Protein 3HQ1 (pdb70)

Sequence (1149 aa):
TIVKPAGPPRVGQPSWNPQRASSMPVNRYRPFAEEVEPIRLRNRTWPDRVIDRAPLWCAVDLRDGNQALIDPMSPARKRRMFDDLLVRMGYKEIEVGFPSASQTDFDFVREIIEQGAIPDDVTIQVLTQCRPELIERTFQACSGAPRAIVHFYNSSTSILQRRVVFRANRRAEVQAIATDGARKCVEQAAKYPGTQWRFEYSPESYTGTELEYAKQVCDAVGEVIAPTPERPIIFNLPATVEMTTPNVYADSIEWMSRNLANRESVILSLHPHNDRGTAVAAAELGFAAGADRIEGCLFGNGERTGNVCLVTLGLNLFSRGVDPQIDFSSNIDEEIRRTVEYCNQLPVHERHPYGGDLVYTAFSGSHQDAINKGLDAMKLDADAADCDVDDMLWQVPYLPIDPRDVGRTYEAVIKGGVAYIMKTDHGLSLPRRLQIEFSQVIQKIEVSPKEMWDAFAEEYLAPVRPLERIRQHVDAADDDGGTTSITATVKINGVETEISGSGNGPLAAFVHALADVGFDVAVLDYYEHAMSAGDDAQAAAYVEASVTISKTVWGVGIAPSITTASLRAVVSAVNRAATIVKPAGPPRVGQPSWNPQRASSMMPVNRYRPFAEEVEPIRLRNRTWPDRVIDRAPLWCAVDLRDDGNQALIDPMSPARKRRMFDLLVRMGYKEIEVGFPSASQTDFDFVREIIEQGAIPDDVTIQVLTQCRPELIERTFQACSGAPRAIVHFYNSSTSILQRRVVFRANRRAEEVQAIATDGARKCVEQAAKYPGTQWRFEYSPESYTGTELEYAKQVCDAVGEEVIAPTPERPIIFNLPATVEMMTTPNVYADSIEWMSRNLANRESVILSLHPHNDRGTAVAAAELGFAAGADRIEGCLFGNGERTGNVCLVTLGLNLFSRGVDPQIDFSNIDEEIRRTVEYCNQLPVHERHPYGGDLVYTAFSGSHQDDAINKGLDAMKLDADAADCDVDDMLWQVPYLPIDPRDVGRTYEAVIRVNKGGVAYIMKTDHGLSLPRRLQIEFSQVIQKVSPKEMWDAFAEEYLAPVRPLERIRQHVDAADDDGGTTSITATVKINGVETEISGSGNGPLAAFVHALADVGFDVAVLDYYEHAMSAGDDAQAAAYVEASVTIATSKTVWGVGIAPSITTASLRAVVSAVNRAA

InterPro domains:
  IPR000891 Pyruvate carboxyltransferase [PF00682] (73-352)
  IPR000891 Pyruvate carboxyltransferase [PS50991] (72-346)
  IPR002034 Alpha-isopropylmalate/homocitrate synthase, conserved site [PS00815] (79-95)
  IPR002034 Alpha-isopropylmalate/homocitrate synthase, conserved site [PS00816] (282-295)
  IPR005668 2-isopropylmalate synthase [MF_00572] (43-644)
  IPR005668 2-isopropylmalate synthase [TIGR00970] (42-644)
  IPR013709 2-isopropylmalate synthase LeuA, allosteric (dimerisation) domain [PF08502] (474-574)
  IPR013709 2-isopropylmalate synthase LeuA, allosteric (dimerisation) domain [SM00917] (474-643)
  IPR013785 Aldolase-type TIM barrel [G3DSA:3.20.20.70] (49-425)
  IPR036230 2-isopropylmalate synthase LeuA, allosteric (dimerisation) domain superfamily [G3DSA:3.30.160.270] (426-642)
  IPR036230 2-isopropylmalate synthase LeuA, allosteric (dimerisation) domain superfamily [SSF110921] (495-642)
  IPR039371 LeuA, N-terminal catalytic TIM barrel domain [cd07942] (71-354)
  IPR054692 2-isopropylmalate synthase-like, post-catalytic domain [PF22615] (369-442)

Foldseek 3Di:
DDDAADAPDDVVPDPVDPHHHHPPPCVVDDPLCVLARDFPDDPFCLVVFADFAAFQEEEACQEQQQVAFPDGFDLVLLVLVVVQCVQQQHAEYEQEQVLVDVVSLVSLQVCQVVVVADPRHAYEYEFELPLSSLLRVLVSNQNPQEYEYEYEDAAAPVCCVPPVVHDLVVRLCSLQSSLLSNVVSCVVRPNYHYAYEYENPCLSRHHLVSLLVSQLSSCVSNVFDLVRAHEYEYEPNPVRDDLLSLLSSLLCSCVPRPPNSRYQYEYKYAQNPPCQLVNVSSNVSSPHRYYYAHDLFRGHDRGIDHPVCNQVVQVLVPYHNSTQLLAVVVVQVSSCVSRVDHRDQCRPLNHVPQQEDADPVLVVQQVVQLVVLVVVQVVVVHDSVPDPRGGPSHSDANNSNPGHRDHDPFCCQQPLCCVVPVDRDDPVVSVVLRVVCVVVVQDSVSSVVSVCVQAPPDPPQKHWDDKDWDDDPDQQDKIKMWTFMHGNRRTDIFIAMDNGLLVGLQRRCVVVPKNKDWPDKDKDFRDDDDQTKMKMKTWIQIDLGDTFIHIAIGSDPNVRSSSRVRSRNRNVD/DDDAADADDDVVDDPVDPHHHHPPPCVVDDPLCVLARDQDDPPFDLVVFDDFAAFQEEEECQEQQQVAFPDGFDLVLLLLVVVQCVQQQHAEYANYAVLVDVRSLVSLQVCQVVVVDDPSHAYEYEFEQDLVSLLRVLVSNQNPQEYEYEYEDEAAPVCCVPVVVHDLVVRLCSLQSSLLSNVVNCVVRVNHHYAYEYENACLSRHDLVSLLVSVLSSCVSNVFALVRAHEYEYEPNPVRDALVSLLSSLLVCCVPRPNNSRYQYEYKYAQNVPCQLVNVSSNVSSPHRYYYAHDLFRGHDRGIDHPVCNQVVQVLVPYHNSTQLLAVVVVQVSSCVSRVDHRDLCRPLRHVPQLEDADLVLVVQQVVQLVVLVVVCVVVVHDSVPDDRGGPPRSDQNNSNPGHRAYFYFEVVTGLQSLCCVVPVDRDDPVQSRVLNVQVSCYYSVRSVVSVCVQAPPDPPQKHWDDKDWDADPDQQDKIKMWTWMHGNHRTDIWIAMDSGLLGNLQRRCVVVFKNWAWDDKDKDWDDDDPPIKMKIKTWTFIDGCNTDTFMHIAMGRDPSRRSSSRSRSRHRNRD

Secondary structure (DSSP, 8-state):
------BPPPTT--TT----B--S-GGG---HHHHS-----SS--GGG----SPPEEEE-IIIIIGGG-SSPPPHHHHHHHHHHHHHHT-SEEEEE-TTT-HHHHHHHHHHHHTT-S-TT-EEEEEEES-HHHHHHHHHHHTT-SEEEEEEEEE--HHIIIIII---HHHHHHHHHHHHHHHHHHHHHS-SSEEEEEEEEETGGGS-HHHHHHHHHHHHHHH---SSSPEEEEEEESS--S-HHHHHHHHHHHHHHSTTGGGEEEEEEEB-TTS-HHHHHHHHHHTT--EEEEBGGG-SSTT-B-BHHHHHHHHHTTT---SS--TTHHHHHHHHHHHHS-PPPTT-TTTSTTTTEE--HHHHHHHHHHHHHHHHHHHHTT--GGGS----TT-SS-GGGGT---EE-----HHHHHHHHH-----HHHHHHHHHHHHH----HHHHHHHHIIIIIS--SSEEEEEEEEE--SSTT--EEEEEEEEETTEEEEEEEEESSHHHHHHHHHHTTT-EEEEEEEEEEESSSSTT--EEEEEEEEEE--EEEEEEEEESSHHHHHHHHHHHHHHHH-/------BPPPTT--TT----B----GGG---HHHHS-----TT--GGG----SPPEEEE-IIIIIHHT-SSPPPHHHHHHHHHHHHHHT-SEEEEE-TTT-HHHHHHHHHHHHTT-S-TT-EEEEEE-S-HHHHHHHHHHTTT-SEEEEEEEEE--HHIIIIIS---HHHHHHHHHHHHHHHHHHHHH-TTSEEEEEEEEETGGGS-HHHHHHHHHHHHHHH---SSSPEEEEEEESS--S-HHHHHHHHHHHHHHSTTGGGEEEEEEEB-TTS-HHHHHHHHHHTT--EEEEBGGG-SSTT-B-BHHHHHHHHHTTT---SS--TTHHHHHHHHHHHH--PPPTT-TTTSTTTTEE--HHHHHHHHHHHHHHHHHHHHHT--GGGSPP--TT-SS-GGGGT---EE--------HHHHHHHHH-----HHHHHHHHHHHH---HHHHHHHHIIIIIS--SSEEEEEEEEEE-SSTT--EEEEEEEEETTEEEEEEEEESSHHHHHHHHHGGGTEEEEEEEEEEEEES-GGG-EEEEEEEEEEEE--EEEEEEEEEESSHHHHHHHHHHHHHHHH-

Nearest PDB structures (foldseek):
  3hq1-assembly1_A  TM=1.002E+00  e=0.000E+00  Mycobacterium tuberculosis H37Rv
  3fig-assembly1_A  TM=1.000E+00  e=0.000E+00  Mycobacterium tuberculosis
  3hps-assembly1_A  TM=1.000E+00  e=0.000E+00  Mycobacterium tuberculosis H37Rv
  3hpx-assembly1_A  TM=1.001E+00  e=4.411E-80  Mycobacterium tuberculosis H37Rv
  3u6w-assembly1_B  TM=9.999E-01  e=3.458E-77  Mycobacterium tuberculosis H37Rv

CATH classification: 3.20.20.70 (+1 more: 3.30.160.270)

Solvent-accessible surface area: 40237 Å² total; per-residue (Å²): 117,7,98,77,7,79,21,106,52,60,156,81,36,55,109,61,11,47,0,82,27,16,103,11,43,38,124,3,12,65,57,30,48,110,26,19,34,91,54,49,9,170,138,41,59,0,8,98,98,111,33,112,107,2,2,1,3,0,0,0,1,0,27,20,0,16,46,0,0,76,40,53,11,44,95,65,26,7,51,46,0,12,71,1,0,14,67,0,0,1,1,2,0,1,0,0,25,2,20,69,34,104,96,10,24,76,8,0,49,74,4,21,127,80,66,46,23,34,131,49,1,11,0,0,0,10,0,60,13,82,75,98,42,0,62,83,0,0,78,0,0,41,61,2,60,53,0,0,0,9,0,25,9,8,0,6,48,28,5,24,119,18,24,83,132,24,82,101,76,91,0,51,42,57,0,10,78,1,0,120,35,0,62,93,20,22,94,67,51,122,66,14,109,31,40,17,0,0,4,0,16,13,1,18,8,2,22,16,43,2,0,25,91,0,0,36,22,0,10,124,34,26,73,14,56,47,134,102,7,1,0,4,3,0,8,2,11,21,6,32,24,21,0,5,17,11,0,2,14,0,6,37,0,18,119,62,9,55,85,64,134,2,6,0,0,0,0,14,0,35,34,10,13,15,0,2,14,0,2,0,7,4,0,13,15,6,29,2,28,0,3,1,0,0,0,17,11,7,0,27,16,10,0,4,0,8,1,0,2,5,0,0,2,14,0,5,39,26,18,32,0,2,0,6,0,40,40,0,63,66,0,40,57,15,3,48,124,0,6,97,27,70,9,33,39,13,31,12,8,1,0,75,13,4,8,13,6,57,41,53,60,39,19,71,4,0,68,81,0,59,89,27,10,42,127,87,2,114,90,61,141,65,82,49,61,92,42,52,21,20,7,6,18,6,35,0,5,3,105,20,0,44,30,80,46,83,45,64,189,107,33,17,9,46,28,1,0,70,61,64,50,33,0,60,9,19,132,109,0,47,108,44,0,41,66,43,11,87,94,84,123,23,39,35,69,96,0,66,85,22,0,24,85,52,3,63,64,48,78,141,23,0,54,24,50,97,10,88,16,82,23,25,54,80,68,73,28,88,5,40,1,60,1,17,0,67,36,80,39,100,123,35,106,5,60,14,55,11,70,3,3,15,32,0,0,11,96,0,0,60,120,36,43,13,56,17,48,37,81,19,4,70,4,14,16,54,72,68,32,47,63,24,77,2,0,0,0,0,20,0,29,4,67,82,114,47,77,14,6,0,2,1,35,0,39,13,16,12,17,0,0,0,78,0,0,14,8,0,0,12,56,31,84,138,7,69,84,6,77,22,97,64,71,156,71,24,44,108,49,8,48,1,91,29,16,104,8,39,37,109,2,13,73,47,17,45,112,27,18,33,104,38,90,11,97,102,27,80,0,3,103,60,104,31,119,67,13,3,1,3,0,0,0,2,0,38,10,0,14,58,7,4,97,76,89,11,22,98,17,13,6,73,39,0,1,55,0,0,15,80,0,0,1,2,2,0,0,0,0,41,0,11,62,34,102,93,9,26,77,12,0,51,43,0,24,125,117,65,19,24,34,125,56,1,12,1,0,0,7,0,52,12,123,74,86,26,0,58,77,0,0,80,0,0,42,62,1,60,46,0,0,0,5,0,33,10,9,0,6,49,27,6,24,119,14,27,79,212,26,85,82,68,93,0,38,39,63,0,12,79,0,0,119,35,0,66,78,6,19,82,134,57,115,73,8,126,36,48,18,0,0,4,0,17,14,1,17,11,2,28,14,81,0,0,55,71,0,0,28,21,0,10,145,39,25,70,13,57,67,142,87,10,1,0,3,2,0,7,2,13,16,6,34,22,23,0,4,21,12,0,2,4,0,8,62,0,18,110,54,8,48,66,54,122,1,9,0,0,0,0,10,0,8,35,4,14,15,0,2,14,0,2,0,8,3,0,28,16,6,31,6,32,0,3,0,0,0,0,15,12,7,0,25,8,6,0,2,0,8,0,0,2,5,0,0,3,15,0,5,39,25,19,32,0,14,0,4,0,42,33,0,35,21,0,44,84,2,3,46,15,0,6,67,16,69,17,32,39,15,32,12,10,0,0,90,25,8,9,5,0,16,11,50,52,35,7,64,2,0,35,83,0,61,96,32,13,60,86,88,2,108,93,57,99,65,82,47,84,99,51,54,22,20,7,7,12,3,41,0,8,3,84,19,0,51,30,66,23,54,0,15,26,69,14,104,129,22,11,12,42,131,13,0,71,90,87,59,32,0,55,10,20,68,103,0,51,28,30,0,10,48,39,28,41,127,57,39,42,150,109,1,65,64,32,0,26,88,50,4,58,64,46,81,98,19,0,59,17,57,101,9,96,14,84,19,43,47,78,64,63,30,79,6,42,5,68,2,43,0,20,38,103,58,66,80,37,81,8,65,14,55,6,51,5,8,15,4,0,0,3,56,0,0,58,119,41,25,5,81,5,41,9,68,21,5,70,3,12,24,24,77,50,64,101,76,33,67,3,0,0,0,0,15,0,28,3,48,60,120,163,64,40,79,10,4,0,2,2,45,4,58,10,9,14,19,0,1,0,94,0,0,15,9,0,0,10,50,30,80

B-factor: mean 19.31, std 8.43, range [5.97, 56.26]

Radius of gyration: 32.46 Å; Cα contacts (8 Å, |Δi|>4): 2673; chains: 2; bounding box: 72×88×76 Å

Organism: Mycobacterium tuberculosis (strain ATCC 25618 / H37Rv) (NCBI:txid83332)

Structure (mmCIF, N/CA/C/O backbone):
data_3HQ1
#
_entry.id   3HQ1
#
_cell.length_a   54.361
_cell.length_b   154.803
_cell.length_c   69.115
_cell.angle_alpha   90.00
_cell.angle_beta   98.04
_cell.angle_gamma   90.00
#
_symmetry.space_group_name_H-M   'P 1 21 1'
#
loop_
_entity.id
_entity.type
_entity.pdbx_description
1 polymer '2-isopropylmalate synthase'
2 non-polymer 'MANGANESE (II) ION'
3 non-polymer 'CHLORIDE ION'
4 non-polymer GLYCEROL
5 non-polymer 'CITRATE ANION'
6 water water
#
loop_
_atom_site.group_PDB
_atom_site.id
_atom_site.type_symbol
_atom_site.label_atom_id
_atom_site.label_alt_id
_atom_site.label_comp_id
_atom_site.label_asym_id
_atom_site.label_entity_id
_atom_site.label_seq_id
_atom_site.pdbx_PDB_ins_code
_atom_site.Cartn_x
_atom_site.Cartn_y
_atom_site.Cartn_z
_atom_site.occupancy
_atom_site.B_iso_or_equiv
_atom_site.auth_seq_id
_atom_site.auth_comp_id
_atom_site.auth_asym_id
_atom_site.auth_atom_id
_atom_site.pdbx_PDB_model_num
ATOM 1 N N . THR A 1 18 ? 24.810 -9.027 -14.206 1.00 35.96 18 THR A N 1
ATOM 2 C CA . THR A 1 18 ? 24.763 -8.522 -15.615 1.00 35.12 18 THR A CA 1
ATOM 3 C C . THR A 1 18 ? 23.424 -7.838 -15.935 1.00 33.86 18 THR A C 1
ATOM 4 O O . THR A 1 18 ? 22.499 -7.848 -15.108 1.00 34.14 18 THR A O 1
ATOM 8 N N . ILE A 1 19 ? 23.333 -7.235 -17.121 1.00 32.19 19 ILE A N 1
ATOM 9 C CA . ILE A 1 19 ? 22.110 -6.555 -17.552 1.00 29.86 19 ILE A CA 1
ATOM 10 C C . ILE A 1 19 ? 21.078 -7.577 -18.015 1.00 28.28 19 ILE A C 1
ATOM 11 O O . ILE A 1 19 ? 21.317 -8.330 -18.968 1.00 28.84 19 ILE A O 1
ATOM 16 N N . VAL A 1 20 ? 19.928 -7.570 -17.351 1.00 26.15 20 VAL A N 1
ATOM 17 C CA . VAL A 1 20 ? 18.785 -8.402 -17.716 1.00 24.42 20 VAL A CA 1
ATOM 18 C C . VAL A 1 20 ? 17.676 -7.477 -18.190 1.00 22.09 20 VAL A C 1
ATOM 19 O O . VAL A 1 20 ? 17.268 -6.574 -17.457 1.00 22.00 20 VAL A O 1
ATOM 23 N N . LYS A 1 21 ? 17.202 -7.685 -19.415 1.00 20.11 21 LYS A N 1
ATOM 24 C CA . LYS A 1 21 ? 16.148 -6.834 -19.968 1.00 18.46 21 LYS A CA 1
ATOM 25 C C . LYS A 1 21 ? 14.907 -6.801 -19.034 1.00 17.10 21 LYS A C 1
ATOM 26 O O . LYS A 1 21 ? 14.426 -7.866 -18.598 1.00 16.32 21 LYS A O 1
ATOM 32 N N . PRO A 1 22 ? 14.414 -5.594 -18.692 1.00 14.68 22 PRO A N 1
ATOM 33 C CA . PRO A 1 22 ? 13.164 -5.494 -17.930 1.00 14.06 22 PRO A CA 1
ATOM 34 C C . PRO A 1 22 ? 12.051 -6.318 -18.583 1.00 13.52 22 PRO A C 1
ATOM 35 O O . PRO A 1 22 ? 11.856 -6.268 -19.805 1.00 12.68 22 PRO A O 1
ATOM 39 N N . ALA A 1 23 ? 11.336 -7.100 -17.777 1.00 13.72 23 ALA A N 1
ATOM 40 C CA . ALA A 1 23 ? 10.265 -7.944 -18.330 1.00 14.69 23 ALA A CA 1
ATOM 41 C C . ALA A 1 23 ? 8.970 -7.941 -17.505 1.00 15.78 23 ALA A C 1
ATOM 42 O O . ALA A 1 23 ? 8.033 -8.706 -17.808 1.00 16.10 23 ALA A O 1
ATOM 44 N N . GLY A 1 24 ? 8.896 -7.077 -16.497 1.00 15.80 24 GLY A N 1
ATOM 45 C CA . GLY A 1 24 ? 7.712 -7.035 -15.642 1.00 15.00 24 GLY A CA 1
ATOM 46 C C . GLY A 1 24 ? 6.559 -6.318 -16.315 1.00 15.77 24 GLY A C 1
ATOM 47 O O . GLY A 1 24 ? 6.743 -5.582 -17.279 1.00 14.64 24 GLY A O 1
ATOM 48 N N . PRO A 1 25 ? 5.338 -6.547 -15.840 1.00 16.17 25 PRO A N 1
ATOM 49 C CA . PRO A 1 25 ? 4.195 -5.892 -16.468 1.00 17.76 25 PRO A CA 1
ATOM 50 C C . PRO A 1 25 ? 4.328 -4.357 -16.515 1.00 19.29 25 PRO A C 1
ATOM 51 O O . PRO A 1 25 ? 4.832 -3.752 -15.561 1.00 19.74 25 PRO A O 1
ATOM 55 N N . PRO A 1 26 ? 3.917 -3.738 -17.638 1.00 20.59 26 PRO A N 1
ATOM 56 C CA . PRO A 1 26 ? 3.711 -2.290 -17.679 1.00 21.55 26 PRO A CA 1
ATOM 57 C C . PRO A 1 26 ? 2.772 -1.848 -16.550 1.00 22.76 26 PRO A C 1
ATOM 58 O O . PRO A 1 26 ? 1.939 -2.641 -16.063 1.00 22.78 26 PRO A O 1
ATOM 62 N N . ARG A 1 27 ? 2.901 -0.595 -16.140 1.00 23.97 27 ARG A N 1
ATOM 63 C CA . ARG A 1 27 ? 2.048 -0.029 -15.097 1.00 25.07 27 ARG A CA 1
ATOM 64 C C . ARG A 1 27 ? 0.597 0.001 -15.559 1.00 25.88 27 ARG A C 1
ATOM 65 O O . ARG A 1 27 ? 0.316 0.181 -16.745 1.00 25.91 27 ARG A O 1
ATOM 67 N N . VAL A 1 28 ? -0.332 -0.204 -14.628 1.00 26.99 28 VAL A N 1
ATOM 68 C CA . VAL A 1 28 ? -1.750 -0.004 -14.945 1.00 27.75 28 VAL A CA 1
ATOM 69 C C . VAL A 1 28 ? -1.935 1.433 -15.450 1.00 27.37 28 VAL A C 1
ATOM 70 O O . VAL A 1 28 ? -1.423 2.378 -14.849 1.00 27.86 28 VAL A O 1
ATOM 74 N N . GLY A 1 29 ? -2.619 1.587 -16.579 1.00 27.25 29 GLY A N 1
ATOM 75 C CA . GLY A 1 29 ? -2.826 2.911 -17.168 1.00 26.94 29 GLY A CA 1
ATOM 76 C C . GLY A 1 29 ? -1.668 3.425 -18.014 1.00 26.59 29 GLY A C 1
ATOM 77 O O . GLY A 1 29 ? -1.743 4.530 -18.567 1.00 27.11 29 GLY A O 1
ATOM 78 N N . GLN A 1 30 ? -0.587 2.643 -18.106 1.00 25.57 30 GLN A N 1
ATOM 79 C CA . GLN A 1 30 ? 0.519 2.974 -18.998 1.00 24.23 30 GLN A CA 1
ATOM 80 C C . GLN A 1 30 ? 0.012 3.063 -20.437 1.00 24.69 30 GLN A C 1
ATOM 81 O O . GLN A 1 30 ? -0.649 2.139 -20.923 1.00 24.46 30 GLN A O 1
ATOM 87 N N . PRO A 1 31 ? 0.311 4.179 -21.130 1.00 24.53 31 PRO A N 1
ATOM 88 C CA . PRO A 1 31 ? -0.195 4.353 -22.485 1.00 24.38 31 PRO A CA 1
ATOM 89 C C . PRO A 1 31 ? 0.191 3.214 -23.419 1.00 23.96 31 PRO A C 1
ATOM 90 O O . PRO A 1 31 ? 1.302 2.673 -23.320 1.00 23.08 31 PRO A O 1
ATOM 94 N N . SER A 1 32 ? -0.730 2.867 -24.321 1.00 23.62 32 SER A N 1
ATOM 95 C CA . SER A 1 32 ? -0.517 1.841 -25.335 1.00 24.19 32 SER A CA 1
ATOM 96 C C . SER A 1 32 ? 0.722 2.058 -26.207 1.00 23.65 32 SER A C 1
ATOM 97 O O . SER A 1 32 ? 1.358 1.094 -26.629 1.00 24.21 32 SER A O 1
ATOM 100 N N . TRP A 1 33 ? 1.052 3.324 -26.470 1.00 22.95 33 TRP A N 1
ATOM 101 C CA . TRP A 1 33 ? 2.234 3.685 -27.264 1.00 21.98 33 TRP A CA 1
ATOM 102 C C . TRP A 1 33 ? 3.542 3.638 -26.458 1.00 20.98 33 TRP A C 1
ATOM 103 O O . TRP A 1 33 ? 4.605 3.979 -26.979 1.00 20.65 33 TRP A O 1
ATOM 114 N N . ASN A 1 34 ? 3.466 3.223 -25.193 1.00 19.06 34 ASN A N 1
ATOM 115 C CA . ASN A 1 34 ? 4.670 3.043 -24.385 1.00 17.48 34 ASN A CA 1
ATOM 116 C C . ASN A 1 34 ? 4.799 1.566 -23.998 1.00 16.57 34 ASN A C 1
ATOM 117 O O . ASN A 1 34 ? 4.107 1.117 -23.076 1.00 16.75 34 ASN A O 1
ATOM 122 N N . PRO A 1 35 ? 5.641 0.811 -24.725 1.00 16.37 35 PRO A N 1
ATOM 123 C CA . PRO A 1 35 ? 5.808 -0.620 -24.475 1.00 15.78 35 PRO A CA 1
ATOM 124 C C . PRO A 1 35 ? 6.875 -0.997 -23.448 1.00 14.54 35 PRO A C 1
ATOM 125 O O . PRO A 1 35 ? 7.233 -2.165 -23.342 1.00 13.61 35 PRO A O 1
ATOM 129 N N . GLN A 1 36 ? 7.368 -0.028 -22.675 1.00 13.47 36 GLN A N 1
ATOM 130 C CA . GLN A 1 36 ? 8.352 -0.329 -21.630 1.00 12.14 36 GLN A CA 1
ATOM 131 C C . GLN A 1 36 ? 7.819 -1.291 -20.560 1.00 12.43 36 GLN A C 1
ATOM 132 O O . GLN A 1 36 ? 6.631 -1.284 -20.244 1.00 12.70 36 GLN A O 1
ATOM 138 N N . ARG A 1 37 ? 8.719 -2.110 -20.029 1.00 12.75 37 ARG A N 1
ATOM 139 C CA . ARG A 1 37 ? 8.408 -3.129 -19.021 1.00 12.85 37 ARG A CA 1
ATOM 140 C C . ARG A 1 37 ? 9.015 -2.732 -17.686 1.00 12.92 37 ARG A C 1
ATOM 141 O O . ARG A 1 37 ? 10.017 -2.010 -17.633 1.00 13.44 37 ARG A O 1
ATOM 149 N N . ALA A 1 38 ? 8.413 -3.200 -16.600 1.00 13.24 38 ALA A N 1
ATOM 150 C CA . ALA A 1 38 ? 8.979 -2.984 -15.276 1.00 13.25 38 ALA A CA 1
ATOM 151 C C . ALA A 1 38 ? 10.337 -3.668 -15.161 1.00 13.53 38 ALA A C 1
ATOM 152 O O . ALA A 1 38 ? 10.539 -4.802 -15.646 1.00 12.72 38 ALA A O 1
ATOM 154 N N . SER A 1 39 ? 11.287 -2.967 -14.553 1.00 12.99 39 SER A N 1
ATOM 155 C CA . SER A 1 39 ? 12.600 -3.549 -14.271 1.00 13.80 39 SER A CA 1
ATOM 156 C C . SER A 1 39 ? 12.511 -4.334 -12.964 1.00 14.53 39 SER A C 1
ATOM 157 O O . SER A 1 39 ? 11.511 -4.239 -12.226 1.00 15.25 39 SER A O 1
ATOM 160 N N . SER A 1 40 ? 13.563 -5.074 -12.661 1.00 14.84 40 SER A N 1
ATOM 161 C CA . SER A 1 40 ? 13.641 -5.775 -11.385 1.00 16.21 40 SER A CA 1
ATOM 162 C C . SER A 1 40 ? 14.540 -5.016 -10.383 1.00 16.33 40 SER A C 1
ATOM 163 O O . SER A 1 40 ? 14.958 -5.575 -9.361 1.00 16.63 40 SER A O 1
ATOM 166 N N . MET A 1 41 ? 14.834 -3.742 -10.663 1.00 15.25 41 MET A N 1
ATOM 167 C CA . MET A 1 41 ? 15.595 -2.940 -9.702 1.00 15.76 41 MET A CA 1
ATOM 168 C C . MET A 1 41 ? 14.764 -2.793 -8.414 1.00 15.72 41 MET A C 1
ATOM 169 O O . MET A 1 41 ? 13.553 -2.698 -8.493 1.00 15.40 41 MET A O 1
ATOM 174 N N . PRO A 1 42 ? 15.424 -2.812 -7.235 1.00 15.32 42 PRO A N 1
ATOM 175 C CA . PRO A 1 42 ? 14.698 -2.771 -5.958 1.00 15.39 42 PRO A CA 1
ATOM 176 C C . PRO A 1 42 ? 14.208 -1.373 -5.553 1.00 14.76 42 PRO A C 1
ATOM 177 O O . PRO A 1 42 ? 14.678 -0.817 -4.543 1.00 13.58 42 PRO A O 1
ATOM 181 N N . VAL A 1 43 ? 13.246 -0.846 -6.316 1.00 14.27 43 VAL A N 1
ATOM 182 C CA . VAL A 1 43 ? 12.727 0.514 -6.102 1.00 15.75 43 VAL A CA 1
ATOM 183 C C . VAL A 1 43 ? 12.095 0.684 -4.726 1.00 15.60 43 VAL A C 1
ATOM 184 O O . VAL A 1 43 ? 12.050 1.796 -4.183 1.00 15.18 43 VAL A O 1
ATOM 188 N N . ASN A 1 44 ? 11.612 -0.417 -4.134 1.00 15.73 44 ASN A N 1
ATOM 189 C CA . ASN A 1 44 ? 10.966 -0.276 -2.834 1.00 16.72 44 ASN A CA 1
ATOM 190 C C . ASN A 1 44 ? 11.925 0.006 -1.668 1.00 15.52 44 ASN A C 1
ATOM 191 O O . ASN A 1 44 ? 11.484 0.229 -0.536 1.00 15.40 44 ASN A O 1
ATOM 196 N N . ARG A 1 45 ? 13.232 0.010 -1.945 1.00 14.20 45 ARG A N 1
ATOM 197 C CA . ARG A 1 45 ? 14.207 0.403 -0.936 1.00 12.53 45 ARG A CA 1
ATOM 198 C C . ARG A 1 45 ? 14.391 1.924 -0.869 1.00 13.01 45 ARG A C 1
ATOM 199 O O . ARG A 1 45 ? 15.182 2.417 -0.054 1.00 12.54 45 ARG A O 1
ATOM 207 N N . TYR A 1 46 ? 13.677 2.639 -1.736 1.00 12.38 46 TYR A N 1
ATOM 208 C CA . TYR A 1 46 ? 13.852 4.098 -1.903 1.00 12.40 46 TYR A CA 1
ATOM 209 C C . TYR A 1 46 ? 12.497 4.761 -1.898 1.00 13.05 46 TYR A C 1
ATOM 210 O O . TYR A 1 46 ? 11.553 4.235 -2.500 1.00 14.10 46 TYR A O 1
ATOM 219 N N . ARG A 1 47 ? 12.395 5.910 -1.231 1.00 13.20 47 ARG A N 1
ATOM 220 C CA . ARG A 1 47 ? 11.105 6.595 -1.037 1.00 14.20 47 ARG A CA 1
ATOM 221 C C . ARG A 1 47 ? 11.108 7.961 -1.726 1.00 12.75 47 ARG A C 1
ATOM 222 O O . ARG A 1 47 ? 12.192 8.575 -1.818 1.00 13.10 47 ARG A O 1
ATOM 230 N N . PRO A 1 48 ? 9.921 8.473 -2.155 1.00 11.66 48 PRO A N 1
ATOM 231 C CA . PRO A 1 48 ? 9.866 9.866 -2.623 1.00 11.47 48 PRO A CA 1
ATOM 232 C C . PRO A 1 48 ? 10.441 10.813 -1.574 1.00 10.94 48 PRO A C 1
ATOM 233 O O . PRO A 1 48 ? 10.389 10.540 -0.376 1.00 10.37 48 PRO A O 1
ATOM 237 N N . PHE A 1 49 ? 11.003 11.923 -2.028 1.00 10.39 49 PHE A N 1
ATOM 238 C CA . PHE A 1 49 ? 11.593 12.875 -1.090 1.00 10.90 49 PHE A CA 1
ATOM 239 C C . PHE A 1 49 ? 10.616 13.339 0.003 1.00 11.02 49 PHE A C 1
ATOM 240 O O . PHE A 1 49 ? 11.000 13.472 1.165 1.00 10.95 49 PHE A O 1
ATOM 248 N N . ALA A 1 50 ? 9.367 13.619 -0.379 1.00 11.34 50 ALA A N 1
ATOM 249 C CA . ALA A 1 50 ? 8.356 14.088 0.577 1.00 12.81 50 ALA A CA 1
ATOM 250 C C . ALA A 1 50 ? 8.116 13.096 1.719 1.00 13.03 50 ALA A C 1
ATOM 251 O O . ALA A 1 50 ? 7.747 13.499 2.831 1.00 14.22 50 ALA A O 1
ATOM 253 N N . GLU A 1 51 ? 8.349 11.818 1.447 1.00 13.06 51 GLU A N 1
ATOM 254 C CA . GLU A 1 51 ? 8.177 10.772 2.440 1.00 15.23 51 GLU A CA 1
ATOM 255 C C . GLU A 1 51 ? 9.477 10.559 3.216 1.00 13.71 51 GLU A C 1
ATOM 256 O O . GLU A 1 51 ? 9.456 10.348 4.410 1.00 14.86 51 GLU A O 1
ATOM 262 N N . GLU A 1 52 ? 10.611 10.659 2.537 1.00 12.35 52 GLU A N 1
ATOM 263 C CA . GLU A 1 52 ? 11.902 10.474 3.187 1.00 12.30 52 GLU A CA 1
ATOM 264 C C . GLU A 1 52 ? 12.177 11.614 4.174 1.00 12.43 52 GLU A C 1
ATOM 265 O O . GLU A 1 52 ? 12.700 11.381 5.281 1.00 12.71 52 GLU A O 1
ATOM 271 N N . VAL A 1 53 ? 11.833 12.833 3.773 1.00 12.78 53 VAL A N 1
ATOM 272 C CA . VAL A 1 53 ? 12.080 14.027 4.592 1.00 12.74 53 VAL A CA 1
ATOM 273 C C . VAL A 1 53 ? 10.729 14.644 4.976 1.00 13.66 53 VAL A C 1
ATOM 274 O O . VAL A 1 53 ? 10.151 14.278 6.014 1.00 13.54 53 VAL A O 1
ATOM 278 N N . GLU A 1 54 ? 10.201 15.525 4.132 1.00 13.15 54 GLU A N 1
ATOM 279 C CA . GLU A 1 54 ? 8.920 16.165 4.384 1.00 14.85 54 GLU A CA 1
ATOM 280 C C . GLU A 1 54 ? 8.416 16.801 3.090 1.00 15.69 54 GLU A C 1
ATOM 281 O O . GLU A 1 54 ? 9.211 17.123 2.202 1.00 15.15 54 GLU A O 1
ATOM 287 N N . PRO A 1 55 ? 7.100 17.037 2.978 1.00 16.51 55 PRO A N 1
ATOM 288 C CA . PRO A 1 55 ? 6.666 17.834 1.843 1.00 18.43 55 PRO A CA 1
ATOM 289 C C . PRO A 1 55 ? 7.011 19.340 1.934 1.00 19.82 55 PRO A C 1
ATOM 290 O O . PRO A 1 55 ? 7.339 19.857 3.009 1.00 19.34 55 PRO A O 1
ATOM 294 N N . ILE A 1 56 ? 6.872 20.000 0.784 1.00 22.58 56 ILE A N 1
ATOM 295 C CA . ILE A 1 56 ? 7.155 21.415 0.557 1.00 24.55 56 ILE A CA 1
ATOM 296 C C . ILE A 1 56 ? 6.257 22.287 1.407 1.00 25.22 56 ILE A C 1
ATOM 297 O O . ILE A 1 56 ? 5.039 22.112 1.410 1.00 26.94 56 ILE A O 1
ATOM 302 N N . ARG A 1 57 ? 6.878 23.212 2.127 1.00 26.13 57 ARG A N 1
ATOM 303 C CA . ARG A 1 57 ? 6.205 24.106 3.064 1.00 26.41 57 ARG A CA 1
ATOM 304 C C . ARG A 1 57 ? 5.848 25.446 2.423 1.00 26.09 57 ARG A C 1
ATOM 305 O O . ARG A 1 57 ? 5.097 26.248 2.983 1.00 25.12 57 ARG A O 1
ATOM 309 N N . LEU A 1 58 ? 6.397 25.697 1.242 1.00 25.69 58 LEU A N 1
ATOM 310 C CA . LEU A 1 58 ? 6.358 27.042 0.684 1.00 24.83 58 LEU A CA 1
ATOM 311 C C . LEU A 1 58 ? 5.087 27.320 -0.075 1.00 25.90 58 LEU A C 1
ATOM 312 O O . LEU A 1 58 ? 4.705 26.548 -0.949 1.00 26.91 58 LEU A O 1
ATOM 317 N N . ARG A 1 59 ? 4.475 28.462 0.213 1.00 26.43 59 ARG A N 1
ATOM 318 C CA . ARG A 1 59 ? 3.318 28.928 -0.529 1.00 26.93 59 ARG A CA 1
ATOM 319 C C . ARG A 1 59 ? 3.634 30.203 -1.311 1.00 26.14 59 ARG A C 1
ATOM 320 O O . ARG A 1 59 ? 4.450 31.031 -0.887 1.00 26.75 59 ARG A O 1
ATOM 328 N N . ASN A 1 60 ? 3.005 30.351 -2.470 1.00 25.38 60 ASN A N 1
ATOM 329 C CA . ASN A 1 60 ? 3.296 31.475 -3.357 1.00 23.81 60 ASN A CA 1
ATOM 330 C C . ASN A 1 60 ? 4.806 31.728 -3.579 1.00 21.65 60 ASN A C 1
ATOM 331 O O . ASN A 1 60 ? 5.303 32.849 -3.406 1.00 21.90 60 ASN A O 1
ATOM 336 N N . ARG A 1 61 ? 5.524 30.676 -3.964 1.00 18.93 61 ARG A N 1
ATOM 337 C CA . ARG A 1 61 ? 6.918 30.809 -4.367 1.00 15.99 61 ARG A CA 1
ATOM 338 C C . ARG A 1 61 ? 7.076 31.941 -5.392 1.00 15.32 61 ARG A C 1
ATOM 339 O O . ARG A 1 61 ? 6.178 32.192 -6.210 1.00 15.76 61 ARG A O 1
ATOM 347 N N . THR A 1 62 ? 8.230 32.596 -5.373 1.00 14.10 62 THR A N 1
ATOM 348 C CA . THR A 1 62 ? 8.513 33.663 -6.345 1.00 13.32 62 THR A CA 1
ATOM 349 C C . THR A 1 62 ? 9.712 33.379 -7.276 1.00 12.41 62 THR A C 1
ATOM 350 O O . THR A 1 62 ? 9.832 34.004 -8.345 1.00 12.62 62 THR A O 1
ATOM 354 N N . TRP A 1 63 ? 10.585 32.442 -6.893 1.00 11.90 63 TRP A N 1
ATOM 355 C CA . TRP A 1 63 ? 11.784 32.157 -7.728 1.00 11.58 63 TRP A CA 1
ATOM 356 C C . TRP A 1 63 ? 11.499 31.816 -9.199 1.00 11.48 63 TRP A C 1
ATOM 357 O O . TRP A 1 63 ? 12.309 32.148 -10.062 1.00 12.00 63 TRP A O 1
ATOM 368 N N . PRO A 1 64 ? 10.358 31.144 -9.506 1.00 10.69 64 PRO A N 1
ATOM 369 C CA . PRO A 1 64 ? 10.134 30.829 -10.930 1.00 11.36 64 PRO A CA 1
ATOM 370 C C . PRO A 1 64 ? 9.935 32.062 -11.801 1.00 12.46 64 PRO A C 1
ATOM 371 O O . PRO A 1 64 ? 10.071 31.978 -13.021 1.00 12.87 64 PRO A O 1
ATOM 375 N N . ASP A 1 65 ? 9.630 33.202 -11.161 1.00 13.08 65 ASP A N 1
ATOM 376 C CA . ASP A 1 65 ? 9.378 34.457 -11.852 1.00 14.10 65 ASP A CA 1
ATOM 377 C C . ASP A 1 65 ? 10.554 35.412 -11.865 1.00 14.94 65 ASP A C 1
ATOM 378 O O . ASP A 1 65 ? 10.441 36.500 -12.416 1.00 15.74 65 ASP A O 1
ATOM 383 N N . ARG A 1 66 ? 11.677 35.005 -11.273 1.00 14.50 66 ARG A N 1
ATOM 384 C CA . ARG A 1 66 ? 12.823 35.888 -11.144 1.00 15.37 66 ARG A CA 1
ATOM 385 C C . ARG A 1 66 ? 13.916 35.413 -12.103 1.00 15.65 66 ARG A C 1
ATOM 386 O O . ARG A 1 66 ? 14.149 34.196 -12.245 1.00 17.03 66 ARG A O 1
ATOM 391 N N . VAL A 1 67 ? 14.533 36.355 -12.808 1.00 13.47 67 VAL A N 1
ATOM 392 C CA . VAL A 1 67 ? 15.695 36.047 -13.634 1.00 12.25 67 VAL A CA 1
ATOM 393 C C . VAL A 1 67 ? 16.878 36.706 -12.923 1.00 12.13 67 VAL A C 1
ATOM 394 O O . VAL A 1 67 ? 16.804 37.880 -12.543 1.00 11.08 67 VAL A O 1
ATOM 398 N N . ILE A 1 68 ? 17.940 35.950 -12.704 1.00 10.93 68 ILE A N 1
ATOM 399 C CA . ILE A 1 68 ? 19.165 36.475 -12.072 1.00 10.40 68 ILE A CA 1
ATOM 400 C C . ILE A 1 68 ? 19.686 37.687 -12.829 1.00 10.63 68 ILE A C 1
ATOM 401 O O . ILE A 1 68 ? 19.847 37.621 -14.044 1.00 10.87 68 ILE A O 1
ATOM 406 N N . ASP A 1 69 ? 19.952 38.788 -12.124 1.00 12.34 69 ASP A N 1
ATOM 407 C CA . ASP A 1 69 ? 20.507 39.975 -12.817 1.00 13.56 69 ASP A CA 1
ATOM 408 C C . ASP A 1 69 ? 21.733 40.581 -12.150 1.00 14.01 69 ASP A C 1
ATOM 409 O O . ASP A 1 69 ? 22.169 41.688 -12.512 1.00 14.83 69 ASP A O 1
ATOM 414 N N . ARG A 1 70 ? 22.301 39.856 -11.191 1.00 14.20 70 ARG A N 1
ATOM 415 C CA . ARG A 1 70 ? 23.534 40.262 -10.534 1.00 14.98 70 ARG A CA 1
ATOM 416 C C . ARG A 1 70 ? 24.307 39.023 -10.107 1.00 13.76 70 ARG A C 1
ATOM 417 O O . ARG A 1 70 ? 23.728 37.931 -9.927 1.00 13.73 70 ARG A O 1
ATOM 425 N N . ALA A 1 71 ? 25.610 39.175 -9.951 1.00 12.63 71 ALA A N 1
ATOM 426 C CA . ALA A 1 71 ? 26.434 38.087 -9.447 1.00 11.79 71 ALA A CA 1
ATOM 427 C C . ALA A 1 71 ? 26.164 37.798 -7.962 1.00 11.45 71 ALA A C 1
ATOM 428 O O . ALA A 1 71 ? 25.988 38.738 -7.163 1.00 10.90 71 ALA A O 1
ATOM 430 N N . PRO A 1 72 ? 26.179 36.509 -7.566 1.00 11.22 72 PRO A N 1
ATOM 431 C CA . PRO A 1 72 ? 26.138 36.243 -6.128 1.00 11.27 72 PRO A CA 1
ATOM 432 C C . PRO A 1 72 ? 27.523 36.529 -5.551 1.00 10.89 72 PRO A C 1
ATOM 433 O O . PRO A 1 72 ? 28.457 36.696 -6.319 1.00 10.41 72 PRO A O 1
ATOM 437 N N . LEU A 1 73 ? 27.633 36.551 -4.219 1.00 10.71 73 LEU A N 1
ATOM 438 C CA . LEU A 1 73 ? 28.936 36.464 -3.548 1.00 11.42 73 LEU A CA 1
ATOM 439 C C . LEU A 1 73 ? 29.426 35.026 -3.678 1.00 10.80 73 LEU A C 1
ATOM 440 O O . LEU A 1 73 ? 28.747 34.080 -3.262 1.00 10.60 73 LEU A O 1
ATOM 445 N N . TRP A 1 74 ? 30.594 34.853 -4.281 1.00 10.07 74 TRP A N 1
ATOM 446 C CA . TRP A 1 74 ? 31.171 33.537 -4.446 1.00 10.05 74 TRP A CA 1
ATOM 447 C C . TRP A 1 74 ? 32.082 33.164 -3.284 1.00 10.81 74 TRP A C 1
ATOM 448 O O . TRP A 1 74 ? 32.786 34.022 -2.719 1.00 11.70 74 TRP A O 1
ATOM 459 N N . CYS A 1 75 ? 32.118 31.874 -2.985 1.00 11.04 75 CYS A N 1
ATOM 460 C CA . CYS A 1 75 ? 33.156 31.340 -2.100 1.00 10.90 75 CYS A CA 1
ATOM 461 C C . CYS A 1 75 ? 33.726 30.072 -2.718 1.00 10.53 75 CYS A C 1
ATOM 462 O O . CYS A 1 75 ? 32.990 29.150 -3.060 1.00 10.20 75 CYS A O 1
ATOM 465 N N . ALA A 1 76 ? 35.050 30.035 -2.871 1.00 10.17 76 ALA A N 1
ATOM 466 C CA . ALA A 1 76 ? 35.727 28.901 -3.513 1.00 10.71 76 ALA A CA 1
ATOM 467 C C . ALA A 1 76 ? 36.254 27.955 -2.446 1.00 11.39 76 ALA A C 1
ATOM 468 O O . ALA A 1 76 ? 37.052 28.364 -1.588 1.00 12.28 76 ALA A O 1
ATOM 470 N N . VAL A 1 77 ? 35.805 26.695 -2.475 1.00 11.06 77 VAL A N 1
ATOM 471 C CA . VAL A 1 77 ? 36.178 25.748 -1.430 1.00 11.71 77 VAL A CA 1
ATOM 472 C C . VAL A 1 77 ? 37.158 24.687 -1.963 1.00 11.36 77 VAL A C 1
ATOM 473 O O . VAL A 1 77 ? 37.328 23.621 -1.382 1.00 11.54 77 VAL A O 1
ATOM 477 N N . ASP A 1 78 ? 37.810 24.998 -3.076 1.00 10.84 78 ASP A N 1
ATOM 478 C CA . ASP A 1 78 ? 38.731 24.061 -3.728 1.00 11.19 78 ASP A CA 1
ATOM 479 C C . ASP A 1 78 ? 39.854 23.531 -2.818 1.00 11.38 78 ASP A C 1
ATOM 480 O O . ASP A 1 78 ? 40.265 22.372 -2.939 1.00 11.54 78 ASP A O 1
ATOM 485 N N . LEU A 1 79 ? 40.360 24.379 -1.926 1.00 12.25 79 LEU A N 1
ATOM 486 C CA . LEU A 1 79 ? 41.550 24.043 -1.121 1.00 13.27 79 LEU A CA 1
ATOM 487 C C . LEU A 1 79 ? 41.261 23.130 0.058 1.00 14.68 79 LEU A C 1
ATOM 488 O O . LEU A 1 79 ? 42.187 22.566 0.677 1.00 15.32 79 LEU A O 1
ATOM 493 N N . ARG A 1 80 ? 39.981 22.930 0.349 1.00 15.73 80 ARG A N 1
ATOM 494 C CA . ARG A 1 80 ? 39.633 22.077 1.477 1.00 16.71 80 ARG A CA 1
ATOM 495 C C . ARG A 1 80 ? 38.605 21.057 1.040 1.00 15.94 80 ARG A C 1
ATOM 496 O O . ARG A 1 80 ? 38.876 19.852 1.021 1.00 16.12 80 ARG A O 1
ATOM 504 N N . ASP A 1 81 ? 37.433 21.533 0.672 1.00 15.60 81 ASP A N 1
ATOM 505 C CA . ASP A 1 81 ? 36.395 20.636 0.219 1.00 15.26 81 ASP A CA 1
ATOM 506 C C . ASP A 1 81 ? 36.784 19.881 -1.072 1.00 14.63 81 ASP A C 1
ATOM 507 O O . ASP A 1 81 ? 36.527 18.686 -1.213 1.00 13.29 81 ASP A O 1
ATOM 512 N N . GLY A 1 82 ? 37.453 20.582 -1.982 1.00 13.80 82 GLY A N 1
ATOM 513 C CA . GLY A 1 82 ? 37.994 19.934 -3.181 1.00 13.14 82 GLY A CA 1
ATOM 514 C C . GLY A 1 82 ? 39.174 19.036 -2.850 1.00 13.38 82 GLY A C 1
ATOM 515 O O . GLY A 1 82 ? 39.230 17.846 -3.232 1.00 12.78 82 GLY A O 1
ATOM 516 N N . ASN A 1 83 ? 40.139 19.588 -2.126 1.00 13.64 83 ASN A N 1
ATOM 517 C CA . ASN A 1 83 ? 41.321 18.819 -1.754 1.00 14.31 83 ASN A CA 1
ATOM 518 C C . ASN A 1 83 ? 41.006 17.496 -1.041 1.00 14.12 83 ASN A C 1
ATOM 519 O O . ASN A 1 83 ? 41.623 16.462 -1.324 1.00 14.90 83 ASN A O 1
ATOM 524 N N . GLN A 1 84 ? 40.036 17.529 -0.124 1.00 14.03 84 GLN A N 1
ATOM 525 C CA . GLN A 1 84 ? 39.611 16.320 0.624 1.00 15.35 84 GLN A CA 1
ATOM 526 C C . GLN A 1 84 ? 39.149 15.181 -0.315 1.00 15.06 84 GLN A C 1
ATOM 527 O O . GLN A 1 84 ? 39.151 14.002 0.059 1.00 15.64 84 GLN A O 1
ATOM 533 N N . ALA A 1 85 ? 38.780 15.541 -1.542 1.00 14.53 85 ALA A N 1
ATOM 534 C CA . ALA A 1 85 ? 38.211 14.617 -2.526 1.00 14.66 85 ALA A CA 1
ATOM 535 C C . ALA A 1 85 ? 39.229 13.995 -3.491 1.00 14.73 85 ALA A C 1
ATOM 536 O O . ALA A 1 85 ? 38.854 13.207 -4.382 1.00 15.40 85 ALA A O 1
ATOM 538 N N . LEU A 1 86 ? 40.499 14.376 -3.354 1.00 14.43 86 LEU A N 1
ATOM 539 C CA . LEU A 1 86 ? 41.552 13.944 -4.296 1.00 15.01 86 LEU A CA 1
ATOM 540 C C . LEU A 1 86 ? 42.255 12.658 -3.875 1.00 16.14 86 LEU A C 1
ATOM 541 O O . LEU A 1 86 ? 42.588 12.508 -2.711 1.00 17.61 86 LEU A O 1
ATOM 546 N N . ILE A 1 87 ? 42.501 11.728 -4.803 1.00 18.55 87 ILE A N 1
ATOM 547 C CA . ILE A 1 87 ? 43.346 10.576 -4.438 1.00 19.99 87 ILE A CA 1
ATOM 548 C C . ILE A 1 87 ? 44.793 11.009 -4.195 1.00 19.75 87 ILE A C 1
ATOM 549 O O . ILE A 1 87 ? 45.476 10.426 -3.357 1.00 20.42 87 ILE A O 1
ATOM 554 N N . ASP A 1 88 ? 45.235 12.036 -4.923 1.00 20.39 88 ASP A N 1
ATOM 555 C CA . ASP A 1 88 ? 46.568 12.627 -4.733 1.00 20.49 88 ASP A CA 1
ATOM 556 C C . ASP A 1 88 ? 46.367 14.046 -4.201 1.00 19.91 88 ASP A C 1
ATOM 557 O O . ASP A 1 88 ? 46.227 14.975 -4.986 1.00 19.51 88 ASP A O 1
ATOM 562 N N . PRO A 1 89 ? 46.300 14.212 -2.867 1.00 19.09 89 PRO A N 1
ATOM 563 C CA . PRO A 1 89 ? 46.092 15.532 -2.274 1.00 18.74 89 PRO A CA 1
ATOM 564 C C . PRO A 1 89 ? 47.174 16.548 -2.638 1.00 17.34 89 PRO A C 1
ATOM 565 O O . PRO A 1 89 ? 48.317 16.196 -2.956 1.00 16.88 89 PRO A O 1
ATOM 569 N N . MET A 1 90 ? 46.787 17.811 -2.615 1.00 16.55 90 MET A N 1
ATOM 570 C CA . MET A 1 90 ? 47.670 18.871 -3.026 1.00 16.15 90 MET A CA 1
ATOM 571 C C . MET A 1 90 ? 48.891 18.983 -2.120 1.00 16.84 90 MET A C 1
ATOM 572 O O . MET A 1 90 ? 48.776 19.021 -0.887 1.00 16.86 90 MET A O 1
ATOM 577 N N . SER A 1 91 ? 50.058 19.050 -2.761 1.00 17.33 91 SER A N 1
ATOM 578 C CA . SER A 1 91 ? 51.300 19.439 -2.093 1.00 17.39 91 SER A CA 1
ATOM 579 C C . SER A 1 91 ? 51.219 20.921 -1.710 1.00 17.70 91 SER A C 1
ATOM 580 O O . SER A 1 91 ? 50.359 21.654 -2.224 1.00 16.75 91 SER A O 1
ATOM 583 N N . PRO A 1 92 ? 52.137 21.391 -0.838 1.00 17.68 92 PRO A N 1
ATOM 584 C CA . PRO A 1 92 ? 52.121 22.819 -0.548 1.00 17.85 92 PRO A CA 1
ATOM 585 C C . PRO A 1 92 ? 52.253 23.723 -1.794 1.00 17.14 92 PRO A C 1
ATOM 586 O O . PRO A 1 92 ? 51.651 24.811 -1.830 1.00 16.69 92 PRO A O 1
ATOM 590 N N . ALA A 1 93 ? 52.990 23.282 -2.809 1.00 16.60 93 ALA A N 1
ATOM 591 C CA . ALA A 1 93 ? 53.152 24.095 -4.029 1.00 16.88 93 ALA A CA 1
ATOM 592 C C . ALA A 1 93 ? 51.848 24.153 -4.826 1.00 16.40 93 ALA A C 1
ATOM 593 O O . ALA A 1 93 ? 51.478 25.201 -5.385 1.00 16.88 93 ALA A O 1
ATOM 595 N N . ARG A 1 94 ? 51.161 23.022 -4.874 1.00 15.62 94 ARG A N 1
ATOM 596 C CA . ARG A 1 94 ? 49.887 22.933 -5.583 1.00 15.31 94 ARG A CA 1
ATOM 597 C C . ARG A 1 94 ? 48.821 23.795 -4.873 1.00 15.27 94 ARG A C 1
ATOM 598 O O . ARG A 1 94 ? 48.044 24.508 -5.527 1.00 14.77 94 ARG A O 1
ATOM 606 N N . LYS A 1 95 ? 48.826 23.780 -3.543 1.00 15.18 95 LYS A N 1
ATOM 607 C CA . LYS A 1 95 ? 47.946 24.639 -2.740 1.00 15.83 95 LYS A CA 1
ATOM 608 C C . LYS A 1 95 ? 48.192 26.117 -3.024 1.00 16.42 95 LYS A C 1
ATOM 609 O O . LYS A 1 95 ? 47.258 26.907 -3.185 1.00 16.12 95 LYS A O 1
ATOM 615 N N . ARG A 1 96 ? 49.464 26.512 -3.079 1.00 15.57 96 ARG A N 1
ATOM 616 C CA . ARG A 1 96 ? 49.748 27.919 -3.346 1.00 15.54 96 ARG A CA 1
ATOM 617 C C . ARG A 1 96 ? 49.303 28.346 -4.731 1.00 14.92 96 ARG A C 1
ATOM 618 O O . ARG A 1 96 ? 48.815 29.457 -4.895 1.00 15.20 96 ARG A O 1
ATOM 621 N N . ARG A 1 97 ? 49.454 27.454 -5.716 1.00 15.21 97 ARG A N 1
ATOM 622 C CA . ARG A 1 97 ? 49.077 27.745 -7.088 1.00 15.01 97 ARG A CA 1
ATOM 623 C C . ARG A 1 97 ? 47.548 27.900 -7.226 1.00 14.07 97 ARG A C 1
ATOM 624 O O . ARG A 1 97 ? 47.068 28.812 -7.919 1.00 13.56 97 ARG A O 1
ATOM 627 N N . MET A 1 98 ? 46.794 27.026 -6.550 1.00 13.12 98 MET A N 1
ATOM 628 C CA . MET A 1 98 ? 45.317 27.160 -6.523 1.00 12.98 98 MET A CA 1
ATOM 629 C C . MET A 1 98 ? 44.882 28.457 -5.824 1.00 12.54 98 MET A C 1
ATOM 630 O O . MET A 1 98 ? 43.996 29.160 -6.305 1.00 13.15 98 MET A O 1
ATOM 635 N N . PHE A 1 99 ? 45.478 28.741 -4.673 1.00 12.57 99 PHE A N 1
ATOM 636 C CA . PHE A 1 99 ? 45.171 29.963 -3.922 1.00 12.64 99 PHE A CA 1
ATOM 637 C C . PHE A 1 99 ? 45.388 31.176 -4.800 1.00 12.55 99 PHE A C 1
ATOM 638 O O . PHE A 1 99 ? 44.527 32.051 -4.914 1.00 11.46 99 PHE A O 1
ATOM 646 N N . ASP A 1 100 ? 46.545 31.207 -5.465 1.00 12.60 100 ASP A N 1
ATOM 647 C CA A ASP A 1 100 ? 46.895 32.316 -6.336 0.50 13.07 100 ASP A CA 1
ATOM 648 C CA B ASP A 1 100 ? 46.900 32.324 -6.347 0.50 12.77 100 ASP A CA 1
ATOM 649 C C . ASP A 1 100 ? 45.937 32.449 -7.518 1.00 12.77 100 ASP A C 1
ATOM 650 O O . ASP A 1 100 ? 45.566 33.551 -7.889 1.00 12.89 100 ASP A O 1
ATOM 659 N N . LEU A 1 101 ? 45.547 31.316 -8.100 1.00 11.96 101 LEU A N 1
ATOM 660 C CA . LEU A 1 101 ? 44.580 31.337 -9.201 1.00 11.00 101 LEU A CA 1
ATOM 661 C C . LEU A 1 101 ? 43.264 31.952 -8.727 1.00 10.52 101 LEU A C 1
ATOM 662 O O . LEU A 1 101 ? 42.723 32.851 -9.388 1.00 10.37 101 LEU A O 1
ATOM 667 N N . LEU A 1 102 ? 42.752 31.480 -7.587 1.00 10.51 102 LEU A N 1
ATOM 668 C CA . LEU A 1 102 ? 41.460 31.996 -7.072 1.00 10.77 102 LEU A CA 1
ATOM 669 C C . LEU A 1 102 ? 41.513 33.503 -6.796 1.00 10.94 102 LEU A C 1
ATOM 670 O O . LEU A 1 102 ? 40.583 34.234 -7.124 1.00 12.31 102 LEU A O 1
ATOM 675 N N . VAL A 1 103 ? 42.628 33.971 -6.230 1.00 11.09 103 VAL A N 1
ATOM 676 C CA . VAL A 1 103 ? 42.824 35.389 -5.969 1.00 10.64 103 VAL A CA 1
ATOM 677 C C . VAL A 1 103 ? 42.820 36.172 -7.290 1.00 10.95 103 VAL A C 1
ATOM 678 O O . VAL A 1 103 ? 42.115 37.193 -7.420 1.00 10.76 103 VAL A O 1
ATOM 682 N N . ARG A 1 104 ? 43.590 35.702 -8.275 1.00 12.53 104 ARG A N 1
ATOM 683 C CA . ARG A 1 104 ? 43.691 36.425 -9.548 1.00 14.43 104 ARG A CA 1
ATOM 684 C C . ARG A 1 104 ? 42.403 36.447 -10.346 1.00 13.43 104 ARG A C 1
ATOM 685 O O . ARG A 1 104 ? 42.154 37.387 -11.095 1.00 14.26 104 ARG A O 1
ATOM 693 N N . MET A 1 105 ? 41.591 35.396 -10.209 1.00 13.57 105 MET A N 1
ATOM 694 C CA . MET A 1 105 ? 40.290 35.359 -10.880 1.00 11.90 105 MET A CA 1
ATOM 695 C C . MET A 1 105 ? 39.305 36.352 -10.300 1.00 11.32 105 MET A C 1
ATOM 696 O O . MET A 1 105 ? 38.376 36.756 -10.975 1.00 11.40 105 MET A O 1
ATOM 701 N N . GLY A 1 106 ? 39.497 36.727 -9.038 1.00 11.21 106 GLY A N 1
ATOM 702 C CA . GLY A 1 106 ? 38.631 37.707 -8.374 1.00 10.49 106 GLY A CA 1
ATOM 703 C C . GLY A 1 106 ? 37.824 37.192 -7.181 1.00 10.83 106 GLY A C 1
ATOM 704 O O . GLY A 1 106 ? 36.926 37.893 -6.679 1.00 11.34 106 GLY A O 1
ATOM 705 N N . TYR A 1 107 ? 38.109 35.971 -6.732 1.00 11.23 107 TYR A N 1
ATOM 706 C CA . TYR A 1 107 ? 37.397 35.451 -5.547 1.00 11.46 107 TYR A CA 1
ATOM 707 C C . TYR A 1 107 ? 37.853 36.174 -4.296 1.00 11.77 107 TYR A C 1
ATOM 708 O O . TYR A 1 107 ? 39.056 36.442 -4.123 1.00 11.65 107 TYR A O 1
ATOM 717 N N . LYS A 1 108 ? 36.891 36.462 -3.424 1.00 11.53 108 LYS A N 1
ATOM 718 C CA . LYS A 1 108 ? 37.146 37.257 -2.195 1.00 12.31 108 LYS A CA 1
ATOM 719 C C . LYS A 1 108 ? 36.955 36.460 -0.911 1.00 13.38 108 LYS A C 1
ATOM 720 O O . LYS A 1 108 ? 37.348 36.914 0.173 1.00 13.83 108 LYS A O 1
ATOM 726 N N . GLU A 1 109 ? 36.330 35.284 -1.029 1.00 12.15 109 GLU A N 1
ATOM 727 C CA . GLU A 1 109 ? 36.214 34.344 0.081 1.00 11.89 109 GLU A CA 1
ATOM 728 C C . GLU A 1 109 ? 36.668 32.980 -0.403 1.00 12.28 109 GLU A C 1
ATOM 729 O O . GLU A 1 109 ? 36.181 32.479 -1.404 1.00 12.63 109 GLU A O 1
ATOM 735 N N . ILE A 1 110 ? 37.648 32.425 0.300 1.00 12.64 110 ILE A N 1
ATOM 736 C CA . ILE A 1 110 ? 38.387 31.239 -0.118 1.00 12.87 110 ILE A CA 1
ATOM 737 C C . ILE A 1 110 ? 38.557 30.325 1.099 1.00 14.26 110 ILE A C 1
ATOM 738 O O . ILE A 1 110 ? 39.123 30.745 2.114 1.00 14.25 110 ILE A O 1
ATOM 743 N N . GLU A 1 111 ? 38.034 29.098 1.032 1.00 14.59 111 GLU A N 1
ATOM 744 C CA . GLU A 1 111 ? 38.169 28.163 2.146 1.00 17.26 111 GLU A CA 1
ATOM 745 C C . GLU A 1 111 ? 39.551 27.549 2.058 1.00 17.34 111 GLU A C 1
ATOM 746 O O . GLU A 1 111 ? 39.883 26.950 1.039 1.00 19.68 111 GLU A O 1
ATOM 752 N N . VAL A 1 112 ? 40.354 27.709 3.109 1.00 16.73 112 VAL A N 1
ATOM 753 C CA . VAL A 1 112 ? 41.777 27.304 3.052 1.00 16.90 112 VAL A CA 1
ATOM 754 C C . VAL A 1 112 ? 42.149 26.057 3.862 1.00 18.24 112 VAL A C 1
ATOM 755 O O . VAL A 1 112 ? 43.293 25.570 3.788 1.00 18.02 112 VAL A O 1
ATOM 759 N N . GLY A 1 113 ? 41.202 25.514 4.622 1.00 17.91 113 GLY A N 1
ATOM 760 C CA . GLY A 1 113 ? 41.480 24.293 5.365 1.00 19.17 113 GLY A CA 1
ATOM 761 C C . GLY A 1 113 ? 40.535 23.916 6.486 1.00 20.28 113 GLY A C 1
ATOM 762 O O . GLY A 1 113 ? 39.613 24.678 6.829 1.00 20.11 113 GLY A O 1
ATOM 763 N N . PHE A 1 114 ? 40.819 22.732 7.048 1.00 20.77 114 PHE A N 1
ATOM 764 C CA . PHE A 1 114 ? 40.139 22.101 8.186 1.00 21.75 114 PHE A CA 1
ATOM 765 C C . PHE A 1 114 ? 41.262 21.874 9.228 1.00 21.93 114 PHE A C 1
ATOM 766 O O . PHE A 1 114 ? 41.631 20.726 9.535 1.00 21.35 114 PHE A O 1
ATOM 774 N N . PRO A 1 115 ? 41.832 22.974 9.753 1.00 21.52 115 PRO A N 1
ATOM 775 C CA . PRO A 1 115 ? 43.122 22.896 10.444 1.00 22.01 115 PRO A CA 1
ATOM 776 C C . PRO A 1 115 ? 43.144 22.093 11.734 1.00 22.66 115 PRO A C 1
ATOM 777 O O . PRO A 1 115 ? 44.225 21.641 12.133 1.00 22.10 115 PRO A O 1
ATOM 781 N N . SER A 1 116 ? 41.989 21.917 12.384 1.00 22.80 116 SER A N 1
ATOM 782 C CA . SER A 1 116 ? 41.916 21.106 13.609 1.00 24.16 116 SER A CA 1
ATOM 783 C C . SER A 1 116 ? 41.888 19.606 13.292 1.00 24.73 116 SER A C 1
ATOM 784 O O . SER A 1 116 ? 42.104 18.768 14.171 1.00 25.72 116 SER A O 1
ATOM 787 N N . ALA A 1 117 ? 41.620 19.268 12.036 1.00 24.55 117 ALA A N 1
ATOM 788 C CA . ALA A 1 117 ? 41.530 17.878 11.624 1.00 24.14 117 ALA A CA 1
ATOM 789 C C . ALA A 1 117 ? 42.801 17.433 10.909 1.00 24.07 117 ALA A C 1
ATOM 790 O O . ALA A 1 117 ? 43.061 16.238 10.783 1.00 23.87 117 ALA A O 1
ATOM 792 N N . SER A 1 118 ? 43.590 18.399 10.446 1.00 23.37 118 SER A N 1
ATOM 793 C CA . SER A 1 118 ? 44.677 18.104 9.516 1.00 23.33 118 SER A CA 1
ATOM 794 C C . SER A 1 118 ? 45.866 19.009 9.803 1.00 23.30 118 SER A C 1
ATOM 795 O O . SER A 1 118 ? 45.746 20.238 9.736 1.00 23.32 118 SER A O 1
ATOM 798 N N . GLN A 1 119 ? 47.017 18.406 10.096 1.00 23.48 119 GLN A N 1
ATOM 799 C CA . GLN A 1 119 ? 48.222 19.194 10.350 1.00 23.63 119 GLN A CA 1
ATOM 800 C C . GLN A 1 119 ? 48.700 19.937 9.100 1.00 23.13 119 GLN A C 1
ATOM 801 O O . GLN A 1 119 ? 49.206 21.043 9.211 1.00 22.29 119 GLN A O 1
ATOM 807 N N . THR A 1 120 ? 48.521 19.347 7.913 1.00 22.52 120 THR A N 1
ATOM 808 C CA . THR A 1 120 ? 48.949 20.019 6.684 1.00 22.39 120 THR A CA 1
ATOM 809 C C . THR A 1 120 ? 48.087 21.246 6.385 1.00 21.88 120 THR A C 1
ATOM 810 O O . THR A 1 120 ? 48.599 22.268 5.923 1.00 21.57 120 THR A O 1
ATOM 814 N N . ASP A 1 121 ? 46.779 21.134 6.647 1.00 21.39 121 ASP A N 1
ATOM 815 C CA . ASP A 1 121 ? 45.881 22.293 6.610 1.00 20.72 121 ASP A CA 1
ATOM 816 C C . ASP A 1 121 ? 46.338 23.332 7.615 1.00 19.64 121 ASP A C 1
ATOM 817 O O . ASP A 1 121 ? 46.429 24.494 7.282 1.00 19.66 121 ASP A O 1
ATOM 822 N N . PHE A 1 122 ? 46.618 22.904 8.841 1.00 20.00 122 PHE A N 1
ATOM 823 C CA . PHE A 1 122 ? 47.093 23.807 9.885 1.00 19.91 122 PHE A CA 1
ATOM 824 C C . PHE A 1 122 ? 48.331 24.550 9.391 1.00 20.14 122 PHE A C 1
ATOM 825 O O . PHE A 1 122 ? 48.392 25.765 9.461 1.00 19.31 122 PHE A O 1
ATOM 833 N N . ASP A 1 123 ? 49.307 23.807 8.879 1.00 21.50 123 ASP A N 1
ATOM 834 C CA . ASP A 1 123 ? 50.551 24.412 8.402 1.00 22.06 123 ASP A CA 1
ATOM 835 C C . ASP A 1 123 ? 50.329 25.341 7.210 1.00 21.55 123 ASP A C 1
ATOM 836 O O . ASP A 1 123 ? 50.984 26.369 7.118 1.00 21.17 123 ASP A O 1
ATOM 841 N N . PHE A 1 124 ? 49.389 25.009 6.319 1.00 21.17 124 PHE A N 1
ATOM 842 C CA . PHE A 1 124 ? 49.066 25.909 5.197 1.00 20.47 124 PHE A CA 1
ATOM 843 C C . PHE A 1 124 ? 48.485 27.244 5.662 1.00 20.43 124 PHE A C 1
ATOM 844 O O . PHE A 1 124 ? 48.855 28.313 5.147 1.00 19.96 124 PHE A O 1
ATOM 852 N N . VAL A 1 125 ? 47.569 27.186 6.626 1.00 19.94 125 VAL A N 1
ATOM 853 C CA . VAL A 1 125 ? 46.954 28.398 7.162 1.00 19.69 125 VAL A CA 1
ATOM 854 C C . VAL A 1 125 ? 48.034 29.274 7.815 1.00 20.41 125 VAL A C 1
ATOM 855 O O . VAL A 1 125 ? 48.101 30.477 7.569 1.00 19.67 125 VAL A O 1
ATOM 859 N N . ARG A 1 126 ? 48.886 28.644 8.614 1.00 21.53 126 ARG A N 1
ATOM 860 C CA . ARG A 1 126 ? 50.008 29.345 9.227 1.00 22.40 126 ARG A CA 1
ATOM 861 C C . ARG A 1 126 ? 50.859 30.034 8.168 1.00 22.94 126 ARG A C 1
ATOM 862 O O . ARG A 1 126 ? 51.205 31.211 8.322 1.00 23.73 126 ARG A O 1
ATOM 870 N N . GLU A 1 127 ? 51.166 29.314 7.086 1.00 23.38 127 GLU A N 1
ATOM 871 C CA . GLU A 1 127 ? 52.018 29.842 6.017 1.00 23.75 127 GLU A CA 1
ATOM 872 C C . GLU A 1 127 ? 51.455 31.111 5.329 1.00 22.83 127 GLU A C 1
ATOM 873 O O . GLU A 1 127 ? 52.162 32.112 5.209 1.00 21.80 127 GLU A O 1
ATOM 879 N N . ILE A 1 128 ? 50.184 31.073 4.898 1.00 21.36 128 ILE A N 1
ATOM 880 C CA . ILE A 1 128 ? 49.599 32.223 4.196 1.00 20.67 128 ILE A CA 1
ATOM 881 C C . ILE A 1 128 ? 49.430 33.433 5.109 1.00 20.68 128 ILE A C 1
ATOM 882 O O . ILE A 1 128 ? 49.441 34.572 4.641 1.00 20.33 128 ILE A O 1
ATOM 887 N N . ILE A 1 129 ? 49.288 33.186 6.408 1.00 20.76 129 ILE A N 1
ATOM 888 C CA . ILE A 1 129 ? 49.134 34.278 7.364 1.00 20.39 129 ILE A CA 1
ATOM 889 C C . ILE A 1 129 ? 50.518 34.870 7.655 1.00 21.34 129 ILE A C 1
ATOM 890 O O . ILE A 1 129 ? 50.690 36.087 7.600 1.00 21.16 129 ILE A O 1
ATOM 895 N N . GLU A 1 130 ? 51.475 33.998 7.944 1.00 21.73 130 GLU A N 1
ATOM 896 C CA . GLU A 1 130 ? 52.808 34.434 8.381 1.00 23.62 130 GLU A CA 1
ATOM 897 C C . GLU A 1 130 ? 53.593 35.092 7.249 1.00 23.87 130 GLU A C 1
ATOM 898 O O . GLU A 1 130 ? 54.381 36.020 7.499 1.00 24.67 130 GLU A O 1
ATOM 904 N N . GLN A 1 131 ? 53.354 34.656 6.011 1.00 23.70 131 GLN A N 1
ATOM 905 C CA . GLN A 1 131 ? 54.019 35.237 4.842 1.00 24.01 131 GLN A CA 1
ATOM 906 C C . GLN A 1 131 ? 53.342 36.496 4.287 1.00 23.91 131 GLN A C 1
ATOM 907 O O . GLN A 1 131 ? 53.850 37.099 3.345 1.00 24.38 131 GLN A O 1
ATOM 909 N N . GLY A 1 132 ? 52.200 36.885 4.865 1.00 23.86 132 GLY A N 1
ATOM 910 C CA . GLY A 1 132 ? 51.443 38.049 4.405 1.00 23.71 132 GLY A CA 1
ATOM 911 C C . GLY A 1 132 ? 50.901 37.845 2.998 1.00 23.96 132 GLY A C 1
ATOM 912 O O . GLY A 1 132 ? 50.921 38.761 2.177 1.00 23.98 132 GLY A O 1
ATOM 913 N N . ALA A 1 133 ? 50.413 36.626 2.734 1.00 23.42 133 ALA A N 1
ATOM 914 C CA . ALA A 1 133 ? 49.965 36.193 1.406 1.00 22.87 133 ALA A CA 1
ATOM 915 C C . ALA A 1 133 ? 48.498 36.554 1.075 1.00 22.56 133 ALA A C 1
ATOM 916 O O . ALA A 1 133 ? 48.036 36.339 -0.050 1.00 22.40 133 ALA A O 1
ATOM 918 N N . ILE A 1 134 ? 47.767 37.098 2.045 1.00 21.92 134 ILE A N 1
ATOM 919 C CA . ILE A 1 134 ? 46.337 37.357 1.841 1.00 20.32 134 ILE A CA 1
ATOM 920 C C . ILE A 1 134 ? 46.083 38.812 1.407 1.00 19.66 134 ILE A C 1
ATOM 921 O O . ILE A 1 134 ? 46.425 39.751 2.149 1.00 19.39 134 ILE A O 1
ATOM 926 N N . PRO A 1 135 ? 45.513 39.028 0.195 1.00 18.43 135 PRO A N 1
ATOM 927 C CA . PRO A 1 135 ? 45.153 40.402 -0.169 1.00 17.75 135 PRO A CA 1
ATOM 928 C C . PRO A 1 135 ? 44.189 41.065 0.814 1.00 17.57 135 PRO A C 1
ATOM 929 O O . PRO A 1 135 ? 43.456 40.371 1.531 1.00 17.05 135 PRO A O 1
ATOM 933 N N . ASP A 1 136 ? 44.205 42.394 0.850 1.00 17.11 136 ASP A N 1
ATOM 934 C CA . ASP A 1 136 ? 43.354 43.162 1.755 1.00 18.22 136 ASP A CA 1
ATOM 935 C C . ASP A 1 136 ? 41.851 42.904 1.593 1.00 17.99 136 ASP A C 1
ATOM 936 O O . ASP A 1 136 ? 41.089 43.110 2.538 1.00 19.01 136 ASP A O 1
ATOM 941 N N . ASP A 1 137 ? 41.419 42.516 0.390 1.00 16.69 137 ASP A N 1
ATOM 942 C CA . ASP A 1 137 ? 39.983 42.337 0.132 1.00 15.37 137 ASP A CA 1
ATOM 943 C C . ASP A 1 137 ? 39.569 40.857 0.130 1.00 15.53 137 ASP A C 1
ATOM 944 O O . ASP A 1 137 ? 38.450 40.510 -0.282 1.00 15.60 137 ASP A O 1
ATOM 949 N N . VAL A 1 138 ? 40.495 40.010 0.566 1.00 14.27 138 VAL A N 1
ATOM 950 C CA . VAL A 1 138 ? 40.263 38.563 0.679 1.00 14.38 138 VAL A CA 1
ATOM 951 C C . VAL A 1 138 ? 40.088 38.119 2.136 1.00 14.68 138 VAL A C 1
ATOM 952 O O . VAL A 1 138 ? 40.870 38.471 3.041 1.00 14.73 138 VAL A O 1
ATOM 956 N N . THR A 1 139 ? 39.052 37.310 2.355 1.00 14.50 139 THR A N 1
ATOM 957 C CA . THR A 1 139 ? 38.789 36.717 3.653 1.00 14.07 139 THR A CA 1
ATOM 958 C C . THR A 1 139 ? 38.949 35.204 3.523 1.00 14.67 139 THR A C 1
ATOM 959 O O . THR A 1 139 ? 38.218 34.557 2.753 1.00 14.67 139 THR A O 1
ATOM 963 N N . ILE A 1 140 ? 39.915 34.660 4.261 1.00 12.47 140 ILE A N 1
ATOM 964 C CA . ILE A 1 140 ? 40.109 33.218 4.324 1.00 13.54 140 ILE A CA 1
ATOM 965 C C . ILE A 1 140 ? 39.016 32.598 5.198 1.00 12.94 140 ILE A C 1
ATOM 966 O O . ILE A 1 140 ? 38.456 33.256 6.086 1.00 12.16 140 ILE A O 1
ATOM 971 N N . GLN A 1 141 ? 38.706 31.339 4.910 1.00 13.26 141 GLN A N 1
ATOM 972 C CA . GLN A 1 141 ? 37.637 30.631 5.613 1.00 12.75 141 GLN A CA 1
ATOM 973 C C . GLN A 1 141 ? 38.163 29.285 6.050 1.00 12.98 141 GLN A C 1
ATOM 974 O O . GLN A 1 141 ? 38.845 28.591 5.292 1.00 11.80 141 GLN A O 1
ATOM 980 N N . VAL A 1 142 ? 37.864 28.910 7.283 1.00 12.24 142 VAL A N 1
ATOM 981 C CA . VAL A 1 142 ? 38.329 27.634 7.790 1.00 13.38 142 VAL A CA 1
ATOM 982 C C . VAL A 1 142 ? 37.145 26.849 8.348 1.00 13.47 142 VAL A C 1
ATOM 983 O O . VAL A 1 142 ? 36.237 27.433 8.938 1.00 13.94 142 VAL A O 1
ATOM 987 N N . LEU A 1 143 ? 37.177 25.537 8.154 1.00 13.69 143 LEU A N 1
ATOM 988 C CA . LEU A 1 143 ? 36.102 24.660 8.591 1.00 14.02 143 LEU A CA 1
ATOM 989 C C . LEU A 1 143 ? 36.461 24.057 9.943 1.00 14.06 143 LEU A C 1
ATOM 990 O O . LEU A 1 143 ? 37.616 23.720 10.193 1.00 14.07 143 LEU A O 1
ATOM 995 N N . THR A 1 144 ? 35.464 23.929 10.812 1.00 13.99 144 THR A N 1
ATOM 996 C CA . THR A 1 144 ? 35.626 23.218 12.074 1.00 14.37 144 THR A CA 1
ATOM 997 C C . THR A 1 144 ? 34.355 22.497 12.487 1.00 14.59 144 THR A C 1
ATOM 998 O O . THR A 1 144 ? 33.260 22.936 12.191 1.00 13.91 144 THR A O 1
ATOM 1002 N N . GLN A 1 145 ? 34.512 21.373 13.175 1.00 15.13 145 GLN A N 1
ATOM 1003 C CA . GLN A 1 145 ? 33.376 20.783 13.862 1.00 16.33 145 GLN A CA 1
ATOM 1004 C C . GLN A 1 145 ? 33.163 21.517 15.185 1.00 16.67 145 GLN A C 1
ATOM 1005 O O . GLN A 1 145 ? 33.966 22.373 15.559 1.00 16.96 145 GLN A O 1
ATOM 1011 N N . CYS A 1 146 ? 32.087 21.191 15.889 1.00 17.15 146 CYS A N 1
ATOM 1012 C CA . CYS A 1 146 ? 31.656 22.010 17.044 1.00 18.41 146 CYS A CA 1
ATOM 1013 C C . CYS A 1 146 ? 32.387 21.722 18.357 1.00 19.81 146 CYS A C 1
ATOM 1014 O O . CYS A 1 146 ? 32.268 22.497 19.329 1.00 19.67 146 CYS A O 1
ATOM 1017 N N . ARG A 1 147 ? 33.115 20.608 18.402 1.00 20.47 147 ARG A N 1
ATOM 1018 C CA . ARG A 1 147 ? 33.817 20.205 19.624 1.00 21.21 147 ARG A CA 1
ATOM 1019 C C . ARG A 1 147 ? 34.727 21.355 20.076 1.00 21.05 147 ARG A C 1
ATOM 1020 O O . ARG A 1 147 ? 35.417 21.966 19.251 1.00 21.13 147 ARG A O 1
ATOM 1024 N N . PRO A 1 148 ? 34.702 21.677 21.381 1.00 21.53 148 PRO A N 1
ATOM 1025 C CA . PRO A 1 148 ? 35.392 22.886 21.862 1.00 21.67 148 PRO A CA 1
ATOM 1026 C C . PRO A 1 148 ? 36.898 22.872 21.610 1.00 21.30 148 PRO A C 1
ATOM 1027 O O . PRO A 1 148 ? 37.464 23.908 21.233 1.00 21.14 148 PRO A O 1
ATOM 1031 N N . GLU A 1 149 ? 37.536 21.721 21.806 1.00 21.19 149 GLU A N 1
ATOM 1032 C CA . GLU A 1 149 ? 38.973 21.590 21.522 1.00 21.41 149 GLU A CA 1
ATOM 1033 C C . GLU A 1 149 ? 39.307 21.805 20.032 1.00 20.29 149 GLU A C 1
ATOM 1034 O O . GLU A 1 149 ? 40.426 22.166 19.684 1.00 19.92 149 GLU A O 1
ATOM 1040 N N . LEU A 1 150 ? 38.339 21.545 19.159 1.00 20.10 150 LEU A N 1
ATOM 1041 C CA . LEU A 1 150 ? 38.554 21.705 17.734 1.00 19.27 150 LEU A CA 1
ATOM 1042 C C . LEU A 1 150 ? 38.377 23.170 17.363 1.00 18.60 150 LEU A C 1
ATOM 1043 O O . LEU A 1 150 ? 39.089 23.696 16.510 1.00 17.71 150 LEU A O 1
ATOM 1048 N N . ILE A 1 151 ? 37.418 23.835 18.004 1.00 18.10 151 ILE A N 1
ATOM 1049 C CA . ILE A 1 151 ? 37.221 25.256 17.735 1.00 17.46 151 ILE A CA 1
ATOM 1050 C C . ILE A 1 151 ? 38.440 26.050 18.246 1.00 18.26 151 ILE A C 1
ATOM 1051 O O . ILE A 1 151 ? 38.926 26.961 17.561 1.00 17.25 151 ILE A O 1
ATOM 1056 N N . GLU A 1 152 ? 38.942 25.679 19.422 1.00 19.24 152 GLU A N 1
ATOM 1057 C CA . GLU A 1 152 ? 40.188 26.286 19.941 1.00 20.83 152 GLU A CA 1
ATOM 1058 C C . GLU A 1 152 ? 41.356 26.169 18.961 1.00 20.87 152 GLU A C 1
ATOM 1059 O O . GLU A 1 152 ? 42.016 27.173 18.665 1.00 21.24 152 GLU A O 1
ATOM 1065 N N . ARG A 1 153 ? 41.606 24.955 18.459 1.00 20.04 153 ARG A N 1
ATOM 1066 C CA . ARG A 1 153 ? 42.688 24.716 17.521 1.00 20.22 153 ARG A CA 1
ATOM 1067 C C . ARG A 1 153 ? 42.510 25.510 16.208 1.00 19.71 153 ARG A C 1
ATOM 1068 O O . ARG A 1 153 ? 43.486 25.951 15.575 1.00 18.85 153 ARG A O 1
ATOM 1076 N N . THR A 1 154 ? 41.249 25.687 15.817 1.00 18.47 154 THR A N 1
ATOM 1077 C CA . THR A 1 154 ? 40.897 26.461 14.633 1.00 18.06 154 THR A CA 1
ATOM 1078 C C . THR A 1 154 ? 41.276 27.929 14.816 1.00 17.77 154 THR A C 1
ATOM 1079 O O . THR A 1 154 ? 41.871 28.525 13.919 1.00 17.26 154 THR A O 1
ATOM 1083 N N . PHE A 1 155 ? 40.940 28.509 15.970 1.00 18.14 155 PHE A N 1
ATOM 1084 C CA . PHE A 1 155 ? 41.341 29.885 16.239 1.00 18.11 155 PHE A CA 1
ATOM 1085 C C . PHE A 1 155 ? 42.874 29.994 16.317 1.00 19.37 155 PHE A C 1
ATOM 1086 O O . PHE A 1 155 ? 43.450 30.938 15.795 1.00 18.71 155 PHE A O 1
ATOM 1094 N N . GLN A 1 156 ? 43.518 28.992 16.911 1.00 20.34 156 GLN A N 1
ATOM 1095 C CA . GLN A 1 156 ? 44.986 28.965 16.959 1.00 21.10 156 GLN A CA 1
ATOM 1096 C C . GLN A 1 156 ? 45.602 29.028 15.563 1.00 20.93 156 GLN A C 1
ATOM 1097 O O . GLN A 1 156 ? 46.555 29.776 15.328 1.00 20.71 156 GLN A O 1
ATOM 1103 N N . ALA A 1 157 ? 45.046 28.255 14.632 1.00 20.23 157 ALA A N 1
ATOM 1104 C CA . ALA A 1 157 ? 45.551 28.241 13.259 1.00 20.05 157 ALA A CA 1
ATOM 1105 C C . ALA A 1 157 ? 45.407 29.621 12.604 1.00 19.73 157 ALA A C 1
ATOM 1106 O O . ALA A 1 157 ? 46.272 30.056 11.833 1.00 20.01 157 ALA A O 1
ATOM 1108 N N . CYS A 1 158 ? 44.313 30.313 12.922 1.00 19.20 158 CYS A N 1
ATOM 1109 C CA . CYS A 1 158 ? 44.006 31.610 12.334 1.00 19.02 158 CYS A CA 1
ATOM 1110 C C . CYS A 1 158 ? 44.660 32.801 13.030 1.00 19.59 158 CYS A C 1
ATOM 1111 O O . CYS A 1 158 ? 44.480 33.938 12.597 1.00 19.43 158 CYS A O 1
ATOM 1114 N N . SER A 1 159 ? 45.398 32.540 14.103 1.00 20.37 159 SER A N 1
ATOM 1115 C CA . SER A 1 159 ? 46.065 33.596 14.875 1.00 21.36 159 SER A CA 1
ATOM 1116 C C . SER A 1 159 ? 46.800 34.560 13.949 1.00 21.01 159 SER A C 1
ATOM 1117 O O . SER A 1 159 ? 47.594 34.143 13.096 1.00 21.96 159 SER A O 1
ATOM 1120 N N . GLY A 1 160 ? 46.521 35.845 14.109 1.00 21.23 160 GLY A N 1
ATOM 1121 C CA . GLY A 1 160 ? 47.160 36.891 13.297 1.00 21.44 160 GLY A CA 1
ATOM 1122 C C . GLY A 1 160 ? 46.554 37.128 11.922 1.00 21.75 160 GLY A C 1
ATOM 1123 O O . GLY A 1 160 ? 47.033 37.972 11.165 1.00 21.79 160 GLY A O 1
ATOM 1124 N N . ALA A 1 161 ? 45.502 36.393 11.568 1.00 21.60 161 ALA A N 1
ATOM 1125 C CA . ALA A 1 161 ? 44.807 36.701 10.312 1.00 21.25 161 ALA A CA 1
ATOM 1126 C C . ALA A 1 161 ? 44.167 38.099 10.444 1.00 20.44 161 ALA A C 1
ATOM 1127 O O . ALA A 1 161 ? 43.684 38.445 11.505 1.00 20.94 161 ALA A O 1
ATOM 1129 N N . PRO A 1 162 ? 44.168 38.916 9.376 1.00 20.73 162 PRO A N 1
ATOM 1130 C CA . PRO A 1 162 ? 43.490 40.206 9.535 1.00 20.38 162 PRO A CA 1
ATOM 1131 C C . PRO A 1 162 ? 41.955 40.060 9.582 1.00 19.67 162 PRO A C 1
ATOM 1132 O O . PRO A 1 162 ? 41.259 40.870 10.195 1.00 19.44 162 PRO A O 1
ATOM 1136 N N . ARG A 1 163 ? 41.458 39.029 8.915 1.00 19.52 163 ARG A N 1
ATOM 1137 C CA . ARG A 1 163 ? 40.017 38.741 8.864 1.00 18.62 163 ARG A CA 1
ATOM 1138 C C . ARG A 1 163 ? 39.876 37.260 8.559 1.00 17.31 163 ARG A C 1
ATOM 1139 O O . ARG A 1 163 ? 40.742 36.665 7.916 1.00 16.56 163 ARG A O 1
ATOM 1147 N N . ALA A 1 164 ? 38.824 36.636 9.078 1.00 15.71 164 ALA A N 1
ATOM 1148 C CA . ALA A 1 164 ? 38.641 35.221 8.813 1.00 14.64 164 ALA A CA 1
ATOM 1149 C C . ALA A 1 164 ? 37.186 34.862 9.035 1.00 14.28 164 ALA A C 1
ATOM 1150 O O . ALA A 1 164 ? 36.542 35.411 9.933 1.00 13.86 164 ALA A O 1
ATOM 1152 N N . ILE A 1 165 ? 36.698 33.918 8.232 1.00 12.77 165 ILE A N 1
ATOM 1153 C CA . ILE A 1 165 ? 35.401 33.288 8.492 1.00 12.71 165 ILE A CA 1
ATOM 1154 C C . ILE A 1 165 ? 35.665 31.949 9.181 1.00 12.29 165 ILE A C 1
ATOM 1155 O O . ILE A 1 165 ? 36.370 31.077 8.634 1.00 12.80 165 ILE A O 1
ATOM 1160 N N . VAL A 1 166 ? 35.112 31.777 10.377 1.00 12.23 166 VAL A N 1
ATOM 1161 C CA . VAL A 1 166 ? 35.150 30.489 11.038 1.00 12.57 166 VAL A CA 1
ATOM 1162 C C . VAL A 1 166 ? 33.837 29.781 10.762 1.00 13.20 166 VAL A C 1
ATOM 1163 O O . VAL A 1 166 ? 32.799 30.229 11.198 1.00 12.93 166 VAL A O 1
ATOM 1167 N N . HIS A 1 167 ? 33.921 28.687 10.014 1.00 12.81 167 HIS A N 1
ATOM 1168 C CA . HIS A 1 167 ? 32.729 27.971 9.557 1.00 12.77 167 HIS A CA 1
ATOM 1169 C C . HIS A 1 167 ? 32.582 26.722 10.416 1.00 13.20 167 HIS A C 1
ATOM 1170 O O . HIS A 1 167 ? 33.361 25.776 10.272 1.00 13.49 167 HIS A O 1
ATOM 1177 N N . PHE A 1 168 ? 31.596 26.731 11.320 1.00 12.41 168 PHE A N 1
ATOM 1178 C CA . PHE A 1 168 ? 31.303 25.570 12.150 1.00 12.62 168 PHE A CA 1
ATOM 1179 C C . PHE A 1 168 ? 30.015 24.892 11.672 1.00 12.65 168 PHE A C 1
ATOM 1180 O O . PHE A 1 168 ? 29.134 25.538 11.102 1.00 11.56 168 PHE A O 1
ATOM 1188 N N . TYR A 1 169 ? 29.918 23.582 11.900 1.00 12.91 169 TYR A N 1
ATOM 1189 C CA . TYR A 1 169 ? 28.793 22.811 11.399 1.00 12.73 169 TYR A CA 1
ATOM 1190 C C . TYR A 1 169 ? 28.526 21.595 12.269 1.00 12.80 169 TYR A C 1
ATOM 1191 O O . TYR A 1 169 ? 29.411 21.092 12.963 1.00 11.66 169 TYR A O 1
ATOM 1200 N N . ASN A 1 170 ? 27.297 21.097 12.207 1.00 11.89 170 ASN A N 1
ATOM 1201 C CA . ASN A 1 170 ? 27.000 19.767 12.754 1.00 11.57 170 ASN A CA 1
ATOM 1202 C C . ASN A 1 170 ? 25.832 19.215 11.967 1.00 11.15 170 ASN A C 1
ATOM 1203 O O . ASN A 1 170 ? 25.056 19.993 11.430 1.00 11.28 170 ASN A O 1
ATOM 1208 N N . SER A 1 171 ? 25.761 17.886 11.839 1.00 11.43 171 SER A N 1
ATOM 1209 C CA A SER A 1 171 ? 24.711 17.214 11.065 0.50 11.40 171 SER A CA 1
ATOM 1210 C CA B SER A 1 171 ? 24.694 17.272 11.043 0.50 10.92 171 SER A CA 1
ATOM 1211 C C . SER A 1 171 ? 23.340 17.323 11.754 1.00 11.53 171 SER A C 1
ATOM 1212 O O . SER A 1 171 ? 23.231 16.997 12.952 1.00 11.33 171 SER A O 1
ATOM 1217 N N . THR A 1 172 ? 22.311 17.745 11.004 1.00 10.91 172 THR A N 1
ATOM 1218 C CA . THR A 1 172 ? 20.977 17.947 11.569 1.00 10.73 172 THR A CA 1
ATOM 1219 C C . THR A 1 172 ? 19.900 17.036 10.966 1.00 10.97 172 THR A C 1
ATOM 1220 O O . THR A 1 172 ? 18.722 17.136 11.339 1.00 10.64 172 THR A O 1
ATOM 1224 N N . SER A 1 173 ? 20.285 16.168 10.025 1.00 9.97 173 SER A N 1
ATOM 1225 C CA . SER A 1 173 ? 19.267 15.443 9.241 1.00 10.65 173 SER A CA 1
ATOM 1226 C C . SER A 1 173 ? 18.508 14.444 10.100 1.00 10.08 173 SER A C 1
ATOM 1227 O O . SER A 1 173 ? 19.049 13.911 11.071 1.00 10.02 173 SER A O 1
ATOM 1230 N N . ILE A 1 174 ? 17.264 14.174 9.731 1.00 10.07 174 ILE A N 1
ATOM 1231 C CA . ILE A 1 174 ? 16.486 13.107 10.381 1.00 10.05 174 ILE A CA 1
ATOM 1232 C C . ILE A 1 174 ? 17.336 11.855 10.562 1.00 10.32 174 ILE A C 1
ATOM 1233 O O . ILE A 1 174 ? 17.468 11.316 11.674 1.00 11.14 174 ILE A O 1
ATOM 1238 N N . LEU A 1 175 ? 17.957 11.414 9.466 1.00 10.91 175 LEU A N 1
ATOM 1239 C CA . LEU A 1 175 ? 18.760 10.212 9.467 1.00 10.85 175 LEU A CA 1
ATOM 1240 C C . LEU A 1 175 ? 19.948 10.277 10.421 1.00 11.46 175 LEU A C 1
ATOM 1241 O O . LEU A 1 175 ? 20.135 9.345 11.220 1.00 11.17 175 LEU A O 1
ATOM 1246 N N . GLN A 1 176 ? 20.753 11.348 10.345 1.00 11.25 176 GLN A N 1
ATOM 1247 C CA . GLN A 1 176 ? 21.926 11.422 11.203 1.00 11.56 176 GLN A CA 1
ATOM 1248 C C . GLN A 1 176 ? 21.565 11.555 12.671 1.00 11.27 176 GLN A C 1
ATOM 1249 O O . GLN A 1 176 ? 22.271 11.016 13.518 1.00 11.57 176 GLN A O 1
ATOM 1255 N N . ARG A 1 177 ? 20.481 12.273 12.974 1.00 11.79 177 ARG A N 1
ATOM 1256 C CA . ARG A 1 177 ? 20.081 12.374 14.384 1.00 12.40 177 ARG A CA 1
ATOM 1257 C C . ARG A 1 177 ? 19.776 10.996 14.927 1.00 13.03 177 ARG A C 1
ATOM 1258 O O . ARG A 1 177 ? 20.128 10.660 16.069 1.00 14.33 177 ARG A O 1
ATOM 1266 N N . ARG A 1 178 ? 19.151 10.173 14.101 1.00 13.19 178 ARG A N 1
ATOM 1267 C CA . ARG A 1 178 ? 18.738 8.845 14.566 1.00 14.00 178 ARG A CA 1
ATOM 1268 C C . ARG A 1 178 ? 19.907 7.854 14.636 1.00 14.78 178 ARG A C 1
ATOM 1269 O O . ARG A 1 178 ? 20.158 7.249 15.679 1.00 15.19 178 ARG A O 1
ATOM 1277 N N . VAL A 1 179 ? 20.645 7.690 13.543 1.00 14.60 179 VAL A N 1
ATOM 1278 C CA . VAL A 1 179 ? 21.602 6.588 13.484 1.00 15.36 179 VAL A CA 1
ATOM 1279 C C . VAL A 1 179 ? 23.062 7.002 13.725 1.00 15.91 179 VAL A C 1
ATOM 1280 O O . VAL A 1 179 ? 23.899 6.157 14.046 1.00 16.67 179 VAL A O 1
ATOM 1284 N N . VAL A 1 180 ? 23.393 8.280 13.544 1.00 15.60 180 VAL A N 1
ATOM 1285 C CA . VAL A 1 180 ? 24.784 8.712 13.766 1.00 16.14 180 VAL A CA 1
ATOM 1286 C C . VAL A 1 180 ? 24.981 9.241 15.190 1.00 16.87 180 VAL A C 1
ATOM 1287 O O . VAL A 1 180 ? 25.899 8.815 15.918 1.00 18.70 180 VAL A O 1
ATOM 1291 N N . PHE A 1 181 ? 24.132 10.170 15.595 1.00 17.32 181 PHE A N 1
ATOM 1292 C CA . PHE A 1 181 ? 24.271 10.799 16.919 1.00 17.97 181 PHE A CA 1
ATOM 1293 C C . PHE A 1 181 ? 23.418 10.152 18.012 1.00 17.85 181 PHE A C 1
ATOM 1294 O O . PHE A 1 181 ? 23.745 10.273 19.208 1.00 17.86 181 PHE A O 1
ATOM 1302 N N . ARG A 1 182 ? 22.359 9.447 17.603 1.00 17.53 182 ARG A N 1
ATOM 1303 C CA . ARG A 1 182 ? 21.367 8.849 18.509 1.00 17.69 182 ARG A CA 1
ATOM 1304 C C . ARG A 1 182 ? 20.845 9.892 19.493 1.00 17.65 182 ARG A C 1
ATOM 1305 O O . ARG A 1 182 ? 20.775 9.673 20.707 1.00 17.96 182 ARG A O 1
ATOM 1309 N N . ALA A 1 183 ? 20.498 11.049 18.944 1.00 16.35 183 ALA A N 1
ATOM 1310 C CA . ALA A 1 183 ? 20.228 12.232 19.753 1.00 16.29 183 ALA A CA 1
ATOM 1311 C C . ALA A 1 183 ? 18.918 12.886 19.323 1.00 15.60 183 ALA A C 1
ATOM 1312 O O . ALA A 1 183 ? 18.438 12.678 18.206 1.00 16.10 183 ALA A O 1
ATOM 1314 N N . ASN A 1 184 ? 18.299 13.635 20.226 1.00 15.23 184 ASN A N 1
ATOM 1315 C CA . ASN A 1 184 ? 17.062 14.313 19.897 1.00 14.07 184 ASN A CA 1
ATOM 1316 C C . ASN A 1 184 ? 17.316 15.718 19.334 1.00 14.21 184 ASN A C 1
ATOM 1317 O O . ASN A 1 184 ? 18.484 16.172 19.233 1.00 13.97 184 ASN A O 1
ATOM 1322 N N . ARG A 1 185 ? 16.238 16.390 18.936 1.00 13.89 185 ARG A N 1
ATOM 1323 C CA A ARG A 1 185 ? 16.348 17.729 18.366 0.50 13.82 185 ARG A CA 1
ATOM 1324 C CA B ARG A 1 185 ? 16.336 17.734 18.373 0.50 14.20 185 ARG A CA 1
ATOM 1325 C C . ARG A 1 185 ? 17.028 18.714 19.328 1.00 13.96 185 ARG A C 1
ATOM 1326 O O . ARG A 1 185 ? 17.858 19.527 18.909 1.00 14.27 185 ARG A O 1
ATOM 1341 N N . ALA A 1 186 ? 16.680 18.651 20.616 1.00 14.06 186 ALA A N 1
ATOM 1342 C CA . ALA A 1 186 ? 17.245 19.612 21.591 1.00 14.58 186 ALA A CA 1
ATOM 1343 C C . ALA A 1 186 ? 18.749 19.412 21.767 1.00 14.29 186 ALA A C 1
ATOM 1344 O O . ALA A 1 186 ? 19.523 20.376 21.822 1.00 13.86 186 ALA A O 1
ATOM 1346 N N . GLU A 1 187 ? 19.165 18.151 21.811 1.00 14.02 187 GLU A N 1
ATOM 1347 C CA . GLU A 1 187 ? 20.567 17.807 21.976 1.00 14.41 187 GLU A CA 1
ATOM 1348 C C . GLU A 1 187 ? 21.382 18.266 20.776 1.00 14.10 187 GLU A C 1
ATOM 1349 O O . GLU A 1 187 ? 22.458 18.871 20.937 1.00 14.14 187 GLU A O 1
ATOM 1355 N N . VAL A 1 188 ? 20.861 17.975 19.584 1.00 14.04 188 VAL A N 1
ATOM 1356 C CA . VAL A 1 188 ? 21.544 18.377 18.342 1.00 13.63 188 VAL A CA 1
ATOM 1357 C C . VAL A 1 188 ? 21.599 19.913 18.193 1.00 13.70 188 VAL A C 1
ATOM 1358 O O . VAL A 1 188 ? 22.593 20.464 17.717 1.00 14.01 188 VAL A O 1
ATOM 1362 N N . GLN A 1 189 ? 20.566 20.619 18.633 1.00 13.00 189 GLN A N 1
ATOM 1363 C CA . GLN A 1 189 ? 20.604 22.086 18.574 1.00 14.50 189 GLN A CA 1
ATOM 1364 C C . GLN A 1 189 ? 21.654 22.618 19.560 1.00 13.50 189 GLN A C 1
ATOM 1365 O O . GLN A 1 189 ? 22.370 23.580 19.247 1.00 14.09 189 GLN A O 1
ATOM 1371 N N . ALA A 1 190 ? 21.760 21.979 20.732 1.00 14.29 190 ALA A N 1
ATOM 1372 C CA . ALA A 1 190 ? 22.769 22.381 21.740 1.00 14.33 190 ALA A CA 1
ATOM 1373 C C . ALA A 1 190 ? 24.201 22.183 21.236 1.00 14.92 190 ALA A C 1
ATOM 1374 O O . ALA A 1 190 ? 25.101 22.972 21.583 1.00 14.38 190 ALA A O 1
ATOM 1376 N N . ILE A 1 191 ? 24.429 21.140 20.438 1.00 15.43 191 ILE A N 1
ATOM 1377 C CA . ILE A 1 191 ? 25.750 20.976 19.790 1.00 15.76 191 ILE A CA 1
ATOM 1378 C C . ILE A 1 191 ? 26.114 22.256 19.038 1.00 14.81 191 ILE A C 1
ATOM 1379 O O . ILE A 1 191 ? 27.220 22.825 19.223 1.00 15.81 191 ILE A O 1
ATOM 1384 N N . ALA A 1 192 ? 25.194 22.717 18.197 1.00 14.16 192 ALA A N 1
ATOM 1385 C CA . ALA A 1 192 ? 25.383 23.930 17.405 1.00 14.05 192 ALA A CA 1
ATOM 1386 C C . ALA A 1 192 ? 25.519 25.219 18.242 1.00 14.12 192 ALA A C 1
ATOM 1387 O O . ALA A 1 192 ? 26.445 26.006 18.012 1.00 13.75 192 ALA A O 1
ATOM 1389 N N . THR A 1 193 ? 24.603 25.437 19.194 1.00 13.67 193 THR A N 1
ATOM 1390 C CA . THR A 1 193 ? 24.652 26.660 20.015 1.00 14.34 193 THR A CA 1
ATOM 1391 C C . THR A 1 193 ? 25.848 26.673 20.977 1.00 14.27 193 THR A C 1
ATOM 1392 O O . THR A 1 193 ? 26.442 27.732 21.208 1.00 14.47 193 THR A O 1
ATOM 1396 N N . ASP A 1 194 ? 26.221 25.510 21.519 1.00 14.80 194 ASP A N 1
ATOM 1397 C CA . ASP A 1 194 ? 27.439 25.408 22.330 1.00 15.74 194 ASP A CA 1
ATOM 1398 C C . ASP A 1 194 ? 28.652 25.732 21.474 1.00 15.56 194 ASP A C 1
ATOM 1399 O O . ASP A 1 194 ? 29.540 26.460 21.902 1.00 15.00 194 ASP A O 1
ATOM 1404 N N . GLY A 1 195 ? 28.680 25.191 20.254 1.00 14.87 195 GLY A N 1
ATOM 1405 C CA . GLY A 1 195 ? 29.717 25.566 19.288 1.00 15.12 195 GLY A CA 1
ATOM 1406 C C . GLY A 1 195 ? 29.760 27.072 19.046 1.00 14.73 195 GLY A C 1
ATOM 1407 O O . GLY A 1 195 ? 30.833 27.666 19.012 1.00 15.79 195 GLY A O 1
ATOM 1408 N N . ALA A 1 196 ? 28.594 27.692 18.852 1.00 14.99 196 ALA A N 1
ATOM 1409 C CA . ALA A 1 196 ? 28.510 29.140 18.622 1.00 15.08 196 ALA A CA 1
ATOM 1410 C C . ALA A 1 196 ? 29.047 29.895 19.845 1.00 15.71 196 ALA A C 1
ATOM 1411 O O . ALA A 1 196 ? 29.817 30.854 19.711 1.00 15.66 196 ALA A O 1
ATOM 1413 N N . ARG A 1 197 ? 28.685 29.431 21.041 1.00 16.12 197 ARG A N 1
ATOM 1414 C CA . ARG A 1 197 ? 29.177 30.077 22.278 1.00 17.08 197 ARG A CA 1
ATOM 1415 C C . ARG A 1 197 ? 30.708 30.019 22.380 1.00 16.71 197 ARG A C 1
ATOM 1416 O O . ARG A 1 197 ? 31.370 31.013 22.750 1.00 16.52 197 ARG A O 1
ATOM 1424 N N . LYS A 1 198 ? 31.272 28.859 22.057 1.00 16.47 198 LYS A N 1
ATOM 1425 C CA . LYS A 1 198 ? 32.728 28.683 22.062 1.00 17.08 198 LYS A CA 1
ATOM 1426 C C . LYS A 1 198 ? 33.395 29.634 21.062 1.00 17.21 198 LYS A C 1
ATOM 1427 O O . LYS A 1 198 ? 34.438 30.234 21.367 1.00 16.48 198 LYS A O 1
ATOM 1433 N N . CYS A 1 199 ? 32.777 29.796 19.884 1.00 16.70 199 CYS A N 1
ATOM 1434 C CA . CYS A 1 199 ? 33.318 30.714 18.880 1.00 17.39 199 CYS A CA 1
ATOM 1435 C C . CYS A 1 199 ? 33.376 32.155 19.413 1.00 18.01 199 CYS A C 1
ATOM 1436 O O . CYS A 1 199 ? 34.392 32.845 19.240 1.00 17.62 199 CYS A O 1
ATOM 1439 N N . VAL A 1 200 ? 32.275 32.598 20.029 1.00 18.29 200 VAL A N 1
ATOM 1440 C CA . VAL A 1 200 ? 32.175 33.927 20.643 1.00 18.35 200 VAL A CA 1
ATOM 1441 C C . VAL A 1 200 ? 33.238 34.110 21.741 1.00 19.28 200 VAL A C 1
ATOM 1442 O O . VAL A 1 200 ? 33.914 35.151 21.799 1.00 19.13 200 VAL A O 1
ATOM 1446 N N . GLU A 1 201 ? 33.409 33.086 22.572 1.00 19.26 201 GLU A N 1
ATOM 1447 C CA . GLU A 1 201 ? 34.448 33.101 23.615 1.00 20.90 201 GLU A CA 1
ATOM 1448 C C . GLU A 1 201 ? 35.853 33.281 23.012 1.00 21.12 201 GLU A C 1
ATOM 1449 O O . GLU A 1 201 ? 36.637 34.132 23.462 1.00 21.98 201 GLU A O 1
ATOM 1455 N N . GLN A 1 202 ? 36.173 32.465 22.009 1.00 21.11 202 GLN A N 1
ATOM 1456 C CA . GLN A 1 202 ? 37.499 32.480 21.390 1.00 21.50 202 GLN A CA 1
ATOM 1457 C C . GLN A 1 202 ? 37.768 33.766 20.630 1.00 21.99 202 GLN A C 1
ATOM 1458 O O . GLN A 1 202 ? 38.887 34.262 20.662 1.00 22.80 202 GLN A O 1
ATOM 1464 N N . ALA A 1 203 ? 36.743 34.316 19.973 1.00 22.43 203 ALA A N 1
ATOM 1465 C CA . ALA A 1 203 ? 36.868 35.575 19.218 1.00 22.91 203 ALA A CA 1
ATOM 1466 C C . ALA A 1 203 ? 37.289 36.722 20.146 1.00 24.07 203 ALA A C 1
ATOM 1467 O O . ALA A 1 203 ? 38.144 37.550 19.792 1.00 23.59 203 ALA A O 1
ATOM 1469 N N . ALA A 1 204 ? 36.693 36.746 21.341 1.00 24.09 204 ALA A N 1
ATOM 1470 C CA . ALA A 1 204 ? 37.029 37.744 22.356 1.00 24.96 204 ALA A CA 1
ATOM 1471 C C . ALA A 1 204 ? 38.474 37.630 22.854 1.00 25.43 204 ALA A C 1
ATOM 1472 O O . ALA A 1 204 ? 39.017 38.605 23.379 1.00 25.88 204 ALA A O 1
ATOM 1474 N N . LYS A 1 205 ? 39.087 36.457 22.694 1.00 25.54 205 LYS A N 1
ATOM 1475 C CA . LYS A 1 205 ? 40.468 36.209 23.142 1.00 26.34 205 LYS A CA 1
ATOM 1476 C C . LYS A 1 205 ? 41.531 36.579 22.094 1.00 26.89 205 LYS A C 1
ATOM 1477 O O . LYS A 1 205 ? 42.718 36.713 22.423 1.00 27.43 205 LYS A O 1
ATOM 1479 N N . TYR A 1 206 ? 41.100 36.751 20.843 1.00 26.34 206 TYR A N 1
ATOM 1480 C CA . TYR A 1 206 ? 42.005 37.036 19.744 1.00 25.92 206 TYR A CA 1
ATOM 1481 C C . TYR A 1 206 ? 41.710 38.415 19.140 1.00 26.41 206 TYR A C 1
ATOM 1482 O O . TYR A 1 206 ? 40.870 38.551 18.238 1.00 25.47 206 TYR A O 1
ATOM 1491 N N . PRO A 1 207 ? 42.408 39.451 19.644 1.00 26.18 207 PRO A N 1
ATOM 1492 C CA . PRO A 1 207 ? 42.128 40.812 19.192 1.00 26.31 207 PRO A CA 1
ATOM 1493 C C . PRO A 1 207 ? 42.649 41.072 17.785 1.00 25.44 207 PRO A C 1
ATOM 1494 O O . PRO A 1 207 ? 43.481 40.323 17.279 1.00 25.68 207 PRO A O 1
ATOM 1498 N N . GLY A 1 208 ? 42.151 42.135 17.167 1.00 25.00 208 GLY A N 1
ATOM 1499 C CA . GLY A 1 208 ? 42.665 42.603 15.884 1.00 24.97 208 GLY A CA 1
ATOM 1500 C C . GLY A 1 208 ? 41.966 41.961 14.705 1.00 24.71 208 GLY A C 1
ATOM 1501 O O . GLY A 1 208 ? 41.418 42.664 13.840 1.00 25.34 208 GLY A O 1
ATOM 1502 N N . THR A 1 209 ? 41.993 40.629 14.671 1.00 23.67 209 THR A N 1
ATOM 1503 C CA . THR A 1 209 ? 41.299 39.852 13.642 1.00 22.51 209 THR A CA 1
ATOM 1504 C C . THR A 1 209 ? 39.817 40.200 13.574 1.00 21.76 209 THR A C 1
ATOM 1505 O O . THR A 1 209 ? 39.131 40.267 14.597 1.00 21.29 209 THR A O 1
ATOM 1509 N N . GLN A 1 210 ? 39.329 40.431 12.358 1.00 20.69 210 GLN A N 1
ATOM 1510 C CA . GLN A 1 210 ? 37.902 40.628 12.146 1.00 20.73 210 GLN A CA 1
ATOM 1511 C C . GLN A 1 210 ? 37.283 39.256 11.949 1.00 19.64 210 GLN A C 1
ATOM 1512 O O . GLN A 1 210 ? 37.318 38.723 10.844 1.00 18.90 210 GLN A O 1
ATOM 1518 N N . TRP A 1 211 ? 36.760 38.683 13.031 1.00 18.50 211 TRP A N 1
ATOM 1519 C CA . TRP A 1 211 ? 36.169 37.346 12.989 1.00 17.86 211 TRP A CA 1
ATOM 1520 C C . TRP A 1 211 ? 34.757 37.419 12.427 1.00 17.54 211 TRP A C 1
ATOM 1521 O O . TRP A 1 211 ? 33.966 38.290 12.798 1.00 18.12 211 TRP A O 1
ATOM 1532 N N . ARG A 1 212 ? 34.440 36.483 11.546 1.00 16.53 212 ARG A N 1
ATOM 1533 C CA . ARG A 1 212 ? 33.104 36.382 10.981 1.00 15.89 212 ARG A CA 1
ATOM 1534 C C . ARG A 1 212 ? 32.744 34.925 11.084 1.00 14.76 212 ARG A C 1
ATOM 1535 O O . ARG A 1 212 ? 33.626 34.063 11.092 1.00 15.19 212 ARG A O 1
ATOM 1543 N N . PHE A 1 213 ? 31.452 34.647 11.188 1.00 13.44 213 PHE A N 1
ATOM 1544 C CA . PHE A 1 213 ? 31.026 33.266 11.416 1.00 12.55 213 PHE A CA 1
ATOM 1545 C C . PHE A 1 213 ? 30.121 32.767 10.329 1.00 11.70 213 PHE A C 1
ATOM 1546 O O . PHE A 1 213 ? 29.400 33.540 9.724 1.00 12.47 213 PHE A O 1
ATOM 1554 N N . GLU A 1 214 ? 30.250 31.474 10.081 1.00 11.67 214 GLU A N 1
ATOM 1555 C CA . GLU A 1 214 ? 29.368 30.713 9.209 1.00 10.57 214 GLU A CA 1
ATOM 1556 C C . GLU A 1 214 ? 28.939 29.447 9.928 1.00 11.37 214 GLU A C 1
ATOM 1557 O O . GLU A 1 214 ? 29.767 28.703 10.456 1.00 11.69 214 GLU A O 1
ATOM 1563 N N . TYR A 1 215 ? 27.636 29.182 9.915 1.00 10.53 215 TYR A N 1
ATOM 1564 C CA . TYR A 1 215 ? 27.092 27.958 10.474 1.00 10.55 215 TYR A CA 1
ATOM 1565 C C . TYR A 1 215 ? 26.371 27.198 9.372 1.00 10.24 215 TYR A C 1
ATOM 1566 O O . TYR A 1 215 ? 25.624 27.806 8.596 1.00 10.66 215 TYR A O 1
ATOM 1575 N N . SER A 1 216 ? 26.624 25.886 9.302 1.00 10.40 216 SER A N 1
ATOM 1576 C CA . SER A 1 216 ? 25.878 24.961 8.407 1.00 10.66 216 SER A CA 1
ATOM 1577 C C . SER A 1 216 ? 25.159 23.889 9.209 1.00 10.51 216 SER A C 1
ATOM 1578 O O . SER A 1 216 ? 25.787 23.158 9.969 1.00 11.32 216 SER A O 1
ATOM 1581 N N . PRO A 1 217 ? 23.831 23.781 9.027 1.00 10.01 217 PRO A N 1
ATOM 1582 C CA . PRO A 1 217 ? 23.150 22.551 9.463 1.00 10.26 217 PRO A CA 1
ATOM 1583 C C . PRO A 1 217 ? 23.485 21.521 8.382 1.00 10.26 217 PRO A C 1
ATOM 1584 O O . PRO A 1 217 ? 22.884 21.491 7.279 1.00 10.00 217 PRO A O 1
ATOM 1588 N N . GLU A 1 218 ? 24.511 20.743 8.656 1.00 10.73 218 GLU A N 1
ATOM 1589 C CA . GLU A 1 218 ? 25.020 19.806 7.665 1.00 10.64 218 GLU A CA 1
ATOM 1590 C C . GLU A 1 218 ? 23.955 18.743 7.357 1.00 10.76 218 GLU A C 1
ATOM 1591 O O . GLU A 1 218 ? 23.180 18.376 8.228 1.00 10.33 218 GLU A O 1
ATOM 1597 N N . SER A 1 219 ? 23.899 18.272 6.109 1.00 9.96 219 SER A N 1
ATOM 1598 C CA . SER A 1 219 ? 22.789 17.401 5.638 1.00 10.29 219 SER A CA 1
ATOM 1599 C C . SER A 1 219 ? 21.422 18.126 5.739 1.00 10.04 219 SER A C 1
ATOM 1600 O O . SER A 1 219 ? 20.373 17.519 5.983 1.00 10.44 219 SER A O 1
ATOM 1603 N N . TYR A 1 220 ? 21.461 19.440 5.507 1.00 9.84 220 TYR A N 1
ATOM 1604 C CA . TYR A 1 220 ? 20.272 20.297 5.443 1.00 9.88 220 TYR A CA 1
ATOM 1605 C C . TYR A 1 220 ? 19.143 19.732 4.568 1.00 9.92 220 TYR A C 1
ATOM 1606 O O . TYR A 1 220 ? 17.963 19.768 4.952 1.00 9.71 220 TYR A O 1
ATOM 1615 N N . THR A 1 221 ? 19.492 19.220 3.389 1.00 9.21 221 THR A N 1
ATOM 1616 C CA . THR A 1 221 ? 18.456 18.680 2.505 1.00 9.31 221 THR A CA 1
ATOM 1617 C C . THR A 1 221 ? 17.731 17.476 3.136 1.00 10.07 221 THR A C 1
ATOM 1618 O O . THR A 1 221 ? 16.588 17.172 2.747 1.00 10.99 221 THR A O 1
ATOM 1622 N N . GLY A 1 222 ? 18.358 16.825 4.116 1.00 8.94 222 GLY A N 1
ATOM 1623 C CA . GLY A 1 222 ? 17.701 15.698 4.836 1.00 9.78 222 GLY A CA 1
ATOM 1624 C C . GLY A 1 222 ? 17.064 16.095 6.173 1.00 10.31 222 GLY A C 1
ATOM 1625 O O . GLY A 1 222 ? 16.658 15.233 6.982 1.00 9.75 222 GLY A O 1
ATOM 1626 N N . THR A 1 223 ? 17.000 17.412 6.390 1.00 10.58 223 THR A N 1
ATOM 1627 C CA . THR A 1 223 ? 16.499 18.027 7.638 1.00 10.31 223 THR A CA 1
ATOM 1628 C C . THR A 1 223 ? 15.139 18.707 7.441 1.00 10.26 223 THR A C 1
ATOM 1629 O O . THR A 1 223 ? 14.883 19.292 6.389 1.00 9.47 223 THR A O 1
ATOM 1633 N N . GLU A 1 224 ? 14.277 18.653 8.458 1.00 9.78 224 GLU A N 1
ATOM 1634 C CA . GLU A 1 224 ? 12.968 19.334 8.404 1.00 10.12 224 GLU A CA 1
ATOM 1635 C C . GLU A 1 224 ? 13.234 20.823 8.400 1.00 10.61 224 GLU A C 1
ATOM 1636 O O . GLU A 1 224 ? 14.032 21.288 9.215 1.00 10.49 224 GLU A O 1
ATOM 1642 N N . LEU A 1 225 ? 12.584 21.565 7.498 1.00 11.56 225 LEU A N 1
ATOM 1643 C CA . LEU A 1 225 ? 12.867 23.011 7.392 1.00 11.77 225 LEU A CA 1
ATOM 1644 C C . LEU A 1 225 ? 12.621 23.759 8.697 1.00 11.98 225 LEU A C 1
ATOM 1645 O O . LEU A 1 225 ? 13.411 24.619 9.085 1.00 12.29 225 LEU A O 1
ATOM 1650 N N . GLU A 1 226 ? 11.515 23.457 9.371 1.00 12.29 226 GLU A N 1
ATOM 1651 C CA . GLU A 1 226 ? 11.226 24.168 10.624 1.00 12.82 226 GLU A CA 1
ATOM 1652 C C . GLU A 1 226 ? 12.370 23.989 11.626 1.00 12.74 226 GLU A C 1
ATOM 1653 O O . GLU A 1 226 ? 12.743 24.925 12.392 1.00 12.99 226 GLU A O 1
ATOM 1655 N N . TYR A 1 227 ? 12.947 22.788 11.623 1.00 11.99 227 TYR A N 1
ATOM 1656 C CA . TYR A 1 227 ? 14.010 22.476 12.551 1.00 11.63 227 TYR A CA 1
ATOM 1657 C C . TYR A 1 227 ? 15.296 23.191 12.156 1.00 11.67 227 TYR A C 1
ATOM 1658 O O . TYR A 1 227 ? 15.975 23.780 13.014 1.00 10.57 227 TYR A O 1
ATOM 1667 N N . ALA A 1 228 ? 15.613 23.179 10.860 1.00 10.99 228 ALA A N 1
ATOM 1668 C CA . ALA A 1 228 ? 16.812 23.855 10.361 1.00 11.55 228 ALA A CA 1
ATOM 1669 C C . ALA A 1 228 ? 16.697 25.343 10.687 1.00 11.63 228 ALA A C 1
ATOM 1670 O O . ALA A 1 228 ? 17.674 25.952 11.117 1.00 12.17 228 ALA A O 1
ATOM 1672 N N . LYS A 1 229 ? 15.503 25.911 10.520 1.00 12.12 229 LYS A N 1
ATOM 1673 C CA . LYS A 1 229 ? 15.285 27.321 10.872 1.00 11.94 229 LYS A CA 1
ATOM 1674 C C . LYS A 1 229 ? 15.508 27.531 12.384 1.00 12.35 229 LYS A C 1
ATOM 1675 O O . LYS A 1 229 ? 16.158 28.501 12.775 1.00 11.91 229 LYS A O 1
ATOM 1679 N N . GLN A 1 230 ? 14.969 26.632 13.218 1.00 12.72 230 GLN A N 1
ATOM 1680 C CA . GLN A 1 230 ? 15.136 26.737 14.683 1.00 13.88 230 GLN A CA 1
ATOM 1681 C C . GLN A 1 230 ? 16.600 26.733 15.104 1.00 13.71 230 GLN A C 1
ATOM 1682 O O . GLN A 1 230 ? 17.043 27.577 15.913 1.00 13.81 230 GLN A O 1
ATOM 1688 N N . VAL A 1 231 ? 17.363 25.808 14.542 1.00 12.96 231 VAL A N 1
ATOM 1689 C CA . VAL A 1 231 ? 18.783 25.708 14.892 1.00 12.14 231 VAL A CA 1
ATOM 1690 C C . VAL A 1 231 ? 19.553 26.948 14.425 1.00 11.46 231 VAL A C 1
ATOM 1691 O O . VAL A 1 231 ? 20.328 27.535 15.195 1.00 12.17 231 VAL A O 1
ATOM 1695 N N . CYS A 1 232 ? 19.357 27.343 13.165 1.00 11.58 232 CYS A N 1
ATOM 1696 C CA . CYS A 1 232 ? 19.999 28.566 12.659 1.00 12.12 232 CYS A CA 1
ATOM 1697 C C . CYS A 1 232 ? 19.652 29.773 13.533 1.00 12.43 232 CYS A C 1
ATOM 1698 O O . CYS A 1 232 ? 20.528 30.497 13.965 1.00 12.87 232 CYS A O 1
ATOM 1701 N N . ASP A 1 233 ? 18.366 29.962 13.812 1.00 12.92 233 ASP A N 1
ATOM 1702 C CA . ASP A 1 233 ? 17.940 31.108 14.640 1.00 12.90 233 ASP A CA 1
ATOM 1703 C C . ASP A 1 233 ? 18.659 31.091 16.011 1.00 13.26 233 ASP A C 1
ATOM 1704 O O . ASP A 1 233 ? 19.097 32.146 16.522 1.00 12.54 233 ASP A O 1
ATOM 1709 N N . ALA A 1 234 ? 18.756 29.901 16.610 1.00 13.39 234 ALA A N 1
ATOM 1710 C CA . ALA A 1 234 ? 19.350 29.758 17.946 1.00 13.13 234 ALA A CA 1
ATOM 1711 C C . ALA A 1 234 ? 20.836 30.075 17.888 1.00 13.51 234 ALA A C 1
ATOM 1712 O O . ALA A 1 234 ? 21.373 30.757 18.770 1.00 13.69 234 ALA A O 1
ATOM 1714 N N . VAL A 1 235 ? 21.499 29.625 16.821 1.00 13.46 235 VAL A N 1
ATOM 1715 C CA . VAL A 1 235 ? 22.910 29.938 16.601 1.00 14.19 235 VAL A CA 1
ATOM 1716 C C . VAL A 1 235 ? 23.092 31.445 16.409 1.00 14.03 235 VAL A C 1
ATOM 1717 O O . VAL A 1 235 ? 23.993 32.059 17.015 1.00 14.72 235 VAL A O 1
ATOM 1721 N N . GLY A 1 236 ? 22.222 32.051 15.602 1.00 14.49 236 GLY A N 1
ATOM 1722 C CA . GLY A 1 236 ? 22.267 33.499 15.396 1.00 14.81 236 GLY A CA 1
ATOM 1723 C C . GLY A 1 236 ? 22.113 34.278 16.690 1.00 16.22 236 GLY A C 1
ATOM 1724 O O . GLY A 1 236 ? 22.819 35.278 16.904 1.00 16.06 236 GLY A O 1
ATOM 1725 N N . GLU A 1 237 ? 21.193 33.834 17.551 1.00 15.98 237 GLU A N 1
ATOM 1726 C CA . GLU A 1 237 ? 20.999 34.499 18.846 1.00 16.64 237 GLU A CA 1
ATOM 1727 C C . GLU A 1 237 ? 22.289 34.501 19.694 1.00 16.58 237 GLU A C 1
ATOM 1728 O O . GLU A 1 237 ? 22.564 35.478 20.396 1.00 17.38 237 GLU A O 1
ATOM 1732 N N . VAL A 1 238 ? 23.096 33.444 19.601 1.00 16.39 238 VAL A N 1
ATOM 1733 C CA . VAL A 1 238 ? 24.402 33.390 20.285 1.00 17.59 238 VAL A CA 1
ATOM 1734 C C . VAL A 1 238 ? 25.404 34.387 19.679 1.00 18.07 238 VAL A C 1
ATOM 1735 O O . VAL A 1 238 ? 26.046 35.174 20.404 1.00 18.71 238 VAL A O 1
ATOM 1739 N N . ILE A 1 239 ? 25.533 34.350 18.356 1.00 17.28 239 ILE A N 1
ATOM 1740 C CA . ILE A 1 239 ? 26.537 35.141 17.649 1.00 17.26 239 ILE A CA 1
ATOM 1741 C C . ILE A 1 239 ? 26.204 36.633 17.680 1.00 16.81 239 ILE A C 1
ATOM 1742 O O . ILE A 1 239 ? 27.128 37.482 17.701 1.00 16.58 239 ILE A O 1
ATOM 1747 N N . ALA A 1 240 ? 24.908 36.939 17.713 1.00 16.64 240 ALA A N 1
ATOM 1748 C CA . ALA A 1 240 ? 24.392 38.311 17.679 1.00 17.52 240 ALA A CA 1
ATOM 1749 C C . ALA A 1 240 ? 24.955 39.112 16.492 1.00 17.72 240 ALA A C 1
ATOM 1750 O O . ALA A 1 240 ? 25.650 40.128 16.681 1.00 18.62 240 ALA A O 1
ATOM 1752 N N . PRO A 1 241 ? 24.659 38.676 15.251 1.00 17.31 241 PRO A N 1
ATOM 1753 C CA . PRO A 1 241 ? 25.146 39.423 14.117 1.00 16.61 241 PRO A CA 1
ATOM 1754 C C . PRO A 1 241 ? 24.319 40.678 13.864 1.00 17.06 241 PRO A C 1
ATOM 1755 O O . PRO A 1 241 ? 23.199 40.813 14.382 1.00 16.17 241 PRO A O 1
ATOM 1759 N N . THR A 1 242 ? 24.882 41.565 13.054 1.00 16.92 242 THR A N 1
ATOM 1760 C CA . THR A 1 242 ? 24.256 42.828 12.671 1.00 18.24 242 THR A CA 1
ATOM 1761 C C . THR A 1 242 ? 24.358 42.981 11.143 1.00 17.72 242 THR A C 1
ATOM 1762 O O . THR A 1 242 ? 25.090 42.239 10.500 1.00 17.69 242 THR A O 1
ATOM 1766 N N . PRO A 1 243 ? 23.609 43.926 10.548 1.00 18.07 243 PRO A N 1
ATOM 1767 C CA . PRO A 1 243 ? 23.750 44.140 9.096 1.00 18.57 243 PRO A CA 1
ATOM 1768 C C . PRO A 1 243 ? 25.186 44.460 8.679 1.00 19.13 243 PRO A C 1
ATOM 1769 O O . PRO A 1 243 ? 25.608 44.098 7.591 1.00 19.86 243 PRO A O 1
ATOM 1773 N N . GLU A 1 244 ? 25.922 45.131 9.558 1.00 20.45 244 GLU A N 1
ATOM 1774 C CA . GLU A 1 244 ? 27.308 45.506 9.292 1.00 20.85 244 GLU A CA 1
ATOM 1775 C C . GLU A 1 244 ? 28.225 44.308 9.472 1.00 20.58 244 GLU A C 1
ATOM 1776 O O . GLU A 1 244 ? 29.253 44.185 8.786 1.00 20.55 244 GLU A O 1
ATOM 1782 N N . ARG A 1 245 ? 27.846 43.418 10.391 1.00 18.95 245 ARG A N 1
ATOM 1783 C CA . ARG A 1 245 ? 28.652 42.237 10.709 1.00 17.98 245 ARG A CA 1
ATOM 1784 C C . ARG A 1 245 ? 27.762 40.986 10.707 1.00 16.33 245 ARG A C 1
ATOM 1785 O O . ARG A 1 245 ? 27.477 40.410 11.763 1.00 16.43 245 ARG A O 1
ATOM 1789 N N . PRO A 1 246 ? 27.327 40.568 9.514 1.00 15.47 246 PRO A N 1
ATOM 1790 C CA . PRO A 1 246 ? 26.337 39.494 9.385 1.00 14.58 246 PRO A CA 1
ATOM 1791 C C . PRO A 1 246 ? 26.919 38.127 9.648 1.00 14.09 246 PRO A C 1
ATOM 1792 O O . PRO A 1 246 ? 28.145 37.956 9.630 1.00 13.79 246 PRO A O 1
ATOM 1796 N N . ILE A 1 247 ? 26.035 37.159 9.884 1.00 13.23 247 ILE A N 1
ATOM 1797 C CA . ILE A 1 247 ? 26.436 35.774 9.984 1.00 12.91 247 ILE A CA 1
ATOM 1798 C C . ILE A 1 247 ? 26.092 35.114 8.644 1.00 12.84 247 ILE A C 1
ATOM 1799 O O . ILE A 1 247 ? 25.159 35.540 7.951 1.00 13.47 247 ILE A O 1
ATOM 1804 N N . ILE A 1 248 ? 26.846 34.092 8.270 1.00 12.26 248 ILE A N 1
ATOM 1805 C CA . ILE A 1 248 ? 26.505 33.305 7.097 1.00 12.08 248 ILE A CA 1
ATOM 1806 C C . ILE A 1 248 ? 25.770 32.047 7.543 1.00 10.90 248 ILE A C 1
ATOM 1807 O O . ILE A 1 248 ? 26.262 31.320 8.391 1.00 9.97 248 ILE A O 1
ATOM 1812 N N . PHE A 1 249 ? 24.567 31.806 7.010 1.00 10.39 249 PHE A N 1
ATOM 1813 C CA . PHE A 1 249 ? 23.942 30.478 7.192 1.00 9.85 249 PHE A CA 1
ATOM 1814 C C . PHE A 1 249 ? 24.071 29.751 5.872 1.00 10.14 249 PHE A C 1
ATOM 1815 O O . PHE A 1 249 ? 23.550 30.200 4.867 1.00 10.54 249 PHE A O 1
ATOM 1823 N N . ASN A 1 250 ? 24.807 28.647 5.894 1.00 9.82 250 ASN A N 1
ATOM 1824 C CA . ASN A 1 250 ? 25.121 27.921 4.674 1.00 10.38 250 ASN A CA 1
ATOM 1825 C C . ASN A 1 250 ? 24.286 26.653 4.686 1.00 9.33 250 ASN A C 1
ATOM 1826 O O . ASN A 1 250 ? 24.344 25.913 5.658 1.00 9.46 250 ASN A O 1
ATOM 1831 N N . LEU A 1 251 ? 23.505 26.434 3.618 1.00 9.22 251 LEU A N 1
ATOM 1832 C CA . LEU A 1 251 ? 22.484 25.386 3.607 1.00 9.41 251 LEU A CA 1
ATOM 1833 C C . LEU A 1 251 ? 22.845 24.357 2.550 1.00 9.43 251 LEU A C 1
ATOM 1834 O O . LEU A 1 251 ? 22.511 24.556 1.386 1.00 10.05 251 LEU A O 1
ATOM 1839 N N . PRO A 1 252 ? 23.615 23.329 2.933 1.00 9.14 252 PRO A N 1
ATOM 1840 C CA . PRO A 1 252 ? 24.189 22.428 1.933 1.00 8.99 252 PRO A CA 1
ATOM 1841 C C . PRO A 1 252 ? 23.236 21.340 1.452 1.00 9.08 252 PRO A C 1
ATOM 1842 O O . PRO A 1 252 ? 22.452 20.788 2.245 1.00 10.03 252 PRO A O 1
ATOM 1846 N N . ALA A 1 253 ? 23.324 21.016 0.169 1.00 8.53 253 ALA A N 1
ATOM 1847 C CA . ALA A 1 253 ? 22.774 19.749 -0.299 1.00 8.72 253 ALA A CA 1
ATOM 1848 C C . ALA A 1 253 ? 23.898 18.725 -0.136 1.00 8.58 253 ALA A C 1
ATOM 1849 O O . ALA A 1 253 ? 24.548 18.311 -1.111 1.00 8.62 253 ALA A O 1
ATOM 1851 N N . THR A 1 254 ? 24.142 18.315 1.120 1.00 9.56 254 THR A N 1
ATOM 1852 C CA . THR A 1 254 ? 25.269 17.418 1.422 1.00 9.87 254 THR A CA 1
ATOM 1853 C C . THR A 1 254 ? 25.151 16.142 0.593 1.00 9.80 254 THR A C 1
ATOM 1854 O O . THR A 1 254 ? 26.157 15.627 0.053 1.00 10.28 254 THR A O 1
ATOM 1858 N N . VAL A 1 255 ? 23.912 15.672 0.488 1.00 10.04 255 VAL A N 1
ATOM 1859 C CA . VAL A 1 255 ? 23.515 14.808 -0.613 1.00 10.24 255 VAL A CA 1
ATOM 1860 C C . VAL A 1 255 ? 22.461 15.600 -1.385 1.00 9.42 255 VAL A C 1
ATOM 1861 O O . VAL A 1 255 ? 21.532 16.173 -0.779 1.00 8.70 255 VAL A O 1
ATOM 1865 N N . GLU A 1 256 ? 22.607 15.640 -2.713 1.00 8.68 256 GLU A N 1
ATOM 1866 C CA . GLU A 1 256 ? 21.550 16.190 -3.561 1.00 8.91 256 GLU A CA 1
ATOM 1867 C C . GLU A 1 256 ? 20.478 15.120 -3.609 1.00 9.20 256 GLU A C 1
ATOM 1868 O O . GLU A 1 256 ? 20.673 14.077 -4.228 1.00 9.08 256 GLU A O 1
ATOM 1874 N N . MET A 1 257 ? 19.370 15.381 -2.919 1.00 8.97 257 MET A N 1
ATOM 1875 C CA . MET A 1 257 ? 18.349 14.347 -2.681 1.00 10.62 257 MET A CA 1
ATOM 1876 C C . MET A 1 257 ? 17.155 14.428 -3.625 1.00 10.09 257 MET A C 1
ATOM 1877 O O . MET A 1 257 ? 16.456 13.435 -3.836 1.00 10.37 257 MET A O 1
ATOM 1882 N N . THR A 1 258 ? 16.898 15.597 -4.187 1.00 9.24 258 THR A N 1
ATOM 1883 C CA . THR A 1 258 ? 15.734 15.738 -5.066 1.00 9.59 258 THR A CA 1
ATOM 1884 C C . THR A 1 258 ? 15.987 16.805 -6.123 1.00 9.62 258 THR A C 1
ATOM 1885 O O . THR A 1 258 ? 17.122 17.255 -6.287 1.00 9.20 258 THR A O 1
ATOM 1889 N N . THR A 1 259 ? 14.930 17.171 -6.851 1.00 8.74 259 THR A N 1
ATOM 1890 C CA . THR A 1 259 ? 15.010 18.073 -8.009 1.00 7.83 259 THR A CA 1
ATOM 1891 C C . THR A 1 259 ? 15.297 19.517 -7.524 1.00 7.40 259 THR A C 1
ATOM 1892 O O . THR A 1 259 ? 14.948 19.869 -6.387 1.00 7.70 259 THR A O 1
ATOM 1896 N N . PRO A 1 260 ? 15.992 20.320 -8.352 1.00 7.47 260 PRO A N 1
ATOM 1897 C CA . PRO A 1 260 ? 16.467 21.659 -7.956 1.00 7.87 260 PRO A CA 1
ATOM 1898 C C . PRO A 1 260 ? 15.356 22.676 -7.579 1.00 8.54 260 PRO A C 1
ATOM 1899 O O . PRO A 1 260 ? 15.595 23.574 -6.761 1.00 8.65 260 PRO A O 1
ATOM 1903 N N . ASN A 1 261 ? 14.160 22.492 -8.128 1.00 8.50 261 ASN A N 1
ATOM 1904 C CA . ASN A 1 261 ? 12.984 23.326 -7.785 1.00 8.74 261 ASN A CA 1
ATOM 1905 C C . ASN A 1 261 ? 12.619 23.139 -6.305 1.00 8.98 261 ASN A C 1
ATOM 1906 O O . ASN A 1 261 ? 12.208 24.093 -5.621 1.00 9.43 261 ASN A O 1
ATOM 1911 N N . VAL A 1 262 ? 12.772 21.917 -5.815 1.00 9.29 262 VAL A N 1
ATOM 1912 C CA . VAL A 1 262 ? 12.436 21.621 -4.408 1.00 9.56 262 VAL A CA 1
ATOM 1913 C C . VAL A 1 262 ? 13.505 22.224 -3.496 1.00 9.73 262 VAL A C 1
ATOM 1914 O O . VAL A 1 262 ? 13.199 22.826 -2.464 1.00 9.74 262 VAL A O 1
ATOM 1918 N N . TYR A 1 263 ? 14.762 22.074 -3.893 1.00 9.01 263 TYR A N 1
ATOM 1919 C CA . TYR A 1 263 ? 15.835 22.758 -3.152 1.00 9.37 263 TYR A CA 1
ATOM 1920 C C . TYR A 1 263 ? 15.563 24.282 -3.139 1.00 8.81 263 TYR A C 1
ATOM 1921 O O . TYR A 1 263 ? 15.562 24.910 -2.072 1.00 9.53 263 TYR A O 1
ATOM 1930 N N . ALA A 1 264 ? 15.255 24.855 -4.301 1.00 9.61 264 ALA A N 1
ATOM 1931 C CA . ALA A 1 264 ? 14.959 26.287 -4.370 1.00 9.49 264 ALA A CA 1
ATOM 1932 C C . ALA A 1 264 ? 13.769 26.668 -3.457 1.00 9.86 264 ALA A C 1
ATOM 1933 O O . ALA A 1 264 ? 13.835 27.666 -2.755 1.00 8.39 264 ALA A O 1
ATOM 1935 N N . ASP A 1 265 ? 12.698 25.857 -3.469 1.00 10.10 265 ASP A N 1
ATOM 1936 C CA . ASP A 1 265 ? 11.557 26.130 -2.565 1.00 9.65 265 ASP A CA 1
ATOM 1937 C C . ASP A 1 265 ? 12.026 26.193 -1.119 1.00 9.80 265 ASP A C 1
ATOM 1938 O O . ASP A 1 265 ? 11.620 27.091 -0.360 1.00 9.54 265 ASP A O 1
ATOM 1943 N N . SER A 1 266 ? 12.878 25.245 -0.731 1.00 9.43 266 SER A N 1
ATOM 1944 C CA . SER A 1 266 ? 13.446 25.229 0.623 1.00 9.55 266 SER A CA 1
ATOM 1945 C C . SER A 1 266 ? 14.248 26.496 0.940 1.00 9.63 266 SER A C 1
ATOM 1946 O O . SER A 1 266 ? 14.111 27.052 2.021 1.00 10.03 266 SER A O 1
ATOM 1949 N N . ILE A 1 267 ? 15.036 26.973 -0.027 1.00 9.55 267 ILE A N 1
ATOM 1950 C CA . ILE A 1 267 ? 15.812 28.196 0.149 1.00 9.30 267 ILE A CA 1
ATOM 1951 C C . ILE A 1 267 ? 14.916 29.421 0.328 1.00 9.85 267 ILE A C 1
ATOM 1952 O O . ILE A 1 267 ? 15.167 30.250 1.223 1.00 10.12 267 ILE A O 1
ATOM 1957 N N . GLU A 1 268 ? 13.894 29.530 -0.510 1.00 9.63 268 GLU A N 1
ATOM 1958 C CA . GLU A 1 268 ? 12.986 30.669 -0.436 1.00 10.23 268 GLU A CA 1
ATOM 1959 C C . GLU A 1 268 ? 12.278 30.661 0.939 1.00 10.24 268 GLU A C 1
ATOM 1960 O O . GLU A 1 268 ? 12.117 31.731 1.574 1.00 10.68 268 GLU A O 1
ATOM 1966 N N . TRP A 1 269 ? 11.839 29.474 1.373 1.00 10.35 269 TRP A N 1
ATOM 1967 C CA . TRP A 1 269 ? 11.194 29.360 2.686 1.00 11.11 269 TRP A CA 1
ATOM 1968 C C . TRP A 1 269 ? 12.156 29.804 3.802 1.00 10.72 269 TRP A C 1
ATOM 1969 O O . TRP A 1 269 ? 11.806 30.616 4.654 1.00 12.59 269 TRP A O 1
ATOM 1980 N N . MET A 1 270 ? 13.387 29.321 3.779 1.00 10.30 270 MET A N 1
ATOM 1981 C CA . MET A 1 270 ? 14.373 29.737 4.785 1.00 10.25 270 MET A CA 1
ATOM 1982 C C . MET A 1 270 ? 14.636 31.242 4.720 1.00 11.11 270 MET A C 1
ATOM 1983 O O . MET A 1 270 ? 14.684 31.937 5.756 1.00 11.10 270 MET A O 1
ATOM 1988 N N . SER A 1 271 ? 14.777 31.766 3.505 1.00 11.30 271 SER A N 1
ATOM 1989 C CA . SER A 1 271 ? 15.045 33.190 3.342 1.00 11.72 271 SER A CA 1
ATOM 1990 C C . SER A 1 271 ? 13.904 34.045 3.890 1.00 13.24 271 SER A C 1
ATOM 1991 O O . SER A 1 271 ? 14.149 35.102 4.484 1.00 12.20 271 SER A O 1
ATOM 1994 N N . ARG A 1 272 ? 12.670 33.576 3.694 1.00 13.40 272 ARG A N 1
ATOM 1995 C CA . ARG A 1 272 ? 11.486 34.264 4.227 1.00 14.89 272 ARG A CA 1
ATOM 1996 C C . ARG A 1 272 ? 11.226 34.074 5.712 1.00 15.66 272 ARG A C 1
ATOM 1997 O O . ARG A 1 272 ? 10.463 34.857 6.316 1.00 16.22 272 ARG A O 1
ATOM 2005 N N . ASN A 1 273 ? 11.778 33.019 6.303 1.00 14.45 273 ASN A N 1
ATOM 2006 C CA . ASN A 1 273 ? 11.413 32.664 7.677 1.00 15.12 273 ASN A CA 1
ATOM 2007 C C . ASN A 1 273 ? 12.502 32.821 8.738 1.00 14.38 273 ASN A C 1
ATOM 2008 O O . ASN A 1 273 ? 12.184 32.974 9.923 1.00 14.09 273 ASN A O 1
ATOM 2013 N N . LEU A 1 274 ? 13.773 32.783 8.328 1.00 13.21 274 LEU A N 1
ATOM 2014 C CA . LEU A 1 274 ? 14.888 32.984 9.261 1.00 12.82 274 LEU A CA 1
ATOM 2015 C C . LEU A 1 274 ? 14.738 34.320 9.983 1.00 12.66 274 LEU A C 1
ATOM 2016 O O . LEU A 1 274 ? 14.361 35.315 9.366 1.00 12.95 274 LEU A O 1
ATOM 2021 N N . ALA A 1 275 ? 15.066 34.328 11.275 1.00 13.36 275 ALA A N 1
ATOM 2022 C CA . ALA A 1 275 ? 15.007 35.552 12.067 1.00 14.68 275 ALA A CA 1
ATOM 2023 C C . ALA A 1 275 ? 16.182 36.464 11.695 1.00 14.97 275 ALA A C 1
ATOM 2024 O O . ALA A 1 275 ? 17.213 35.998 11.171 1.00 15.41 275 ALA A O 1
ATOM 2026 N N . ASN A 1 276 ? 16.021 37.767 11.959 1.00 15.38 276 ASN A N 1
ATOM 2027 C CA . ASN A 1 276 ? 17.117 38.721 11.790 1.00 15.36 276 ASN A CA 1
ATOM 2028 C C . ASN A 1 276 ? 17.751 38.657 10.374 1.00 14.54 276 ASN A C 1
ATOM 2029 O O . ASN A 1 276 ? 18.977 38.709 10.229 1.00 14.49 276 ASN A O 1
ATOM 2034 N N . ARG A 1 277 ? 16.903 38.560 9.347 1.00 14.08 277 ARG A N 1
ATOM 2035 C CA . ARG A 1 277 ? 17.331 38.340 7.954 1.00 14.03 277 ARG A CA 1
ATOM 2036 C C . ARG A 1 277 ? 18.313 39.361 7.395 1.00 14.28 277 ARG A C 1
ATOM 2037 O O . ARG A 1 277 ? 19.196 39.003 6.593 1.00 14.10 277 ARG A O 1
ATOM 2045 N N . GLU A 1 278 ? 18.182 40.632 7.809 1.00 14.59 278 GLU A N 1
ATOM 2046 C CA . GLU A 1 278 ? 19.112 41.664 7.305 1.00 14.67 278 GLU A CA 1
ATOM 2047 C C . GLU A 1 278 ? 20.553 41.408 7.738 1.00 14.59 278 GLU A C 1
ATOM 2048 O O . GLU A 1 278 ? 21.477 41.914 7.094 1.00 15.43 278 GLU A O 1
ATOM 2054 N N . SER A 1 279 ? 20.723 40.617 8.804 1.00 14.00 279 SER A N 1
ATOM 2055 C CA . SER A 1 279 ? 22.031 40.287 9.387 1.00 12.93 279 SER A CA 1
ATOM 2056 C C . SER A 1 279 ? 22.508 38.894 8.983 1.00 13.30 279 SER A C 1
ATOM 2057 O O . SER A 1 279 ? 23.425 38.335 9.599 1.00 12.69 279 SER A O 1
ATOM 2060 N N . VAL A 1 280 ? 21.855 38.339 7.961 1.00 11.77 280 VAL A N 1
ATOM 2061 C CA . VAL A 1 280 ? 22.153 37.012 7.464 1.00 10.98 280 VAL A CA 1
ATOM 2062 C C . VAL A 1 280 ? 22.585 37.088 5.998 1.00 10.68 280 VAL A C 1
ATOM 2063 O O . VAL A 1 280 ? 21.941 37.767 5.182 1.00 11.21 280 VAL A O 1
ATOM 2067 N N . ILE A 1 281 ? 23.670 36.376 5.699 1.00 10.63 281 ILE A N 1
ATOM 2068 C CA . ILE A 1 281 ? 24.104 36.092 4.325 1.00 10.51 281 ILE A CA 1
ATOM 2069 C C . ILE A 1 281 ? 23.701 34.630 4.105 1.00 9.72 281 ILE A C 1
ATOM 2070 O O . ILE A 1 281 ? 24.250 33.726 4.757 1.00 10.46 281 ILE A O 1
ATOM 2075 N N . LEU A 1 282 ? 22.713 34.415 3.232 1.00 9.32 282 LEU A N 1
ATOM 2076 C CA . LEU A 1 282 ? 22.214 33.078 2.996 1.00 8.97 282 LEU A CA 1
ATOM 2077 C C . LEU A 1 282 ? 23.023 32.418 1.885 1.00 9.98 282 LEU A C 1
ATOM 2078 O O . LEU A 1 282 ? 23.051 32.918 0.759 1.00 10.00 282 LEU A O 1
ATOM 2083 N N . SER A 1 283 ? 23.704 31.335 2.246 1.00 10.18 283 SER A N 1
ATOM 2084 C CA . SER A 1 283 ? 24.673 30.672 1.371 1.00 10.05 283 SER A CA 1
ATOM 2085 C C . SER A 1 283 ? 24.211 29.266 0.950 1.00 10.69 283 SER A C 1
ATOM 2086 O O . SER A 1 283 ? 23.619 28.514 1.750 1.00 9.51 283 SER A O 1
ATOM 2089 N N . LEU A 1 284 ? 24.505 28.925 -0.307 1.00 9.13 284 LEU A N 1
ATOM 2090 C CA . LEU A 1 284 ? 24.185 27.603 -0.876 1.00 9.02 284 LEU A CA 1
ATOM 2091 C C . LEU A 1 284 ? 25.452 26.766 -1.059 1.00 8.48 284 LEU A C 1
ATOM 2092 O O . LEU A 1 284 ? 26.506 27.292 -1.416 1.00 9.43 284 LEU A O 1
ATOM 2097 N N . HIS A 1 285 ? 25.336 25.456 -0.837 1.00 7.96 285 HIS A N 1
ATOM 2098 C CA . HIS A 1 285 ? 26.469 24.551 -1.012 1.00 8.05 285 HIS A CA 1
ATOM 2099 C C . HIS A 1 285 ? 25.918 23.253 -1.611 1.00 8.68 285 HIS A C 1
ATOM 2100 O O . HIS A 1 285 ? 25.722 22.280 -0.893 1.00 8.67 285 HIS A O 1
ATOM 2107 N N . PRO A 1 286 ? 25.622 23.278 -2.912 1.00 8.97 286 PRO A N 1
ATOM 2108 C CA . PRO A 1 286 ? 24.925 22.135 -3.519 1.00 10.23 286 PRO A CA 1
ATOM 2109 C C . PRO A 1 286 ? 25.871 21.129 -4.113 1.00 11.51 286 PRO A C 1
ATOM 2110 O O . PRO A 1 286 ? 26.715 21.497 -4.946 1.00 13.23 286 PRO A O 1
ATOM 2114 N N . HIS A 1 287 ? 25.763 19.880 -3.669 1.00 10.33 287 HIS A N 1
ATOM 2115 C CA . HIS A 1 287 ? 26.449 18.761 -4.339 1.00 10.02 287 HIS A CA 1
ATOM 2116 C C . HIS A 1 287 ? 25.678 18.204 -5.551 1.00 9.38 287 HIS A C 1
ATOM 2117 O O . HIS A 1 287 ? 24.543 18.613 -5.833 1.00 9.36 287 HIS A O 1
ATOM 2124 N N . ASN A 1 288 ? 26.299 17.269 -6.276 1.00 8.55 288 ASN A N 1
ATOM 2125 C CA . ASN A 1 288 ? 25.818 16.921 -7.606 1.00 8.32 288 ASN A CA 1
ATOM 2126 C C . ASN A 1 288 ? 25.301 15.483 -7.756 1.00 8.44 288 ASN A C 1
ATOM 2127 O O . ASN A 1 288 ? 25.349 14.920 -8.827 1.00 8.33 288 ASN A O 1
ATOM 2132 N N . ASP A 1 289 ? 24.827 14.875 -6.659 1.00 7.91 289 ASP A N 1
ATOM 2133 C CA . ASP A 1 289 ? 24.429 13.461 -6.674 1.00 8.43 289 ASP A CA 1
ATOM 2134 C C . ASP A 1 289 ? 23.404 13.102 -7.749 1.00 7.96 289 ASP A C 1
ATOM 2135 O O . ASP A 1 289 ? 23.397 11.973 -8.226 1.00 8.61 289 ASP A O 1
ATOM 2140 N N . ARG A 1 290 ? 22.546 14.048 -8.100 1.00 7.94 290 ARG A N 1
ATOM 2141 C CA . ARG A 1 290 ? 21.521 13.815 -9.136 1.00 7.47 290 ARG A CA 1
ATOM 2142 C C . ARG A 1 290 ? 21.851 14.554 -10.428 1.00 6.99 290 ARG A C 1
ATOM 2143 O O . ARG A 1 290 ? 21.014 14.687 -11.324 1.00 7.73 290 ARG A O 1
ATOM 2151 N N . GLY A 1 291 ? 23.058 15.091 -10.519 1.00 7.67 291 GLY A N 1
ATOM 2152 C CA . GLY A 1 291 ? 23.434 15.786 -11.747 1.00 6.53 291 GLY A CA 1
ATOM 2153 C C . GLY A 1 291 ? 22.880 17.202 -11.873 1.00 7.81 291 GLY A C 1
ATOM 2154 O O . GLY A 1 291 ? 22.956 17.800 -12.955 1.00 8.89 291 GLY A O 1
ATOM 2155 N N . THR A 1 292 ? 22.302 17.753 -10.795 1.00 7.69 292 THR A N 1
ATOM 2156 C CA . THR A 1 292 ? 21.603 19.020 -10.930 1.00 7.93 292 THR A CA 1
ATOM 2157 C C . THR A 1 292 ? 22.109 20.155 -9.999 1.00 7.75 292 THR A C 1
ATOM 2158 O O . THR A 1 292 ? 21.363 21.104 -9.709 1.00 7.25 292 THR A O 1
ATOM 2162 N N . ALA A 1 293 ? 23.386 20.077 -9.594 1.00 8.02 293 ALA A N 1
ATOM 2163 C CA . ALA A 1 293 ? 23.961 21.044 -8.651 1.00 8.04 293 ALA A CA 1
ATOM 2164 C C . ALA A 1 293 ? 23.911 22.468 -9.217 1.00 7.65 293 ALA A C 1
ATOM 2165 O O . ALA A 1 293 ? 23.536 23.406 -8.504 1.00 8.25 293 ALA A O 1
ATOM 2167 N N . VAL A 1 294 ? 24.273 22.631 -10.494 1.00 6.44 294 VAL A N 1
ATOM 2168 C CA . VAL A 1 294 ? 24.285 23.981 -11.103 1.00 7.18 294 VAL A CA 1
ATOM 2169 C C . VAL A 1 294 ? 22.865 24.526 -11.079 1.00 7.31 294 VAL A C 1
ATOM 2170 O O . VAL A 1 294 ? 22.644 25.678 -10.730 1.00 7.99 294 VAL A O 1
ATOM 2174 N N . ALA A 1 295 ? 21.899 23.670 -11.414 1.00 7.72 295 ALA A N 1
ATOM 2175 C CA . ALA A 1 295 ? 20.489 24.095 -11.446 1.00 7.82 295 ALA A CA 1
ATOM 2176 C C . ALA A 1 295 ? 19.987 24.455 -10.035 1.00 7.52 295 ALA A C 1
ATOM 2177 O O . ALA A 1 295 ? 19.304 25.468 -9.864 1.00 8.65 295 ALA A O 1
ATOM 2179 N N . ALA A 1 296 ? 20.348 23.659 -9.032 1.00 7.00 296 ALA A N 1
ATOM 2180 C CA . ALA A 1 296 ? 19.995 23.943 -7.636 1.00 8.05 296 ALA A CA 1
ATOM 2181 C C . ALA A 1 296 ? 20.538 25.314 -7.188 1.00 8.63 296 ALA A C 1
ATOM 2182 O O . ALA A 1 296 ? 19.869 26.077 -6.465 1.00 8.42 296 ALA A O 1
ATOM 2184 N N . ALA A 1 297 ? 21.759 25.599 -7.619 1.00 8.41 297 ALA A N 1
ATOM 2185 C CA . ALA A 1 297 ? 22.416 26.876 -7.295 1.00 7.90 297 ALA A CA 1
ATOM 2186 C C . ALA A 1 297 ? 21.703 28.048 -7.965 1.00 7.91 297 ALA A C 1
ATOM 2187 O O . ALA A 1 297 ? 21.487 29.089 -7.332 1.00 8.60 297 ALA A O 1
ATOM 2189 N N . GLU A 1 298 ? 21.333 27.883 -9.235 1.00 7.15 298 GLU A N 1
ATOM 2190 C CA . GLU A 1 298 ? 20.762 28.994 -9.998 1.00 7.77 298 GLU A CA 1
ATOM 2191 C C . GLU A 1 298 ? 19.338 29.255 -9.529 1.00 8.63 298 GLU A C 1
ATOM 2192 O O . GLU A 1 298 ? 18.929 30.411 -9.340 1.00 8.33 298 GLU A O 1
ATOM 2198 N N . LEU A 1 299 ? 18.590 28.179 -9.312 1.00 8.10 299 LEU A N 1
ATOM 2199 C CA . LEU A 1 299 ? 17.222 28.375 -8.823 1.00 7.84 299 LEU A CA 1
ATOM 2200 C C . LEU A 1 299 ? 17.225 28.854 -7.363 1.00 8.86 299 LEU A C 1
ATOM 2201 O O . LEU A 1 299 ? 16.409 29.709 -7.006 1.00 9.26 299 LEU A O 1
ATOM 2206 N N . GLY A 1 300 ? 18.127 28.302 -6.544 1.00 9.16 300 GLY A N 1
ATOM 2207 C CA . GLY A 1 300 ? 18.337 28.731 -5.147 1.00 9.25 300 GLY A CA 1
ATOM 2208 C C . GLY A 1 300 ? 18.731 30.213 -5.054 1.00 9.24 300 GLY A C 1
ATOM 2209 O O . GLY A 1 300 ? 18.298 30.930 -4.150 1.00 8.58 300 GLY A O 1
ATOM 2210 N N . PHE A 1 301 ? 19.558 30.689 -5.988 1.00 9.31 301 PHE A N 1
ATOM 2211 C CA . PHE A 1 301 ? 19.935 32.114 -5.968 1.00 10.02 301 PHE A CA 1
ATOM 2212 C C . PHE A 1 301 ? 18.703 32.983 -6.267 1.00 10.74 301 PHE A C 1
ATOM 2213 O O . PHE A 1 301 ? 18.432 33.975 -5.568 1.00 10.34 301 PHE A O 1
ATOM 2221 N N . ALA A 1 302 ? 17.916 32.576 -7.266 1.00 10.50 302 ALA A N 1
ATOM 2222 C CA . ALA A 1 302 ? 16.655 33.273 -7.589 1.00 10.91 302 ALA A CA 1
ATOM 2223 C C . ALA A 1 302 ? 15.683 33.245 -6.404 1.00 10.67 302 ALA A C 1
ATOM 2224 O O . ALA A 1 302 ? 14.856 34.160 -6.245 1.00 11.66 302 ALA A O 1
ATOM 2226 N N . ALA A 1 303 ? 15.818 32.244 -5.548 1.00 9.81 303 ALA A N 1
ATOM 2227 C CA . ALA A 1 303 ? 14.949 32.036 -4.373 1.00 9.89 303 ALA A CA 1
ATOM 2228 C C . ALA A 1 303 ? 15.318 32.941 -3.195 1.00 10.61 303 ALA A C 1
ATOM 2229 O O . ALA A 1 303 ? 14.611 32.991 -2.177 1.00 11.82 303 ALA A O 1
ATOM 2231 N N . GLY A 1 304 ? 16.436 33.647 -3.314 1.00 10.52 304 GLY A N 1
ATOM 2232 C CA . GLY A 1 304 ? 16.795 34.611 -2.261 1.00 10.94 304 GLY A CA 1
ATOM 2233 C C . GLY A 1 304 ? 18.131 34.405 -1.591 1.00 11.38 304 GLY A C 1
ATOM 2234 O O . GLY A 1 304 ? 18.480 35.184 -0.701 1.00 11.94 304 GLY A O 1
ATOM 2235 N N . ALA A 1 305 ? 18.892 33.381 -2.003 1.00 10.79 305 ALA A N 1
ATOM 2236 C CA . ALA A 1 305 ? 20.242 33.208 -1.436 1.00 10.79 305 ALA A CA 1
ATOM 2237 C C . ALA A 1 305 ? 21.099 34.400 -1.854 1.00 10.15 305 ALA A C 1
ATOM 2238 O O . ALA A 1 305 ? 20.785 35.111 -2.831 1.00 10.77 305 ALA A O 1
ATOM 2240 N N . ASP A 1 306 ? 22.163 34.619 -1.091 1.00 10.18 306 ASP A N 1
ATOM 2241 C CA . ASP A 1 306 ? 23.107 35.706 -1.314 1.00 10.08 306 ASP A CA 1
ATOM 2242 C C . ASP A 1 306 ? 24.479 35.228 -1.804 1.00 10.31 306 ASP A C 1
ATOM 2243 O O . ASP A 1 306 ? 25.265 36.023 -2.348 1.00 10.98 306 ASP A O 1
ATOM 2248 N N . ARG A 1 307 ? 24.768 33.953 -1.618 1.00 9.53 307 ARG A N 1
ATOM 2249 C CA . ARG A 1 307 ? 26.149 33.469 -1.719 1.00 9.73 307 ARG A CA 1
ATOM 2250 C C . ARG A 1 307 ? 26.162 32.014 -2.145 1.00 9.23 307 ARG A C 1
ATOM 2251 O O . ARG A 1 307 ? 25.254 31.262 -1.803 1.00 9.09 307 ARG A O 1
ATOM 2259 N N . ILE A 1 308 ? 27.178 31.622 -2.915 1.00 9.06 308 ILE A N 1
ATOM 2260 C CA . ILE A 1 308 ? 27.292 30.230 -3.368 1.00 8.75 308 ILE A CA 1
ATOM 2261 C C . ILE A 1 308 ? 28.708 29.717 -3.143 1.00 9.53 308 ILE A C 1
ATOM 2262 O O . ILE A 1 308 ? 29.668 30.381 -3.560 1.00 10.46 308 ILE A O 1
ATOM 2267 N N . GLU A 1 309 ? 28.826 28.583 -2.442 1.00 9.49 309 GLU A N 1
ATOM 2268 C CA . GLU A 1 309 ? 30.117 27.882 -2.267 1.00 9.62 309 GLU A CA 1
ATOM 2269 C C . GLU A 1 309 ? 30.227 26.788 -3.334 1.00 9.40 309 GLU A C 1
ATOM 2270 O O . GLU A 1 309 ? 29.292 26.007 -3.521 1.00 9.08 309 GLU A O 1
ATOM 2276 N N . GLY A 1 310 ? 31.379 26.709 -4.000 1.00 8.85 310 GLY A N 1
ATOM 2277 C CA . GLY A 1 310 ? 31.605 25.673 -5.010 1.00 8.20 310 GLY A CA 1
ATOM 2278 C C . GLY A 1 310 ? 33.086 25.523 -5.340 1.00 9.92 310 GLY A C 1
ATOM 2279 O O . GLY A 1 310 ? 33.939 26.082 -4.656 1.00 10.67 310 GLY A O 1
ATOM 2280 N N . CYS A 1 311 ? 33.369 24.767 -6.398 1.00 8.72 311 CYS A N 1
ATOM 2281 C CA . CYS A 1 311 ? 34.760 24.571 -6.869 1.00 9.52 311 CYS A CA 1
ATOM 2282 C C . CYS A 1 311 ? 34.879 24.831 -8.360 1.00 9.55 311 CYS A C 1
ATOM 2283 O O . CYS A 1 311 ? 33.939 24.669 -9.099 1.00 7.74 311 CYS A O 1
ATOM 2286 N N . LEU A 1 312 ? 36.085 25.186 -8.805 1.00 9.41 312 LEU A N 1
ATOM 2287 C CA . LEU A 1 312 ? 36.327 25.313 -10.217 1.00 9.32 312 LEU A CA 1
ATOM 2288 C C . LEU A 1 312 ? 36.156 23.913 -10.846 1.00 9.37 312 LEU A C 1
ATOM 2289 O O . LEU A 1 312 ? 36.757 22.957 -10.383 1.00 10.81 312 LEU A O 1
ATOM 2294 N N . PHE A 1 313 ? 35.343 23.810 -11.893 1.00 8.97 313 PHE A N 1
ATOM 2295 C CA . PHE A 1 313 ? 35.136 22.535 -12.621 1.00 9.26 313 PHE A CA 1
ATOM 2296 C C . PHE A 1 313 ? 34.565 21.414 -11.734 1.00 9.98 313 PHE A C 1
ATOM 2297 O O . PHE A 1 313 ? 34.705 20.224 -12.026 1.00 9.67 313 PHE A O 1
ATOM 2305 N N . GLY A 1 314 ? 33.905 21.825 -10.652 1.00 10.07 314 GLY A N 1
ATOM 2306 C CA . GLY A 1 314 ? 33.036 20.900 -9.905 1.00 10.92 314 GLY A CA 1
ATOM 2307 C C . GLY A 1 314 ? 33.753 19.876 -9.056 1.00 11.48 314 GLY A C 1
ATOM 2308 O O . GLY A 1 314 ? 33.164 18.839 -8.701 1.00 12.69 314 GLY A O 1
ATOM 2309 N N . ASN A 1 315 ? 35.015 20.123 -8.707 1.00 10.17 315 ASN A N 1
ATOM 2310 C CA . ASN A 1 315 ? 35.704 19.152 -7.857 1.00 10.92 315 ASN A CA 1
ATOM 2311 C C . ASN A 1 315 ? 35.051 19.081 -6.460 1.00 10.72 315 ASN A C 1
ATOM 2312 O O . ASN A 1 315 ? 34.466 20.052 -6.010 1.00 12.79 315 ASN A O 1
ATOM 2317 N N . GLY A 1 316 ? 35.144 17.932 -5.794 1.00 10.56 316 GLY A N 1
ATOM 2318 C CA . GLY A 1 316 ? 34.559 17.738 -4.447 1.00 10.46 316 GLY A CA 1
ATOM 2319 C C . GLY A 1 316 ? 34.168 16.269 -4.332 1.00 11.44 316 GLY A C 1
ATOM 2320 O O . GLY A 1 316 ? 34.179 15.556 -5.335 1.00 11.29 316 GLY A O 1
ATOM 2321 N N . GLU A 1 317 ? 33.831 15.799 -3.126 1.00 11.75 317 GLU A N 1
ATOM 2322 C CA . GLU A 1 317 ? 33.690 14.347 -2.957 1.00 13.00 317 GLU A CA 1
ATOM 2323 C C . GLU A 1 317 ? 32.560 13.787 -3.813 1.00 11.98 317 GLU A C 1
ATOM 2324 O O . GLU A 1 317 ? 31.584 14.489 -4.118 1.00 11.66 317 GLU A O 1
ATOM 2330 N N . ARG A 1 318 ? 32.751 12.539 -4.234 1.00 11.80 318 ARG A N 1
ATOM 2331 C CA . ARG A 1 318 ? 31.806 11.810 -5.058 1.00 10.58 318 ARG A CA 1
ATOM 2332 C C . ARG A 1 318 ? 31.507 12.568 -6.369 1.00 9.61 318 ARG A C 1
ATOM 2333 O O . ARG A 1 318 ? 32.421 12.724 -7.220 1.00 9.16 318 ARG A O 1
ATOM 2341 N N . THR A 1 319 ? 30.278 13.072 -6.542 1.00 9.38 319 THR A N 1
ATOM 2342 C CA . THR A 1 319 ? 29.902 13.788 -7.775 1.00 9.47 319 THR A CA 1
ATOM 2343 C C . THR A 1 319 ? 30.373 15.244 -7.794 1.00 9.73 319 THR A C 1
ATOM 2344 O O . THR A 1 319 ? 30.209 15.917 -8.802 1.00 9.56 319 THR A O 1
ATOM 2348 N N . GLY A 1 320 ? 30.917 15.716 -6.670 1.00 9.83 320 GLY A N 1
ATOM 2349 C CA . GLY A 1 320 ? 31.541 17.047 -6.610 1.00 9.72 320 GLY A CA 1
ATOM 2350 C C . GLY A 1 320 ? 30.642 18.163 -6.088 1.00 10.03 320 GLY A C 1
ATOM 2351 O O . GLY A 1 320 ? 29.454 17.958 -5.788 1.00 10.15 320 GLY A O 1
ATOM 2352 N N . ASN A 1 321 ? 31.235 19.348 -5.944 1.00 9.61 321 ASN A N 1
ATOM 2353 C CA . ASN A 1 321 ? 30.547 20.574 -5.604 1.00 10.29 321 ASN A CA 1
ATOM 2354 C C . ASN A 1 321 ? 30.043 21.222 -6.860 1.00 10.05 321 ASN A C 1
ATOM 2355 O O . ASN A 1 321 ? 30.472 20.864 -7.966 1.00 10.77 321 ASN A O 1
ATOM 2360 N N . VAL A 1 322 ? 29.148 22.196 -6.708 1.00 9.17 322 VAL A N 1
ATOM 2361 C CA . VAL A 1 322 ? 28.675 22.916 -7.877 1.00 8.34 322 VAL A CA 1
ATOM 2362 C C . VAL A 1 322 ? 29.860 23.601 -8.576 1.00 8.75 322 VAL A C 1
ATOM 2363 O O . VAL A 1 322 ? 30.775 24.147 -7.920 1.00 7.99 322 VAL A O 1
ATOM 2367 N N . CYS A 1 323 ? 29.836 23.553 -9.901 1.00 8.66 323 CYS A N 1
ATOM 2368 C CA . CYS A 1 323 ? 30.905 24.162 -10.703 1.00 8.11 323 CYS A CA 1
ATOM 2369 C C . CYS A 1 323 ? 30.823 25.691 -10.769 1.00 8.07 323 CYS A C 1
ATOM 2370 O O . CYS A 1 323 ? 29.885 26.269 -11.372 1.00 7.34 323 CYS A O 1
ATOM 2373 N N . LEU A 1 324 ? 31.811 26.352 -10.168 1.00 8.14 324 LEU A N 1
ATOM 2374 C CA . LEU A 1 324 ? 31.887 27.831 -10.218 1.00 8.82 324 LEU A CA 1
ATOM 2375 C C . LEU A 1 324 ? 32.111 28.403 -11.624 1.00 8.69 324 LEU A C 1
ATOM 2376 O O . LEU A 1 324 ? 31.743 29.541 -11.896 1.00 9.42 324 LEU A O 1
ATOM 2381 N N . VAL A 1 325 ? 32.757 27.633 -12.487 1.00 9.22 325 VAL A N 1
ATOM 2382 C CA . VAL A 1 325 ? 33.023 28.068 -13.854 1.00 8.95 325 VAL A CA 1
ATOM 2383 C C . VAL A 1 325 ? 31.695 28.080 -14.612 1.00 8.49 325 VAL A C 1
ATOM 2384 O O . VAL A 1 325 ? 31.352 29.068 -15.227 1.00 9.06 325 VAL A O 1
ATOM 2388 N N . THR A 1 326 ? 30.954 26.977 -14.547 1.00 8.22 326 THR A N 1
ATOM 2389 C CA . THR A 1 326 ? 29.647 26.918 -15.196 1.00 8.57 326 THR A CA 1
ATOM 2390 C C . THR A 1 326 ? 28.740 28.026 -14.667 1.00 8.00 326 THR A C 1
ATOM 2391 O O . THR A 1 326 ? 28.098 28.726 -15.440 1.00 7.91 326 THR A O 1
ATOM 2395 N N . LEU A 1 327 ? 28.667 28.199 -13.351 1.00 9.04 327 LEU A N 1
ATOM 2396 C CA . LEU A 1 327 ? 27.774 29.227 -12.801 1.00 8.45 327 LEU A CA 1
ATOM 2397 C C . LEU A 1 327 ? 28.169 30.639 -13.296 1.00 9.08 327 LEU A C 1
ATOM 2398 O O . LEU A 1 327 ? 27.327 31.436 -13.710 1.00 8.45 327 LEU A O 1
ATOM 2403 N N . GLY A 1 328 ? 29.461 30.935 -13.237 1.00 9.03 328 GLY A N 1
ATOM 2404 C CA . GLY A 1 328 ? 29.942 32.261 -13.660 1.00 8.65 328 GLY A CA 1
ATOM 2405 C C . GLY A 1 328 ? 29.735 32.545 -15.137 1.00 8.50 328 GLY A C 1
ATOM 2406 O O . GLY A 1 328 ? 29.235 33.620 -15.517 1.00 8.32 328 GLY A O 1
ATOM 2407 N N . LEU A 1 329 ? 30.086 31.583 -15.995 1.00 9.03 329 LEU A N 1
ATOM 2408 C CA . LEU A 1 329 ? 29.936 31.790 -17.424 1.00 8.76 329 LEU A CA 1
ATOM 2409 C C . LEU A 1 329 ? 28.452 31.709 -17.851 1.00 8.74 329 LEU A C 1
ATOM 2410 O O . LEU A 1 329 ? 28.064 32.277 -18.858 1.00 8.22 329 LEU A O 1
ATOM 2415 N N . ASN A 1 330 ? 27.617 31.002 -17.075 1.00 9.02 330 ASN A N 1
ATOM 2416 C CA . ASN A 1 330 ? 26.163 31.029 -17.325 1.00 8.83 330 ASN A CA 1
ATOM 2417 C C . ASN A 1 330 ? 25.581 32.413 -17.106 1.00 9.67 330 ASN A C 1
ATOM 2418 O O . ASN A 1 330 ? 24.561 32.765 -17.705 1.00 11.44 330 ASN A O 1
ATOM 2423 N N . LEU A 1 331 ? 26.219 33.191 -16.228 1.00 9.44 331 LEU A N 1
ATOM 2424 C CA . LEU A 1 331 ? 25.866 34.608 -16.067 1.00 9.63 331 LEU A CA 1
ATOM 2425 C C . LEU A 1 331 ? 26.356 35.432 -17.237 1.00 9.64 331 LEU A C 1
ATOM 2426 O O . LEU A 1 331 ? 25.562 36.129 -17.849 1.00 9.80 331 LEU A O 1
ATOM 2431 N N . PHE A 1 332 ? 27.661 35.341 -17.529 1.00 8.84 332 PHE A N 1
ATOM 2432 C CA . PHE A 1 332 ? 28.318 36.085 -18.634 1.00 9.20 332 PHE A CA 1
ATOM 2433 C C . PHE A 1 332 ? 27.539 35.933 -19.949 1.00 9.31 332 PHE A C 1
ATOM 2434 O O . PHE A 1 332 ? 27.225 36.934 -20.659 1.00 10.14 332 PHE A O 1
ATOM 2442 N N . SER A 1 333 ? 27.193 34.684 -20.269 1.00 9.34 333 SER A N 1
ATOM 2443 C CA . SER A 1 333 ? 26.562 34.364 -21.572 1.00 9.75 333 SER A CA 1
ATOM 2444 C C . SER A 1 333 ? 25.114 34.838 -21.717 1.00 10.12 333 SER A C 1
ATOM 2445 O O . SER A 1 333 ? 24.509 34.737 -22.812 1.00 10.47 333 SER A O 1
ATOM 2448 N N . ARG A 1 334 ? 24.560 35.340 -20.619 1.00 9.80 334 ARG A N 1
ATOM 2449 C CA . ARG A 1 334 ? 23.216 35.929 -20.598 1.00 10.38 334 ARG A CA 1
ATOM 2450 C C . ARG A 1 334 ? 23.257 37.394 -20.155 1.00 11.40 334 ARG A C 1
ATOM 2451 O O . ARG A 1 334 ? 22.221 37.966 -19.775 1.00 12.75 334 ARG A O 1
ATOM 2459 N N . GLY A 1 335 ? 24.463 37.974 -20.247 1.00 11.74 335 GLY A N 1
ATOM 2460 C CA . GLY A 1 335 ? 24.667 39.424 -20.160 1.00 12.13 335 GLY A CA 1
ATOM 2461 C C . GLY A 1 335 ? 24.835 39.971 -18.759 1.00 12.28 335 GLY A C 1
ATOM 2462 O O . GLY A 1 335 ? 24.705 41.206 -18.545 1.00 13.65 335 GLY A O 1
ATOM 2463 N N . VAL A 1 336 ? 25.146 39.083 -17.814 1.00 10.50 336 VAL A N 1
ATOM 2464 C CA . VAL A 1 336 ? 25.369 39.480 -16.414 1.00 10.71 336 VAL A CA 1
ATOM 2465 C C . VAL A 1 336 ? 26.851 39.262 -16.054 1.00 10.90 336 VAL A C 1
ATOM 2466 O O . VAL A 1 336 ? 27.397 38.181 -16.265 1.00 10.38 336 VAL A O 1
ATOM 2470 N N . ASP A 1 337 ? 27.497 40.306 -15.543 1.00 10.79 337 ASP A N 1
ATOM 2471 C CA . ASP A 1 337 ? 28.912 40.192 -15.140 1.00 11.06 337 ASP A CA 1
ATOM 2472 C C . ASP A 1 337 ? 29.112 39.267 -13.929 1.00 10.36 337 ASP A C 1
ATOM 2473 O O . ASP A 1 337 ? 28.607 39.570 -12.845 1.00 10.47 337 ASP A O 1
ATOM 2478 N N . PRO A 1 338 ? 29.863 38.148 -14.097 1.00 10.15 338 PRO A N 1
ATOM 2479 C CA . PRO A 1 338 ? 30.058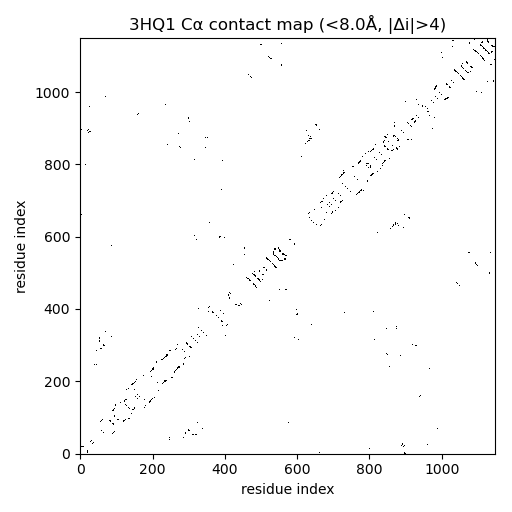 37.269 -12.932 1.00 9.27 338 PRO A CA 1
ATOM 2480 C C . PRO A 1 338 ? 31.019 37.843 -11.871 1.00 10.13 338 PRO A C 1
ATOM 2481 O O . PRO A 1 338 ? 31.173 37.272 -10.785 1.00 10.50 338 PRO A O 1
ATOM 2485 N N . GLN A 1 339 ? 31.655 38.975 -12.188 1.00 10.14 339 GLN A N 1
ATOM 2486 C CA . GLN A 1 339 ? 32.662 39.599 -11.305 1.00 10.59 339 GLN A CA 1
ATOM 2487 C C . GLN A 1 339 ? 33.879 38.694 -11.070 1.00 10.63 339 GLN A C 1
ATOM 2488 O O . GLN A 1 339 ? 34.584 38.823 -10.066 1.00 11.55 339 GLN A O 1
ATOM 2494 N N . ILE A 1 340 ? 34.141 37.809 -12.038 1.00 10.40 340 ILE A N 1
ATOM 2495 C CA . ILE A 1 340 ? 35.249 36.858 -11.998 1.00 11.33 340 ILE A CA 1
ATOM 2496 C C . ILE A 1 340 ? 35.793 36.808 -13.423 1.00 11.24 340 ILE A C 1
ATOM 2497 O O . ILE A 1 340 ? 35.024 36.903 -14.374 1.00 11.98 340 ILE A O 1
ATOM 2502 N N . ASP A 1 341 ? 37.114 36.700 -13.573 1.00 12.24 341 ASP A N 1
ATOM 2503 C CA . ASP A 1 341 ? 37.727 36.708 -14.908 1.00 13.09 341 ASP A CA 1
ATOM 2504 C C . ASP A 1 341 ? 37.861 35.293 -15.493 1.00 13.25 341 ASP A C 1
ATOM 2505 O O . ASP A 1 341 ? 38.658 34.498 -15.003 1.00 14.62 341 ASP A O 1
ATOM 2510 N N . PHE A 1 342 ? 37.099 34.998 -16.549 1.00 13.17 342 PHE A N 1
ATOM 2511 C CA . PHE A 1 342 ? 37.238 33.713 -17.245 1.00 13.15 342 PHE A CA 1
ATOM 2512 C C . PHE A 1 342 ? 37.764 33.920 -18.652 1.00 13.81 342 PHE A C 1
ATOM 2513 O O . PHE A 1 342 ? 37.497 33.098 -19.538 1.00 14.08 342 PHE A O 1
ATOM 2521 N N . SER A 1 343 ? 38.491 35.022 -18.873 1.00 14.23 343 SER A N 1
ATOM 2522 C CA A SER A 1 343 ? 39.005 35.389 -20.196 0.50 14.25 343 SER A CA 1
ATOM 2523 C CA B SER A 1 343 ? 38.954 35.355 -20.220 0.50 13.77 343 SER A CA 1
ATOM 2524 C C . SER A 1 343 ? 39.985 34.365 -20.766 1.00 14.15 343 SER A C 1
ATOM 2525 O O . SER A 1 343 ? 40.219 34.322 -21.986 1.00 14.21 343 SER A O 1
ATOM 2530 N N . ASN A 1 344 ? 40.598 33.583 -19.884 1.00 14.23 344 ASN A N 1
ATOM 2531 C CA . ASN A 1 344 ? 41.515 32.532 -20.311 1.00 14.94 344 ASN A CA 1
ATOM 2532 C C . ASN A 1 344 ? 41.181 31.224 -19.629 1.00 14.03 344 ASN A C 1
ATOM 2533 O O . ASN A 1 344 ? 41.873 30.798 -18.704 1.00 13.54 344 ASN A O 1
ATOM 2538 N N . ILE A 1 345 ? 40.123 30.590 -20.113 1.00 13.76 345 ILE A N 1
ATOM 2539 C CA . ILE A 1 345 ? 39.628 29.380 -19.479 1.00 14.11 345 ILE A CA 1
ATOM 2540 C C . ILE A 1 345 ? 40.629 28.229 -19.611 1.00 14.18 345 ILE A C 1
ATOM 2541 O O . ILE A 1 345 ? 40.693 27.364 -18.733 1.00 14.84 345 ILE A O 1
ATOM 2546 N N . ASP A 1 346 ? 41.443 28.234 -20.675 1.00 15.37 346 ASP A N 1
ATOM 2547 C CA . ASP A 1 346 ? 42.491 27.206 -20.800 1.00 16.73 346 ASP A CA 1
ATOM 2548 C C . ASP A 1 346 ? 43.522 27.295 -19.688 1.00 15.17 346 ASP A C 1
ATOM 2549 O O . ASP A 1 346 ? 43.971 26.263 -19.191 1.00 13.55 346 ASP A O 1
ATOM 2554 N N . GLU A 1 347 ? 43.914 28.514 -19.297 1.00 14.57 347 GLU A N 1
ATOM 2555 C CA A GLU A 1 347 ? 44.833 28.675 -18.176 0.50 14.62 347 GLU A CA 1
ATOM 2556 C CA B GLU A 1 347 ? 44.827 28.674 -18.171 0.50 14.54 347 GLU A CA 1
ATOM 2557 C C . GLU A 1 347 ? 44.178 28.179 -16.879 1.00 14.10 347 GLU A C 1
ATOM 2558 O O . GLU A 1 347 ? 44.810 27.494 -16.065 1.00 13.31 347 GLU A O 1
ATOM 2569 N N . ILE A 1 348 ? 42.907 28.523 -16.693 1.00 13.01 348 ILE A N 1
ATOM 2570 C CA . ILE A 1 348 ? 42.180 28.065 -15.509 1.00 12.94 348 ILE A CA 1
ATOM 2571 C C . ILE A 1 348 ? 42.165 26.544 -15.488 1.00 12.05 348 ILE A C 1
ATOM 2572 O O . ILE A 1 348 ? 42.491 25.926 -14.482 1.00 12.51 348 ILE A O 1
ATOM 2577 N N . ARG A 1 349 ? 41.799 25.944 -16.618 1.00 11.60 349 ARG A N 1
ATOM 2578 C CA . ARG A 1 349 ? 41.734 24.493 -16.718 1.00 11.59 349 ARG A CA 1
ATOM 2579 C C . ARG A 1 349 ? 43.090 23.825 -16.485 1.00 12.52 349 ARG A C 1
ATOM 2580 O O . ARG A 1 349 ? 43.180 22.863 -15.709 1.00 11.69 349 ARG A O 1
ATOM 2588 N N . ARG A 1 350 ? 44.138 24.340 -17.133 1.00 12.02 350 ARG A N 1
ATOM 2589 C CA . ARG A 1 350 ? 45.489 23.789 -16.923 1.00 12.45 350 ARG A CA 1
ATOM 2590 C C . ARG A 1 350 ? 45.903 23.784 -15.452 1.00 12.51 350 ARG A C 1
ATOM 2591 O O . ARG A 1 350 ? 46.462 22.789 -14.951 1.00 12.55 350 ARG A O 1
ATOM 2593 N N . THR A 1 351 ? 45.624 24.897 -14.772 1.00 12.37 351 THR A N 1
ATOM 2594 C CA . THR A 1 351 ? 45.970 25.075 -13.383 1.00 13.15 351 THR A CA 1
ATOM 2595 C C . THR A 1 351 ? 45.122 24.155 -12.517 1.00 12.72 351 THR A C 1
ATOM 2596 O O . THR A 1 351 ? 45.643 23.487 -11.646 1.00 12.03 351 THR A O 1
ATOM 2600 N N . VAL A 1 352 ? 43.821 24.084 -12.796 1.00 11.95 352 VAL A N 1
ATOM 2601 C CA . VAL A 1 352 ? 42.982 23.186 -12.011 1.00 11.91 352 VAL A CA 1
ATOM 2602 C C . VAL A 1 352 ? 43.426 21.724 -12.162 1.00 12.61 352 VAL A C 1
ATOM 2603 O O . VAL A 1 352 ? 43.496 21.000 -11.189 1.00 13.78 352 VAL A O 1
ATOM 2607 N N . GLU A 1 353 ? 43.727 21.299 -13.389 1.00 12.87 353 GLU A N 1
ATOM 2608 C CA . GLU A 1 353 ? 44.198 19.921 -13.634 1.00 13.27 353 GLU A CA 1
ATOM 2609 C C . GLU A 1 353 ? 45.532 19.611 -12.918 1.00 13.38 353 GLU A C 1
ATOM 2610 O O . GLU A 1 353 ? 45.734 18.522 -12.385 1.00 12.53 353 GLU A O 1
ATOM 2616 N N . TYR A 1 354 ? 46.426 20.592 -12.912 1.00 12.43 354 TYR A N 1
ATOM 2617 C CA . TYR A 1 354 ? 47.695 20.450 -12.237 1.00 13.33 354 TYR A CA 1
ATOM 2618 C C . TYR A 1 354 ? 47.471 20.316 -10.737 1.00 13.04 354 TYR A C 1
ATOM 2619 O O . TYR A 1 354 ? 48.025 19.406 -10.097 1.00 13.27 354 TYR A O 1
ATOM 2628 N N . CYS A 1 355 ? 46.625 21.192 -10.189 1.00 12.77 355 CYS A N 1
ATOM 2629 C CA . CYS A 1 355 ? 46.357 21.219 -8.744 1.00 13.05 355 CYS A CA 1
ATOM 2630 C C . CYS A 1 355 ? 45.642 19.955 -8.279 1.00 13.32 355 CYS A C 1
ATOM 2631 O O . CYS A 1 355 ? 46.040 19.344 -7.298 1.00 13.88 355 CYS A O 1
ATOM 2634 N N . ASN A 1 356 ? 44.601 19.561 -9.006 1.00 13.13 356 ASN A N 1
ATOM 2635 C CA . ASN A 1 356 ? 43.769 18.415 -8.605 1.00 12.42 356 ASN A CA 1
ATOM 2636 C C . ASN A 1 356 ? 44.283 17.046 -9.069 1.00 13.18 356 ASN A C 1
ATOM 2637 O O . ASN A 1 356 ? 43.938 16.020 -8.487 1.00 12.49 356 ASN A O 1
ATOM 2642 N N . GLN A 1 357 ? 45.108 17.037 -10.117 1.00 13.31 357 GLN A N 1
ATOM 2643 C CA . GLN A 1 357 ? 45.518 15.797 -10.802 1.00 14.33 357 GLN A CA 1
ATOM 2644 C C . GLN A 1 357 ? 44.300 14.967 -11.290 1.00 14.59 357 GLN A C 1
ATOM 2645 O O . GLN A 1 357 ? 44.312 13.732 -11.294 1.00 14.41 357 GLN A O 1
ATOM 2651 N N . LEU A 1 358 ? 43.250 15.680 -11.704 1.00 14.05 358 LEU A N 1
ATOM 2652 C CA . LEU A 1 358 ? 42.054 15.094 -12.296 1.00 14.19 358 LEU A CA 1
ATOM 2653 C C . LEU A 1 358 ? 41.682 15.964 -13.484 1.00 14.45 358 LEU A C 1
ATOM 2654 O O . LEU A 1 358 ? 41.779 17.193 -13.406 1.00 14.66 358 LEU A O 1
ATOM 2659 N N . PRO A 1 359 ? 41.282 15.338 -14.601 1.00 14.14 359 PRO A N 1
ATOM 2660 C CA . PRO A 1 359 ? 41.019 16.104 -15.827 1.00 13.95 359 PRO A CA 1
ATOM 2661 C C . PRO A 1 359 ? 39.644 16.771 -15.826 1.00 13.27 359 PRO A C 1
ATOM 2662 O O . PRO A 1 359 ? 38.696 16.288 -15.152 1.00 14.11 359 PRO A O 1
ATOM 2666 N N . VAL A 1 360 ? 39.543 17.869 -16.563 1.00 12.31 360 VAL A N 1
ATOM 2667 C CA . VAL A 1 360 ? 38.243 18.405 -16.940 1.00 12.56 360 VAL A CA 1
ATOM 2668 C C . VAL A 1 360 ? 37.692 17.547 -18.090 1.00 12.62 360 VAL A C 1
ATOM 2669 O O . VAL A 1 360 ? 38.349 17.367 -19.131 1.00 13.46 360 VAL A O 1
ATOM 2673 N N . HIS A 1 361 ? 36.490 17.006 -17.917 1.00 12.63 361 HIS A N 1
ATOM 2674 C CA . HIS A 1 361 ? 35.916 16.145 -18.949 1.00 12.65 361 HIS A CA 1
ATOM 2675 C C . HIS A 1 361 ? 35.737 16.847 -20.302 1.00 12.18 361 HIS A C 1
ATOM 2676 O O . HIS A 1 361 ? 35.532 18.081 -20.370 1.00 10.77 361 HIS A O 1
ATOM 2683 N N . GLU A 1 362 ? 35.805 16.056 -21.378 1.00 11.18 362 GLU A N 1
ATOM 2684 C CA . GLU A 1 362 ? 35.736 16.567 -22.752 1.00 11.56 362 GLU A CA 1
ATOM 2685 C C . GLU A 1 362 ? 34.483 17.405 -23.031 1.00 10.56 362 GLU A C 1
ATOM 2686 O O . GLU A 1 362 ? 34.522 18.273 -23.888 1.00 10.62 362 GLU A O 1
ATOM 2692 N N . ARG A 1 363 ? 33.384 17.125 -22.318 1.00 10.13 363 ARG A N 1
ATOM 2693 C CA . ARG A 1 363 ? 32.077 17.803 -22.517 1.00 9.53 363 ARG A CA 1
ATOM 2694 C C . ARG A 1 363 ? 31.699 18.789 -21.393 1.00 9.89 363 ARG A C 1
ATOM 2695 O O . ARG A 1 363 ? 30.560 19.294 -21.357 1.00 10.03 363 ARG A O 1
ATOM 2703 N N . HIS A 1 364 ? 32.646 19.055 -20.488 1.00 9.43 364 HIS A N 1
ATOM 2704 C CA . HIS A 1 364 ? 32.347 19.970 -19.372 1.00 9.11 364 HIS A CA 1
ATOM 2705 C C . HIS A 1 364 ? 31.964 21.355 -19.934 1.00 9.16 364 HIS A C 1
ATOM 2706 O O . HIS A 1 364 ? 32.683 21.902 -20.774 1.00 9.55 364 HIS A O 1
ATOM 2713 N N . PRO A 1 365 ? 30.819 21.919 -19.489 1.00 9.66 365 PRO A N 1
ATOM 2714 C CA . PRO A 1 365 ? 30.459 23.252 -19.974 1.00 9.32 365 PRO A CA 1
ATOM 2715 C C . PRO A 1 365 ? 31.640 24.250 -19.977 1.00 9.10 365 PRO A C 1
ATOM 2716 O O . PRO A 1 365 ? 32.434 24.317 -19.014 1.00 9.81 365 PRO A O 1
ATOM 2720 N N . TYR A 1 366 ? 31.740 24.975 -21.087 1.00 10.23 366 TYR A N 1
ATOM 2721 C CA . TYR A 1 366 ? 32.724 26.078 -21.302 1.00 10.44 366 TYR A CA 1
ATOM 2722 C C . TYR A 1 366 ? 34.185 25.647 -21.390 1.00 11.48 366 TYR A C 1
ATOM 2723 O O . TYR A 1 366 ? 34.933 26.215 -22.196 1.00 13.08 366 TYR A O 1
ATOM 2732 N N . GLY A 1 367 ? 34.591 24.707 -20.543 1.00 10.59 367 GLY A N 1
ATOM 2733 C CA . GLY A 1 367 ? 36.018 24.327 -20.412 1.00 11.61 367 GLY A CA 1
ATOM 2734 C C . GLY A 1 367 ? 36.440 23.080 -21.173 1.00 11.42 367 GLY A C 1
ATOM 2735 O O . GLY A 1 367 ? 37.627 22.888 -21.437 1.00 11.58 367 GLY A O 1
ATOM 2736 N N . GLY A 1 368 ? 35.490 22.204 -21.488 1.00 10.59 368 GLY A N 1
ATOM 2737 C CA . GLY A 1 368 ? 35.788 20.886 -22.077 1.00 10.86 368 GLY A CA 1
ATOM 2738 C C . GLY A 1 368 ? 36.398 20.980 -23.473 1.00 11.44 368 GLY A C 1
ATOM 2739 O O . GLY A 1 368 ? 36.126 21.917 -24.233 1.00 11.55 368 GLY A O 1
ATOM 2740 N N . ASP A 1 369 ? 37.216 19.993 -23.823 1.00 12.39 369 ASP A N 1
ATOM 2741 C CA . ASP A 1 369 ? 37.823 19.924 -25.157 1.00 12.71 369 ASP A CA 1
ATOM 2742 C C . ASP A 1 369 ? 36.866 20.098 -26.316 1.00 13.07 369 ASP A C 1
ATOM 2743 O O . ASP A 1 369 ? 37.247 20.675 -27.344 1.00 13.76 369 ASP A O 1
ATOM 2748 N N . LEU A 1 370 ? 35.654 19.555 -26.183 1.00 11.20 370 LEU A N 1
ATOM 2749 C CA . LEU A 1 370 ? 34.785 19.392 -27.348 1.00 11.88 370 LEU A CA 1
ATOM 2750 C C . LEU A 1 370 ? 33.659 20.400 -27.394 1.00 11.81 370 LEU A C 1
ATOM 2751 O O . LEU A 1 370 ? 32.841 20.373 -28.321 1.00 12.06 370 LEU A O 1
ATOM 2756 N N . VAL A 1 371 ? 33.612 21.302 -26.416 1.00 12.72 371 VAL A N 1
ATOM 2757 C CA . VAL A 1 371 ? 32.389 22.113 -26.265 1.00 13.72 371 VAL A CA 1
ATOM 2758 C C . VAL A 1 371 ? 32.218 23.234 -27.314 1.00 15.18 371 VAL A C 1
ATOM 2759 O O . VAL A 1 371 ? 31.134 23.782 -27.446 1.00 15.91 371 VAL A O 1
ATOM 2763 N N . TYR A 1 372 ? 33.273 23.567 -28.047 1.00 16.22 372 TYR A N 1
ATOM 2764 C CA . TYR A 1 372 ? 33.152 24.535 -29.149 1.00 17.41 372 TYR A CA 1
ATOM 2765 C C . TYR A 1 372 ? 33.412 23.887 -30.499 1.00 18.90 372 TYR A C 1
ATOM 2766 O O . TYR A 1 372 ? 33.893 24.553 -31.425 1.00 19.90 372 TYR A O 1
ATOM 2775 N N . THR A 1 373 ? 33.088 22.599 -30.607 1.00 20.12 373 THR A N 1
ATOM 2776 C CA . THR A 1 373 ? 33.346 21.835 -31.825 1.00 21.54 373 THR A CA 1
ATOM 2777 C C . THR A 1 373 ? 32.064 21.541 -32.585 1.00 21.73 373 THR A C 1
ATOM 2778 O O . THR A 1 373 ? 31.021 21.263 -31.981 1.00 21.55 373 THR A O 1
ATOM 2782 N N . ALA A 1 374 ? 32.149 21.610 -33.919 1.00 22.78 374 ALA A N 1
ATOM 2783 C CA . ALA A 1 374 ? 31.055 21.171 -34.791 1.00 22.83 374 ALA A CA 1
ATOM 2784 C C . ALA A 1 374 ? 31.618 20.231 -35.846 1.00 23.06 374 ALA A C 1
ATOM 2785 O O . ALA A 1 374 ? 32.496 20.617 -36.644 1.00 23.05 374 ALA A O 1
ATOM 2787 N N . PHE A 1 375 ? 31.167 18.982 -35.817 1.00 23.36 375 PHE A N 1
ATOM 2788 C CA . PHE A 1 375 ? 31.633 17.994 -36.794 1.00 23.98 375 PHE A CA 1
ATOM 2789 C C . PHE A 1 375 ? 30.695 17.899 -38.014 1.00 23.89 375 PHE A C 1
ATOM 2790 O O . PHE A 1 375 ? 31.074 17.313 -39.052 1.00 24.36 375 PHE A O 1
ATOM 2798 N N . SER A 1 376 ? 29.497 18.471 -37.873 1.00 23.18 376 SER A N 1
ATOM 2799 C CA . SER A 1 376 ? 28.416 18.419 -38.882 1.00 23.92 376 SER A CA 1
ATOM 2800 C C . SER A 1 376 ? 28.660 19.460 -39.970 1.00 23.51 376 SER A C 1
ATOM 2801 O O . SER A 1 376 ? 28.862 20.634 -39.669 1.00 23.83 376 SER A O 1
ATOM 2804 N N . GLY A 1 377 ? 28.626 19.047 -41.235 1.00 22.86 377 GLY A N 1
ATOM 2805 C CA . GLY A 1 377 ? 28.644 20.014 -42.347 1.00 21.29 377 GLY A CA 1
ATOM 2806 C C . GLY A 1 377 ? 27.560 21.084 -42.244 1.00 20.15 377 GLY A C 1
ATOM 2807 O O . GLY A 1 377 ? 27.804 22.262 -42.504 1.00 20.12 377 GLY A O 1
ATOM 2808 N N . SER A 1 378 ? 26.357 20.685 -41.849 1.00 18.88 378 SER A N 1
ATOM 2809 C CA . SER A 1 378 ? 25.250 21.622 -41.746 1.00 18.76 378 SER A CA 1
ATOM 2810 C C . SER A 1 378 ? 25.440 22.652 -40.638 1.00 17.79 378 SER A C 1
ATOM 2811 O O . SER A 1 378 ? 25.150 23.829 -40.832 1.00 16.79 378 SER A O 1
ATOM 2814 N N . HIS A 1 379 ? 25.893 22.195 -39.472 1.00 16.38 379 HIS A N 1
ATOM 2815 C CA . HIS A 1 379 ? 26.112 23.095 -38.363 1.00 16.45 379 HIS A CA 1
ATOM 2816 C C . HIS A 1 379 ? 27.269 24.022 -38.678 1.00 16.18 379 HIS A C 1
ATOM 2817 O O . HIS A 1 379 ? 27.195 25.201 -38.369 1.00 15.81 379 HIS A O 1
ATOM 2824 N N . GLN A 1 380 ? 28.315 23.487 -39.313 1.00 16.36 380 GLN A N 1
ATOM 2825 C CA . GLN A 1 380 ? 29.463 24.302 -39.737 1.00 16.81 380 GLN A CA 1
ATOM 2826 C C . GLN A 1 380 ? 29.038 25.438 -40.659 1.00 16.99 380 GLN A C 1
ATOM 2827 O O . GLN A 1 380 ? 29.444 26.579 -40.455 1.00 17.24 380 GLN A O 1
ATOM 2833 N N . ASP A 1 381 ? 28.208 25.125 -41.651 1.00 16.71 381 ASP A N 1
ATOM 2834 C CA . ASP A 1 381 ? 27.716 26.116 -42.585 1.00 17.23 381 ASP A CA 1
ATOM 2835 C C . ASP A 1 381 ? 26.905 27.213 -41.876 1.00 15.78 381 ASP A C 1
ATOM 2836 O O . ASP A 1 381 ? 27.068 28.393 -42.182 1.00 15.78 381 ASP A O 1
ATOM 2841 N N . ALA A 1 382 ? 26.033 26.815 -40.943 1.00 14.87 382 ALA A N 1
ATOM 2842 C CA . ALA A 1 382 ? 25.223 27.761 -40.186 1.00 14.66 382 ALA A CA 1
ATOM 2843 C C . ALA A 1 382 ? 26.088 28.721 -39.364 1.00 13.96 382 ALA A C 1
ATOM 2844 O O . ALA A 1 382 ? 25.842 29.934 -39.363 1.00 14.57 382 ALA A O 1
ATOM 2846 N N . ILE A 1 383 ? 27.096 28.164 -38.693 1.00 13.03 383 ILE A N 1
ATOM 2847 C CA . ILE A 1 383 ? 28.065 28.934 -37.915 1.00 13.31 383 ILE A CA 1
ATOM 2848 C C . ILE A 1 383 ? 28.708 30.002 -38.813 1.00 14.18 383 ILE A C 1
ATOM 2849 O O . ILE A 1 383 ? 28.806 31.169 -38.446 1.00 13.72 383 ILE A O 1
ATOM 2854 N N . ASN A 1 384 ? 29.125 29.591 -40.008 1.00 14.24 384 ASN A N 1
ATOM 2855 C CA . ASN A 1 384 ? 29.769 30.533 -40.927 1.00 14.09 384 ASN A CA 1
ATOM 2856 C C . ASN A 1 384 ? 28.820 31.599 -41.459 1.00 15.00 384 ASN A C 1
ATOM 2857 O O . ASN A 1 384 ? 29.205 32.761 -41.617 1.00 15.05 384 ASN A O 1
ATOM 2862 N N . LYS A 1 385 ? 27.571 31.224 -41.712 1.00 14.70 385 LYS A N 1
ATOM 2863 C CA . LYS A 1 385 ? 26.562 32.216 -42.087 1.00 15.91 385 LYS A CA 1
ATOM 2864 C C . LYS A 1 385 ? 26.332 33.258 -40.972 1.00 15.63 385 LYS A C 1
ATOM 2865 O O . LYS A 1 385 ? 26.188 34.477 -41.230 1.00 15.18 385 LYS A O 1
ATOM 2871 N N . GLY A 1 386 ? 26.341 32.775 -39.729 1.00 15.25 386 GLY A N 1
ATOM 2872 C CA . GLY A 1 386 ? 26.193 33.643 -38.563 1.00 15.47 386 GLY A CA 1
ATOM 2873 C C . GLY A 1 386 ? 27.367 34.603 -38.477 1.00 15.96 386 GLY A C 1
ATOM 2874 O O . GLY A 1 386 ? 27.175 35.817 -38.342 1.00 16.60 386 GLY A O 1
ATOM 2875 N N . LEU A 1 387 ? 28.582 34.064 -38.564 1.00 16.21 387 LEU A N 1
ATOM 2876 C CA . LEU A 1 387 ? 29.793 34.892 -38.481 1.00 17.25 387 LEU A CA 1
ATOM 2877 C C . LEU A 1 387 ? 29.805 35.931 -39.595 1.00 17.92 387 LEU A C 1
ATOM 2878 O O . LEU A 1 387 ? 30.149 37.100 -39.348 1.00 17.44 387 LEU A O 1
ATOM 2883 N N . ASP A 1 388 ? 29.393 35.520 -40.801 1.00 18.51 388 ASP A N 1
ATOM 2884 C CA . ASP A 1 388 ? 29.378 36.456 -41.944 1.00 19.93 388 ASP A CA 1
ATOM 2885 C C . ASP A 1 388 ? 28.425 37.608 -41.731 1.00 19.92 388 ASP A C 1
ATOM 2886 O O . ASP A 1 388 ? 28.778 38.759 -42.001 1.00 19.78 388 ASP A O 1
ATOM 2891 N N . ALA A 1 389 ? 27.218 37.311 -41.246 1.00 19.37 389 ALA A N 1
ATOM 2892 C CA . ALA A 1 389 ? 26.241 38.352 -40.986 1.00 19.94 389 ALA A CA 1
ATOM 2893 C C . ALA A 1 389 ? 26.727 39.342 -39.923 1.00 20.04 389 ALA A C 1
ATOM 2894 O O . ALA A 1 389 ? 26.452 40.543 -40.037 1.00 20.14 389 ALA A O 1
ATOM 2896 N N . MET A 1 390 ? 27.442 38.843 -38.906 1.00 19.40 390 MET A N 1
ATOM 2897 C CA . MET A 1 390 ? 28.008 39.695 -37.874 1.00 19.69 390 MET A CA 1
ATOM 2898 C C . MET A 1 390 ? 29.033 40.648 -38.486 1.00 21.42 390 MET A C 1
ATOM 2899 O O . MET A 1 390 ? 29.009 41.854 -38.203 1.00 21.51 390 MET A O 1
ATOM 2904 N N . LYS A 1 391 ? 29.915 40.095 -39.324 1.00 22.94 391 LYS A N 1
ATOM 2905 C CA . LYS A 1 391 ? 30.982 40.874 -39.965 1.00 25.21 391 LYS A CA 1
ATOM 2906 C C . LYS A 1 391 ? 30.389 41.943 -40.878 1.00 26.76 391 LYS A C 1
ATOM 2907 O O . LYS A 1 391 ? 30.906 43.060 -40.937 1.00 26.46 391 LYS A O 1
ATOM 2909 N N . LEU A 1 392 ? 29.301 41.611 -41.577 1.00 28.45 392 LEU A N 1
ATOM 2910 C CA . LEU A 1 392 ? 28.623 42.593 -42.429 1.00 30.91 392 LEU A CA 1
ATOM 2911 C C . LEU A 1 392 ? 28.023 43.735 -41.618 1.00 31.87 392 LEU A C 1
ATOM 2912 O O . LEU A 1 392 ? 28.166 44.898 -41.989 1.00 32.02 392 LEU A O 1
ATOM 2917 N N . ASP A 1 393 ? 27.352 43.396 -40.516 1.00 32.80 393 ASP A N 1
ATOM 2918 C CA . ASP A 1 393 ? 26.807 44.400 -39.606 1.00 34.20 393 ASP A CA 1
ATOM 2919 C C . ASP A 1 393 ? 27.908 45.234 -38.966 1.00 34.89 393 ASP A C 1
ATOM 2920 O O . ASP A 1 393 ? 27.715 46.428 -38.740 1.00 35.22 393 ASP A O 1
ATOM 2925 N N . ALA A 1 394 ? 29.052 44.603 -38.687 1.00 35.78 394 ALA A N 1
ATOM 2926 C CA . ALA A 1 394 ? 30.211 45.285 -38.095 1.00 36.90 394 ALA A CA 1
ATOM 2927 C C . ALA A 1 394 ? 30.833 46.282 -39.072 1.00 37.93 394 ALA A C 1
ATOM 2928 O O . ALA A 1 394 ? 31.037 47.446 -38.720 1.00 38.09 394 ALA A O 1
ATOM 2930 N N . ASP A 1 395 ? 31.131 45.813 -40.288 1.00 39.08 395 ASP A N 1
ATOM 2931 C CA . ASP A 1 395 ? 31.677 46.653 -41.366 1.00 40.14 395 ASP A CA 1
ATOM 2932 C C . ASP A 1 395 ? 30.811 47.883 -41.603 1.00 40.66 395 ASP A C 1
ATOM 2933 O O . ASP A 1 395 ? 31.330 48.988 -41.783 1.00 40.68 395 ASP A O 1
ATOM 2938 N N . ALA A 1 396 ? 29.495 47.676 -41.597 1.00 41.14 396 ALA A N 1
ATOM 2939 C CA . ALA A 1 396 ? 28.524 48.739 -41.799 1.00 41.96 396 ALA A CA 1
ATOM 2940 C C . ALA A 1 396 ? 28.574 49.791 -40.697 1.00 42.31 396 ALA A C 1
ATOM 2941 O O . ALA A 1 396 ? 28.577 50.994 -40.987 1.00 42.70 396 ALA A O 1
ATOM 2943 N N . ALA A 1 397 ? 28.621 49.345 -39.443 1.00 42.56 397 ALA A N 1
ATOM 2944 C CA . ALA A 1 397 ? 28.619 50.256 -38.291 1.00 42.77 397 ALA A CA 1
ATOM 2945 C C . ALA A 1 397 ? 30.021 50.759 -37.920 1.00 42.90 397 ALA A C 1
ATOM 2946 O O . ALA A 1 397 ? 30.198 51.419 -36.889 1.00 42.90 397 ALA A O 1
ATOM 2948 N N . ASP A 1 398 ? 31.006 50.442 -38.765 1.00 42.76 398 ASP A N 1
ATOM 2949 C CA . ASP A 1 398 ? 32.406 50.830 -38.549 1.00 43.05 398 ASP A CA 1
ATOM 2950 C C . ASP A 1 398 ? 32.904 50.357 -37.173 1.00 42.67 398 ASP A C 1
ATOM 2951 O O . ASP A 1 398 ? 33.720 51.025 -36.521 1.00 42.80 398 ASP A O 1
ATOM 2956 N N . CYS A 1 399 ? 32.394 49.193 -36.751 1.00 41.85 399 CYS A N 1
ATOM 2957 C CA . CYS A 1 399 ? 32.728 48.570 -35.467 1.00 40.89 399 CYS A CA 1
ATOM 2958 C C . CYS A 1 399 ? 33.633 47.363 -35.613 1.00 39.13 399 CYS A C 1
ATOM 2959 O O . CYS A 1 399 ? 33.704 46.731 -36.669 1.00 38.82 399 CYS A O 1
ATOM 2962 N N . ASP A 1 400 ? 34.319 47.043 -34.527 1.00 37.05 400 ASP A N 1
ATOM 2963 C CA . ASP A 1 400 ? 35.016 45.783 -34.420 1.00 35.36 400 ASP A CA 1
ATOM 2964 C C . ASP A 1 400 ? 33.920 44.741 -34.192 1.00 33.77 400 ASP A C 1
ATOM 2965 O O . ASP A 1 400 ? 33.071 44.902 -33.310 1.00 33.43 400 ASP A O 1
ATOM 2970 N N . VAL A 1 401 ? 33.923 43.697 -35.013 1.00 31.93 401 VAL A N 1
ATOM 2971 C CA . VAL A 1 401 ? 32.942 42.615 -34.887 1.00 30.27 401 VAL A CA 1
ATOM 2972 C C . VAL A 1 401 ? 33.068 41.923 -33.520 1.00 28.98 401 VAL A C 1
ATOM 2973 O O . VAL A 1 401 ? 32.084 41.409 -32.976 1.00 27.80 401 VAL A O 1
ATOM 2977 N N . ASP A 1 402 ? 34.280 41.945 -32.965 1.00 27.49 402 ASP A N 1
ATOM 2978 C CA . ASP A 1 402 ? 34.533 41.416 -31.625 1.00 26.69 402 ASP A CA 1
ATOM 2979 C C . ASP A 1 402 ? 33.812 42.173 -30.516 1.00 25.66 402 ASP A C 1
ATOM 2980 O O . ASP A 1 402 ? 33.773 41.701 -29.385 1.00 25.41 402 ASP A O 1
ATOM 2985 N N . ASP A 1 403 ? 33.271 43.345 -30.828 1.00 24.28 403 ASP A N 1
ATOM 2986 C CA . ASP A 1 403 ? 32.490 44.112 -29.856 1.00 24.66 403 ASP A CA 1
ATOM 2987 C C . ASP A 1 403 ? 30.976 44.063 -30.093 1.00 23.43 403 ASP A C 1
ATOM 2988 O O . ASP A 1 403 ? 30.225 44.654 -29.313 1.00 24.09 403 ASP A O 1
ATOM 2993 N N . MET A 1 404 ? 30.536 43.386 -31.155 1.00 22.08 404 MET A N 1
ATOM 2994 C CA . MET A 1 404 ? 29.104 43.311 -31.498 1.00 21.26 404 MET A CA 1
ATOM 2995 C C . MET A 1 404 ? 28.446 42.177 -30.721 1.00 19.27 404 MET A C 1
ATOM 2996 O O . MET A 1 404 ? 29.117 41.216 -30.343 1.00 18.35 404 MET A O 1
ATOM 3001 N N . LEU A 1 405 ? 27.129 42.278 -30.564 1.00 17.61 405 LEU A N 1
ATOM 3002 C CA . LEU A 1 405 ? 26.281 41.161 -30.125 1.00 16.35 405 LEU A CA 1
ATOM 3003 C C . LEU A 1 405 ? 26.636 39.861 -30.861 1.00 15.51 405 LEU A C 1
ATOM 3004 O O . LEU A 1 405 ? 26.597 39.820 -32.099 1.00 15.30 405 LEU A O 1
ATOM 3009 N N . TRP A 1 406 ? 26.962 38.813 -30.093 1.00 14.71 406 TRP A N 1
ATOM 3010 C CA . TRP A 1 406 ? 27.264 37.493 -30.624 1.00 14.02 406 TRP A CA 1
ATOM 3011 C C . TRP A 1 406 ? 25.969 36.871 -31.128 1.00 13.72 406 TRP A C 1
ATOM 3012 O O . TRP A 1 406 ? 24.998 36.729 -30.371 1.00 14.47 406 TRP A O 1
ATOM 3023 N N . GLN A 1 407 ? 25.953 36.534 -32.412 1.00 13.85 407 GLN A N 1
ATOM 3024 C CA . GLN A 1 407 ? 24.764 35.971 -33.052 1.00 13.17 407 GLN A CA 1
ATOM 3025 C C . GLN A 1 407 ? 25.176 34.822 -33.959 1.00 13.55 407 GLN A C 1
ATOM 3026 O O . GLN A 1 407 ? 25.211 34.972 -35.181 1.00 14.44 407 GLN A O 1
ATOM 3032 N N . VAL A 1 408 ? 25.470 33.668 -33.365 1.00 12.48 408 VAL A N 1
ATOM 3033 C CA . VAL A 1 408 ? 26.021 32.534 -34.142 1.00 13.36 408 VAL A CA 1
ATOM 3034 C C . VAL A 1 408 ? 25.323 31.243 -33.727 1.00 12.96 408 VAL A C 1
ATOM 3035 O O . VAL A 1 408 ? 25.418 30.842 -32.558 1.00 13.91 408 VAL A O 1
ATOM 3039 N N . PRO A 1 409 ? 24.614 30.596 -34.680 1.00 13.52 409 PRO A N 1
ATOM 3040 C CA . PRO A 1 409 ? 23.954 29.318 -34.436 1.00 13.45 409 PRO A CA 1
ATOM 3041 C C . PRO A 1 409 ? 24.913 28.302 -33.820 1.00 13.04 409 PRO A C 1
ATOM 3042 O O . PRO A 1 409 ? 26.075 28.213 -34.222 1.00 13.32 409 PRO A O 1
ATOM 3046 N N . TYR A 1 410 ? 24.444 27.574 -32.809 1.00 13.11 410 TYR A N 1
ATOM 3047 C CA . TYR A 1 410 ? 25.178 26.425 -32.233 1.00 13.44 410 TYR A CA 1
ATOM 3048 C C . TYR A 1 410 ? 26.323 26.769 -31.275 1.00 15.05 410 TYR A C 1
ATOM 3049 O O . TYR A 1 410 ? 26.857 25.875 -30.607 1.00 16.42 410 TYR A O 1
ATOM 3058 N N . LEU A 1 411 ? 26.702 28.043 -31.203 1.00 14.47 411 LEU A N 1
ATOM 3059 C CA . LEU A 1 411 ? 27.770 28.460 -30.279 1.00 14.64 411 LEU A CA 1
ATOM 3060 C C . LEU A 1 411 ? 27.185 29.459 -29.298 1.00 14.95 411 LEU A C 1
ATOM 3061 O O . LEU A 1 411 ? 26.842 30.597 -29.685 1.00 14.31 411 LEU A O 1
ATOM 3066 N N . PRO A 1 412 ? 26.995 29.027 -28.034 1.00 15.58 412 PRO A N 1
ATOM 3067 C CA . PRO A 1 412 ? 26.368 29.948 -27.085 1.00 15.34 412 PRO A CA 1
ATOM 3068 C C . PRO A 1 412 ? 27.203 31.195 -26.830 1.00 15.40 412 PRO A C 1
ATOM 3069 O O . PRO A 1 412 ? 26.643 32.277 -26.608 1.00 16.99 412 PRO A O 1
ATOM 3073 N N . ILE A 1 413 ? 28.533 31.067 -26.858 1.00 14.00 413 ILE A N 1
ATOM 3074 C CA . ILE A 1 413 ? 29.394 32.230 -26.684 1.00 12.69 413 ILE A CA 1
ATOM 3075 C C . ILE A 1 413 ? 30.465 32.252 -27.775 1.00 13.37 413 ILE A C 1
ATOM 3076 O O . ILE A 1 413 ? 30.742 31.229 -28.404 1.00 12.82 413 ILE A O 1
ATOM 3081 N N . ASP A 1 414 ? 31.069 33.417 -27.974 1.00 13.35 414 ASP A N 1
ATOM 3082 C CA . ASP A 1 414 ? 32.253 33.499 -28.799 1.00 13.33 414 ASP A CA 1
ATOM 3083 C C . ASP A 1 414 ? 33.394 32.771 -28.055 1.00 13.33 414 ASP A C 1
ATOM 3084 O O . ASP A 1 414 ? 33.772 33.186 -26.952 1.00 12.68 414 ASP A O 1
ATOM 3089 N N . PRO A 1 415 ? 33.923 31.663 -28.627 1.00 13.75 415 PRO A N 1
ATOM 3090 C CA . PRO A 1 415 ? 35.007 30.961 -27.926 1.00 13.99 415 PRO A CA 1
ATOM 3091 C C . PRO A 1 415 ? 36.163 31.913 -27.598 1.00 14.14 415 PRO A C 1
ATOM 3092 O O . PRO A 1 415 ? 36.827 31.740 -26.585 1.00 13.70 415 PRO A O 1
ATOM 3096 N N . ARG A 1 416 ? 36.375 32.924 -28.436 1.00 15.06 416 ARG A N 1
ATOM 3097 C CA . ARG A 1 416 ? 37.448 33.896 -28.189 1.00 16.48 416 ARG A CA 1
ATOM 3098 C C . ARG A 1 416 ? 37.292 34.657 -26.851 1.00 15.72 416 ARG A C 1
ATOM 3099 O O . ARG A 1 416 ? 38.294 35.063 -26.242 1.00 15.08 416 ARG A O 1
ATOM 3104 N N . ASP A 1 417 ? 36.052 34.845 -26.396 1.00 14.49 417 ASP A N 1
ATOM 3105 C CA . ASP A 1 417 ? 35.804 35.571 -25.152 1.00 14.04 417 ASP A CA 1
ATOM 3106 C C . ASP A 1 417 ? 36.294 34.819 -23.906 1.00 14.53 417 ASP A C 1
ATOM 3107 O O . ASP A 1 417 ? 36.447 35.419 -22.845 1.00 15.65 417 ASP A O 1
ATOM 3112 N N . VAL A 1 418 ? 36.556 33.521 -24.044 1.00 13.64 418 VAL A N 1
ATOM 3113 C CA . VAL A 1 418 ? 37.224 32.759 -22.974 1.00 14.58 418 VAL A CA 1
ATOM 3114 C C . VAL A 1 418 ? 38.603 32.271 -23.419 1.00 15.38 418 VAL A C 1
ATOM 3115 O O . VAL A 1 418 ? 39.196 31.399 -22.795 1.00 15.24 418 VAL A O 1
ATOM 3119 N N . GLY A 1 419 ? 39.128 32.857 -24.493 1.00 16.89 419 GLY A N 1
ATOM 3120 C CA . GLY A 1 419 ? 40.484 32.523 -24.903 1.00 18.13 419 GLY A CA 1
ATOM 3121 C C . GLY A 1 419 ? 40.605 31.245 -25.724 1.00 19.53 419 GLY A C 1
ATOM 3122 O O . GLY A 1 419 ? 41.720 30.766 -25.935 1.00 20.22 419 GLY A O 1
ATOM 3123 N N . ARG A 1 420 ? 39.469 30.708 -26.185 1.00 19.40 420 ARG A N 1
ATOM 3124 C CA . ARG A 1 420 ? 39.388 29.479 -26.990 1.00 21.13 420 ARG A CA 1
ATOM 3125 C C . ARG A 1 420 ? 39.068 29.769 -28.455 1.00 21.83 420 ARG A C 1
ATOM 3126 O O . ARG A 1 420 ? 38.962 30.928 -28.859 1.00 22.00 420 ARG A O 1
ATOM 3134 N N . THR A 1 421 ? 38.889 28.704 -29.243 1.00 23.19 421 THR A N 1
ATOM 3135 C CA . THR A 1 421 ? 38.565 28.856 -30.670 1.00 24.76 421 THR A CA 1
ATOM 3136 C C . THR A 1 421 ? 37.494 27.867 -31.118 1.00 25.39 421 THR A C 1
ATOM 3137 O O . THR A 1 421 ? 37.425 26.729 -30.625 1.00 25.22 421 THR A O 1
ATOM 3141 N N . TYR A 1 422 ? 36.671 28.313 -32.062 1.00 25.53 422 TYR A N 1
ATOM 3142 C CA . TYR A 1 422 ? 35.780 27.417 -32.791 1.00 26.66 422 TYR A CA 1
ATOM 3143 C C . TYR A 1 422 ? 36.604 26.462 -33.662 1.00 27.70 422 TYR A C 1
ATOM 3144 O O . TYR A 1 422 ? 37.504 26.888 -34.412 1.00 27.19 422 TYR A O 1
ATOM 3153 N N . GLU A 1 423 ? 36.293 25.174 -33.547 1.00 29.73 423 GLU A N 1
ATOM 3154 C CA . GLU A 1 423 ? 36.881 24.150 -34.405 1.00 32.10 423 GLU A CA 1
ATOM 3155 C C . GLU A 1 423 ? 35.860 23.472 -35.321 1.00 33.06 423 GLU A C 1
ATOM 3156 O O . GLU A 1 423 ? 34.983 22.737 -34.854 1.00 32.66 423 GLU A O 1
ATOM 3162 N N . ALA A 1 424 ? 35.987 23.755 -36.619 1.00 34.59 424 ALA A N 1
ATOM 3163 C CA . ALA A 1 424 ? 35.281 23.039 -37.676 1.00 35.96 424 ALA A CA 1
ATOM 3164 C C . ALA A 1 424 ? 36.127 21.841 -38.068 1.00 37.20 424 ALA A C 1
ATOM 3165 O O . ALA A 1 424 ? 36.912 21.913 -39.022 1.00 37.73 424 ALA A O 1
ATOM 3167 N N . VAL A 1 425 ? 35.991 20.743 -37.328 1.00 38.02 425 VAL A N 1
ATOM 3168 C CA . VAL A 1 425 ? 36.872 19.594 -37.534 1.00 39.23 425 VAL A CA 1
ATOM 3169 C C . VAL A 1 425 ? 36.371 18.699 -38.671 1.00 39.81 425 VAL A C 1
ATOM 3170 O O . VAL A 1 425 ? 35.188 18.322 -38.717 1.00 39.67 425 VAL A O 1
ATOM 3174 N N . ILE A 1 426 ? 37.293 18.396 -39.593 1.00 40.51 426 ILE A N 1
ATOM 3175 C CA . ILE A 1 426 ? 37.039 17.516 -40.736 1.00 41.18 426 ILE A CA 1
ATOM 3176 C C . ILE A 1 426 ? 37.769 16.187 -40.534 1.00 41.39 426 ILE A C 1
ATOM 3177 O O . ILE A 1 426 ? 37.228 15.249 -39.944 1.00 41.59 426 ILE A O 1
ATOM 3182 N N . LYS A 1 434 ? 41.249 2.472 -33.115 1.00 38.32 434 LYS A N 1
ATOM 3183 C CA . LYS A 1 434 ? 41.413 1.456 -32.080 1.00 37.43 434 LYS A CA 1
ATOM 3184 C C . LYS A 1 434 ? 40.528 0.244 -32.358 1.00 36.74 434 LYS A C 1
ATOM 3185 O O . LYS A 1 434 ? 39.361 0.388 -32.752 1.00 37.04 434 LYS A O 1
ATOM 3187 N N . GLY A 1 435 ? 41.102 -0.944 -32.158 1.00 35.42 435 GLY A N 1
ATOM 3188 C CA . GLY A 1 435 ? 40.404 -2.209 -32.380 1.00 33.80 435 GLY A CA 1
ATOM 3189 C C . GLY A 1 435 ? 39.431 -2.568 -31.266 1.00 32.24 435 GLY A C 1
ATOM 3190 O O . GLY A 1 435 ? 38.443 -3.271 -31.512 1.00 32.97 435 GLY A O 1
ATOM 3191 N N . GLY A 1 436 ? 39.698 -2.071 -30.056 1.00 30.35 436 GLY A N 1
ATOM 3192 C CA . GLY A 1 436 ? 38.895 -2.400 -28.863 1.00 26.84 436 GLY A CA 1
ATOM 3193 C C . GLY A 1 436 ? 39.261 -3.784 -28.340 1.00 25.01 436 GLY A C 1
ATOM 3194 O O . GLY A 1 436 ? 38.398 -4.544 -27.893 1.00 23.28 436 GLY A O 1
ATOM 3195 N N . VAL A 1 437 ? 40.555 -4.101 -28.391 1.00 23.35 437 VAL A N 1
ATOM 3196 C CA . VAL A 1 437 ? 41.035 -5.437 -28.027 1.00 21.64 437 VAL A CA 1
ATOM 3197 C C . VAL A 1 437 ? 40.657 -5.830 -26.600 1.00 19.82 437 VAL A C 1
ATOM 3198 O O . VAL A 1 437 ? 40.031 -6.874 -26.389 1.00 18.87 437 VAL A O 1
ATOM 3202 N N . ALA A 1 438 ? 41.022 -4.992 -25.635 1.00 19.16 438 ALA A N 1
ATOM 3203 C CA . ALA A 1 438 ? 40.764 -5.264 -24.231 1.00 18.25 438 ALA A CA 1
ATOM 3204 C C . ALA A 1 438 ? 39.286 -5.505 -23.954 1.00 17.81 438 ALA A C 1
ATOM 3205 O O . ALA A 1 438 ? 38.931 -6.472 -23.268 1.00 17.77 438 ALA A O 1
ATOM 3207 N N . TYR A 1 439 ? 38.434 -4.624 -24.486 1.00 16.43 439 TYR A N 1
ATOM 3208 C CA . TYR A 1 439 ? 36.992 -4.741 -24.293 1.00 15.91 439 TYR A CA 1
ATOM 3209 C C . TYR A 1 439 ? 36.432 -6.023 -24.896 1.00 15.63 439 TYR A C 1
ATOM 3210 O O . TYR A 1 439 ? 35.746 -6.780 -24.215 1.00 15.54 439 TYR A O 1
ATOM 3219 N N . ILE A 1 440 ? 36.739 -6.283 -26.168 1.00 15.30 440 ILE A N 1
ATOM 3220 C CA . ILE A 1 440 ? 36.187 -7.457 -26.846 1.00 15.48 440 ILE A CA 1
ATOM 3221 C C . ILE A 1 440 ? 36.681 -8.754 -26.208 1.00 15.89 440 ILE A C 1
ATOM 3222 O O . ILE A 1 440 ? 35.901 -9.667 -25.974 1.00 15.93 440 ILE A O 1
ATOM 3227 N N . MET A 1 441 ? 37.971 -8.824 -25.910 1.00 16.26 441 MET A N 1
ATOM 3228 C CA . MET A 1 441 ? 38.532 -10.056 -25.335 1.00 16.55 441 MET A CA 1
ATOM 3229 C C . MET A 1 441 ? 37.950 -10.364 -23.955 1.00 16.54 441 MET A C 1
ATOM 3230 O O . MET A 1 441 ? 37.680 -11.524 -23.635 1.00 16.45 441 MET A O 1
ATOM 3235 N N . LYS A 1 442 ? 37.727 -9.335 -23.143 1.00 15.92 442 LYS A N 1
ATOM 3236 C CA . LYS A 1 442 ? 37.131 -9.538 -21.825 1.00 16.94 442 LYS A CA 1
ATOM 3237 C C . LYS A 1 442 ? 35.641 -9.842 -21.936 1.00 16.86 442 LYS A C 1
ATOM 3238 O O . LYS A 1 442 ? 35.142 -10.820 -21.361 1.00 16.91 442 LYS A O 1
ATOM 3242 N N . THR A 1 443 ? 34.930 -9.017 -22.702 1.00 16.51 443 THR A N 1
ATOM 3243 C CA . THR A 1 443 ? 33.472 -9.141 -22.791 1.00 16.64 443 THR A CA 1
ATOM 3244 C C . THR A 1 443 ? 33.029 -10.442 -23.459 1.00 16.84 443 THR A C 1
ATOM 3245 O O . THR A 1 443 ? 32.191 -11.166 -22.908 1.00 17.45 443 THR A O 1
ATOM 3249 N N . ASP A 1 444 ? 33.620 -10.753 -24.610 1.00 17.00 444 ASP A N 1
ATOM 3250 C CA . ASP A 1 444 ? 33.188 -11.901 -25.410 1.00 16.94 444 ASP A CA 1
ATOM 3251 C C . ASP A 1 444 ? 33.931 -13.191 -25.094 1.00 17.71 444 ASP A C 1
ATOM 3252 O O . ASP A 1 444 ? 33.461 -14.290 -25.467 1.00 17.95 444 ASP A O 1
ATOM 3257 N N . HIS A 1 445 ? 35.069 -13.086 -24.405 1.00 17.81 445 HIS A N 1
ATOM 3258 C CA . HIS A 1 445 ? 35.925 -14.272 -24.206 1.00 18.27 445 HIS A CA 1
ATOM 3259 C C . HIS A 1 445 ? 36.422 -14.508 -22.778 1.00 18.22 445 HIS A C 1
ATOM 3260 O O . HIS A 1 445 ? 37.059 -15.533 -22.502 1.00 18.45 445 HIS A O 1
ATOM 3267 N N . GLY A 1 446 ? 36.131 -13.567 -21.887 1.00 18.13 446 GLY A N 1
ATOM 3268 C CA . GLY A 1 446 ? 36.434 -13.727 -20.460 1.00 17.86 446 GLY A CA 1
ATOM 3269 C C . GLY A 1 446 ? 37.913 -13.613 -20.158 1.00 17.91 446 GLY A C 1
ATOM 3270 O O . GLY A 1 446 ? 38.352 -14.000 -19.072 1.00 18.04 446 GLY A O 1
ATOM 3271 N N . LEU A 1 447 ? 38.659 -13.068 -21.119 1.00 17.13 447 LEU A N 1
ATOM 3272 C CA . LEU A 1 447 ? 40.091 -12.861 -20.999 1.00 17.63 447 LEU A CA 1
ATOM 3273 C C . LEU A 1 447 ? 40.460 -11.414 -20.663 1.00 17.88 447 LEU A C 1
ATOM 3274 O O . LEU A 1 447 ? 40.148 -10.493 -21.419 1.00 18.48 447 LEU A O 1
ATOM 3279 N N . SER A 1 448 ? 41.182 -11.253 -19.559 1.00 18.33 448 SER A N 1
ATOM 3280 C CA . SER A 1 448 ? 41.768 -9.975 -19.173 1.00 18.23 448 SER A CA 1
ATOM 3281 C C . SER A 1 448 ? 43.241 -9.991 -19.569 1.00 17.86 448 SER A C 1
ATOM 3282 O O . SER A 1 448 ? 44.095 -10.464 -18.808 1.00 17.55 448 SER A O 1
ATOM 3285 N N . LEU A 1 449 ? 43.532 -9.500 -20.775 1.00 18.09 449 LEU A N 1
ATOM 3286 C CA . LEU A 1 449 ? 44.906 -9.517 -21.292 1.00 18.23 449 LEU A CA 1
ATOM 3287 C C . LEU A 1 449 ? 45.793 -8.523 -20.545 1.00 19.20 449 LEU A C 1
ATOM 3288 O O . LEU A 1 449 ? 45.402 -7.351 -20.360 1.00 19.14 449 LEU A O 1
ATOM 3293 N N . PRO A 1 450 ? 46.979 -8.979 -20.096 1.00 19.48 450 PRO A N 1
ATOM 3294 C CA . PRO A 1 450 ? 47.975 -8.014 -19.604 1.00 20.06 450 PRO A CA 1
ATOM 3295 C C . PRO A 1 450 ? 48.186 -6.872 -20.612 1.00 20.96 450 PRO A C 1
ATOM 3296 O O . PRO A 1 450 ? 48.149 -7.099 -21.834 1.00 20.41 450 PRO A O 1
ATOM 3300 N N . ARG A 1 451 ? 48.381 -5.649 -20.108 1.00 22.25 451 ARG A N 1
ATOM 3301 C CA . ARG A 1 451 ? 48.474 -4.476 -20.990 1.00 23.84 451 ARG A CA 1
ATOM 3302 C C . ARG A 1 451 ? 49.451 -4.650 -22.161 1.00 23.85 451 ARG A C 1
ATOM 3303 O O . ARG A 1 451 ? 49.113 -4.317 -23.300 1.00 23.87 451 ARG A O 1
ATOM 3308 N N . ARG A 1 452 ? 50.642 -5.182 -21.882 1.00 24.81 452 ARG A N 1
ATOM 3309 C CA . ARG A 1 452 ? 51.690 -5.362 -22.904 1.00 25.36 452 ARG A CA 1
ATOM 3310 C C . ARG A 1 452 ? 51.325 -6.397 -23.963 1.00 25.76 452 ARG A C 1
ATOM 3311 O O . ARG A 1 452 ? 51.770 -6.315 -25.116 1.00 25.74 452 ARG A O 1
ATOM 3319 N N . LEU A 1 453 ? 50.537 -7.393 -23.564 1.00 25.92 453 LEU A N 1
ATOM 3320 C CA . LEU A 1 453 ? 49.982 -8.332 -24.521 1.00 26.63 453 LEU A CA 1
ATOM 3321 C C . LEU A 1 453 ? 48.919 -7.651 -25.385 1.00 27.27 453 LEU A C 1
ATOM 3322 O O . LEU A 1 453 ? 48.894 -7.839 -26.608 1.00 27.63 453 LEU A O 1
ATOM 3327 N N . GLN A 1 454 ? 48.042 -6.867 -24.759 1.00 28.58 454 GLN A N 1
ATOM 3328 C CA . GLN A 1 454 ? 47.048 -6.087 -25.513 1.00 30.50 454 GLN A CA 1
ATOM 3329 C C . GLN A 1 454 ? 47.711 -5.323 -26.654 1.00 31.19 454 GLN A C 1
ATOM 3330 O O . GLN A 1 454 ? 47.215 -5.335 -27.781 1.00 31.55 454 GLN A O 1
ATOM 3336 N N . ILE A 1 455 ? 48.822 -4.663 -26.326 1.00 32.86 455 ILE A N 1
ATOM 3337 C CA . ILE A 1 455 ? 49.638 -3.889 -27.268 1.00 34.74 455 ILE A CA 1
ATOM 3338 C C . ILE A 1 455 ? 50.198 -4.813 -28.347 1.00 35.57 455 ILE A C 1
ATOM 3339 O O . ILE A 1 455 ? 49.947 -4.598 -29.535 1.00 35.96 455 ILE A O 1
ATOM 3344 N N . GLU A 1 456 ? 50.933 -5.844 -27.914 1.00 36.42 456 GLU A N 1
ATOM 3345 C CA . GLU A 1 456 ? 51.507 -6.865 -28.797 1.00 37.11 456 GLU A CA 1
ATOM 3346 C C . GLU A 1 456 ? 50.479 -7.394 -29.806 1.00 37.62 456 GLU A C 1
ATOM 3347 O O . GLU A 1 456 ? 50.786 -7.527 -30.993 1.00 38.17 456 GLU A O 1
ATOM 3353 N N . PHE A 1 457 ? 49.264 -7.673 -29.335 1.00 37.89 457 PHE A N 1
ATOM 3354 C CA . PHE A 1 457 ? 48.208 -8.258 -30.168 1.00 38.44 457 PHE A CA 1
ATOM 3355 C C . PHE A 1 457 ? 47.424 -7.269 -31.040 1.00 39.72 457 PHE A C 1
ATOM 3356 O O . PHE A 1 457 ? 47.056 -7.606 -32.169 1.00 39.49 457 PHE A O 1
ATOM 3364 N N . SER A 1 458 ? 47.141 -6.073 -30.521 1.00 41.40 458 SER A N 1
ATOM 3365 C CA . SER A 1 458 ? 46.358 -5.089 -31.285 1.00 43.32 458 SER A CA 1
ATOM 3366 C C . SER A 1 458 ? 47.083 -4.658 -32.565 1.00 44.56 458 SER A C 1
ATOM 3367 O O . SER A 1 458 ? 46.436 -4.360 -33.579 1.00 44.94 458 SER A O 1
ATOM 3370 N N . GLN A 1 459 ? 48.417 -4.649 -32.506 1.00 45.81 459 GLN A N 1
ATOM 3371 C CA . GLN A 1 459 ? 49.266 -4.370 -33.667 1.00 47.04 459 GLN A CA 1
ATOM 3372 C C . GLN A 1 459 ? 49.016 -5.365 -34.809 1.00 47.96 459 GLN A C 1
ATOM 3373 O O . GLN A 1 459 ? 48.954 -4.972 -35.981 1.00 48.32 459 GLN A O 1
ATOM 3375 N N . VAL A 1 460 ? 48.859 -6.642 -34.453 1.00 48.78 460 VAL A N 1
ATOM 3376 C CA . VAL A 1 460 ? 48.495 -7.703 -35.395 1.00 49.61 460 VAL A CA 1
ATOM 3377 C C . VAL A 1 460 ? 47.151 -7.402 -36.066 1.00 50.27 460 VAL A C 1
ATOM 3378 O O . VAL A 1 460 ? 47.026 -7.502 -37.288 1.00 50.44 460 VAL A O 1
ATOM 3382 N N . ILE A 1 461 ? 46.164 -7.019 -35.257 1.00 50.95 461 ILE A N 1
ATOM 3383 C CA . ILE A 1 461 ? 44.823 -6.670 -35.737 1.00 51.63 461 ILE A CA 1
ATOM 3384 C C . ILE A 1 461 ? 44.843 -5.466 -36.686 1.00 52.13 461 ILE A C 1
ATOM 3385 O O . ILE A 1 461 ? 44.103 -5.444 -37.676 1.00 52.04 461 ILE A O 1
ATOM 3390 N N . GLN A 1 462 ? 45.686 -4.479 -36.376 1.00 52.77 462 GLN A N 1
ATOM 3391 C CA . GLN A 1 462 ? 45.881 -3.316 -37.244 1.00 53.59 462 GLN A CA 1
ATOM 3392 C C . GLN A 1 462 ? 46.210 -3.769 -38.674 1.00 54.08 462 GLN A C 1
ATOM 3393 O O . GLN A 1 462 ? 45.532 -3.371 -39.631 1.00 54.14 462 GLN A O 1
ATOM 3395 N N . LYS A 1 463 ? 47.228 -4.622 -38.799 1.00 54.53 463 LYS A N 1
ATOM 3396 C CA . LYS A 1 463 ? 47.604 -5.225 -40.078 1.00 55.06 463 LYS A CA 1
ATOM 3397 C C . LYS A 1 463 ? 46.480 -6.102 -40.657 1.00 55.35 463 LYS A C 1
ATOM 3398 O O . LYS A 1 463 ? 46.038 -5.878 -41.787 1.00 55.30 463 LYS A O 1
ATOM 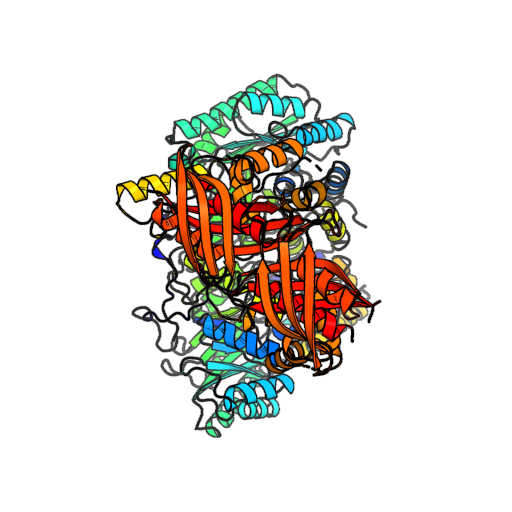3400 N N . ILE A 1 464 ? 46.017 -7.078 -39.870 1.00 55.62 464 ILE A N 1
ATOM 3401 C CA . ILE A 1 464 ? 44.986 -8.030 -40.299 1.00 55.82 464 ILE A CA 1
ATOM 3402 C C . ILE A 1 464 ? 43.651 -7.345 -40.549 1.00 55.98 464 ILE A C 1
ATOM 3403 O O . ILE A 1 464 ? 43.468 -6.680 -41.571 1.00 56.26 464 ILE A O 1
ATOM 3405 N N . GLU A 1 474 ? 37.433 -2.598 -40.705 1.00 37.85 474 GLU A N 1
ATOM 3406 C CA . GLU A 1 474 ? 37.807 -3.025 -39.359 1.00 37.71 474 GLU A CA 1
ATOM 3407 C C . GLU A 1 474 ? 37.745 -4.549 -39.253 1.00 38.06 474 GLU A C 1
ATOM 3408 O O . GLU A 1 474 ? 36.998 -5.213 -39.995 1.00 38.33 474 GLU A O 1
ATOM 3414 N N . VAL A 1 475 ? 38.532 -5.095 -38.324 1.00 37.66 475 VAL A N 1
ATOM 3415 C CA . VAL A 1 475 ? 38.430 -6.501 -37.960 1.00 37.46 475 VAL A CA 1
ATOM 3416 C C . VAL A 1 475 ? 37.207 -6.648 -37.051 1.00 37.22 475 VAL A C 1
ATOM 3417 O O . VAL A 1 475 ? 37.079 -5.928 -36.060 1.00 36.91 475 VAL A O 1
ATOM 3421 N N . SER A 1 476 ? 36.297 -7.554 -37.409 1.00 37.01 476 SER A N 1
ATOM 3422 C CA . SER A 1 476 ? 35.103 -7.827 -36.598 1.00 37.07 476 SER A CA 1
ATOM 3423 C C . SER A 1 476 ? 35.476 -8.569 -35.304 1.00 36.63 476 SER A C 1
ATOM 3424 O O . SER A 1 476 ? 36.529 -9.210 -35.247 1.00 36.42 476 SER A O 1
ATOM 3427 N N . PRO A 1 477 ? 34.619 -8.490 -34.262 1.00 36.30 477 PRO A N 1
ATOM 3428 C CA . PRO A 1 477 ? 34.883 -9.278 -33.050 1.00 35.79 477 PRO A CA 1
ATOM 3429 C C . PRO A 1 477 ? 35.256 -10.744 -33.330 1.00 35.59 477 PRO A C 1
ATOM 3430 O O . PRO A 1 477 ? 36.232 -11.232 -32.760 1.00 35.09 477 PRO A O 1
ATOM 3434 N N . LYS A 1 478 ? 34.507 -11.418 -34.208 1.00 35.28 478 LYS A N 1
ATOM 3435 C CA . LYS A 1 478 ? 34.765 -12.833 -34.542 1.00 35.14 478 LYS A CA 1
ATOM 3436 C C . LYS A 1 478 ? 36.104 -13.012 -35.265 1.00 35.17 478 LYS A C 1
ATOM 3437 O O . LYS A 1 478 ? 36.836 -13.967 -34.984 1.00 35.51 478 LYS A O 1
ATOM 3439 N N . GLU A 1 479 ? 36.430 -12.082 -36.166 1.00 34.82 479 GLU A N 1
ATOM 3440 C CA . GLU A 1 479 ? 37.725 -12.071 -36.852 1.00 34.55 479 GLU A CA 1
ATOM 3441 C C . GLU A 1 479 ? 38.883 -11.869 -35.888 1.00 33.70 479 GLU A C 1
ATOM 3442 O O . GLU A 1 479 ? 39.944 -12.481 -36.046 1.00 33.61 479 GLU A O 1
ATOM 3448 N N . MET A 1 480 ? 38.689 -10.983 -34.911 1.00 32.30 480 MET A N 1
ATOM 3449 C CA . MET A 1 480 ? 39.694 -10.720 -33.881 1.00 30.75 480 MET A CA 1
ATOM 3450 C C . MET A 1 480 ? 40.004 -11.988 -33.095 1.00 30.09 480 MET A C 1
ATOM 3451 O O . MET A 1 480 ? 41.168 -12.328 -32.890 1.00 30.43 480 MET A O 1
ATOM 3456 N N . TRP A 1 481 ? 38.956 -12.674 -32.655 1.00 29.65 481 TRP A N 1
ATOM 3457 C CA . TRP A 1 481 ? 39.116 -13.911 -31.909 1.00 29.55 481 TRP A CA 1
ATOM 3458 C C . TRP A 1 481 ? 39.828 -14.990 -32.752 1.00 29.67 481 TRP A C 1
ATOM 3459 O O . TRP A 1 481 ? 40.784 -15.616 -32.290 1.00 28.94 481 TRP A O 1
ATOM 3470 N N . ASP A 1 482 ? 39.363 -15.186 -33.985 1.00 29.64 482 ASP A N 1
ATOM 3471 C CA . ASP A 1 482 ? 40.003 -16.128 -34.912 1.00 29.46 482 ASP A CA 1
ATOM 3472 C C . ASP A 1 482 ? 41.499 -15.880 -35.006 1.00 28.83 482 ASP A C 1
ATOM 3473 O O . ASP A 1 482 ? 42.284 -16.828 -34.986 1.00 28.86 482 ASP A O 1
ATOM 3478 N N . ALA A 1 483 ? 41.891 -14.611 -35.102 1.00 27.61 483 ALA A N 1
ATOM 3479 C CA . ALA A 1 483 ? 43.299 -14.239 -35.162 1.00 27.34 483 ALA A CA 1
ATOM 3480 C C . ALA A 1 483 ? 44.009 -14.511 -33.831 1.00 26.90 483 ALA A C 1
ATOM 3481 O O . ALA A 1 483 ? 45.152 -14.983 -33.809 1.00 27.23 483 ALA A O 1
ATOM 3483 N N . PHE A 1 484 ? 43.320 -14.234 -32.724 1.00 26.42 484 PHE A N 1
ATOM 3484 C CA . PHE A 1 484 ? 43.890 -14.504 -31.402 1.00 25.36 484 PHE A CA 1
ATOM 3485 C C . PHE A 1 484 ? 44.197 -15.990 -31.227 1.00 25.35 484 PHE A C 1
ATOM 3486 O O . PHE A 1 484 ? 45.302 -16.353 -30.798 1.00 24.76 484 PHE A O 1
ATOM 3494 N N . ALA A 1 485 ? 43.218 -16.834 -31.544 1.00 25.28 485 ALA A N 1
ATOM 3495 C CA . ALA A 1 485 ? 43.375 -18.282 -31.453 1.00 25.89 485 ALA A CA 1
ATOM 3496 C C . ALA A 1 485 ? 44.499 -18.801 -32.357 1.00 26.08 485 ALA A C 1
ATOM 3497 O O . ALA A 1 485 ? 45.272 -19.690 -31.955 1.00 25.55 485 ALA A O 1
ATOM 3499 N N . GLU A 1 486 ? 44.603 -18.230 -33.561 1.00 26.07 486 GLU A N 1
ATOM 3500 C CA . GLU A 1 486 ? 45.604 -18.655 -34.545 1.00 26.54 486 GLU A CA 1
ATOM 3501 C C . GLU A 1 486 ? 47.021 -18.348 -34.089 1.00 26.45 486 GLU A C 1
ATOM 3502 O O . GLU A 1 486 ? 47.945 -19.128 -34.337 1.00 26.50 486 GLU A O 1
ATOM 3505 N N . GLU A 1 487 ? 47.194 -17.220 -33.405 1.00 26.35 487 GLU A N 1
ATOM 3506 C CA . GLU A 1 487 ? 48.508 -16.827 -32.911 1.00 25.70 487 GLU A CA 1
ATOM 3507 C C . GLU A 1 487 ? 48.919 -17.486 -31.593 1.00 24.38 487 GLU A C 1
ATOM 3508 O O . GLU A 1 487 ? 50.066 -17.921 -31.446 1.00 23.97 487 GLU A O 1
ATOM 3514 N N . TYR A 1 488 ? 47.996 -17.547 -30.635 1.00 21.83 488 TYR A N 1
ATOM 3515 C CA . TYR A 1 488 ? 48.352 -17.941 -29.267 1.00 20.92 488 TYR A CA 1
ATOM 3516 C C . TYR A 1 488 ? 47.909 -19.340 -28.853 1.00 20.23 488 TYR A C 1
ATOM 3517 O O . TYR A 1 488 ? 48.558 -19.962 -28.012 1.00 19.93 488 TYR A O 1
ATOM 3526 N N . LEU A 1 489 ? 46.795 -19.812 -29.408 1.00 19.79 489 LEU A N 1
ATOM 3527 C CA . LEU A 1 489 ? 46.148 -21.011 -28.881 1.00 20.81 489 LEU A CA 1
ATOM 3528 C C . LEU A 1 489 ? 46.329 -22.248 -29.762 1.00 21.52 489 LEU A C 1
ATOM 3529 O O . LEU A 1 489 ? 46.552 -23.349 -29.244 1.00 21.64 489 LEU A O 1
ATOM 3534 N N . ALA A 1 490 ? 46.235 -22.057 -31.075 1.00 21.61 490 ALA A N 1
ATOM 3535 C CA . ALA A 1 490 ? 46.215 -23.181 -32.023 1.00 22.25 490 ALA A CA 1
ATOM 3536 C C . ALA A 1 490 ? 47.567 -23.854 -32.343 1.00 22.05 490 ALA A C 1
ATOM 3537 O O . ALA A 1 490 ? 47.599 -25.084 -32.480 1.00 22.38 490 ALA A O 1
ATOM 3539 N N . PRO A 1 491 ? 48.668 -23.072 -32.476 1.00 22.31 491 PRO A N 1
ATOM 3540 C CA . PRO A 1 491 ? 49.919 -23.654 -32.984 1.00 22.04 491 PRO A CA 1
ATOM 3541 C C . PRO A 1 491 ? 50.442 -24.822 -32.140 1.00 22.13 491 PRO A C 1
ATOM 3542 O O . PRO A 1 491 ? 50.398 -24.782 -30.896 1.00 21.08 491 PRO A O 1
ATOM 3546 N N . VAL A 1 492 ? 50.896 -25.866 -32.840 1.00 21.60 492 VAL A N 1
ATOM 3547 C CA . VAL A 1 492 ? 51.433 -27.076 -32.205 1.00 21.60 492 VAL A CA 1
ATOM 3548 C C . VAL A 1 492 ? 52.828 -27.410 -32.760 1.00 22.33 492 VAL A C 1
ATOM 3549 O O . VAL A 1 492 ? 53.386 -28.479 -32.468 1.00 22.63 492 VAL A O 1
ATOM 3553 N N . ARG A 1 493 ? 53.376 -26.488 -33.557 1.00 22.58 493 ARG A N 1
ATOM 3554 C CA . ARG A 1 493 ? 54.758 -26.565 -34.040 1.00 23.05 493 ARG A CA 1
ATOM 3555 C C . ARG A 1 493 ? 55.461 -25.216 -33.814 1.00 22.63 493 ARG A C 1
ATOM 3556 O O . ARG A 1 493 ? 54.814 -24.174 -33.926 1.00 21.84 493 ARG A O 1
ATOM 3564 N N . PRO A 1 494 ? 56.771 -25.235 -33.484 1.00 22.53 494 PRO A N 1
ATOM 3565 C CA . PRO A 1 494 ? 57.602 -26.442 -33.292 1.00 22.14 494 PRO A CA 1
ATOM 3566 C C . PRO A 1 494 ? 57.267 -27.299 -32.068 1.00 21.91 494 PRO A C 1
ATOM 3567 O O . PRO A 1 494 ? 57.659 -28.470 -32.029 1.00 22.23 494 PRO A O 1
ATOM 3571 N N . LEU A 1 495 ? 56.562 -26.738 -31.082 1.00 20.10 495 LEU A N 1
ATOM 3572 C CA . LEU A 1 495 ? 56.334 -27.444 -29.801 1.00 19.30 495 LEU A CA 1
ATOM 3573 C C . LEU A 1 495 ? 54.868 -27.833 -29.547 1.00 19.10 495 LEU A C 1
ATOM 3574 O O . LEU A 1 495 ? 53.967 -26.992 -29.660 1.00 18.26 495 LEU A O 1
ATOM 3579 N N . GLU A 1 496 ? 54.640 -29.110 -29.233 1.00 18.19 496 GLU A N 1
ATOM 3580 C CA . GLU A 1 496 ? 53.330 -29.581 -28.762 1.00 18.86 496 GLU A CA 1
ATOM 3581 C C . GLU A 1 496 ? 53.501 -30.325 -27.443 1.00 18.29 496 GLU A C 1
ATOM 3582 O O . GLU A 1 496 ? 54.377 -31.173 -27.329 1.00 17.85 496 GLU A O 1
ATOM 3588 N N . ARG A 1 497 ? 52.667 -30.008 -26.448 1.00 17.14 497 ARG A N 1
ATOM 3589 C CA . ARG A 1 497 ? 52.703 -30.685 -25.162 1.00 17.16 497 ARG A CA 1
ATOM 3590 C C . ARG A 1 497 ? 51.545 -31.676 -25.104 1.00 17.55 497 ARG A C 1
ATOM 3591 O O . ARG A 1 497 ? 50.369 -31.280 -25.189 1.00 18.33 497 ARG A O 1
ATOM 3599 N N . ILE A 1 498 ? 51.892 -32.961 -25.015 1.00 17.26 498 ILE A N 1
ATOM 3600 C CA . ILE A 1 498 ? 50.914 -34.042 -25.032 1.00 17.54 498 ILE A CA 1
ATOM 3601 C C . ILE A 1 498 ? 50.350 -34.286 -23.633 1.00 17.50 498 ILE A C 1
ATOM 3602 O O . ILE A 1 498 ? 49.140 -34.216 -23.430 1.00 16.98 498 ILE A O 1
ATOM 3607 N N . ARG A 1 499 ? 51.234 -34.607 -22.694 1.00 17.31 499 ARG A N 1
ATOM 3608 C CA . ARG A 1 499 ? 50.867 -34.810 -21.291 1.00 17.82 499 ARG A CA 1
ATOM 3609 C C . ARG A 1 499 ? 52.122 -34.662 -20.437 1.00 17.86 499 ARG A C 1
ATOM 3610 O O . ARG A 1 499 ? 53.229 -34.537 -20.963 1.00 18.90 499 ARG A O 1
ATOM 3618 N N . GLN A 1 500 ? 51.954 -34.644 -19.127 1.00 18.29 500 GLN A N 1
ATOM 3619 C CA . GLN A 1 500 ? 53.101 -34.503 -18.244 1.00 19.42 500 GLN A CA 1
ATOM 3620 C C . GLN A 1 500 ? 52.796 -35.049 -16.873 1.00 19.72 500 GLN A C 1
ATOM 3621 O O . GLN A 1 500 ? 51.626 -35.142 -16.484 1.00 20.36 500 GLN A O 1
ATOM 3627 N N . HIS A 1 501 ? 53.856 -35.409 -16.154 1.00 20.68 501 HIS A N 1
ATOM 3628 C CA . HIS A 1 501 ? 53.728 -35.828 -14.776 1.00 21.35 501 HIS A CA 1
ATOM 3629 C C . HIS A 1 501 ? 54.452 -34.866 -13.851 1.00 21.73 501 HIS A C 1
ATOM 3630 O O . HIS A 1 501 ? 55.648 -34.629 -14.009 1.00 21.00 501 HIS A O 1
ATOM 3637 N N . VAL A 1 502 ? 53.701 -34.307 -12.902 1.00 22.16 502 VAL A N 1
ATOM 3638 C CA . VAL A 1 502 ? 54.224 -33.338 -11.938 1.00 22.83 502 VAL A CA 1
ATOM 3639 C C . VAL A 1 502 ? 54.445 -34.004 -10.584 1.00 23.51 502 VAL A C 1
ATOM 3640 O O . VAL A 1 502 ? 53.515 -34.496 -9.945 1.00 22.91 502 VAL A O 1
ATOM 3644 N N . ASP A 1 503 ? 55.697 -34.003 -10.159 1.00 24.98 503 ASP A N 1
ATOM 3645 C CA . ASP A 1 503 ? 56.090 -34.512 -8.848 1.00 26.69 503 ASP A CA 1
ATOM 3646 C C . ASP A 1 503 ? 56.376 -33.291 -7.967 1.00 27.11 503 ASP A C 1
ATOM 3647 O O . ASP A 1 503 ? 57.512 -32.812 -7.902 1.00 26.82 503 ASP A O 1
ATOM 3652 N N . ALA A 1 504 ? 55.331 -32.783 -7.314 1.00 28.08 504 ALA A N 1
ATOM 3653 C CA . ALA A 1 504 ? 55.441 -31.588 -6.477 1.00 28.96 504 ALA A CA 1
ATOM 3654 C C . ALA A 1 504 ? 56.028 -31.930 -5.107 1.00 29.75 504 ALA A C 1
ATOM 3655 O O . ALA A 1 504 ? 55.858 -33.041 -4.601 1.00 29.61 504 ALA A O 1
ATOM 3657 N N . ALA A 1 505 ? 56.739 -30.978 -4.517 1.00 30.50 505 ALA A N 1
ATOM 3658 C CA . ALA A 1 505 ? 57.330 -31.186 -3.205 1.00 31.51 505 ALA A CA 1
ATOM 3659 C C . ALA A 1 505 ? 56.235 -31.115 -2.158 1.00 32.11 505 ALA A C 1
ATOM 3660 O O . ALA A 1 505 ? 55.437 -30.177 -2.160 1.00 31.94 505 ALA A O 1
ATOM 3662 N N . ASP A 1 506 ? 56.197 -32.100 -1.263 1.00 32.84 506 ASP A N 1
ATOM 3663 C CA . ASP A 1 506 ? 55.232 -32.086 -0.167 1.00 34.20 506 ASP A CA 1
ATOM 3664 C C . ASP A 1 506 ? 55.439 -30.876 0.738 1.00 34.75 506 ASP A C 1
ATOM 3665 O O . ASP A 1 506 ? 54.473 -30.236 1.174 1.00 34.78 506 ASP A O 1
ATOM 3670 N N . ASP A 1 507 ? 56.708 -30.555 0.980 1.00 35.10 507 ASP A N 1
ATOM 3671 C CA . ASP A 1 507 ? 57.098 -29.527 1.930 1.00 35.91 507 ASP A CA 1
ATOM 3672 C C . ASP A 1 507 ? 57.362 -28.189 1.250 1.00 35.73 507 ASP A C 1
ATOM 3673 O O . ASP A 1 507 ? 57.946 -28.135 0.160 1.00 35.51 507 ASP A O 1
ATOM 3678 N N . ASP A 1 508 ? 56.937 -27.111 1.907 1.00 35.77 508 ASP A N 1
ATOM 3679 C CA . ASP A 1 508 ? 57.201 -25.750 1.433 1.00 36.30 508 ASP A CA 1
ATOM 3680 C C . ASP A 1 508 ? 58.693 -25.577 1.141 1.00 35.88 508 ASP A C 1
ATOM 3681 O O . ASP A 1 508 ? 59.546 -25.926 1.964 1.00 36.34 508 ASP A O 1
ATOM 3686 N N . GLY A 1 509 ? 59.006 -25.061 -0.041 1.00 35.58 509 GLY A N 1
ATOM 3687 C CA . GLY A 1 509 ? 60.405 -24.836 -0.421 1.00 34.73 509 GLY A CA 1
ATOM 3688 C C . GLY A 1 509 ? 61.186 -26.063 -0.873 1.00 33.76 509 GLY A C 1
ATOM 3689 O O . GLY A 1 509 ? 62.386 -25.969 -1.132 1.00 34.16 509 GLY A O 1
ATOM 3690 N N . GLY A 1 510 ? 60.517 -27.213 -0.965 1.00 32.90 510 GLY A N 1
ATOM 3691 C CA . GLY A 1 510 ? 61.111 -28.410 -1.578 1.00 31.39 510 GLY A CA 1
ATOM 3692 C C . GLY A 1 510 ? 61.135 -28.282 -3.095 1.00 30.40 510 GLY A C 1
ATOM 3693 O O . GLY A 1 510 ? 60.580 -27.329 -3.648 1.00 30.38 510 GLY A O 1
ATOM 3694 N N . THR A 1 511 ? 61.766 -29.243 -3.767 1.00 29.24 511 THR A N 1
ATOM 3695 C CA . THR A 1 511 ? 61.911 -29.228 -5.231 1.00 28.56 511 THR A CA 1
ATOM 3696 C C . THR A 1 511 ? 60.689 -29.854 -5.932 1.00 27.10 511 THR A C 1
ATOM 3697 O O . THR A 1 511 ? 60.136 -30.850 -5.462 1.00 27.57 511 THR A O 1
ATOM 3701 N N . THR A 1 512 ? 60.293 -29.273 -7.061 1.00 25.84 512 THR A N 1
ATOM 3702 C CA . THR A 1 512 ? 59.253 -29.850 -7.912 1.00 24.64 512 THR A CA 1
ATOM 3703 C C . THR A 1 512 ? 59.901 -30.366 -9.194 1.00 24.24 512 THR A C 1
ATOM 3704 O O . THR A 1 512 ? 60.709 -29.659 -9.818 1.00 23.73 512 THR A O 1
ATOM 3708 N N . SER A 1 513 ? 59.534 -31.589 -9.575 1.00 24.07 513 SER A N 1
ATOM 3709 C CA . SER A 1 513 ? 60.021 -32.219 -10.799 1.00 23.77 513 SER A CA 1
ATOM 3710 C C . SER A 1 513 ? 58.880 -32.395 -11.793 1.00 23.25 513 SER A C 1
ATOM 3711 O O . SER A 1 513 ? 57.716 -32.530 -11.401 1.00 22.77 513 SER A O 1
ATOM 3714 N N . ILE A 1 514 ? 59.222 -32.406 -13.076 1.00 22.84 514 ILE A N 1
ATOM 3715 C CA . ILE A 1 514 ? 58.255 -32.700 -14.129 1.00 22.67 514 ILE A CA 1
ATOM 3716 C C . ILE A 1 514 ? 58.890 -33.613 -15.181 1.00 22.04 514 ILE A C 1
ATOM 3717 O O . ILE A 1 514 ? 60.084 -33.504 -15.477 1.00 22.51 514 ILE A O 1
ATOM 3722 N N . THR A 1 515 ? 58.089 -34.525 -15.719 1.00 20.87 515 THR A N 1
ATOM 3723 C CA . THR A 1 515 ? 58.451 -35.253 -16.928 1.00 20.30 515 THR A CA 1
ATOM 3724 C C . THR A 1 515 ? 57.306 -35.031 -17.892 1.00 19.18 515 THR A C 1
ATOM 3725 O O . THR A 1 515 ? 56.156 -35.167 -17.512 1.00 19.18 515 THR A O 1
ATOM 3729 N N . ALA A 1 516 ? 57.624 -34.616 -19.106 1.00 18.12 516 ALA A N 1
ATOM 3730 C CA . ALA A 1 516 ? 56.589 -34.375 -20.091 1.00 18.34 516 ALA A CA 1
ATOM 3731 C C . ALA A 1 516 ? 56.867 -35.118 -21.378 1.00 18.05 516 ALA A C 1
ATOM 3732 O O . ALA A 1 516 ? 58.016 -35.248 -21.798 1.00 18.23 516 ALA A O 1
ATOM 3734 N N . THR A 1 517 ? 55.783 -35.559 -22.011 1.00 17.97 517 THR A N 1
ATOM 3735 C CA . THR A 1 517 ? 55.814 -36.058 -23.376 1.00 17.15 517 THR A CA 1
ATOM 3736 C C . THR A 1 517 ? 55.439 -34.890 -24.271 1.00 16.37 517 THR A C 1
ATOM 3737 O O . THR A 1 517 ? 54.349 -34.324 -24.130 1.00 15.30 517 THR A O 1
ATOM 3741 N N . VAL A 1 518 ? 56.362 -34.522 -25.159 1.00 15.59 518 VAL A N 1
ATOM 3742 C CA . VAL A 1 518 ? 56.166 -33.414 -26.094 1.00 16.05 518 VAL A CA 1
ATOM 3743 C C . VAL A 1 518 ? 56.463 -33.883 -27.508 1.00 16.48 518 VAL A C 1
ATOM 3744 O O . VAL A 1 518 ? 57.048 -34.965 -27.706 1.00 16.57 518 VAL A O 1
ATOM 3748 N N . LYS A 1 519 ? 56.031 -33.107 -28.497 1.00 17.32 519 LYS A N 1
ATOM 3749 C CA . LYS A 1 519 ? 56.538 -33.305 -29.846 1.00 18.69 519 LYS A CA 1
ATOM 3750 C C . LYS A 1 519 ? 57.294 -32.074 -30.306 1.00 19.80 519 LYS A C 1
ATOM 3751 O O . LYS A 1 519 ? 56.829 -30.943 -30.131 1.00 19.60 519 LYS A O 1
ATOM 3757 N N . ILE A 1 520 ? 58.447 -32.311 -30.911 1.00 19.76 520 ILE A N 1
ATOM 3758 C CA . ILE A 1 520 ? 59.259 -31.252 -31.487 1.00 20.57 520 ILE A CA 1
ATOM 3759 C C . ILE A 1 520 ? 59.257 -31.435 -32.981 1.00 21.43 520 ILE A C 1
ATOM 3760 O O . ILE A 1 520 ? 59.871 -32.375 -33.502 1.00 21.50 520 ILE A O 1
ATOM 3765 N N . ASN A 1 521 ? 58.543 -30.538 -33.664 1.00 22.35 521 ASN A N 1
ATOM 3766 C CA . ASN A 1 521 ? 58.261 -30.672 -35.096 1.00 23.43 521 ASN A CA 1
ATOM 3767 C C . ASN A 1 521 ? 57.751 -32.069 -35.449 1.00 23.65 521 ASN A C 1
ATOM 3768 O O . ASN A 1 521 ? 58.262 -32.735 -36.371 1.00 24.31 521 ASN A O 1
ATOM 3773 N N . GLY A 1 522 ? 56.758 -32.506 -34.676 1.00 23.48 522 GLY A N 1
ATOM 3774 C CA . GLY A 1 522 ? 56.099 -33.776 -34.896 1.00 23.39 522 GLY A CA 1
ATOM 3775 C C . GLY A 1 522 ? 56.761 -34.987 -34.261 1.00 23.05 522 GLY A C 1
ATOM 3776 O O . GLY A 1 522 ? 56.165 -36.068 -34.246 1.00 23.59 522 GLY A O 1
ATOM 3777 N N . VAL A 1 523 ? 57.986 -34.831 -33.760 1.00 22.39 523 VAL A N 1
ATOM 3778 C CA . VAL A 1 523 ? 58.742 -35.960 -33.210 1.00 22.33 523 VAL A CA 1
ATOM 3779 C C . VAL A 1 523 ? 58.545 -36.095 -31.709 1.00 21.74 523 VAL A C 1
ATOM 3780 O O . VAL A 1 523 ? 58.950 -35.219 -30.950 1.00 21.89 523 VAL A O 1
ATOM 3784 N N . GLU A 1 524 ? 57.945 -37.207 -31.279 1.00 20.77 524 GLU A N 1
ATOM 3785 C CA . GLU A 1 524 ? 57.690 -37.429 -29.852 1.00 19.83 524 GLU A CA 1
ATOM 3786 C C . GLU A 1 524 ? 58.977 -37.550 -29.042 1.00 20.23 524 GLU A C 1
ATOM 3787 O O . GLU A 1 524 ? 59.890 -38.294 -29.405 1.00 20.24 524 GLU A O 1
ATOM 3793 N N . THR A 1 525 ? 59.034 -36.803 -27.945 1.00 20.01 525 THR A N 1
ATOM 3794 C CA . THR A 1 525 ? 60.252 -36.634 -27.164 1.00 21.38 525 THR A CA 1
ATOM 3795 C C . THR A 1 525 ? 59.892 -36.549 -25.690 1.00 20.93 525 THR A C 1
ATOM 3796 O O . THR A 1 525 ? 58.867 -35.950 -25.326 1.00 19.84 525 THR A O 1
ATOM 3800 N N . GLU A 1 526 ? 60.708 -37.169 -24.838 1.00 21.12 526 GLU A N 1
ATOM 3801 C CA . GLU A 1 526 ? 60.560 -36.977 -23.397 1.00 21.73 526 GLU A CA 1
ATOM 3802 C C . GLU A 1 526 ? 61.442 -35.829 -22.953 1.00 22.02 526 GLU A C 1
ATOM 3803 O O . GLU A 1 526 ? 62.604 -35.713 -23.383 1.00 21.88 526 GLU A O 1
ATOM 3809 N N . ILE A 1 527 ? 60.888 -34.965 -22.108 1.00 22.01 527 ILE A N 1
ATOM 3810 C CA . ILE A 1 527 ? 61.687 -33.925 -21.459 1.00 21.73 527 ILE A CA 1
ATOM 3811 C C . ILE A 1 527 ? 61.438 -34.028 -19.962 1.00 22.46 527 ILE A C 1
ATOM 3812 O O . ILE A 1 527 ? 60.389 -34.505 -19.520 1.00 22.71 527 ILE A O 1
ATOM 3817 N N . SER A 1 528 ? 62.413 -33.600 -19.181 1.00 23.06 528 SER A N 1
ATOM 3818 C CA . SER A 1 528 ? 62.282 -33.630 -17.740 1.00 24.04 528 SER A CA 1
ATOM 3819 C C . SER A 1 528 ? 63.160 -32.568 -17.091 1.00 23.92 528 SER A C 1
ATOM 3820 O O . SER A 1 528 ? 64.270 -32.297 -17.545 1.00 24.05 528 SER A O 1
ATOM 3823 N N . GLY A 1 529 ? 62.629 -31.946 -16.050 1.00 24.17 529 GLY A N 1
ATOM 3824 C CA . GLY A 1 529 ? 63.317 -30.859 -15.363 1.00 24.83 529 GLY A CA 1
ATOM 3825 C C . GLY A 1 529 ? 62.839 -30.690 -13.931 1.00 25.09 529 GLY A C 1
ATOM 3826 O O . GLY A 1 529 ? 61.816 -31.257 -13.519 1.00 25.20 529 GLY A O 1
ATOM 3827 N N . SER A 1 530 ? 63.594 -29.908 -13.170 1.00 25.10 530 SER A N 1
ATOM 3828 C CA . SER A 1 530 ? 63.289 -29.646 -11.772 1.00 25.28 530 SER A CA 1
ATOM 3829 C C . SER A 1 530 ? 63.337 -28.150 -11.497 1.00 24.50 530 SER A C 1
ATOM 3830 O O . SER A 1 530 ? 63.992 -27.400 -12.222 1.00 24.77 530 SER A O 1
ATOM 3833 N N . GLY A 1 531 ? 62.635 -27.721 -10.456 1.00 23.72 531 GLY A N 1
ATOM 3834 C CA . GLY A 1 531 ? 62.626 -26.307 -10.077 1.00 23.44 531 GLY A CA 1
ATOM 3835 C C . GLY A 1 531 ? 61.832 -26.061 -8.811 1.00 22.97 531 GLY A C 1
ATOM 3836 O O . GLY A 1 531 ? 61.399 -27.002 -8.156 1.00 22.56 531 GLY A O 1
ATOM 3837 N N . ASN A 1 532 ? 61.640 -24.783 -8.479 1.00 23.68 532 ASN A N 1
ATOM 3838 C CA . ASN A 1 532 ? 60.891 -24.384 -7.283 1.00 24.12 532 ASN A CA 1
ATOM 3839 C C . ASN A 1 532 ? 59.380 -24.595 -7.401 1.00 23.78 532 ASN A C 1
ATOM 3840 O O . ASN A 1 532 ? 58.660 -24.544 -6.405 1.00 24.10 532 ASN A O 1
ATOM 3845 N N . GLY A 1 533 ? 58.912 -24.830 -8.622 1.00 22.97 533 GLY A N 1
ATOM 3846 C CA . GLY A 1 533 ? 57.504 -25.123 -8.869 1.00 22.35 533 GLY A CA 1
ATOM 3847 C C . GLY A 1 533 ? 57.344 -25.779 -10.230 1.00 22.09 533 GLY A C 1
ATOM 3848 O O . GLY A 1 533 ? 58.330 -25.926 -10.965 1.00 21.16 533 GLY A O 1
ATOM 3849 N N . PRO A 1 534 ? 56.102 -26.162 -10.585 1.00 22.12 534 PRO A N 1
ATOM 3850 C CA . PRO A 1 534 ? 55.850 -26.877 -11.845 1.00 22.32 534 PRO A CA 1
ATOM 3851 C C . PRO A 1 534 ? 56.185 -26.039 -13.075 1.00 22.76 534 PRO A C 1
ATOM 3852 O O . PRO A 1 534 ? 56.683 -26.566 -14.075 1.00 22.36 534 PRO A O 1
ATOM 3856 N N . LEU A 1 535 ? 55.912 -24.737 -12.999 1.00 23.20 535 LEU A N 1
ATOM 3857 C CA . LEU A 1 535 ? 56.178 -23.839 -14.100 1.00 23.46 535 LEU A CA 1
ATOM 3858 C C . LEU A 1 535 ? 57.682 -23.714 -14.352 1.00 23.54 535 LEU A C 1
ATOM 3859 O O . LEU A 1 535 ? 58.141 -23.778 -15.501 1.00 24.54 535 LEU A O 1
ATOM 3864 N N . ALA A 1 536 ? 58.443 -23.530 -13.274 1.00 22.90 536 ALA A N 1
ATOM 3865 C CA . ALA A 1 536 ? 59.905 -23.479 -13.354 1.00 22.18 536 ALA A CA 1
ATOM 3866 C C . ALA A 1 536 ? 60.481 -24.791 -13.893 1.00 21.49 536 ALA A C 1
ATOM 3867 O O . ALA A 1 536 ? 61.365 -24.782 -14.751 1.00 21.90 536 ALA A O 1
ATOM 3869 N N . ALA A 1 537 ? 59.978 -25.901 -13.364 1.00 20.22 537 ALA A N 1
ATOM 3870 C CA . ALA A 1 537 ? 60.432 -27.244 -13.757 1.00 19.35 537 ALA A CA 1
ATOM 3871 C C . ALA A 1 537 ? 60.290 -27.486 -15.265 1.00 19.25 537 ALA A C 1
ATOM 3872 O O . ALA A 1 537 ? 61.219 -27.984 -15.909 1.00 19.44 537 ALA A O 1
ATOM 3874 N N . PHE A 1 538 ? 59.130 -27.126 -15.817 1.00 18.53 538 PHE A N 1
ATOM 3875 C CA . PHE A 1 538 ? 58.818 -27.302 -17.249 1.00 19.23 538 PHE A CA 1
ATOM 3876 C C . PHE A 1 538 ? 59.709 -26.413 -18.113 1.00 20.01 538 PHE A C 1
ATOM 3877 O O . PHE A 1 538 ? 60.241 -26.851 -19.139 1.00 19.99 538 PHE A O 1
ATOM 3885 N N . VAL A 1 539 ? 59.901 -25.171 -17.669 1.00 21.16 539 VAL A N 1
ATOM 3886 C CA . VAL A 1 539 ? 60.791 -24.230 -18.345 1.00 22.78 539 VAL A CA 1
ATOM 3887 C C . VAL A 1 539 ? 62.209 -24.789 -18.426 1.00 23.22 539 VAL A C 1
ATOM 3888 O O . VAL A 1 539 ? 62.842 -24.751 -19.485 1.00 24.34 539 VAL A O 1
ATOM 3892 N N . HIS A 1 540 ? 62.692 -25.356 -17.326 1.00 24.07 540 HIS A N 1
ATOM 3893 C CA . HIS A 1 540 ? 64.033 -25.930 -17.306 1.00 24.55 540 HIS A CA 1
ATOM 3894 C C . HIS A 1 540 ? 64.128 -27.173 -18.182 1.00 24.16 540 HIS A C 1
ATOM 3895 O O . HIS A 1 540 ? 65.137 -27.384 -18.859 1.00 24.70 540 HIS A O 1
ATOM 3902 N N . ALA A 1 541 ? 63.057 -27.963 -18.212 1.00 23.09 541 ALA A N 1
ATOM 3903 C CA . ALA A 1 541 ? 63.002 -29.182 -19.036 1.00 21.74 541 ALA A CA 1
ATOM 3904 C C . ALA A 1 541 ? 63.159 -28.896 -20.533 1.00 21.13 541 ALA A C 1
ATOM 3905 O O . ALA A 1 541 ? 63.717 -29.701 -21.280 1.00 19.74 541 ALA A O 1
ATOM 3907 N N . LEU A 1 542 ? 62.654 -27.744 -20.966 1.00 20.76 542 LEU A N 1
ATOM 3908 C CA . LEU A 1 542 ? 62.682 -27.366 -22.382 1.00 21.20 542 LEU A CA 1
ATOM 3909 C C . LEU A 1 542 ? 64.095 -27.087 -22.881 1.00 21.96 542 LEU A C 1
ATOM 3910 O O . LEU A 1 542 ? 64.379 -27.223 -24.074 1.00 21.59 542 LEU A O 1
ATOM 3915 N N . ALA A 1 543 ? 64.978 -26.718 -21.957 1.00 23.46 543 ALA A N 1
ATOM 3916 C CA . ALA A 1 543 ? 66.362 -26.364 -22.300 1.00 25.24 543 ALA A CA 1
ATOM 3917 C C . ALA A 1 543 ? 67.091 -27.533 -22.961 1.00 26.74 543 ALA A C 1
ATOM 3918 O O . ALA A 1 543 ? 67.899 -27.318 -23.872 1.00 27.39 543 ALA A O 1
ATOM 3920 N N . ASP A 1 544 ? 66.794 -28.754 -22.515 1.00 27.89 544 ASP A N 1
ATOM 3921 C CA . ASP A 1 544 ? 67.450 -29.968 -23.032 1.00 29.51 544 ASP A CA 1
ATOM 3922 C C . ASP A 1 544 ? 67.153 -30.213 -24.509 1.00 29.84 544 ASP A C 1
ATOM 3923 O O . ASP A 1 544 ? 67.903 -30.908 -25.207 1.00 30.73 544 ASP A O 1
ATOM 3928 N N . VAL A 1 545 ? 66.078 -29.599 -24.983 1.00 29.93 545 VAL A N 1
ATOM 3929 C CA . VAL A 1 545 ? 65.520 -29.857 -26.288 1.00 30.28 545 VAL A CA 1
ATOM 3930 C C . VAL A 1 545 ? 65.629 -28.616 -27.191 1.00 30.14 545 VAL A C 1
ATOM 3931 O O . VAL A 1 545 ? 65.005 -28.528 -28.255 1.00 30.12 545 VAL A O 1
ATOM 3935 N N . GLY A 1 546 ? 66.427 -27.651 -26.740 1.00 29.86 546 GLY A N 1
ATOM 3936 C CA . GLY A 1 546 ? 66.827 -26.539 -27.578 1.00 29.20 546 GLY A CA 1
ATOM 3937 C C . GLY A 1 546 ? 66.039 -25.263 -27.375 1.00 29.17 546 GLY A C 1
ATOM 3938 O O . GLY A 1 546 ? 66.244 -24.297 -28.109 1.00 29.57 546 GLY A O 1
ATOM 3939 N N . PHE A 1 547 ? 65.132 -25.261 -26.399 1.00 28.67 547 PHE A N 1
ATOM 3940 C CA . PHE A 1 547 ? 64.384 -24.049 -26.068 1.00 28.74 547 PHE A CA 1
ATOM 3941 C C . PHE A 1 547 ? 64.870 -23.446 -24.752 1.00 28.26 547 PHE A C 1
ATOM 3942 O O . PHE A 1 547 ? 64.561 -23.946 -23.669 1.00 28.47 547 PHE A O 1
ATOM 3950 N N . ASP A 1 548 ? 65.665 -22.385 -24.868 1.00 27.94 548 ASP A N 1
ATOM 3951 C CA . ASP A 1 548 ? 66.152 -21.636 -23.716 1.00 27.60 548 ASP A CA 1
ATOM 3952 C C . ASP A 1 548 ? 65.114 -20.556 -23.384 1.00 27.08 548 ASP A C 1
ATOM 3953 O O . ASP A 1 548 ? 65.011 -19.537 -24.075 1.00 27.81 548 ASP A O 1
ATOM 3955 N N . VAL A 1 549 ? 64.337 -20.804 -22.335 1.00 25.68 549 VAL A N 1
ATOM 3956 C CA . VAL A 1 549 ? 63.168 -19.996 -21.997 1.00 24.53 549 VAL A CA 1
ATOM 3957 C C . VAL A 1 549 ? 63.392 -19.351 -20.637 1.00 24.04 549 VAL A C 1
ATOM 3958 O O . VAL A 1 549 ? 63.713 -20.043 -19.664 1.00 23.67 549 VAL A O 1
ATOM 3962 N N . ALA A 1 550 ? 63.259 -18.025 -20.574 1.00 23.66 550 ALA A N 1
ATOM 3963 C CA . ALA A 1 550 ? 63.270 -17.335 -19.279 1.00 23.25 550 ALA A CA 1
ATOM 3964 C C . ALA A 1 550 ? 61.961 -16.582 -19.056 1.00 22.30 550 ALA A C 1
ATOM 3965 O O . ALA A 1 550 ? 61.588 -15.705 -19.844 1.00 22.83 550 ALA A O 1
ATOM 3967 N N . VAL A 1 551 ? 61.266 -16.946 -17.987 1.00 21.78 551 VAL A N 1
ATOM 3968 C CA . VAL A 1 551 ? 59.988 -16.304 -17.634 1.00 20.73 551 VAL A CA 1
ATOM 3969 C C . VAL A 1 551 ? 60.242 -14.903 -17.062 1.00 20.47 551 VAL A C 1
ATOM 3970 O O . VAL A 1 551 ? 60.848 -14.772 -16.007 1.00 20.14 551 VAL A O 1
ATOM 3974 N N . LEU A 1 552 ? 59.759 -13.887 -17.773 1.00 19.68 552 LEU A N 1
ATOM 3975 C CA . LEU A 1 552 ? 59.953 -12.487 -17.363 1.00 19.46 552 LEU A CA 1
ATOM 3976 C C . LEU A 1 552 ? 58.769 -11.945 -16.566 1.00 19.83 552 LEU A C 1
ATOM 3977 O O . LEU A 1 552 ? 58.944 -11.136 -15.631 1.00 19.94 552 LEU A O 1
ATOM 3982 N N . ASP A 1 553 ? 57.560 -12.389 -16.927 1.00 19.02 553 ASP A N 1
ATOM 3983 C CA . ASP A 1 553 ? 56.362 -11.989 -16.205 1.00 18.21 553 ASP A CA 1
ATOM 3984 C C . ASP A 1 553 ? 55.314 -13.079 -16.378 1.00 17.49 553 ASP A C 1
ATOM 3985 O O . ASP A 1 553 ? 55.397 -13.888 -17.287 1.00 17.25 553 ASP A O 1
ATOM 3990 N N . TYR A 1 554 ? 54.334 -13.077 -15.496 1.00 17.17 554 TYR A N 1
ATOM 3991 C CA . TYR A 1 554 ? 53.318 -14.120 -15.518 1.00 16.71 554 TYR A CA 1
ATOM 3992 C C . TYR A 1 554 ? 52.085 -13.624 -14.789 1.00 16.84 554 TYR A C 1
ATOM 3993 O O . TYR A 1 554 ? 52.195 -12.979 -13.729 1.00 15.93 554 TYR A O 1
ATOM 4002 N N . TYR A 1 555 ? 50.916 -13.904 -15.367 1.00 16.48 555 TYR A N 1
ATOM 4003 C CA . TYR A 1 555 ? 49.642 -13.549 -14.755 1.00 17.05 555 TYR A CA 1
ATOM 4004 C C . TYR A 1 555 ? 48.686 -14.705 -14.926 1.00 16.49 555 TYR A C 1
ATOM 4005 O O . TYR A 1 555 ? 48.763 -15.403 -15.913 1.00 15.53 555 TYR A O 1
ATOM 4014 N N . GLU A 1 556 ? 47.783 -14.887 -13.970 1.00 16.18 556 GLU A N 1
ATOM 4015 C CA . GLU A 1 556 ? 46.732 -15.896 -14.120 1.00 16.19 556 GLU A CA 1
ATOM 4016 C C . GLU A 1 556 ? 45.463 -15.352 -13.505 1.00 15.15 556 GLU A C 1
ATOM 4017 O O . GLU A 1 556 ? 45.537 -14.609 -12.524 1.00 14.79 556 GLU A O 1
ATOM 4023 N N . HIS A 1 557 ? 44.308 -15.708 -14.081 1.00 15.04 557 HIS A N 1
ATOM 4024 C CA . HIS A 1 557 ? 43.011 -15.368 -13.496 1.00 14.65 557 HIS A CA 1
ATOM 4025 C C . HIS A 1 557 ? 41.981 -16.460 -13.751 1.00 15.28 557 HIS A C 1
ATOM 4026 O O . HIS A 1 557 ? 42.066 -17.191 -14.754 1.00 15.16 557 HIS A O 1
ATOM 4033 N N . ALA A 1 558 ? 41.019 -16.562 -12.833 1.00 15.61 558 ALA A N 1
ATOM 4034 C CA . ALA A 1 558 ? 39.916 -17.506 -12.962 1.00 16.83 558 ALA A CA 1
ATOM 4035 C C . ALA A 1 558 ? 39.078 -17.095 -14.157 1.00 18.48 558 ALA A C 1
ATOM 4036 O O . ALA A 1 558 ? 38.983 -15.912 -14.477 1.00 17.14 558 ALA A O 1
ATOM 4038 N N . MET A 1 559 ? 38.430 -18.057 -14.793 1.00 21.05 559 MET A N 1
ATOM 4039 C CA . MET A 1 559 ? 37.536 -17.686 -15.867 1.00 25.14 559 MET A CA 1
ATOM 4040 C C . MET A 1 559 ? 36.056 -17.739 -15.559 1.00 26.61 559 MET A C 1
ATOM 4041 O O . MET A 1 559 ? 35.235 -17.210 -16.315 1.00 27.25 559 MET A O 1
ATOM 4046 N N . SER A 1 560 ? 35.725 -18.349 -14.432 1.00 28.64 560 SER A N 1
ATOM 4047 C CA . SER A 1 560 ? 34.381 -18.243 -13.866 1.00 30.56 560 SER A CA 1
ATOM 4048 C C . SER A 1 560 ? 34.469 -18.300 -12.352 1.00 30.79 560 SER A C 1
ATOM 4049 O O . SER A 1 560 ? 35.544 -18.527 -11.790 1.00 30.40 560 SER A O 1
ATOM 4052 N N . ALA A 1 561 ? 33.330 -18.098 -11.690 1.00 31.76 561 ALA A N 1
ATOM 4053 C CA . ALA A 1 561 ? 33.214 -18.429 -10.270 1.00 32.15 561 ALA A CA 1
ATOM 4054 C C . ALA A 1 561 ? 33.258 -19.949 -10.161 1.00 32.50 561 ALA A C 1
ATOM 4055 O O . ALA A 1 561 ? 33.061 -20.651 -11.158 1.00 32.51 561 ALA A O 1
ATOM 4057 N N . GLY A 1 562 ? 33.552 -20.454 -8.966 1.00 32.78 562 GLY A N 1
ATOM 4058 C CA . GLY A 1 562 ? 33.485 -21.889 -8.719 1.00 33.19 562 GLY A CA 1
ATOM 4059 C C . GLY A 1 562 ? 34.814 -22.557 -8.436 1.00 33.30 562 GLY A C 1
ATOM 4060 O O . GLY A 1 562 ? 35.871 -22.136 -8.937 1.00 32.76 562 GLY A O 1
ATOM 4061 N N . ASP A 1 563 ? 34.742 -23.629 -7.648 1.00 33.61 563 ASP A N 1
ATOM 4062 C CA . ASP A 1 563 ? 35.917 -24.398 -7.239 1.00 33.70 563 ASP A CA 1
ATOM 4063 C C . ASP A 1 563 ? 36.716 -24.961 -8.406 1.00 33.45 563 ASP A C 1
ATOM 4064 O O . ASP A 1 563 ? 37.938 -24.829 -8.428 1.00 33.93 563 ASP A O 1
ATOM 4069 N N . ASP A 1 564 ? 36.021 -25.574 -9.365 1.00 33.08 564 ASP A N 1
ATOM 4070 C CA . ASP A 1 564 ? 36.654 -26.240 -10.515 1.00 32.81 564 ASP A CA 1
ATOM 4071 C C . ASP A 1 564 ? 36.671 -25.361 -11.779 1.00 32.53 564 ASP A C 1
ATOM 4072 O O . ASP A 1 564 ? 36.731 -25.888 -12.898 1.00 33.06 564 ASP A O 1
ATOM 4077 N N . ALA A 1 565 ? 36.615 -24.037 -11.614 1.00 31.74 565 ALA A N 1
ATOM 4078 C CA . ALA A 1 565 ? 36.549 -23.115 -12.756 1.00 30.26 565 ALA A CA 1
ATOM 4079 C C . ALA A 1 565 ? 37.833 -23.181 -13.589 1.00 29.44 565 ALA A C 1
ATOM 4080 O O . ALA A 1 565 ? 38.888 -23.626 -13.091 1.00 29.87 565 ALA A O 1
ATOM 4082 N N . GLN A 1 566 ? 37.763 -22.739 -14.846 1.00 27.30 566 GLN A N 1
ATOM 4083 C CA . GLN A 1 566 ? 38.965 -22.714 -15.684 1.00 25.04 566 GLN A CA 1
ATOM 4084 C C . GLN A 1 566 ? 39.893 -21.555 -15.319 1.00 22.33 566 GLN A C 1
ATOM 4085 O O . GLN A 1 566 ? 39.483 -20.602 -14.658 1.00 22.35 566 GLN A O 1
ATOM 4091 N N . ALA A 1 567 ? 41.147 -21.667 -15.737 1.00 19.78 567 ALA A N 1
ATOM 4092 C CA . ALA A 1 567 ? 42.142 -20.626 -15.521 1.00 17.44 567 ALA A CA 1
ATOM 4093 C C . ALA A 1 567 ? 42.703 -20.158 -16.857 1.00 16.25 567 ALA A C 1
ATOM 4094 O O . ALA A 1 567 ? 42.906 -20.973 -17.769 1.00 15.81 567 ALA A O 1
ATOM 4096 N N . ALA A 1 568 ? 42.960 -18.856 -16.954 1.00 14.82 568 ALA A N 1
ATOM 4097 C CA . ALA A 1 568 ? 43.703 -18.281 -18.076 1.00 14.16 568 ALA A CA 1
ATOM 4098 C C . ALA A 1 568 ? 45.048 -17.809 -17.544 1.00 14.05 568 ALA A C 1
ATOM 4099 O O . ALA A 1 568 ? 45.116 -17.044 -16.565 1.00 14.38 568 ALA A O 1
ATOM 4101 N N . ALA A 1 569 ? 46.109 -18.297 -18.172 1.00 13.39 569 ALA A N 1
ATOM 4102 C CA . ALA A 1 569 ? 47.466 -17.906 -17.831 1.00 13.69 569 ALA A CA 1
ATOM 4103 C C . ALA A 1 569 ? 48.156 -17.196 -18.990 1.00 13.37 569 ALA A C 1
ATOM 4104 O O . ALA A 1 569 ? 47.936 -17.496 -20.163 1.00 14.25 569 ALA A O 1
ATOM 4106 N N . TYR A 1 570 ? 49.016 -16.239 -18.634 1.00 13.49 570 TYR A N 1
ATOM 4107 C CA . TYR A 1 570 ? 49.709 -15.415 -19.607 1.00 13.45 570 TYR A CA 1
ATOM 4108 C C . TYR A 1 570 ? 51.150 -15.394 -19.158 1.00 13.77 570 TYR A C 1
ATOM 4109 O O . TYR A 1 570 ? 51.430 -15.088 -18.000 1.00 14.41 570 TYR A O 1
ATOM 4118 N N . VAL A 1 571 ? 52.048 -15.784 -20.054 1.00 13.51 571 VAL A N 1
ATOM 4119 C CA . VAL A 1 571 ? 53.466 -15.843 -19.714 1.00 14.16 571 VAL A CA 1
ATOM 4120 C C . VAL A 1 571 ? 54.229 -14.961 -20.690 1.00 14.67 571 VAL A C 1
ATOM 4121 O O . VAL A 1 571 ? 54.034 -15.056 -21.891 1.00 14.74 571 VAL A O 1
ATOM 4125 N N . GLU A 1 572 ? 55.091 -14.104 -20.148 1.00 15.41 572 GLU A N 1
ATOM 4126 C CA . GLU A 1 572 ? 56.041 -13.344 -20.954 1.00 16.22 572 GLU A CA 1
ATOM 4127 C C . GLU A 1 572 ? 57.405 -13.957 -20.740 1.00 16.08 572 GLU A C 1
ATOM 4128 O O . GLU A 1 572 ? 57.866 -14.096 -19.619 1.00 16.33 572 GLU A O 1
ATOM 4134 N N . ALA A 1 573 ? 58.038 -14.340 -21.833 1.00 18.08 573 ALA A N 1
ATOM 4135 C CA . ALA A 1 573 ? 59.292 -15.055 -21.761 1.00 19.61 573 ALA A CA 1
ATOM 4136 C C . ALA A 1 573 ? 60.248 -14.619 -22.851 1.00 20.64 573 ALA A C 1
ATOM 4137 O O . ALA A 1 573 ? 59.833 -14.297 -23.972 1.00 20.62 573 ALA A O 1
ATOM 4139 N N . SER A 1 574 ? 61.537 -14.623 -22.512 1.00 22.44 574 SER A N 1
ATOM 4140 C CA . SER A 1 574 ? 62.581 -14.499 -23.522 1.00 24.21 574 SER A CA 1
ATOM 4141 C C . SER A 1 574 ? 62.882 -15.925 -23.980 1.00 24.79 574 SER A C 1
ATOM 4142 O O . SER A 1 574 ? 63.099 -16.823 -23.156 1.00 25.32 574 SER A O 1
ATOM 4145 N N . VAL A 1 575 ? 62.834 -16.129 -25.288 1.00 25.64 575 VAL A N 1
ATOM 4146 C CA . VAL A 1 575 ? 63.017 -17.458 -25.871 1.00 26.70 575 VAL A CA 1
ATOM 4147 C C . VAL A 1 575 ? 64.173 -17.431 -26.873 1.00 28.39 575 VAL A C 1
ATOM 4148 O O . VAL A 1 575 ? 64.200 -16.593 -27.783 1.00 28.34 575 VAL A O 1
ATOM 4152 N N . THR A 1 576 ? 65.111 -18.356 -26.696 1.00 30.55 576 THR A N 1
ATOM 4153 C CA . THR A 1 576 ? 66.219 -18.534 -27.640 1.00 32.69 576 THR A CA 1
ATOM 4154 C C . THR A 1 576 ? 66.096 -19.916 -28.291 1.00 33.56 576 THR A C 1
ATOM 4155 O O . THR A 1 576 ? 66.142 -20.945 -27.603 1.00 33.65 576 THR A O 1
ATOM 4159 N N . ILE A 1 577 ? 65.930 -19.896 -29.618 1.00 34.59 577 ILE A N 1
ATOM 4160 C CA . ILE A 1 577 ? 65.556 -21.040 -30.470 1.00 35.13 577 ILE A CA 1
ATOM 4161 C C . ILE A 1 577 ? 64.213 -21.655 -30.078 1.00 35.77 577 ILE A C 1
ATOM 4162 O O . ILE A 1 577 ? 63.145 -21.116 -30.410 1.00 36.29 577 ILE A O 1
ATOM 4164 N N . SER A 1 615 ? 67.181 -14.325 -29.516 1.00 34.86 615 SER A N 1
ATOM 4165 C CA . SER A 1 615 ? 66.413 -14.247 -28.278 1.00 34.27 615 SER A CA 1
ATOM 4166 C C . SER A 1 615 ? 65.304 -13.214 -28.436 1.00 33.97 615 SER A C 1
ATOM 4167 O O . SER A 1 615 ? 65.577 -12.008 -28.502 1.00 35.29 615 SER A O 1
ATOM 4169 N N . LYS A 1 616 ? 64.060 -13.682 -28.532 1.00 32.35 616 LYS A N 1
ATOM 4170 C CA . LYS A 1 616 ? 62.911 -12.792 -28.678 1.00 30.59 616 LYS A CA 1
ATOM 4171 C C . LYS A 1 616 ? 62.048 -12.870 -27.424 1.00 29.82 616 LYS A C 1
ATOM 4172 O O . LYS A 1 616 ? 61.854 -13.955 -26.868 1.00 29.72 616 LYS A O 1
ATOM 4174 N N . THR A 1 617 ? 61.563 -11.719 -26.966 1.00 27.96 617 THR A N 1
ATOM 4175 C CA . THR A 1 617 ? 60.634 -11.668 -25.841 1.00 26.86 617 THR A CA 1
ATOM 4176 C C . THR A 1 617 ? 59.221 -11.695 -26.408 1.00 25.72 617 THR A C 1
ATOM 4177 O O . THR A 1 617 ? 58.861 -10.855 -27.231 1.00 25.52 617 THR A O 1
ATOM 4181 N N . VAL A 1 618 ? 58.428 -12.681 -25.981 1.00 24.01 618 VAL A N 1
ATOM 4182 C CA . VAL A 1 618 ? 57.089 -12.883 -26.522 1.00 22.20 618 VAL A CA 1
ATOM 4183 C C . VAL A 1 618 ? 56.114 -13.250 -25.408 1.00 21.26 618 VAL A C 1
ATOM 4184 O O . VAL A 1 618 ? 56.522 -13.704 -24.359 1.00 21.17 618 VAL A O 1
ATOM 4188 N N . TRP A 1 619 ? 54.826 -13.084 -25.675 1.00 20.40 619 TRP A N 1
ATOM 4189 C CA . TRP A 1 619 ? 53.783 -13.551 -24.764 1.00 19.40 619 TRP A CA 1
ATOM 4190 C C . TRP A 1 619 ? 53.228 -14.878 -25.245 1.00 18.68 619 TRP A C 1
ATOM 4191 O O . TRP A 1 619 ? 53.161 -15.118 -26.447 1.00 18.20 619 TRP A O 1
ATOM 4202 N N . GLY A 1 620 ? 52.800 -15.696 -24.283 1.00 17.67 620 GLY A N 1
ATOM 4203 C CA . GLY A 1 620 ? 51.995 -16.892 -24.555 1.00 17.13 620 GLY A CA 1
ATOM 4204 C C . GLY A 1 620 ? 50.755 -16.897 -23.686 1.00 16.42 620 GLY A C 1
ATOM 4205 O O . GLY A 1 620 ? 50.750 -16.304 -22.609 1.00 16.55 620 GLY A O 1
ATOM 4206 N N . VAL A 1 621 ? 49.697 -17.562 -24.162 1.00 16.08 621 VAL A N 1
ATOM 4207 C CA . VAL A 1 621 ? 48.418 -17.626 -23.457 1.00 15.56 621 VAL A CA 1
ATOM 4208 C C . VAL A 1 621 ? 48.009 -19.096 -23.361 1.00 15.57 621 VAL A C 1
ATOM 4209 O O . VAL A 1 621 ? 48.135 -19.829 -24.348 1.00 15.38 621 VAL A O 1
ATOM 4213 N N . GLY A 1 622 ? 47.569 -19.516 -22.178 1.00 15.61 622 GLY A N 1
ATOM 4214 C CA . GLY A 1 622 ? 47.034 -20.863 -21.974 1.00 16.03 622 GLY A CA 1
ATOM 4215 C C . GLY A 1 622 ? 45.724 -20.817 -21.222 1.00 16.47 622 GLY A C 1
ATOM 4216 O O . GLY A 1 622 ? 45.560 -20.018 -20.292 1.00 16.42 622 GLY A O 1
ATOM 4217 N N . ILE A 1 623 ? 44.782 -21.681 -21.616 1.00 16.48 623 ILE A N 1
ATOM 4218 C CA . ILE A 1 623 ? 43.494 -21.768 -20.926 1.00 17.38 623 ILE A CA 1
ATOM 4219 C C . ILE A 1 623 ? 43.288 -23.238 -20.582 1.00 17.42 623 ILE A C 1
ATOM 4220 O O . ILE A 1 623 ? 43.446 -24.080 -21.451 1.00 17.32 623 ILE A O 1
ATOM 4225 N N . ALA A 1 624 ? 42.977 -23.535 -19.319 1.00 17.44 624 ALA A N 1
ATOM 4226 C CA . ALA A 1 624 ? 42.758 -24.924 -18.875 1.00 18.50 624 ALA A CA 1
ATOM 4227 C C . ALA A 1 624 ? 41.989 -25.024 -17.551 1.00 19.17 624 ALA A C 1
ATOM 4228 O O . ALA A 1 624 ? 41.945 -24.061 -16.796 1.00 18.70 624 ALA A O 1
ATOM 4230 N N . PRO A 1 625 ? 41.421 -26.219 -17.234 1.00 20.70 625 PRO A N 1
ATOM 4231 C CA . PRO A 1 625 ? 40.778 -26.395 -15.919 1.00 20.78 625 PRO A CA 1
ATOM 4232 C C . PRO A 1 625 ? 41.702 -26.194 -14.721 1.00 20.96 625 PRO A C 1
ATOM 4233 O O . PRO A 1 625 ? 41.257 -25.751 -13.649 1.00 21.23 625 PRO A O 1
ATOM 4237 N N . SER A 1 626 ? 42.987 -26.491 -14.904 1.00 20.16 626 SER A N 1
ATOM 4238 C CA . SER A 1 626 ? 43.952 -26.474 -13.821 1.00 20.55 626 SER A CA 1
ATOM 4239 C C . SER A 1 626 ? 44.831 -25.218 -13.911 1.00 19.81 626 SER A C 1
ATOM 4240 O O . SER A 1 626 ? 45.233 -24.802 -15.002 1.00 19.88 626 SER A O 1
ATOM 4243 N N . ILE A 1 627 ? 45.102 -24.599 -12.769 1.00 19.47 627 ILE A N 1
ATOM 4244 C CA . ILE A 1 627 ? 46.042 -23.479 -12.731 1.00 19.06 627 ILE A CA 1
ATOM 4245 C C . ILE A 1 627 ? 47.383 -23.930 -13.290 1.00 18.78 627 ILE A C 1
ATOM 4246 O O . ILE A 1 627 ? 48.070 -23.188 -14.006 1.00 18.14 627 ILE A O 1
ATOM 4251 N N . THR A 1 628 ? 47.748 -25.174 -12.983 1.00 17.63 628 THR A N 1
ATOM 4252 C CA . THR A 1 628 ? 49.058 -25.673 -13.406 1.00 16.87 628 THR A CA 1
ATOM 4253 C C . THR A 1 628 ? 49.099 -25.801 -14.911 1.00 16.05 628 THR A C 1
ATOM 4254 O O . THR A 1 628 ? 49.993 -25.265 -15.575 1.00 16.12 628 THR A O 1
ATOM 4258 N N . THR A 1 629 ? 48.114 -26.506 -15.456 1.00 15.20 629 THR A N 1
ATOM 4259 C CA . THR A 1 629 ? 48.123 -26.826 -16.862 1.00 15.28 629 THR A CA 1
ATOM 4260 C C . THR A 1 629 ? 47.957 -25.563 -17.699 1.00 14.72 629 THR A C 1
ATOM 4261 O O . THR A 1 629 ? 48.578 -25.445 -18.739 1.00 14.43 629 THR A O 1
ATOM 4265 N N . ALA A 1 630 ? 47.164 -24.602 -17.229 1.00 14.04 630 ALA A N 1
ATOM 4266 C CA . ALA A 1 630 ? 47.025 -23.343 -17.982 1.00 13.47 630 ALA A CA 1
ATOM 4267 C C . ALA A 1 630 ? 48.398 -22.663 -18.113 1.00 13.47 630 ALA A C 1
ATOM 4268 O O . ALA A 1 630 ? 48.765 -22.179 -19.206 1.00 12.32 630 ALA A O 1
ATOM 4270 N N . SER A 1 631 ? 49.165 -22.683 -17.023 1.00 13.40 631 SER A N 1
ATOM 4271 C CA . SER A 1 631 ? 50.513 -22.090 -17.047 1.00 14.51 631 SER A CA 1
ATOM 4272 C C . SER A 1 631 ? 51.459 -22.813 -18.017 1.00 14.16 631 SER A C 1
ATOM 4273 O O . SER A 1 631 ? 52.206 -22.175 -18.760 1.00 13.69 631 SER A O 1
ATOM 4276 N N . LEU A 1 632 ? 51.396 -24.143 -18.051 1.00 13.34 632 LEU A N 1
ATOM 4277 C CA . LEU A 1 632 ? 52.239 -24.902 -18.997 1.00 13.80 632 LEU A CA 1
ATOM 4278 C C . LEU A 1 632 ? 51.847 -24.627 -20.463 1.00 13.54 632 LEU A C 1
ATOM 4279 O O . LEU A 1 632 ? 52.699 -24.468 -21.351 1.00 13.96 632 LEU A O 1
ATOM 4284 N N . ARG A 1 633 ? 50.542 -24.568 -20.718 1.00 13.06 633 ARG A N 1
ATOM 4285 C CA . ARG A 1 633 ? 50.050 -24.211 -22.042 1.00 14.37 633 ARG A CA 1
ATOM 4286 C C . ARG A 1 633 ? 50.555 -22.840 -22.501 1.00 14.25 633 ARG A C 1
ATOM 4287 O O . ARG A 1 633 ? 50.897 -22.661 -23.676 1.00 14.11 633 ARG A O 1
ATOM 4295 N N . ALA A 1 634 ? 50.585 -21.887 -21.561 1.00 14.55 634 ALA A N 1
ATOM 4296 C CA . ALA A 1 634 ? 51.068 -20.528 -21.824 1.00 13.78 634 ALA A CA 1
ATOM 4297 C C . ALA A 1 634 ? 52.564 -20.530 -22.238 1.00 13.75 634 ALA A C 1
ATOM 4298 O O . ALA A 1 634 ? 52.970 -19.811 -23.154 1.00 13.36 634 ALA A O 1
ATOM 4300 N N . VAL A 1 635 ? 53.371 -21.329 -21.555 1.00 13.28 635 VAL A N 1
ATOM 4301 C CA . VAL A 1 635 ? 54.777 -21.490 -21.966 1.00 13.99 635 VAL A CA 1
ATOM 4302 C C . VAL A 1 635 ? 54.857 -22.037 -23.393 1.00 13.70 635 VAL A C 1
ATOM 4303 O O . VAL A 1 635 ? 55.600 -21.514 -24.219 1.00 13.74 635 VAL A O 1
ATOM 4307 N N . VAL A 1 636 ? 54.088 -23.077 -23.699 1.00 13.57 636 VAL A N 1
ATOM 4308 C CA . VAL A 1 636 ? 54.135 -23.640 -25.056 1.00 14.18 636 VAL A CA 1
ATOM 4309 C C . VAL A 1 636 ? 53.725 -22.594 -26.107 1.00 14.79 636 VAL A C 1
ATOM 4310 O O . VAL A 1 636 ? 54.343 -22.473 -27.179 1.00 15.15 636 VAL A O 1
ATOM 4314 N N . SER A 1 637 ? 52.673 -21.847 -25.780 1.00 14.92 637 SER A N 1
ATOM 4315 C CA . SER A 1 637 ? 52.155 -20.797 -26.630 1.00 15.80 637 SER A CA 1
ATOM 4316 C C . SER A 1 637 ? 53.276 -19.790 -26.932 1.00 16.25 637 SER A C 1
ATOM 4317 O O . SER A 1 637 ? 53.503 -19.430 -28.098 1.00 16.47 637 SER A O 1
ATOM 4320 N N . ALA A 1 638 ? 53.987 -19.367 -25.884 1.00 16.48 638 ALA A N 1
ATOM 4321 C CA . ALA A 1 638 ? 55.102 -18.413 -26.039 1.00 17.39 638 ALA A CA 1
ATOM 4322 C C . ALA A 1 638 ? 56.211 -18.981 -26.929 1.00 18.16 638 ALA A C 1
ATOM 4323 O O . ALA A 1 638 ? 56.697 -18.305 -27.851 1.00 18.52 638 ALA A O 1
ATOM 4325 N N . VAL A 1 639 ? 56.626 -20.214 -26.647 1.00 18.25 639 VAL A N 1
ATOM 4326 C CA . VAL A 1 639 ? 57.663 -20.858 -27.458 1.00 19.27 639 VAL A CA 1
ATOM 4327 C C . VAL A 1 639 ? 57.279 -20.841 -28.935 1.00 19.81 639 VAL A C 1
ATOM 4328 O O . VAL A 1 639 ? 58.076 -20.436 -29.778 1.00 20.46 639 VAL A O 1
ATOM 4332 N N . ASN A 1 640 ? 56.062 -21.270 -29.245 1.00 20.43 640 ASN A N 1
ATOM 4333 C CA . ASN A 1 640 ? 55.609 -21.319 -30.626 1.00 21.54 640 ASN A CA 1
ATOM 4334 C C . ASN A 1 640 ? 55.557 -19.947 -31.279 1.00 23.59 640 ASN A C 1
ATOM 4335 O O . ASN A 1 640 ? 55.920 -19.801 -32.440 1.00 24.04 640 ASN A O 1
ATOM 4340 N N . ARG A 1 641 ? 55.171 -18.934 -30.513 1.00 25.15 641 ARG A N 1
ATOM 4341 C CA . ARG A 1 641 ? 55.196 -17.563 -31.028 1.00 27.12 641 ARG A CA 1
ATOM 4342 C C . ARG A 1 641 ? 56.600 -17.073 -31.377 1.00 27.69 641 ARG A C 1
ATOM 4343 O O . ARG A 1 641 ? 56.769 -16.396 -32.392 1.00 28.85 641 ARG A O 1
ATOM 4351 N N . ALA A 1 642 ? 57.591 -17.436 -30.561 1.00 28.72 642 ALA A N 1
ATOM 4352 C CA . ALA A 1 642 ? 58.993 -17.060 -30.795 1.00 29.83 642 ALA A CA 1
ATOM 4353 C C . ALA A 1 642 ? 59.595 -17.673 -32.064 1.00 31.20 642 ALA A C 1
ATOM 4354 O O . ALA A 1 642 ? 60.630 -17.205 -32.555 1.00 31.46 642 ALA A O 1
ATOM 4356 N N . ALA A 1 643 ? 58.951 -18.714 -32.588 1.00 32.03 643 ALA A N 1
ATOM 4357 C CA . ALA A 1 643 ? 59.512 -19.488 -33.692 1.00 33.06 643 ALA A CA 1
ATOM 4358 C C . ALA A 1 643 ? 58.585 -19.496 -34.900 1.00 33.89 643 ALA A C 1
ATOM 4359 O O . ALA A 1 643 ? 58.246 -18.444 -35.449 1.00 34.93 643 ALA A O 1
ATOM 4361 N N . THR B 1 18 ? 46.681 36.420 -20.317 1.00 36.86 18 THR B N 1
ATOM 4362 C CA . THR B 1 18 ? 46.553 35.712 -19.008 1.00 36.54 18 THR B CA 1
ATOM 4363 C C . THR B 1 18 ? 45.340 36.219 -18.207 1.00 35.68 18 THR B C 1
ATOM 4364 O O . THR B 1 18 ? 44.457 36.894 -18.759 1.00 35.85 18 THR B O 1
ATOM 4368 N N . ILE B 1 19 ? 45.301 35.901 -16.915 1.00 33.86 19 ILE B N 1
ATOM 4369 C CA . ILE B 1 19 ? 44.165 36.268 -16.065 1.00 31.82 19 ILE B CA 1
ATOM 4370 C C . ILE B 1 19 ? 44.455 37.565 -15.314 1.00 30.55 19 ILE B C 1
ATOM 4371 O O . ILE B 1 19 ? 45.427 37.653 -14.565 1.00 30.79 19 ILE B O 1
ATOM 4376 N N . VAL B 1 20 ? 43.602 38.563 -15.534 1.00 29.05 20 VAL B N 1
ATOM 4377 C CA . VAL B 1 20 ? 43.689 39.844 -14.833 1.00 27.33 20 VAL B CA 1
ATOM 4378 C C . VAL B 1 20 ? 42.541 39.989 -13.841 1.00 25.60 20 VAL B C 1
ATOM 4379 O O . VAL B 1 20 ? 41.365 39.887 -14.205 1.00 25.36 20 VAL B O 1
ATOM 4381 N N . LYS B 1 21 ? 42.905 40.235 -12.590 1.00 23.71 21 LYS B N 1
ATOM 4382 C CA . LYS B 1 21 ? 41.932 40.388 -11.529 1.00 21.36 21 LYS B CA 1
ATOM 4383 C C . LYS B 1 21 ? 40.887 41.469 -11.851 1.00 19.77 21 LYS B C 1
ATOM 4384 O O . LYS B 1 21 ? 41.242 42.611 -12.220 1.00 19.29 21 LYS B O 1
ATOM 4390 N N . PRO B 1 22 ? 39.589 41.124 -11.737 1.00 17.32 22 PRO B N 1
ATOM 4391 C CA . PRO B 1 22 ? 38.551 42.156 -11.873 1.00 16.20 22 PRO B CA 1
ATOM 4392 C C . PRO B 1 22 ? 38.849 43.374 -11.000 1.00 16.22 22 PRO B C 1
ATOM 4393 O O . PRO B 1 22 ? 39.158 43.235 -9.801 1.00 15.12 22 PRO B O 1
ATOM 4397 N N . ALA B 1 23 ? 38.763 44.557 -11.604 1.00 15.96 23 ALA B N 1
ATOM 4398 C CA . ALA B 1 23 ? 39.135 45.792 -10.906 1.00 16.74 23 ALA B CA 1
ATOM 4399 C C . ALA B 1 23 ? 38.150 46.948 -11.082 1.00 17.90 23 ALA B C 1
ATOM 4400 O O . ALA B 1 23 ? 38.392 48.059 -10.574 1.00 17.38 23 ALA B O 1
ATOM 4402 N N . GLY B 1 24 ? 37.036 46.699 -11.780 1.00 17.74 24 GLY B N 1
ATOM 4403 C CA . GLY B 1 24 ? 36.002 47.717 -11.947 1.00 18.65 24 GLY B CA 1
ATOM 4404 C C . GLY B 1 24 ? 35.217 47.960 -10.668 1.00 19.95 24 GLY B C 1
ATOM 4405 O O . GLY B 1 24 ? 35.355 47.209 -9.691 1.00 20.90 24 GLY B O 1
ATOM 4406 N N . PRO B 1 25 ? 34.385 49.014 -10.650 1.00 20.41 25 PRO B N 1
ATOM 4407 C CA . PRO B 1 25 ? 33.657 49.325 -9.432 1.00 20.77 25 PRO B CA 1
ATOM 4408 C C . PRO B 1 25 ? 32.660 48.218 -9.051 1.00 19.88 25 PRO B C 1
ATOM 4409 O O . PRO B 1 25 ? 32.243 47.448 -9.916 1.00 20.47 25 PRO B O 1
ATOM 4413 N N . PRO B 1 26 ? 32.261 48.160 -7.775 1.00 20.01 26 PRO B N 1
ATOM 4414 C CA . PRO B 1 26 ? 31.173 47.235 -7.476 1.00 19.28 26 PRO B CA 1
ATOM 4415 C C . PRO B 1 26 ? 29.867 47.788 -8.048 1.00 18.91 26 PRO B C 1
ATOM 4416 O O . PRO B 1 26 ? 29.808 48.965 -8.427 1.00 18.80 26 PRO B O 1
ATOM 4420 N N . ARG B 1 27 ? 28.830 46.957 -8.100 1.00 17.77 27 ARG B N 1
ATOM 4421 C CA . ARG B 1 27 ? 27.514 47.380 -8.564 1.00 18.66 27 ARG B CA 1
ATOM 4422 C C . ARG B 1 27 ? 26.934 48.437 -7.606 1.00 17.97 27 ARG B C 1
ATOM 4423 O O . ARG B 1 27 ? 27.218 48.405 -6.412 1.00 17.64 27 ARG B O 1
ATOM 4431 N N . VAL B 1 28 ? 26.127 49.351 -8.130 1.00 18.53 28 VAL B N 1
ATOM 4432 C CA . VAL B 1 28 ? 25.350 50.242 -7.277 1.00 19.23 28 VAL B CA 1
ATOM 4433 C C . VAL B 1 28 ? 24.393 49.386 -6.432 1.00 19.39 28 VAL B C 1
ATOM 4434 O O . VAL B 1 28 ? 23.635 48.590 -6.971 1.00 20.44 28 VAL B O 1
ATOM 4438 N N . GLY B 1 29 ? 24.460 49.517 -5.109 1.00 19.75 29 GLY B N 1
ATOM 4439 C CA . GLY B 1 29 ? 23.598 48.721 -4.226 1.00 20.29 29 GLY B CA 1
ATOM 4440 C C . GLY B 1 29 ? 24.264 47.441 -3.740 1.00 20.60 29 GLY B C 1
ATOM 4441 O O . GLY B 1 29 ? 23.682 46.667 -2.949 1.00 21.61 29 GLY B O 1
ATOM 4442 N N . GLN B 1 30 ? 25.495 47.198 -4.190 1.00 20.66 30 GLN B N 1
ATOM 4443 C CA . GLN B 1 30 ? 26.197 46.005 -3.753 1.00 20.08 30 GLN B CA 1
ATOM 4444 C C . GLN B 1 30 ? 26.495 46.077 -2.253 1.00 21.38 30 GLN B C 1
ATOM 4445 O O . GLN B 1 30 ? 26.987 47.102 -1.754 1.00 21.94 30 GLN B O 1
ATOM 4451 N N . PRO B 1 31 ? 26.172 44.997 -1.510 1.00 22.05 31 PRO B N 1
ATOM 4452 C CA . PRO B 1 31 ? 26.427 45.022 -0.067 1.00 22.41 31 PRO B CA 1
ATOM 4453 C C . PRO B 1 31 ? 27.906 45.179 0.271 1.00 23.28 31 PRO B C 1
ATOM 4454 O O . PRO B 1 31 ? 28.778 44.641 -0.425 1.00 23.12 31 PRO B O 1
ATOM 4458 N N . SER B 1 32 ? 28.169 45.912 1.345 1.00 23.82 32 SER B N 1
ATOM 4459 C CA . SER B 1 32 ? 29.518 46.145 1.846 1.00 24.50 32 SER B CA 1
ATOM 4460 C C . SER B 1 32 ? 30.265 44.855 2.189 1.00 24.10 32 SER B C 1
ATOM 4461 O O . SER B 1 32 ? 31.493 44.808 2.119 1.00 24.82 32 SER B O 1
ATOM 4464 N N . TRP B 1 33 ? 29.517 43.813 2.555 1.00 23.31 33 TRP B N 1
ATOM 4465 C CA . TRP B 1 33 ? 30.113 42.508 2.858 1.00 22.20 33 TRP B CA 1
ATOM 4466 C C . TRP B 1 33 ? 30.468 41.679 1.619 1.00 21.35 33 TRP B C 1
ATOM 4467 O O . TRP B 1 33 ? 30.999 40.574 1.748 1.00 22.21 33 TRP B O 1
ATOM 4478 N N . ASN B 1 34 ? 30.183 42.230 0.435 1.00 19.78 34 ASN B N 1
ATOM 4479 C CA . ASN B 1 34 ? 30.587 41.661 -0.856 1.00 18.29 34 ASN B CA 1
ATOM 4480 C C . ASN B 1 34 ? 31.591 42.593 -1.575 1.00 17.02 34 ASN B C 1
ATOM 4481 O O . ASN B 1 34 ? 31.178 43.580 -2.214 1.00 15.33 34 ASN B O 1
ATOM 4486 N N . PRO B 1 35 ? 32.901 42.293 -1.439 1.00 16.42 35 PRO B N 1
ATOM 4487 C CA . PRO B 1 35 ? 33.979 43.083 -2.060 1.00 15.85 35 PRO B CA 1
ATOM 4488 C C . PRO B 1 35 ? 34.330 42.757 -3.521 1.00 14.78 35 PRO B C 1
ATOM 4489 O O . PRO B 1 35 ? 35.366 43.212 -4.026 1.00 14.60 35 PRO B O 1
ATOM 4493 N N . GLN B 1 36 ? 33.479 41.991 -4.206 1.00 13.32 36 GLN B N 1
ATOM 4494 C CA . GLN B 1 36 ? 33.742 41.675 -5.611 1.00 12.58 36 GLN B CA 1
ATOM 4495 C C . GLN B 1 36 ? 33.757 42.930 -6.477 1.00 12.84 36 GLN B C 1
ATOM 4496 O O . GLN B 1 36 ? 33.094 43.934 -6.181 1.00 13.33 36 GLN B O 1
ATOM 4502 N N . ARG B 1 37 ? 34.545 42.860 -7.538 1.00 13.53 37 ARG B N 1
ATOM 4503 C CA . ARG B 1 37 ? 34.703 43.967 -8.479 1.00 14.87 37 ARG B CA 1
ATOM 4504 C C . ARG B 1 37 ? 34.247 43.590 -9.879 1.00 14.97 37 ARG B C 1
ATOM 4505 O O . ARG B 1 37 ? 34.282 42.399 -10.243 1.00 14.77 37 ARG B O 1
ATOM 4513 N N . ALA B 1 38 ? 33.851 44.587 -10.672 1.00 14.31 38 ALA B N 1
ATOM 4514 C CA . ALA B 1 38 ? 33.452 44.339 -12.057 1.00 14.92 38 ALA B CA 1
ATOM 4515 C C . ALA B 1 38 ? 34.609 43.772 -12.879 1.00 15.14 38 ALA B C 1
ATOM 4516 O O . ALA B 1 38 ? 35.762 44.238 -12.782 1.00 15.09 38 ALA B O 1
ATOM 4518 N N . SER B 1 39 ? 34.327 42.714 -13.639 1.00 15.03 39 SER B N 1
ATOM 4519 C CA . SER B 1 39 ? 35.326 42.137 -14.542 1.00 15.17 39 SER B CA 1
ATOM 4520 C C . SER B 1 39 ? 35.350 42.929 -15.835 1.00 15.73 39 SER B C 1
ATOM 4521 O O . SER B 1 39 ? 34.504 43.785 -16.051 1.00 15.58 39 SER B O 1
ATOM 4524 N N . SER B 1 40 ? 36.324 42.627 -16.690 1.00 15.80 40 SER B N 1
ATOM 4525 C CA . SER B 1 40 ? 36.384 43.228 -18.010 1.00 17.31 40 SER B CA 1
ATOM 4526 C C . SER B 1 40 ? 35.801 42.283 -19.087 1.00 16.98 40 SER B C 1
ATOM 4527 O O . SER B 1 40 ? 36.004 42.494 -20.289 1.00 17.52 40 SER B O 1
ATOM 4530 N N . MET B 1 41 ? 35.082 41.235 -18.659 1.00 16.01 41 MET B N 1
ATOM 4531 C CA A MET B 1 41 ? 34.392 40.330 -19.601 0.50 16.35 41 MET B CA 1
ATOM 4532 C CA B MET B 1 41 ? 34.433 40.359 -19.630 0.50 15.53 41 MET B CA 1
ATOM 4533 C C . MET B 1 41 ? 33.402 41.118 -20.461 1.00 15.72 41 MET B C 1
ATOM 4534 O O . MET B 1 41 ? 32.659 41.967 -19.926 1.00 16.71 41 MET B O 1
ATOM 4543 N N . PRO B 1 42 ? 33.367 40.844 -21.790 1.00 15.86 42 PRO B N 1
ATOM 4544 C CA . PRO B 1 42 ? 32.477 41.617 -22.681 1.00 15.73 42 PRO B CA 1
ATOM 4545 C C . PRO B 1 42 ? 31.014 41.184 -22.600 1.00 15.69 42 PRO B C 1
ATOM 4546 O O . PRO B 1 42 ? 30.458 40.649 -23.564 1.00 14.37 42 PRO B O 1
ATOM 4550 N N . VAL B 1 43 ? 30.405 41.440 -21.448 1.00 16.20 43 VAL B N 1
ATOM 4551 C CA . VAL B 1 43 ? 29.011 41.080 -21.192 1.00 16.38 43 VAL B CA 1
ATOM 4552 C C . VAL B 1 43 ? 28.015 41.774 -22.127 1.00 16.33 43 VAL B C 1
ATOM 4553 O O . VAL B 1 43 ? 26.925 41.260 -22.355 1.00 15.35 43 VAL B O 1
ATOM 4557 N N . ASN B 1 44 ? 28.385 42.943 -22.668 1.00 15.68 44 ASN B N 1
ATOM 4558 C CA . ASN B 1 44 ? 27.502 43.683 -23.578 1.00 17.03 44 ASN B CA 1
ATOM 4559 C C . ASN B 1 44 ? 27.205 42.915 -24.883 1.00 15.62 44 ASN B C 1
ATOM 4560 O O . ASN B 1 44 ? 26.291 43.291 -25.624 1.00 16.92 44 ASN B O 1
ATOM 4565 N N . ARG B 1 45 ? 28.004 41.884 -25.171 1.00 14.34 45 ARG B N 1
ATOM 4566 C CA . ARG B 1 45 ? 27.807 41.034 -26.365 1.00 14.31 45 ARG B CA 1
ATOM 4567 C C . ARG B 1 45 ? 26.729 39.953 -26.191 1.00 14.00 45 ARG B C 1
ATOM 4568 O O . ARG B 1 45 ? 26.467 39.175 -27.128 1.00 14.76 45 ARG B O 1
ATOM 4576 N N . TYR B 1 46 ? 26.146 39.895 -24.989 1.00 12.79 46 TYR B N 1
ATOM 4577 C CA . TYR B 1 46 ? 25.193 38.848 -24.587 1.00 12.57 46 TYR B CA 1
ATOM 4578 C C . TYR B 1 46 ? 24.005 39.497 -23.903 1.00 13.11 46 TYR B C 1
ATOM 4579 O O . TYR B 1 46 ? 24.183 40.455 -23.155 1.00 13.58 46 TYR B O 1
ATOM 4588 N N . ARG B 1 47 ? 22.810 38.992 -24.188 1.00 12.64 47 ARG B N 1
ATOM 4589 C CA . ARG B 1 47 ? 21.569 39.585 -23.678 1.00 13.23 47 ARG B CA 1
ATOM 4590 C C . ARG B 1 47 ? 20.841 38.533 -22.834 1.00 12.37 47 ARG B C 1
ATOM 4591 O O . ARG B 1 47 ? 21.010 37.326 -23.067 1.00 11.90 47 ARG B O 1
ATOM 4599 N N . PRO B 1 48 ? 19.981 38.983 -21.889 1.00 11.72 48 PRO B N 1
ATOM 4600 C CA . PRO B 1 48 ? 19.072 38.043 -21.211 1.00 11.18 48 PRO B CA 1
ATOM 4601 C C . PRO B 1 48 ? 18.214 37.262 -22.205 1.00 11.29 48 PRO B C 1
ATOM 4602 O O . PRO B 1 48 ? 17.901 37.745 -23.314 1.00 10.82 48 PRO B O 1
ATOM 4606 N N . PHE B 1 49 ? 17.830 36.054 -21.809 1.00 10.76 49 PHE B N 1
ATOM 4607 C CA . PHE B 1 49 ? 17.041 35.205 -22.693 1.00 11.88 49 PHE B CA 1
ATOM 4608 C C . PHE B 1 49 ? 15.750 35.894 -23.192 1.00 12.30 49 PHE B C 1
ATOM 4609 O O . PHE B 1 49 ? 15.389 35.767 -24.359 1.00 12.52 49 PHE B O 1
ATOM 4617 N N . ALA B 1 50 ? 15.086 36.647 -22.318 1.00 12.67 50 ALA B N 1
ATOM 4618 C CA . ALA B 1 50 ? 13.820 37.308 -22.657 1.00 13.62 50 ALA B CA 1
ATOM 4619 C C . ALA B 1 50 ? 13.993 38.286 -23.814 1.00 13.46 50 ALA B C 1
ATOM 4620 O O . ALA B 1 50 ? 13.076 38.490 -24.615 1.00 14.90 50 ALA B O 1
ATOM 4622 N N . GLU B 1 51 ? 15.176 38.897 -23.901 1.00 13.89 51 GLU B N 1
ATOM 4623 C CA . GLU B 1 51 ? 15.491 39.823 -24.993 1.00 14.18 51 GLU B CA 1
ATOM 4624 C C . GLU B 1 51 ? 16.028 39.109 -26.214 1.00 13.60 51 GLU B C 1
ATOM 4625 O O . GLU B 1 51 ? 15.805 39.548 -27.352 1.00 13.30 51 GLU B O 1
ATOM 4631 N N . GLU B 1 52 ? 16.783 38.038 -25.987 1.00 12.62 52 GLU B N 1
ATOM 4632 C CA . GLU B 1 52 ? 17.342 37.273 -27.095 1.00 12.62 52 GLU B CA 1
ATOM 4633 C C . GLU B 1 52 ? 16.217 36.560 -27.848 1.00 12.72 52 GLU B C 1
ATOM 4634 O O . GLU B 1 52 ? 16.237 36.464 -29.092 1.00 12.34 52 GLU B O 1
ATOM 4640 N N . VAL B 1 53 ? 15.267 36.013 -27.095 1.00 11.56 53 VAL B N 1
ATOM 4641 C CA . VAL B 1 53 ? 14.216 35.217 -27.744 1.00 11.92 53 VAL B CA 1
ATOM 4642 C C . VAL B 1 53 ? 12.866 35.880 -27.496 1.00 13.08 53 VAL B C 1
ATOM 4643 O O . VAL B 1 53 ? 12.383 36.627 -28.354 1.00 14.07 53 VAL B O 1
ATOM 4647 N N . GLU B 1 54 ? 12.283 35.634 -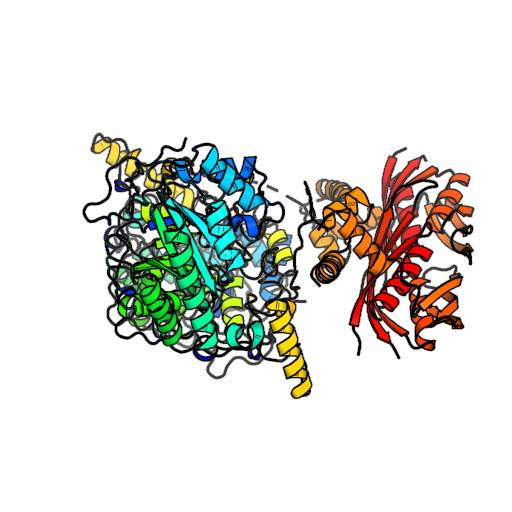26.325 1.00 13.04 54 GLU B N 1
ATOM 4648 C CA . GLU B 1 54 ? 11.031 36.272 -25.926 1.00 14.39 54 GLU B CA 1
ATOM 4649 C C . GLU B 1 54 ? 10.844 36.074 -24.432 1.00 14.41 54 GLU B C 1
ATOM 4650 O O . GLU B 1 54 ? 11.434 35.155 -23.850 1.00 13.45 54 GLU B O 1
ATOM 4656 N N . PRO B 1 55 ? 10.000 36.917 -23.805 1.00 15.86 55 PRO B N 1
ATOM 4657 C CA . PRO B 1 55 ? 9.575 36.664 -22.435 1.00 17.34 55 PRO B CA 1
ATOM 4658 C C . PRO B 1 55 ? 8.705 35.417 -22.405 1.00 18.70 55 PRO B C 1
ATOM 4659 O O . PRO B 1 55 ? 7.781 35.280 -23.197 1.00 19.96 55 PRO B O 1
ATOM 4663 N N . ILE B 1 56 ? 9.025 34.496 -21.524 1.00 20.87 56 ILE B N 1
ATOM 4664 C CA . ILE B 1 56 ? 8.156 33.360 -21.327 1.00 22.61 56 ILE B CA 1
ATOM 4665 C C . ILE B 1 56 ? 7.565 33.563 -19.949 1.00 24.42 56 ILE B C 1
ATOM 4666 O O . ILE B 1 56 ? 8.273 33.453 -18.936 1.00 24.80 56 ILE B O 1
ATOM 4671 N N . ARG B 1 57 ? 6.286 33.942 -19.932 1.00 26.37 57 ARG B N 1
ATOM 4672 C CA . ARG B 1 57 ? 5.540 34.142 -18.680 1.00 27.69 57 ARG B CA 1
ATOM 4673 C C . ARG B 1 57 ? 4.507 33.012 -18.518 1.00 27.87 57 ARG B C 1
ATOM 4674 O O . ARG B 1 57 ? 3.682 32.781 -19.407 1.00 29.72 57 ARG B O 1
ATOM 4676 N N . LEU B 1 58 ? 4.576 32.275 -17.412 1.00 27.39 58 LEU B N 1
ATOM 4677 C CA . LEU B 1 58 ? 3.553 31.264 -17.136 1.00 26.09 58 LEU B CA 1
ATOM 4678 C C . LEU B 1 58 ? 3.168 31.327 -15.647 1.00 26.24 58 LEU B C 1
ATOM 4679 O O . LEU B 1 58 ? 3.494 30.442 -14.837 1.00 24.90 58 LEU B O 1
ATOM 4684 N N . ARG B 1 59 ? 2.489 32.419 -15.298 1.00 26.58 59 ARG B N 1
ATOM 4685 C CA . ARG B 1 59 ? 2.107 32.704 -13.903 1.00 26.51 59 ARG B CA 1
ATOM 4686 C C . ARG B 1 59 ? 1.421 31.510 -13.221 1.00 25.71 59 ARG B C 1
ATOM 4687 O O . ARG B 1 59 ? 1.779 31.151 -12.081 1.00 27.00 59 ARG B O 1
ATOM 4689 N N . ASN B 1 60 ? 0.460 30.899 -13.929 1.00 23.96 60 ASN B N 1
ATOM 4690 C CA . ASN B 1 60 ? -0.299 29.738 -13.444 1.00 21.66 60 ASN B CA 1
ATOM 4691 C C . ASN B 1 60 ? 0.330 28.368 -13.750 1.00 19.54 60 ASN B C 1
ATOM 4692 O O . ASN B 1 60 ? -0.374 27.352 -13.848 1.00 17.50 60 ASN B O 1
ATOM 4697 N N . ARG B 1 61 ? 1.652 28.352 -13.905 1.00 16.73 61 ARG B N 1
ATOM 4698 C CA . ARG B 1 61 ? 2.391 27.099 -14.038 1.00 15.06 61 ARG B CA 1
ATOM 4699 C C . ARG B 1 61 ? 2.020 26.102 -12.951 1.00 14.47 61 ARG B C 1
ATOM 4700 O O . ARG B 1 61 ? 1.723 26.484 -11.807 1.00 15.26 61 ARG B O 1
ATOM 4708 N N . THR B 1 62 ? 2.031 24.825 -13.311 1.00 13.61 62 THR B N 1
ATOM 4709 C CA . THR B 1 62 ? 1.786 23.755 -12.349 1.00 13.36 62 THR B CA 1
ATOM 4710 C C . THR B 1 62 ? 2.991 22.848 -12.144 1.00 12.70 62 THR B C 1
ATOM 4711 O O . THR B 1 62 ? 3.066 22.124 -11.152 1.00 13.25 62 THR B O 1
ATOM 4715 N N . TRP B 1 63 ? 3.963 22.885 -13.053 1.00 12.77 63 TRP B N 1
ATOM 4716 C CA . TRP B 1 63 ? 5.084 21.952 -12.920 1.00 11.96 63 TRP B CA 1
ATOM 4717 C C . TRP B 1 63 ? 5.828 22.049 -11.554 1.00 11.67 63 TRP B C 1
ATOM 4718 O O . TRP B 1 63 ? 6.330 21.043 -11.065 1.00 11.92 63 TRP B O 1
ATOM 4729 N N . PRO B 1 64 ? 5.933 23.260 -10.945 1.00 11.71 64 PRO B N 1
ATOM 4730 C CA . PRO B 1 64 ? 6.627 23.290 -9.638 1.00 11.12 64 PRO B CA 1
ATOM 4731 C C . PRO B 1 64 ? 5.984 22.477 -8.531 1.00 11.32 64 PRO B C 1
ATOM 4732 O O . PRO B 1 64 ? 6.621 22.179 -7.519 1.00 10.35 64 PRO B O 1
ATOM 4736 N N . ASP B 1 65 ? 4.724 22.101 -8.730 1.00 10.75 65 ASP B N 1
ATOM 4737 C CA . ASP B 1 65 ? 3.978 21.366 -7.726 1.00 12.25 65 ASP B CA 1
ATOM 4738 C C . ASP B 1 65 ? 3.757 19.916 -8.117 1.00 13.23 65 ASP B C 1
ATOM 4739 O O . ASP B 1 65 ? 2.988 19.204 -7.429 1.00 14.15 65 ASP B O 1
ATOM 4744 N N . ARG B 1 66 ? 4.405 19.468 -9.194 1.00 12.68 66 ARG B N 1
ATOM 4745 C CA . ARG B 1 66 ? 4.277 18.075 -9.641 1.00 13.56 66 ARG B CA 1
ATOM 4746 C C . ARG B 1 66 ? 5.564 17.315 -9.352 1.00 14.25 66 ARG B C 1
ATOM 4747 O O . ARG B 1 66 ? 6.656 17.819 -9.634 1.00 16.12 66 ARG B O 1
ATOM 4750 N N . VAL B 1 67 ? 5.433 16.163 -8.706 1.00 12.95 67 VAL B N 1
ATOM 4751 C CA . VAL B 1 67 ? 6.544 15.249 -8.486 1.00 11.91 67 VAL B CA 1
ATOM 4752 C C . VAL B 1 67 ? 6.381 14.071 -9.444 1.00 11.58 67 VAL B C 1
ATOM 4753 O O . VAL B 1 67 ? 5.310 13.456 -9.526 1.00 11.12 67 VAL B O 1
ATOM 4757 N N . ILE B 1 68 ? 7.430 13.771 -10.190 1.00 10.53 68 ILE B N 1
ATOM 4758 C CA . ILE B 1 68 ? 7.379 12.691 -11.171 1.00 10.40 68 ILE B CA 1
ATOM 4759 C C . ILE B 1 68 ? 7.021 11.390 -10.454 1.00 10.93 68 ILE B C 1
ATOM 4760 O O . ILE B 1 68 ? 7.621 11.076 -9.433 1.00 10.11 68 ILE B O 1
ATOM 4765 N N . ASP B 1 69 ? 6.028 10.657 -10.974 1.00 11.32 69 ASP B N 1
ATOM 4766 C CA . ASP B 1 69 ? 5.661 9.390 -10.317 1.00 12.77 69 ASP B CA 1
ATOM 4767 C C . ASP B 1 69 ? 5.652 8.185 -11.252 1.00 12.87 69 ASP B C 1
ATOM 4768 O O . ASP B 1 69 ? 5.202 7.097 -10.873 1.00 12.73 69 ASP B O 1
ATOM 4773 N N . ARG B 1 70 ? 6.153 8.375 -12.477 1.00 12.26 70 ARG B N 1
ATOM 4774 C CA . ARG B 1 70 ? 6.306 7.256 -13.406 1.00 12.95 70 ARG B CA 1
ATOM 4775 C C . ARG B 1 70 ? 7.417 7.559 -14.380 1.00 12.23 70 ARG B C 1
ATOM 4776 O O . ARG B 1 70 ? 7.749 8.726 -14.592 1.00 12.21 70 ARG B O 1
ATOM 4779 N N . ALA B 1 71 ? 7.979 6.519 -14.988 1.00 11.21 71 ALA B N 1
ATOM 4780 C CA . ALA B 1 71 ? 9.024 6.752 -15.993 1.00 10.77 71 ALA B CA 1
ATOM 4781 C C . ALA B 1 71 ? 8.456 7.392 -17.274 1.00 10.71 71 ALA B C 1
ATOM 4782 O O . ALA B 1 71 ? 7.334 7.073 -17.679 1.00 10.19 71 ALA B O 1
ATOM 4784 N N . PRO B 1 72 ? 9.247 8.261 -17.947 1.00 10.94 72 PRO B N 1
ATOM 4785 C CA . PRO B 1 72 ? 8.798 8.720 -19.251 1.00 10.95 72 PRO B CA 1
ATOM 4786 C C . PRO B 1 72 ? 9.016 7.610 -20.259 1.00 10.38 72 PRO B C 1
ATOM 4787 O O . PRO B 1 72 ? 9.693 6.601 -19.947 1.00 10.02 72 PRO B O 1
ATOM 4791 N N . LEU B 1 73 ? 8.477 7.800 -21.457 1.00 10.27 73 LEU B N 1
ATOM 4792 C CA . LEU B 1 73 ? 8.912 7.007 -22.590 1.00 10.41 73 LEU B CA 1
ATOM 4793 C C . LEU B 1 73 ? 10.312 7.507 -22.968 1.00 9.86 73 LEU B C 1
ATOM 4794 O O . LEU B 1 73 ? 10.508 8.697 -23.223 1.00 9.75 73 LEU B O 1
ATOM 4799 N N . TRP B 1 74 ? 11.275 6.600 -22.963 1.00 8.41 74 TRP B N 1
ATOM 4800 C CA . TRP B 1 74 ? 12.645 6.950 -23.327 1.00 8.76 74 TRP B CA 1
ATOM 4801 C C . TRP B 1 74 ? 12.905 6.753 -24.812 1.00 9.26 74 TRP B C 1
ATOM 4802 O O . TRP B 1 74 ? 12.424 5.781 -25.426 1.00 9.78 74 TRP B O 1
ATOM 4813 N N . CYS B 1 75 ? 13.779 7.587 -25.375 1.00 9.68 75 CYS B N 1
ATOM 4814 C CA . CYS B 1 75 ? 14.326 7.312 -26.706 1.00 9.63 75 CYS B CA 1
ATOM 4815 C C . CYS B 1 75 ? 15.829 7.543 -26.641 1.00 9.12 75 CYS B C 1
ATOM 4816 O O . CYS B 1 75 ? 16.260 8.657 -26.300 1.00 9.77 75 CYS B O 1
ATOM 4819 N N . ALA B 1 76 ? 16.627 6.514 -26.937 1.00 8.83 76 ALA B N 1
ATOM 4820 C CA . ALA B 1 76 ? 18.092 6.644 -26.870 1.00 8.74 76 ALA B CA 1
ATOM 4821 C C . ALA B 1 76 ? 18.625 7.083 -28.239 1.00 9.80 76 ALA B C 1
ATOM 4822 O O . ALA B 1 76 ? 18.348 6.429 -29.261 1.00 9.98 76 ALA B O 1
ATOM 4824 N N . VAL B 1 77 ? 19.377 8.187 -28.267 1.00 9.84 77 VAL B N 1
ATOM 4825 C CA . VAL B 1 77 ? 19.885 8.727 -29.551 1.00 9.60 77 VAL B CA 1
ATOM 4826 C C . VAL B 1 77 ? 21.413 8.577 -29.691 1.00 10.55 77 VAL B C 1
ATOM 4827 O O . VAL B 1 77 ? 22.055 9.270 -30.485 1.00 11.62 77 VAL B O 1
ATOM 4831 N N . ASP B 1 78 ? 21.972 7.675 -28.900 1.00 9.84 78 ASP B N 1
ATOM 4832 C CA . ASP B 1 78 ? 23.407 7.389 -28.905 1.00 10.05 78 ASP B CA 1
ATOM 4833 C C . ASP B 1 78 ? 23.991 7.104 -30.292 1.00 10.37 78 ASP B C 1
ATOM 4834 O O . ASP B 1 78 ? 25.138 7.484 -30.575 1.00 11.03 78 ASP B O 1
ATOM 4839 N N . LEU B 1 79 ? 23.224 6.413 -31.126 1.00 11.06 79 LEU B N 1
ATOM 4840 C CA . LEU B 1 79 ? 23.732 5.929 -32.419 1.00 11.06 79 LEU B CA 1
ATOM 4841 C C . LEU B 1 79 ? 23.692 7.002 -33.491 1.00 12.06 79 LEU B C 1
ATOM 4842 O O . LEU B 1 79 ? 24.227 6.788 -34.589 1.00 12.40 79 LEU B O 1
ATOM 4847 N N . ARG B 1 80 ? 23.059 8.136 -33.167 1.00 12.09 80 ARG B N 1
ATOM 4848 C CA . ARG B 1 80 ? 22.876 9.246 -34.077 1.00 13.45 80 ARG B CA 1
ATOM 4849 C C . ARG B 1 80 ? 23.458 10.557 -33.533 1.00 13.25 80 ARG B C 1
ATOM 4850 O O . ARG B 1 80 ? 24.554 10.951 -33.962 1.00 13.08 80 ARG B O 1
ATOM 4858 N N . ASP B 1 81 ? 22.757 11.220 -32.607 1.00 12.94 81 ASP B N 1
ATOM 4859 C CA A ASP B 1 81 ? 23.253 12.477 -32.006 0.50 13.13 81 ASP B CA 1
ATOM 4860 C CA B ASP B 1 81 ? 23.246 12.463 -32.014 0.50 13.10 81 ASP B CA 1
ATOM 4861 C C . ASP B 1 81 ? 24.579 12.210 -31.301 1.00 12.87 81 ASP B C 1
ATOM 4862 O O . ASP B 1 81 ? 25.521 12.984 -31.442 1.00 13.12 81 ASP B O 1
ATOM 4871 N N . GLY B 1 82 ? 24.670 11.099 -30.544 1.00 12.40 82 GLY B N 1
ATOM 4872 C CA . GLY B 1 82 ? 25.905 10.718 -29.898 1.00 11.33 82 GLY B CA 1
ATOM 4873 C C . GLY B 1 82 ? 27.022 10.415 -30.904 1.00 11.29 82 GLY B C 1
ATOM 4874 O O . GLY B 1 82 ? 28.121 10.956 -30.807 1.00 11.21 82 GLY B O 1
ATOM 4875 N N . ASN B 1 83 ? 26.718 9.590 -31.896 1.00 11.56 83 ASN B N 1
ATOM 4876 C CA . ASN B 1 83 ? 27.710 9.186 -32.878 1.00 11.42 83 ASN B CA 1
ATOM 4877 C C . ASN B 1 83 ? 28.313 10.397 -33.613 1.00 12.03 83 ASN B C 1
ATOM 4878 O O . ASN B 1 83 ? 29.530 10.452 -33.808 1.00 11.92 83 ASN B O 1
ATOM 4883 N N . GLN B 1 84 ? 27.457 11.326 -34.017 1.00 12.37 84 GLN B N 1
ATOM 4884 C CA . GLN B 1 84 ? 27.861 12.495 -34.818 1.00 13.27 84 GLN B CA 1
ATOM 4885 C C . GLN B 1 84 ? 28.794 13.437 -34.031 1.00 13.31 84 GLN B C 1
ATOM 4886 O O . GLN B 1 84 ? 29.462 14.320 -34.616 1.00 13.77 84 GLN B O 1
ATOM 4888 N N . ALA B 1 85 ? 28.829 13.261 -32.711 1.00 12.77 85 ALA B N 1
ATOM 4889 C CA . ALA B 1 85 ? 29.563 14.136 -31.803 1.00 14.01 85 ALA B CA 1
ATOM 4890 C C . ALA B 1 85 ? 30.930 13.565 -31.451 1.00 14.45 85 ALA B C 1
ATOM 4891 O O . ALA B 1 85 ? 31.699 14.174 -30.704 1.00 13.33 85 ALA B O 1
ATOM 4893 N N . LEU B 1 86 ? 31.213 12.378 -31.971 1.00 14.53 86 LEU B N 1
ATOM 4894 C CA . LEU B 1 86 ? 32.443 11.683 -31.629 1.00 14.59 86 LEU B CA 1
ATOM 4895 C C . LEU B 1 86 ? 33.636 12.154 -32.432 1.00 15.71 86 LEU B C 1
ATOM 4896 O O . LEU B 1 86 ? 33.515 12.467 -33.620 1.00 16.78 86 LEU B O 1
ATOM 4901 N N . ILE B 1 87 ? 34.798 12.137 -31.775 1.00 17.09 87 ILE B N 1
ATOM 4902 C CA . ILE B 1 87 ? 36.072 12.357 -32.452 1.00 18.14 87 ILE B CA 1
ATOM 4903 C C . ILE B 1 87 ? 36.247 11.268 -33.520 1.00 19.08 87 ILE B C 1
ATOM 4904 O O . ILE B 1 87 ? 36.597 11.559 -34.669 1.00 20.23 87 ILE B O 1
ATOM 4909 N N . ASP B 1 88 ? 35.939 10.031 -33.137 1.00 19.80 88 ASP B N 1
ATOM 4910 C CA . ASP B 1 88 ? 36.026 8.893 -34.037 1.00 20.17 88 ASP B CA 1
ATOM 4911 C C . ASP B 1 88 ? 34.660 8.225 -34.093 1.00 19.03 88 ASP B C 1
ATOM 4912 O O . ASP B 1 88 ? 34.253 7.571 -33.138 1.00 19.10 88 ASP B O 1
ATOM 4917 N N . PRO B 1 89 ? 33.934 8.428 -35.208 1.00 19.04 89 PRO B N 1
ATOM 4918 C CA . PRO B 1 89 ? 32.615 7.820 -35.339 1.00 17.96 89 PRO B CA 1
ATOM 4919 C C . PRO B 1 89 ? 32.653 6.303 -35.181 1.00 17.25 89 PRO B C 1
ATOM 4920 O O . PRO B 1 89 ? 33.689 5.644 -35.436 1.00 15.85 89 PRO B O 1
ATOM 4924 N N . MET B 1 90 ? 31.525 5.748 -34.758 1.00 16.53 90 MET B N 1
ATOM 4925 C CA . MET B 1 90 ? 31.473 4.327 -34.453 1.00 15.74 90 MET B CA 1
ATOM 4926 C C . MET B 1 90 ? 31.638 3.517 -35.726 1.00 15.77 90 MET B C 1
ATOM 4927 O O . MET B 1 90 ? 30.996 3.800 -36.748 1.00 15.76 90 MET B O 1
ATOM 4932 N N . SER B 1 91 ? 32.506 2.517 -35.638 1.00 15.75 91 SER B N 1
ATOM 4933 C CA . SER B 1 91 ? 32.630 1.462 -36.646 1.00 15.49 91 SER B CA 1
ATOM 4934 C C . SER B 1 91 ? 31.359 0.613 -36.673 1.00 15.58 91 SER B C 1
ATOM 4935 O O . SER B 1 91 ? 30.536 0.681 -35.737 1.00 15.64 91 SER B O 1
ATOM 4938 N N . PRO B 1 92 ? 31.172 -0.207 -37.728 1.00 15.33 92 PRO B N 1
ATOM 4939 C CA . PRO B 1 92 ? 30.001 -1.084 -37.726 1.00 15.53 92 PRO B CA 1
ATOM 4940 C C . PRO B 1 92 ? 29.905 -1.957 -36.438 1.00 15.29 92 PRO B C 1
ATOM 4941 O O . PRO B 1 92 ? 28.815 -2.121 -35.876 1.00 14.84 92 PRO B O 1
ATOM 4945 N N . ALA B 1 93 ? 31.033 -2.482 -35.959 1.00 15.61 93 ALA B N 1
ATOM 4946 C CA . ALA B 1 93 ? 31.000 -3.295 -34.742 1.00 15.27 93 ALA B CA 1
ATOM 4947 C C . ALA B 1 93 ? 30.583 -2.467 -33.520 1.00 15.06 93 ALA B C 1
ATOM 4948 O O . ALA B 1 93 ? 29.804 -2.933 -32.690 1.00 15.41 93 ALA B O 1
ATOM 4950 N N . ARG B 1 94 ? 31.095 -1.246 -33.420 1.00 14.64 94 ARG B N 1
ATOM 4951 C CA . ARG B 1 94 ? 30.719 -0.386 -32.303 1.00 14.01 94 ARG B CA 1
ATOM 4952 C C . ARG B 1 94 ? 29.226 -0.030 -32.359 1.00 14.36 94 ARG B C 1
ATOM 4953 O O . ARG B 1 94 ? 28.552 -0.081 -31.335 1.00 13.71 94 ARG B O 1
ATOM 4961 N N . LYS B 1 95 ? 28.703 0.279 -33.548 1.00 14.03 95 LYS B N 1
ATOM 4962 C CA . LYS B 1 95 ? 27.263 0.545 -33.658 1.00 14.33 95 LYS B CA 1
ATOM 4963 C C . LYS B 1 95 ? 26.423 -0.638 -33.153 1.00 14.28 95 LYS B C 1
ATOM 4964 O O . LYS B 1 95 ? 25.464 -0.467 -32.388 1.00 14.15 95 LYS B O 1
ATOM 4970 N N . ARG B 1 96 ? 26.778 -1.844 -33.594 1.00 14.32 96 ARG B N 1
ATOM 4971 C CA . ARG B 1 96 ? 26.025 -3.021 -33.215 1.00 14.58 96 ARG B CA 1
ATOM 4972 C C . ARG B 1 96 ? 26.071 -3.263 -31.696 1.00 13.41 96 ARG B C 1
ATOM 4973 O O . ARG B 1 96 ? 25.071 -3.647 -31.091 1.00 13.57 96 ARG B O 1
ATOM 4981 N N . ARG B 1 97 ? 27.246 -3.054 -31.105 1.00 13.01 97 ARG B N 1
ATOM 4982 C CA . ARG B 1 97 ? 27.432 -3.266 -29.672 1.00 12.21 97 ARG B CA 1
ATOM 4983 C C . ARG B 1 97 ? 26.553 -2.284 -28.880 1.00 11.70 97 ARG B C 1
ATOM 4984 O O . ARG B 1 97 ? 25.880 -2.670 -27.912 1.00 11.22 97 ARG B O 1
ATOM 4992 N N . MET B 1 98 ? 26.556 -1.016 -29.301 1.00 10.73 98 MET B N 1
ATOM 4993 C CA . MET B 1 98 ? 25.679 -0.014 -28.681 1.00 10.31 98 MET B CA 1
ATOM 4994 C C . MET B 1 98 ? 24.185 -0.354 -28.866 1.00 10.46 98 MET B C 1
ATOM 4995 O O . MET B 1 98 ? 23.409 -0.306 -27.916 1.00 10.94 98 MET B O 1
ATOM 5000 N N . PHE B 1 99 ? 23.784 -0.705 -30.090 1.00 10.64 99 PHE B N 1
ATOM 5001 C CA . PHE B 1 99 ? 22.390 -1.126 -30.330 1.00 10.79 99 PHE B CA 1
ATOM 5002 C C . PHE B 1 99 ? 21.962 -2.280 -29.390 1.00 11.68 99 PHE B C 1
ATOM 5003 O O . PHE B 1 99 ? 20.891 -2.246 -28.787 1.00 11.16 99 PHE B O 1
ATOM 5011 N N . ASP B 1 100 ? 22.807 -3.301 -29.285 1.00 11.91 100 ASP B N 1
ATOM 5012 C CA . ASP B 1 100 ? 22.500 -4.466 -28.468 1.00 12.66 100 ASP B CA 1
ATOM 5013 C C . ASP B 1 100 ? 22.409 -4.057 -26.992 1.00 11.87 100 ASP B C 1
ATOM 5014 O O . ASP B 1 100 ? 21.543 -4.530 -26.254 1.00 12.05 100 ASP B O 1
ATOM 5019 N N . LEU B 1 101 ? 23.298 -3.160 -26.574 1.00 11.23 101 LEU B N 1
ATOM 5020 C CA . LEU B 1 101 ? 23.275 -2.685 -25.185 1.00 11.39 101 LEU B CA 1
ATOM 5021 C C . LEU B 1 101 ? 21.944 -1.979 -24.899 1.00 10.97 101 LEU B C 1
ATOM 5022 O O . LEU B 1 101 ? 21.289 -2.254 -23.872 1.00 10.91 101 LEU B O 1
ATOM 5027 N N . LEU B 1 102 ? 21.544 -1.067 -25.790 1.00 10.30 102 LEU B N 1
ATOM 5028 C CA . LEU B 1 102 ? 20.302 -0.316 -25.592 1.00 10.26 102 LEU B CA 1
ATOM 5029 C C . LEU B 1 102 ? 19.089 -1.235 -25.534 1.00 10.43 102 LEU B C 1
ATOM 5030 O O . LEU B 1 102 ? 18.180 -1.052 -24.707 1.00 11.00 102 LEU B O 1
ATOM 5035 N N . VAL B 1 103 ? 19.062 -2.232 -26.415 1.00 10.00 103 VAL B N 1
ATOM 5036 C CA . VAL B 1 103 ? 17.944 -3.201 -26.402 1.00 10.60 103 VAL B CA 1
ATOM 5037 C C . VAL B 1 103 ? 17.944 -3.993 -25.090 1.00 10.21 103 VAL B C 1
ATOM 5038 O O . VAL B 1 103 ? 16.894 -4.192 -24.466 1.00 9.88 103 VAL B O 1
ATOM 5042 N N . ARG B 1 104 ? 19.124 -4.416 -24.664 1.00 11.41 104 ARG B N 1
ATOM 5043 C CA . ARG B 1 104 ? 19.242 -5.249 -23.463 1.00 12.33 104 ARG B CA 1
ATOM 5044 C C . ARG B 1 104 ? 18.851 -4.464 -22.202 1.00 12.07 104 ARG B C 1
ATOM 5045 O O . ARG B 1 104 ? 18.292 -5.024 -21.262 1.00 12.05 104 ARG B O 1
ATOM 5053 N N . MET B 1 105 ? 19.151 -3.162 -22.184 1.00 11.08 105 MET B N 1
ATOM 5054 C CA . MET B 1 105 ? 18.755 -2.323 -21.041 1.00 10.94 105 MET B CA 1
ATOM 5055 C C . MET B 1 105 ? 17.249 -2.100 -20.957 1.00 10.22 105 MET B C 1
ATOM 5056 O O . MET B 1 105 ? 16.732 -1.775 -19.891 1.00 9.67 105 MET B O 1
ATOM 5061 N N . GLY B 1 106 ? 16.541 -2.251 -22.070 1.00 9.36 106 GLY B N 1
ATOM 5062 C CA . GLY B 1 106 ? 15.099 -2.083 -22.066 1.00 10.26 106 GLY B CA 1
ATOM 5063 C C . GLY B 1 106 ? 14.539 -0.893 -22.857 1.00 9.52 106 GLY B C 1
ATOM 5064 O O . GLY B 1 106 ? 13.348 -0.613 -22.764 1.00 10.59 106 GLY B O 1
ATOM 5065 N N . TYR B 1 107 ? 15.378 -0.209 -23.640 1.00 9.40 107 TYR B N 1
ATOM 5066 C CA . TYR B 1 107 ? 14.905 0.863 -24.527 1.00 10.08 107 TYR B CA 1
ATOM 5067 C C . TYR B 1 107 ? 14.076 0.302 -25.646 1.00 9.40 107 TYR B C 1
ATOM 5068 O O . TYR B 1 107 ? 14.436 -0.722 -26.241 1.00 9.98 107 TYR B O 1
ATOM 5077 N N . LYS B 1 108 ? 12.958 0.966 -25.898 1.00 9.62 108 LYS B N 1
ATOM 5078 C CA . LYS B 1 108 ? 12.012 0.558 -26.936 1.00 9.91 108 LYS B CA 1
ATOM 5079 C C . LYS B 1 108 ? 11.941 1.462 -28.170 1.00 10.76 108 LYS B C 1
ATOM 5080 O O . LYS B 1 108 ? 11.369 1.071 -29.192 1.00 10.90 108 LYS B O 1
ATOM 5086 N N . GLU B 1 109 ? 12.585 2.631 -28.092 1.00 10.17 109 GLU B N 1
ATOM 5087 C CA . GLU B 1 109 ? 12.712 3.538 -29.232 1.00 10.48 109 GLU B CA 1
ATOM 5088 C C . GLU B 1 109 ? 14.177 3.964 -29.261 1.00 10.66 109 GLU B C 1
ATOM 5089 O O . GLU B 1 109 ? 14.719 4.416 -28.247 1.00 10.55 109 GLU B O 1
ATOM 5095 N N . ILE B 1 110 ? 14.819 3.720 -30.392 1.00 10.18 110 ILE B N 1
ATOM 5096 C CA . ILE B 1 110 ? 16.275 3.892 -30.541 1.00 9.58 110 ILE B CA 1
ATOM 5097 C C . ILE B 1 110 ? 16.540 4.580 -31.875 1.00 10.41 110 ILE B C 1
ATOM 5098 O O . ILE B 1 110 ? 16.113 4.072 -32.893 1.00 10.21 110 ILE B O 1
ATOM 5103 N N . GLU B 1 111 ? 17.209 5.737 -31.867 1.00 10.66 111 GLU B N 1
ATOM 5104 C CA . GLU B 1 111 ? 17.462 6.465 -33.115 1.00 11.72 111 GLU B CA 1
ATOM 5105 C C . GLU B 1 111 ? 18.751 5.907 -33.669 1.00 12.81 111 GLU B C 1
ATOM 5106 O O . GLU B 1 111 ? 19.822 6.159 -33.121 1.00 13.17 111 GLU B O 1
ATOM 5112 N N . VAL B 1 112 ? 18.629 5.115 -34.740 1.00 12.65 112 VAL B N 1
ATOM 5113 C CA . VAL B 1 112 ? 19.737 4.289 -35.215 1.00 13.98 112 VAL B CA 1
ATOM 5114 C C . VAL B 1 112 ? 20.657 4.981 -36.215 1.00 14.89 112 VAL B C 1
ATOM 5115 O O . VAL B 1 112 ? 21.730 4.471 -36.561 1.00 16.44 112 VAL B O 1
ATOM 5119 N N . GLY B 1 113 ? 20.233 6.134 -36.699 1.00 15.29 113 GLY B N 1
ATOM 5120 C CA . GLY B 1 113 ? 21.093 6.874 -37.605 1.00 16.08 113 GLY B CA 1
ATOM 5121 C C . GLY B 1 113 ? 20.398 7.923 -38.440 1.00 16.84 113 GLY B C 1
ATOM 5122 O O . GLY B 1 113 ? 19.206 8.210 -38.269 1.00 16.25 113 GLY B O 1
ATOM 5123 N N . PHE B 1 114 ? 21.175 8.457 -39.386 1.00 17.58 114 PHE B N 1
ATOM 5124 C CA . PHE B 1 114 ? 20.789 9.534 -40.286 1.00 18.25 114 PHE B CA 1
ATOM 5125 C C . PHE B 1 114 ? 21.059 8.992 -41.719 1.00 18.42 114 PHE B C 1
ATOM 5126 O O . PHE B 1 114 ? 21.929 9.486 -42.428 1.00 18.61 114 PHE B O 1
ATOM 5134 N N . PRO B 1 115 ? 20.324 7.940 -42.131 1.00 18.25 115 PRO B N 1
ATOM 5135 C CA . PRO B 1 115 ? 20.717 7.150 -43.313 1.00 18.54 115 PRO B CA 1
ATOM 5136 C C . PRO B 1 115 ? 20.695 7.870 -44.673 1.00 19.05 115 PRO B C 1
ATOM 5137 O O . PRO B 1 115 ? 21.387 7.421 -45.599 1.00 19.42 115 PRO B O 1
ATOM 5141 N N . SER B 1 116 ? 19.934 8.958 -44.793 1.00 19.16 116 SER B N 1
ATOM 5142 C CA . SER B 1 116 ? 19.882 9.699 -46.058 1.00 20.56 116 SER B CA 1
ATOM 5143 C C . SER B 1 116 ? 21.078 10.635 -46.196 1.00 21.08 116 SER B C 1
ATOM 5144 O O . SER B 1 116 ? 21.317 11.196 -47.277 1.00 21.98 116 SER B O 1
ATOM 5147 N N . ALA B 1 117 ? 21.822 10.807 -45.105 1.00 21.00 117 ALA B N 1
ATOM 5148 C CA . ALA B 1 117 ? 22.972 11.727 -45.076 1.00 21.21 117 ALA B CA 1
ATOM 5149 C C . ALA B 1 117 ? 24.311 11.005 -44.921 1.00 21.18 117 ALA B C 1
ATOM 5150 O O . ALA B 1 117 ? 25.396 11.612 -45.080 1.00 21.48 117 ALA B O 1
ATOM 5152 N N . SER B 1 118 ? 24.245 9.712 -44.604 1.00 20.31 118 SER B N 1
ATOM 5153 C CA . SER B 1 118 ? 25.419 8.947 -44.266 1.00 20.45 118 SER B CA 1
ATOM 5154 C C . SER B 1 118 ? 25.289 7.546 -44.823 1.00 19.98 118 SER B C 1
ATOM 5155 O O . SER B 1 118 ? 24.403 6.788 -44.412 1.00 19.67 118 SER B O 1
ATOM 5158 N N . GLN B 1 119 ? 26.167 7.195 -45.760 1.00 19.91 119 GLN B N 1
ATOM 5159 C CA . GLN B 1 119 ? 26.154 5.839 -46.316 1.00 19.77 119 GLN B CA 1
ATOM 5160 C C . GLN B 1 119 ? 26.397 4.762 -45.244 1.00 18.82 119 GLN B C 1
ATOM 5161 O O . GLN B 1 119 ? 25.771 3.698 -45.295 1.00 17.16 119 GLN B O 1
ATOM 5167 N N . THR B 1 120 ? 27.290 5.027 -44.286 1.00 18.63 120 THR B N 1
ATOM 5168 C CA . THR B 1 120 ? 27.513 4.036 -43.221 1.00 18.59 120 THR B CA 1
ATOM 5169 C C . THR B 1 120 ? 26.274 3.840 -42.355 1.00 18.16 120 THR B C 1
ATOM 5170 O O . THR B 1 120 ? 25.984 2.709 -41.933 1.00 18.10 120 THR B O 1
ATOM 5174 N N . ASP B 1 121 ? 25.558 4.931 -42.080 1.00 17.66 121 ASP B N 1
ATOM 5175 C CA . ASP B 1 121 ? 24.283 4.850 -41.374 1.00 17.35 121 ASP B CA 1
ATOM 5176 C C . ASP B 1 121 ? 23.266 4.062 -42.197 1.00 16.90 121 ASP B C 1
ATOM 5177 O O . ASP B 1 121 ? 22.572 3.191 -41.669 1.00 16.45 121 ASP B O 1
ATOM 5182 N N . PHE B 1 122 ? 23.198 4.341 -43.495 1.00 16.02 122 PHE B N 1
ATOM 5183 C CA . PHE B 1 122 ? 22.299 3.592 -44.388 1.00 16.30 122 PHE B CA 1
ATOM 5184 C C . PHE B 1 122 ? 22.574 2.080 -44.284 1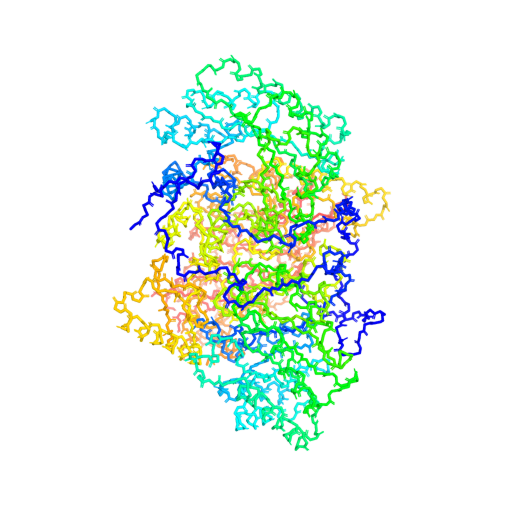.00 16.44 122 PHE B C 1
ATOM 5185 O O . PHE B 1 122 ? 21.649 1.265 -44.088 1.00 16.36 122 PHE B O 1
ATOM 5193 N N . ASP B 1 123 ? 23.851 1.717 -44.367 1.00 16.83 123 ASP B N 1
ATOM 5194 C CA . ASP B 1 123 ? 24.233 0.306 -44.359 1.00 18.04 123 ASP B CA 1
ATOM 5195 C C . ASP B 1 123 ? 23.961 -0.330 -43.005 1.00 17.70 123 ASP B C 1
ATOM 5196 O O . ASP B 1 123 ? 23.569 -1.506 -42.935 1.00 17.23 123 ASP B O 1
ATOM 5201 N N . PHE B 1 124 ? 24.124 0.452 -41.940 1.00 16.61 124 PHE B N 1
ATOM 5202 C CA . PHE B 1 124 ? 23.779 -0.052 -40.593 1.00 16.47 124 PHE B CA 1
ATOM 5203 C C . PHE B 1 124 ? 22.288 -0.390 -40.445 1.00 16.49 124 PHE B C 1
ATOM 5204 O O . PHE B 1 124 ? 21.933 -1.468 -39.964 1.00 16.10 124 PHE B O 1
ATOM 5212 N N . VAL B 1 125 ? 21.419 0.516 -40.898 1.00 15.98 125 VAL B N 1
ATOM 5213 C CA . VAL B 1 125 ? 19.979 0.303 -40.870 1.00 16.49 125 VAL B CA 1
ATOM 5214 C C . VAL B 1 125 ? 19.599 -0.924 -41.700 1.00 17.32 125 VAL B C 1
ATOM 5215 O O . VAL B 1 125 ? 18.802 -1.757 -41.258 1.00 16.77 125 VAL B O 1
ATOM 5219 N N . ARG B 1 126 ? 20.212 -1.063 -42.875 1.00 17.96 126 ARG B N 1
ATOM 5220 C CA . ARG B 1 126 ? 19.965 -2.261 -43.701 1.00 18.72 126 ARG B CA 1
ATOM 5221 C C . ARG B 1 126 ? 20.366 -3.525 -42.949 1.00 19.08 126 ARG B C 1
ATOM 5222 O O . ARG B 1 126 ? 19.603 -4.498 -42.920 1.00 19.19 126 ARG B O 1
ATOM 5230 N N . GLU B 1 127 ? 21.540 -3.475 -42.318 1.00 19.02 127 GLU B N 1
ATOM 5231 C CA . GLU B 1 127 ? 22.102 -4.596 -41.566 1.00 19.72 127 GLU B CA 1
ATOM 5232 C C . GLU B 1 127 ? 21.149 -5.077 -40.485 1.00 19.49 127 GLU B C 1
ATOM 5233 O O . GLU B 1 127 ? 20.762 -6.248 -40.462 1.00 19.50 127 GLU B O 1
ATOM 5236 N N . ILE B 1 128 ? 20.748 -4.170 -39.599 1.00 18.41 128 ILE B N 1
ATOM 5237 C CA . ILE B 1 128 ? 19.880 -4.557 -38.491 1.00 18.72 128 ILE B CA 1
ATOM 5238 C C . ILE B 1 128 ? 18.516 -5.077 -38.931 1.00 18.68 128 ILE B C 1
ATOM 5239 O O . ILE B 1 128 ? 17.981 -5.971 -38.281 1.00 18.67 128 ILE B O 1
ATOM 5244 N N . ILE B 1 129 ? 17.977 -4.542 -40.027 1.00 18.88 129 ILE B N 1
ATOM 5245 C CA . ILE B 1 129 ? 16.701 -5.002 -40.581 1.00 19.23 129 ILE B CA 1
ATOM 5246 C C . ILE B 1 129 ? 16.866 -6.385 -41.226 1.00 21.09 129 ILE B C 1
ATOM 5247 O O . ILE B 1 129 ? 16.085 -7.318 -40.954 1.00 21.61 129 ILE B O 1
ATOM 5252 N N . GLU B 1 130 ? 17.885 -6.519 -42.060 1.00 22.19 130 GLU B N 1
ATOM 5253 C CA . GLU B 1 130 ? 18.066 -7.748 -42.837 1.00 24.31 130 GLU B CA 1
ATOM 5254 C C . GLU B 1 130 ? 18.521 -8.925 -41.981 1.00 25.03 130 GLU B C 1
ATOM 5255 O O . GLU B 1 130 ? 18.210 -10.079 -42.304 1.00 26.44 130 GLU B O 1
ATOM 5261 N N . GLN B 1 131 ? 19.227 -8.642 -40.887 1.00 25.70 131 GLN B N 1
ATOM 5262 C CA . GLN B 1 131 ? 19.719 -9.698 -39.997 1.00 26.55 131 GLN B CA 1
ATOM 5263 C C . GLN B 1 131 ? 18.772 -10.019 -38.842 1.00 26.73 131 GLN B C 1
ATOM 5264 O O . GLN B 1 131 ? 19.114 -10.815 -37.960 1.00 27.37 131 GLN B O 1
ATOM 5270 N N . GLY B 1 132 ? 17.593 -9.403 -38.841 1.00 26.14 132 GLY B N 1
ATOM 5271 C CA . GLY B 1 132 ? 16.610 -9.611 -37.767 1.00 25.97 132 GLY B CA 1
ATOM 5272 C C . GLY B 1 132 ? 17.131 -9.280 -36.374 1.00 25.45 132 GLY B C 1
ATOM 5273 O O . GLY B 1 132 ? 16.877 -10.017 -35.418 1.00 26.02 132 GLY B O 1
ATOM 5274 N N . ALA B 1 133 ? 17.861 -8.170 -36.249 1.00 24.14 133 ALA B N 1
ATOM 5275 C CA . ALA B 1 133 ? 18.418 -7.758 -34.953 1.00 22.91 133 ALA B CA 1
ATOM 5276 C C . ALA B 1 133 ? 17.428 -6.929 -34.133 1.00 21.91 133 ALA B C 1
ATOM 5277 O O . ALA B 1 133 ? 17.689 -6.614 -32.970 1.00 21.07 133 ALA B O 1
ATOM 5279 N N . ILE B 1 134 ? 16.292 -6.582 -34.733 1.00 20.38 134 ILE B N 1
ATOM 5280 C CA . ILE B 1 134 ? 15.324 -5.720 -34.048 1.00 19.31 134 ILE B CA 1
ATOM 5281 C C . ILE B 1 134 ? 14.190 -6.513 -33.391 1.00 19.55 134 ILE B C 1
ATOM 5282 O O . ILE B 1 134 ? 13.363 -7.122 -34.082 1.00 18.52 134 ILE B O 1
ATOM 5287 N N . PRO B 1 135 ? 14.130 -6.492 -32.046 1.00 19.64 135 PRO B N 1
ATOM 5288 C CA . PRO B 1 135 ? 13.034 -7.131 -31.325 1.00 19.16 135 PRO B CA 1
ATOM 5289 C C . PRO B 1 135 ? 11.641 -6.601 -31.681 1.00 19.82 135 PRO B C 1
ATOM 5290 O O . PRO B 1 135 ? 11.476 -5.452 -32.108 1.00 18.90 135 PRO B O 1
ATOM 5294 N N . ASP B 1 136 ? 10.629 -7.436 -31.484 1.00 20.46 136 ASP B N 1
ATOM 5295 C CA . ASP B 1 136 ? 9.291 -7.050 -31.893 1.00 21.39 136 ASP B CA 1
ATOM 5296 C C . ASP B 1 136 ? 8.685 -5.892 -31.093 1.00 20.23 136 ASP B C 1
ATOM 5297 O O . ASP B 1 136 ? 7.762 -5.236 -31.574 1.00 20.98 136 ASP B O 1
ATOM 5302 N N . ASP B 1 137 ? 9.248 -5.597 -29.915 1.00 18.69 137 ASP B N 1
ATOM 5303 C CA . ASP B 1 137 ? 8.769 -4.478 -29.109 1.00 16.83 137 ASP B CA 1
ATOM 5304 C C . ASP B 1 137 ? 9.628 -3.208 -29.276 1.00 15.56 137 ASP B C 1
ATOM 5305 O O . ASP B 1 137 ? 9.434 -2.252 -28.545 1.00 15.19 137 ASP B O 1
ATOM 5310 N N . VAL B 1 138 ? 10.558 -3.221 -30.235 1.00 14.03 138 VAL B N 1
ATOM 5311 C CA . VAL B 1 138 ? 11.472 -2.093 -30.440 1.00 13.69 138 VAL B CA 1
ATOM 5312 C C . VAL B 1 138 ? 11.135 -1.405 -31.756 1.00 13.65 138 VAL B C 1
ATOM 5313 O O . VAL B 1 138 ? 10.942 -2.075 -32.779 1.00 12.95 138 VAL B O 1
ATOM 5317 N N . THR B 1 139 ? 11.033 -0.080 -31.707 1.00 12.71 139 THR B N 1
ATOM 5318 C CA . THR B 1 139 ? 10.822 0.724 -32.896 1.00 13.07 139 THR B CA 1
ATOM 5319 C C . THR B 1 139 ? 12.082 1.540 -33.169 1.00 13.20 139 THR B C 1
ATOM 5320 O O . THR B 1 139 ? 12.457 2.394 -32.371 1.00 13.57 139 THR B O 1
ATOM 5324 N N . ILE B 1 140 ? 12.714 1.275 -34.297 1.00 12.44 140 ILE B N 1
ATOM 5325 C CA . ILE B 1 140 ? 13.868 2.067 -34.710 1.00 11.96 140 ILE B CA 1
ATOM 5326 C C . ILE B 1 140 ? 13.389 3.416 -35.206 1.00 10.79 140 ILE B C 1
ATOM 5327 O O . ILE B 1 140 ? 12.271 3.552 -35.698 1.00 11.33 140 ILE B O 1
ATOM 5332 N N . GLN B 1 141 ? 14.254 4.416 -35.040 1.00 10.22 141 GLN B N 1
ATOM 5333 C CA . GLN B 1 141 ? 13.967 5.781 -35.451 1.00 10.32 141 GLN B CA 1
ATOM 5334 C C . GLN B 1 141 ? 15.120 6.286 -36.298 1.00 10.15 141 GLN B C 1
ATOM 5335 O O . GLN B 1 141 ? 16.269 5.990 -36.035 1.00 10.98 141 GLN B O 1
ATOM 5341 N N 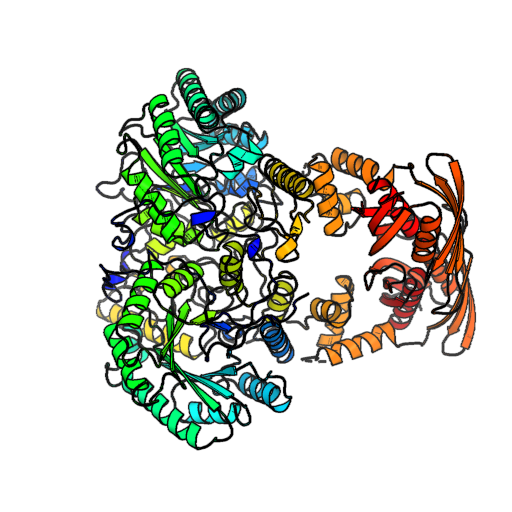. VAL B 1 142 ? 14.789 7.023 -37.340 1.00 11.23 142 VAL B N 1
ATOM 5342 C CA . VAL B 1 142 ? 15.799 7.558 -38.245 1.00 11.67 142 VAL B CA 1
ATOM 5343 C C . VAL B 1 142 ? 15.584 9.041 -38.438 1.00 12.19 142 VAL B C 1
ATOM 5344 O O . VAL B 1 142 ? 14.460 9.507 -38.603 1.00 12.76 142 VAL B O 1
ATOM 5348 N N . LEU B 1 143 ? 16.687 9.772 -38.448 1.00 12.54 143 LEU B N 1
ATOM 5349 C CA . LEU B 1 143 ? 16.620 11.214 -38.647 1.00 13.04 143 LEU B CA 1
ATOM 5350 C C . LEU B 1 143 ? 16.697 11.533 -40.133 1.00 13.80 143 LEU B C 1
ATOM 5351 O O . LEU B 1 143 ? 17.432 10.878 -40.870 1.00 14.84 143 LEU B O 1
ATOM 5356 N N . THR B 1 144 ? 15.943 12.540 -40.563 1.00 14.01 144 THR B N 1
ATOM 5357 C CA . THR B 1 144 ? 16.074 13.036 -41.932 1.00 14.93 144 THR B CA 1
ATOM 5358 C C . THR B 1 144 ? 15.831 14.543 -41.996 1.00 14.59 144 THR B C 1
ATOM 5359 O O . THR B 1 144 ? 15.004 15.063 -41.266 1.00 14.07 144 THR B O 1
ATOM 5363 N N . GLN B 1 145 ? 16.528 15.229 -42.895 1.00 16.51 145 GLN B N 1
ATOM 5364 C CA . GLN B 1 145 ? 16.119 16.590 -43.239 1.00 17.16 145 GLN B CA 1
ATOM 5365 C C . GLN B 1 145 ? 14.932 16.543 -44.191 1.00 18.51 145 GLN B C 1
ATOM 5366 O O . GLN B 1 145 ? 14.482 15.456 -44.567 1.00 18.91 145 GLN B O 1
ATOM 5372 N N . CYS B 1 146 ? 14.410 17.708 -44.590 1.00 18.44 146 CYS B N 1
ATOM 5373 C CA . CYS B 1 146 ? 13.110 17.723 -45.242 1.00 19.84 146 CYS B CA 1
ATOM 5374 C C . CYS B 1 146 ? 13.166 17.666 -46.770 1.00 21.46 146 CYS B C 1
ATOM 5375 O O . CYS B 1 146 ? 12.115 17.582 -47.419 1.00 22.11 146 CYS B O 1
ATOM 5378 N N . ARG B 1 147 ? 14.370 17.726 -47.339 1.00 23.15 147 ARG B N 1
ATOM 5379 C CA . ARG B 1 147 ? 14.511 17.674 -48.799 1.00 25.27 147 ARG B CA 1
ATOM 5380 C C . ARG B 1 147 ? 13.907 16.348 -49.290 1.00 25.31 147 ARG B C 1
ATOM 5381 O O . ARG B 1 147 ? 14.217 15.283 -48.743 1.00 24.39 147 ARG B O 1
ATOM 5389 N N . PRO B 1 148 ? 13.012 16.419 -50.293 1.00 26.17 148 PRO B N 1
ATOM 5390 C CA . PRO B 1 148 ? 12.173 15.279 -50.687 1.00 26.19 148 PRO B CA 1
ATOM 5391 C C . PRO B 1 148 ? 12.955 14.019 -51.064 1.00 26.32 148 PRO B C 1
ATOM 5392 O O . PRO B 1 148 ? 12.488 12.910 -50.781 1.00 26.43 148 PRO B O 1
ATOM 5396 N N . GLU B 1 149 ? 14.117 14.194 -51.690 1.00 26.26 149 GLU B N 1
ATOM 5397 C CA . GLU B 1 149 ? 14.972 13.066 -52.066 1.00 26.63 149 GLU B CA 1
ATOM 5398 C C . GLU B 1 149 ? 15.611 12.404 -50.845 1.00 25.40 149 GLU B C 1
ATOM 5399 O O . GLU B 1 149 ? 15.826 11.193 -50.844 1.00 25.99 149 GLU B O 1
ATOM 5405 N N . LEU B 1 150 ? 15.907 13.197 -49.815 1.00 23.74 150 LEU B N 1
ATOM 5406 C CA . LEU B 1 150 ? 16.422 12.668 -48.559 1.00 22.28 150 LEU B CA 1
ATOM 5407 C C . LEU B 1 150 ? 15.345 11.853 -47.833 1.00 21.45 150 LEU B C 1
ATOM 5408 O O . LEU B 1 150 ? 15.641 10.805 -47.236 1.00 20.86 150 LEU B O 1
ATOM 5413 N N . ILE B 1 151 ? 14.106 12.332 -47.880 1.00 20.22 151 ILE B N 1
ATOM 5414 C CA . ILE B 1 151 ? 12.986 11.599 -47.264 1.00 19.92 151 ILE B CA 1
ATOM 5415 C C . ILE B 1 151 ? 12.775 10.281 -47.996 1.00 19.93 151 ILE B C 1
ATOM 5416 O O . ILE B 1 151 ? 12.576 9.233 -47.359 1.00 19.63 151 ILE B O 1
ATOM 5421 N N . GLU B 1 152 ? 12.852 10.323 -49.327 1.00 20.06 152 GLU B N 1
ATOM 5422 C CA . GLU B 1 152 ? 12.754 9.093 -50.115 1.00 20.13 152 GLU B CA 1
ATOM 5423 C C . GLU B 1 152 ? 13.814 8.089 -49.713 1.00 20.18 152 GLU B C 1
ATOM 5424 O O . GLU B 1 152 ? 13.487 6.922 -49.472 1.00 20.65 152 GLU B O 1
ATOM 5430 N N . ARG B 1 153 ? 15.071 8.538 -49.608 1.00 20.81 153 ARG B N 1
ATOM 5431 C CA . ARG B 1 153 ? 16.194 7.662 -49.217 1.00 20.84 153 ARG B CA 1
ATOM 5432 C C . ARG B 1 153 ? 16.009 7.100 -47.802 1.00 20.18 153 ARG B C 1
ATOM 5433 O O . ARG B 1 153 ? 16.448 5.990 -47.502 1.00 20.03 153 ARG B O 1
ATOM 5441 N N . THR B 1 154 ? 15.369 7.889 -46.937 1.00 19.23 154 THR B N 1
ATOM 5442 C CA . THR B 1 154 ? 15.092 7.468 -45.561 1.00 17.93 154 THR B CA 1
ATOM 5443 C C . THR B 1 154 ? 14.113 6.301 -45.515 1.00 17.87 154 THR B C 1
ATOM 5444 O O . THR B 1 154 ? 14.356 5.319 -44.800 1.00 19.02 154 THR B O 1
ATOM 5448 N N . PHE B 1 155 ? 13.029 6.401 -46.274 1.00 16.88 155 PHE B N 1
ATOM 5449 C CA . PHE B 1 155 ? 12.089 5.290 -46.402 1.00 16.51 155 PHE B C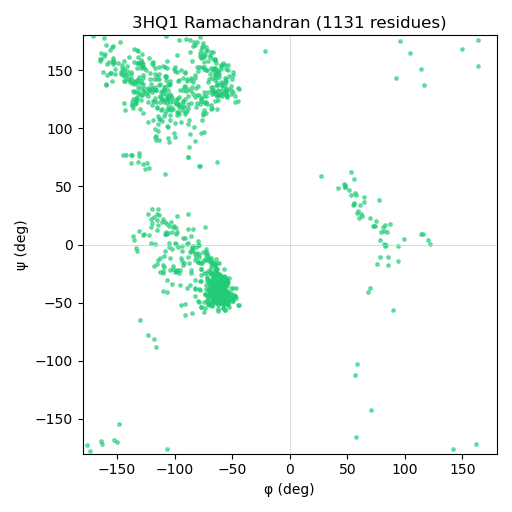A 1
ATOM 5450 C C . PHE B 1 155 ? 12.737 4.056 -47.026 1.00 17.39 155 PHE B C 1
ATOM 5451 O O . PHE B 1 155 ? 12.480 2.925 -46.571 1.00 16.51 155 PHE B O 1
ATOM 5459 N N . GLN B 1 156 ? 13.564 4.266 -48.044 1.00 17.97 156 GLN B N 1
ATOM 5460 C CA . GLN B 1 156 ? 14.303 3.151 -48.646 1.00 19.54 156 GLN B CA 1
ATOM 5461 C C . GLN B 1 156 ? 15.237 2.454 -47.647 1.00 19.47 156 GLN B C 1
ATOM 5462 O O . GLN B 1 156 ? 15.343 1.221 -47.646 1.00 19.74 156 GLN B O 1
ATOM 5468 N N . ALA B 1 157 ? 15.916 3.231 -46.797 1.00 18.18 157 ALA B N 1
ATOM 5469 C CA . ALA B 1 157 ? 16.760 2.628 -45.770 1.00 18.11 157 ALA B CA 1
ATOM 5470 C C . ALA B 1 157 ? 15.922 1.728 -44.862 1.00 17.65 157 ALA B C 1
ATOM 5471 O O . ALA B 1 157 ? 16.413 0.696 -44.419 1.00 18.00 157 ALA B O 1
ATOM 5473 N N . CYS B 1 158 ? 14.665 2.110 -44.602 1.00 17.93 158 CYS B N 1
ATOM 5474 C CA . CYS B 1 158 ? 13.831 1.380 -43.640 1.00 18.90 158 CYS B CA 1
ATOM 5475 C C . CYS B 1 158 ? 13.017 0.269 -44.274 1.00 19.45 158 CYS B C 1
ATOM 5476 O O . CYS B 1 158 ? 12.205 -0.359 -43.604 1.00 18.48 158 CYS B O 1
ATOM 5479 N N . SER B 1 159 ? 13.247 0.025 -45.557 1.00 19.69 159 SER B N 1
ATOM 5480 C CA . SER B 1 159 ? 12.474 -0.977 -46.286 1.00 21.28 159 SER B CA 1
ATOM 5481 C C . SER B 1 159 ? 12.526 -2.328 -45.567 1.00 20.66 159 SER B C 1
ATOM 5482 O O . SER B 1 159 ? 13.601 -2.835 -45.266 1.00 21.27 159 SER B O 1
ATOM 5485 N N . GLY B 1 160 ? 11.360 -2.902 -45.296 1.00 21.34 160 GLY B N 1
ATOM 5486 C CA . GLY B 1 160 ? 11.308 -4.190 -44.609 1.00 21.19 160 GLY B CA 1
ATOM 5487 C C . GLY B 1 160 ? 11.162 -4.151 -43.102 1.00 21.22 160 GLY B C 1
ATOM 5488 O O . GLY B 1 160 ? 10.858 -5.178 -42.475 1.00 21.19 160 GLY B O 1
ATOM 5489 N N . ALA B 1 161 ? 11.384 -2.982 -42.490 1.00 20.69 161 ALA B N 1
ATOM 5490 C CA . ALA B 1 161 ? 11.182 -2.838 -41.042 1.00 20.09 161 ALA B CA 1
ATOM 5491 C C . ALA B 1 161 ? 9.706 -3.072 -40.681 1.00 19.28 161 ALA B C 1
ATOM 5492 O O . ALA B 1 161 ? 8.830 -2.596 -41.382 1.00 19.57 161 ALA B O 1
ATOM 5494 N N . PRO B 1 162 ? 9.419 -3.818 -39.595 1.00 18.96 162 PRO B N 1
ATOM 5495 C CA . PRO B 1 162 ? 8.006 -3.969 -39.186 1.00 18.70 162 PRO B CA 1
ATOM 5496 C C . PRO B 1 162 ? 7.354 -2.662 -38.751 1.00 18.14 162 PRO B C 1
ATOM 5497 O O . PRO B 1 162 ? 6.155 -2.470 -38.952 1.00 17.39 162 PRO B O 1
ATOM 5501 N N . ARG B 1 163 ? 8.161 -1.769 -38.180 1.00 16.99 163 ARG B N 1
ATOM 5502 C CA . ARG B 1 163 ? 7.702 -0.446 -37.759 1.00 17.23 163 ARG B CA 1
ATOM 5503 C C . ARG B 1 163 ? 8.924 0.468 -37.663 1.00 15.48 163 ARG B C 1
ATOM 5504 O O . ARG B 1 163 ? 10.058 0.007 -37.525 1.00 14.52 163 ARG B O 1
ATOM 5512 N N . ALA B 1 164 ? 8.696 1.764 -37.801 1.00 14.53 164 ALA B N 1
ATOM 5513 C CA . ALA B 1 164 ? 9.808 2.724 -37.761 1.00 13.49 164 ALA B CA 1
ATOM 5514 C C . ALA B 1 164 ? 9.260 4.113 -37.512 1.00 13.11 164 ALA B C 1
ATOM 5515 O O . ALA B 1 164 ? 8.144 4.439 -37.942 1.00 13.58 164 ALA B O 1
ATOM 5517 N N . ILE B 1 165 ? 10.055 4.939 -36.830 1.00 12.02 165 ILE B N 1
ATOM 5518 C CA . ILE B 1 165 ? 9.740 6.360 -36.648 1.00 12.07 165 ILE B CA 1
ATOM 5519 C C . ILE B 1 165 ? 10.634 7.155 -37.592 1.00 11.59 165 ILE B C 1
ATOM 5520 O O . ILE B 1 165 ? 11.880 7.068 -37.499 1.00 11.87 165 ILE B O 1
ATOM 5525 N N . VAL B 1 166 ? 10.004 7.943 -38.460 1.00 11.00 166 VAL B N 1
ATOM 5526 C CA . VAL B 1 166 ? 10.736 8.874 -39.320 1.00 11.45 166 VAL B CA 1
ATOM 5527 C C . VAL B 1 166 ? 10.714 10.236 -38.626 1.00 10.98 166 VAL B C 1
ATOM 5528 O O . VAL B 1 166 ? 9.663 10.842 -38.457 1.00 11.86 166 VAL B O 1
ATOM 5532 N N . HIS B 1 167 ? 11.893 10.649 -38.186 1.00 11.63 167 HIS B N 1
ATOM 5533 C CA . HIS B 1 167 ? 12.081 11.908 -37.481 1.00 12.11 167 HIS B CA 1
ATOM 5534 C C . HIS B 1 167 ? 12.613 12.941 -38.466 1.00 11.78 167 HIS B C 1
ATOM 5535 O O . HIS B 1 167 ? 13.790 12.885 -38.839 1.00 12.41 167 HIS B O 1
ATOM 5542 N N . PHE B 1 168 ? 11.744 13.858 -38.885 1.00 11.53 168 PHE B N 1
ATOM 5543 C CA . PHE B 1 168 ? 12.165 14.933 -39.798 1.00 11.38 168 PHE B CA 1
ATOM 5544 C C . PHE B 1 168 ? 12.207 16.251 -39.022 1.00 11.26 168 PHE B C 1
ATOM 5545 O O . PHE B 1 168 ? 11.516 16.416 -38.008 1.00 11.48 168 PHE B O 1
ATOM 5553 N N . TYR B 1 169 ? 13.053 17.171 -39.481 1.00 10.57 169 TYR B N 1
ATOM 5554 C CA . TYR B 1 169 ? 13.277 18.407 -38.735 1.00 11.71 169 TYR B CA 1
ATOM 5555 C C . TYR B 1 169 ? 13.704 19.544 -39.640 1.00 10.98 169 TYR B C 1
ATOM 5556 O O . TYR B 1 169 ? 14.262 19.325 -40.718 1.00 11.44 169 TYR B O 1
ATOM 5565 N N . ASN B 1 170 ? 13.477 20.762 -39.164 1.00 10.88 170 ASN B N 1
ATOM 5566 C CA . ASN B 1 170 ? 14.117 21.919 -39.756 1.00 10.30 170 ASN B CA 1
ATOM 5567 C C . ASN B 1 170 ? 14.234 23.016 -38.716 1.00 10.55 170 ASN B C 1
ATOM 5568 O O . ASN B 1 170 ? 13.437 23.073 -37.751 1.00 10.47 170 ASN B O 1
ATOM 5573 N N . SER B 1 171 ? 15.208 23.890 -38.929 1.00 11.03 171 SER B N 1
ATOM 5574 C CA A SER B 1 171 ? 15.503 24.918 -37.939 0.50 11.40 171 SER B CA 1
ATOM 5575 C CA B SER B 1 171 ? 15.541 24.938 -37.966 0.50 11.22 171 SER B CA 1
ATOM 5576 C C . SER B 1 171 ? 14.499 26.053 -37.995 1.00 11.76 171 SER B C 1
ATOM 5577 O O . SER B 1 171 ? 14.180 26.570 -39.080 1.00 13.11 171 SER B O 1
ATOM 5582 N N . THR B 1 172 ? 14.011 26.438 -36.815 1.00 10.77 172 THR B N 1
ATOM 5583 C CA . THR B 1 172 ? 12.957 27.454 -36.718 1.00 11.45 172 THR B CA 1
ATOM 5584 C C . THR B 1 172 ? 13.340 28.692 -35.912 1.00 12.17 172 THR B C 1
ATOM 5585 O O . THR B 1 172 ? 12.525 29.591 -35.741 1.00 12.38 172 THR B O 1
ATOM 5589 N N . SER B 1 173 ? 14.570 28.743 -35.407 1.00 11.45 173 SER B N 1
ATOM 5590 C CA . SER B 1 173 ? 14.904 29.840 -34.477 1.00 11.62 173 SER B CA 1
ATOM 5591 C C . SER B 1 173 ? 14.864 31.221 -35.156 1.00 10.79 173 SER B C 1
ATOM 5592 O O . SER B 1 173 ? 15.117 31.334 -36.362 1.00 10.99 173 SER B O 1
ATOM 5595 N N . ILE B 1 174 ? 14.570 32.239 -34.358 1.00 11.16 174 ILE B N 1
ATOM 5596 C CA . ILE B 1 174 ? 14.665 33.629 -34.808 1.00 11.80 174 ILE B CA 1
ATOM 5597 C C . ILE B 1 174 ? 15.969 33.840 -35.561 1.00 11.80 174 ILE B C 1
ATOM 5598 O O . ILE B 1 174 ? 15.954 34.343 -36.709 1.00 12.37 174 ILE B O 1
ATOM 5603 N N . LEU B 1 175 ? 17.085 33.443 -34.940 1.00 11.52 175 LEU B N 1
ATOM 5604 C CA . LEU B 1 175 ? 18.421 33.664 -35.535 1.00 11.92 175 LEU B CA 1
ATOM 5605 C C . LEU B 1 175 ? 18.576 32.924 -36.875 1.00 12.07 175 LEU B C 1
ATOM 5606 O O . LEU B 1 175 ? 18.981 33.525 -37.870 1.00 12.58 175 LEU B O 1
ATOM 5611 N N . GLN B 1 176 ? 18.247 31.629 -36.909 1.00 11.74 176 GLN B N 1
ATOM 5612 C CA . GLN B 1 176 ? 18.422 30.868 -38.170 1.00 11.67 176 GLN B CA 1
ATOM 5613 C C . GLN B 1 176 ? 17.516 31.371 -39.297 1.00 11.87 176 GLN B C 1
ATOM 5614 O O . GLN B 1 176 ? 17.961 31.465 -40.439 1.00 12.41 176 GLN B O 1
ATOM 5620 N N . ARG B 1 177 ? 16.267 31.722 -38.989 1.00 12.80 177 ARG B N 1
ATOM 5621 C CA . ARG B 1 177 ? 15.378 32.275 -40.028 1.00 13.40 177 ARG B CA 1
ATOM 5622 C C . ARG B 1 177 ? 15.998 33.531 -40.658 1.00 14.27 177 ARG B C 1
ATOM 5623 O O . ARG B 1 177 ? 15.908 33.721 -41.862 1.00 13.96 177 ARG B O 1
ATOM 5631 N N . ARG B 1 178 ? 16.656 34.353 -39.836 1.00 14.97 178 ARG B N 1
ATOM 5632 C CA . ARG B 1 178 ? 17.342 35.558 -40.331 1.00 16.05 178 ARG B CA 1
ATOM 5633 C C . ARG B 1 178 ? 18.649 35.294 -41.084 1.00 16.81 178 ARG B C 1
ATOM 5634 O O . ARG B 1 178 ? 18.778 35.692 -42.246 1.00 17.98 178 ARG B O 1
ATOM 5642 N N . VAL B 1 179 ? 19.621 34.641 -40.440 1.00 16.72 179 VAL B N 1
ATOM 5643 C CA . VAL B 1 179 ? 20.977 34.589 -41.006 1.00 17.16 179 VAL B CA 1
ATOM 5644 C C . VAL B 1 179 ? 21.331 33.328 -41.773 1.00 17.50 179 VAL B C 1
ATOM 5645 O O . VAL B 1 179 ? 22.275 33.332 -42.585 1.00 18.05 179 VAL B O 1
ATOM 5649 N N . VAL B 1 180 ? 20.628 32.236 -41.492 1.00 16.65 180 VAL B N 1
ATOM 5650 C CA . VAL B 1 180 ? 20.860 30.993 -42.219 1.00 16.77 180 VAL B CA 1
ATOM 5651 C C . VAL B 1 180 ? 19.938 30.912 -43.462 1.00 17.47 180 VAL B C 1
ATOM 5652 O O . VAL B 1 180 ? 20.417 30.684 -44.586 1.00 17.58 180 VAL B O 1
ATOM 5656 N N . PHE B 1 181 ? 18.635 31.116 -43.263 1.00 17.87 181 PHE B N 1
ATOM 5657 C CA . PHE B 1 181 ? 17.646 30.987 -44.346 1.00 18.71 181 PHE B CA 1
ATOM 5658 C C . PHE B 1 181 ? 17.235 32.291 -45.050 1.00 19.76 181 PHE B C 1
ATOM 5659 O O . PHE B 1 181 ? 16.790 32.259 -46.201 1.00 19.67 181 PHE B O 1
ATOM 5667 N N . ARG B 1 182 ? 17.382 33.427 -44.365 1.00 19.33 182 ARG B N 1
ATOM 5668 C CA . ARG B 1 182 ? 16.897 34.721 -44.850 1.00 19.49 182 ARG B CA 1
ATOM 5669 C C . ARG B 1 182 ? 15.456 34.556 -45.332 1.00 18.72 182 ARG B C 1
ATOM 5670 O O . ARG B 1 182 ? 15.099 34.904 -46.460 1.00 18.38 182 ARG B O 1
ATOM 5678 N N . ALA B 1 183 ? 14.630 33.964 -44.473 1.00 16.83 183 ALA B N 1
ATOM 5679 C CA . ALA B 1 183 ? 13.298 33.553 -44.890 1.00 16.57 183 ALA B CA 1
ATOM 5680 C C . ALA B 1 183 ? 12.232 34.059 -43.925 1.00 16.35 183 ALA B C 1
ATOM 5681 O O . ALA B 1 183 ? 12.519 34.347 -42.762 1.00 16.34 183 ALA B O 1
ATOM 5683 N N . ASN B 1 184 ? 11.005 34.182 -44.403 1.00 15.79 184 ASN B N 1
ATOM 5684 C CA . ASN B 1 184 ? 9.922 34.557 -43.514 1.00 16.34 184 ASN B CA 1
ATOM 5685 C C . ASN B 1 184 ? 9.307 33.329 -42.836 1.00 15.71 184 ASN B C 1
ATOM 5686 O O . ASN B 1 184 ? 9.719 32.191 -43.100 1.00 15.43 184 ASN B O 1
ATOM 5691 N N . ARG B 1 185 ? 8.354 33.579 -41.939 1.00 15.69 185 ARG B N 1
ATOM 5692 C CA A ARG B 1 185 ? 7.684 32.519 -41.177 0.50 15.16 185 ARG B CA 1
ATOM 5693 C CA B ARG B 1 185 ? 7.698 32.503 -41.192 0.50 15.65 185 ARG B CA 1
ATOM 5694 C C . ARG B 1 185 ? 7.005 31.503 -42.089 1.00 15.44 185 ARG B C 1
ATOM 5695 O O . ARG B 1 185 ? 7.080 30.286 -41.849 1.00 15.21 185 ARG B O 1
ATOM 5710 N N . ALA B 1 186 ? 6.332 31.999 -43.133 1.00 15.09 186 ALA B N 1
ATOM 5711 C CA . ALA B 1 186 ? 5.664 31.083 -44.056 1.00 15.33 186 ALA B CA 1
ATOM 5712 C C . ALA B 1 186 ? 6.641 30.165 -44.751 1.00 14.95 186 ALA B C 1
ATOM 5713 O O . ALA B 1 186 ? 6.344 28.969 -44.912 1.00 14.88 186 ALA B O 1
ATOM 5715 N N . GLU B 1 187 ? 7.783 30.711 -45.198 1.00 14.61 187 GLU B N 1
ATOM 5716 C CA A GLU B 1 187 ? 8.743 29.931 -45.961 0.50 14.50 187 GLU B CA 1
ATOM 5717 C CA B GLU B 1 187 ? 8.746 29.922 -45.965 0.50 15.39 187 GLU B CA 1
ATOM 5718 C C . GLU B 1 187 ? 9.307 28.805 -45.090 1.00 14.50 187 GLU B C 1
ATOM 5719 O O . GLU B 1 187 ? 9.388 27.660 -45.521 1.00 13.52 187 GLU B O 1
ATOM 5730 N N . VAL B 1 188 ? 9.658 29.151 -43.853 1.00 14.45 188 VAL B N 1
ATOM 5731 C CA . VAL B 1 188 ? 10.233 28.182 -42.920 1.00 14.32 188 VAL B CA 1
ATOM 5732 C C . VAL B 1 188 ? 9.220 27.105 -42.533 1.00 14.57 188 VAL B C 1
ATOM 5733 O O . VAL B 1 188 ? 9.576 25.914 -42.453 1.00 14.15 188 VAL B O 1
ATOM 5737 N N . GLN B 1 189 ? 7.968 27.506 -42.321 1.00 13.59 189 GLN B N 1
ATOM 5738 C CA . GLN B 1 189 ? 6.890 26.555 -42.055 1.00 13.86 189 GLN B CA 1
ATOM 5739 C C . GLN B 1 189 ? 6.679 25.610 -43.235 1.00 14.17 189 GLN B C 1
ATOM 5740 O O . GLN B 1 189 ? 6.480 24.411 -43.047 1.00 14.56 189 GLN B O 1
ATOM 5746 N N . ALA B 1 190 ? 6.738 26.147 -44.451 1.00 14.87 190 ALA B N 1
ATOM 5747 C CA . ALA B 1 190 ? 6.625 25.312 -45.667 1.00 14.64 190 ALA B CA 1
ATOM 5748 C C . ALA B 1 190 ? 7.694 24.228 -45.776 1.00 15.31 190 ALA B C 1
ATOM 5749 O O . ALA B 1 190 ? 7.412 23.129 -46.278 1.00 15.82 190 ALA B O 1
ATOM 5751 N N . ILE B 1 191 ? 8.917 24.518 -45.341 1.00 14.55 191 ILE B N 1
ATOM 5752 C CA . ILE B 1 191 ? 9.948 23.494 -45.323 1.00 14.74 191 ILE B CA 1
ATOM 5753 C C . ILE B 1 191 ? 9.415 22.278 -44.548 1.00 14.52 191 ILE B C 1
ATOM 5754 O O . ILE B 1 191 ? 9.465 21.137 -45.047 1.00 15.33 191 ILE B O 1
ATOM 5759 N N . ALA B 1 192 ? 8.838 22.540 -43.372 1.00 14.72 192 ALA B N 1
ATOM 5760 C CA . ALA B 1 192 ? 8.312 21.474 -42.507 1.00 14.64 192 ALA B CA 1
ATOM 5761 C C . ALA B 1 192 ? 7.090 20.781 -43.111 1.00 14.59 192 ALA B C 1
ATOM 5762 O O . ALA B 1 192 ? 7.040 19.560 -43.134 1.00 14.62 192 ALA B O 1
ATOM 5764 N N . THR B 1 193 ? 6.107 21.551 -43.569 1.00 14.69 193 THR B N 1
ATOM 5765 C CA . THR B 1 193 ? 4.860 20.954 -44.091 1.00 14.81 193 THR B CA 1
ATOM 5766 C C . THR B 1 193 ? 5.088 20.208 -45.423 1.00 15.58 193 THR B C 1
ATOM 5767 O O . THR B 1 193 ? 4.441 19.190 -45.693 1.00 15.29 193 THR B O 1
ATOM 5771 N N . ASP B 1 194 ? 6.001 20.715 -46.250 1.00 15.68 194 ASP B N 1
ATOM 5772 C CA . ASP B 1 194 ? 6.427 19.983 -47.435 1.00 16.44 194 ASP B CA 1
ATOM 5773 C C . ASP B 1 194 ? 7.076 18.653 -47.048 1.00 16.51 194 ASP B C 1
ATOM 5774 O O . ASP B 1 194 ? 6.866 17.620 -47.715 1.00 17.54 194 ASP B O 1
ATOM 5779 N N . GLY B 1 195 ? 7.884 18.669 -45.986 1.00 15.69 195 GLY B N 1
ATOM 5780 C CA . GLY B 1 195 ? 8.487 17.420 -45.501 1.00 16.03 195 GLY B CA 1
ATOM 5781 C C . GLY B 1 195 ? 7.421 16.444 -45.021 1.00 15.62 195 GLY B C 1
ATOM 5782 O O . GLY B 1 195 ? 7.496 15.233 -45.316 1.00 15.95 195 GLY B O 1
ATOM 5783 N N . ALA B 1 196 ? 6.448 16.967 -44.283 1.00 14.92 196 ALA B N 1
ATOM 5784 C CA . ALA B 1 196 ? 5.345 16.157 -43.745 1.00 15.99 196 ALA B CA 1
ATOM 5785 C C . ALA B 1 196 ? 4.535 15.531 -44.881 1.00 16.81 196 ALA B C 1
ATOM 5786 O O . ALA B 1 196 ? 4.096 14.360 -44.790 1.00 16.74 196 ALA B O 1
ATOM 5788 N N . ARG B 1 197 ? 4.326 16.322 -45.935 1.00 16.85 197 ARG B N 1
ATOM 5789 C CA . ARG B 1 197 ? 3.553 15.849 -47.096 1.00 18.35 197 ARG B CA 1
ATOM 5790 C C . ARG B 1 197 ? 4.270 14.692 -47.786 1.00 17.75 197 ARG B C 1
ATOM 5791 O O . ARG B 1 197 ? 3.640 13.666 -48.135 1.00 17.67 197 ARG B O 1
ATOM 5799 N N . LYS B 1 198 ? 5.581 14.861 -47.980 1.00 17.30 198 LYS B N 1
ATOM 5800 C CA . LYS B 1 198 ? 6.421 13.852 -48.595 1.00 17.86 198 LYS B CA 1
ATOM 5801 C C . LYS B 1 198 ? 6.432 12.576 -47.764 1.00 17.92 198 LYS B C 1
ATOM 5802 O O . LYS B 1 198 ? 6.442 11.475 -48.320 1.00 17.75 198 LYS B O 1
ATOM 5808 N N . CYS B 1 199 ? 6.417 12.729 -46.433 1.00 17.71 199 CYS B N 1
ATOM 5809 C CA . CYS B 1 199 ? 6.379 11.571 -45.519 1.00 17.96 199 CYS B CA 1
ATOM 5810 C C . CYS B 1 199 ? 5.088 10.748 -45.670 1.00 18.41 199 CYS B C 1
ATOM 5811 O O . CYS B 1 199 ? 5.126 9.511 -45.718 1.00 18.74 199 CYS B O 1
ATOM 5814 N N . VAL B 1 200 ? 3.957 11.443 -45.737 1.00 18.82 200 VAL B N 1
ATOM 5815 C CA . VAL B 1 200 ? 2.660 10.813 -45.940 1.00 19.32 200 VAL B CA 1
ATOM 5816 C C . VAL B 1 200 ? 2.622 10.066 -47.291 1.00 20.33 200 VAL B C 1
ATOM 5817 O O . VAL B 1 200 ? 2.070 8.957 -47.374 1.00 20.24 200 VAL B O 1
ATOM 5821 N N . GLU B 1 201 ? 3.215 10.668 -48.322 1.00 20.99 201 GLU B N 1
ATOM 5822 C CA . GLU B 1 201 ? 3.259 10.073 -49.662 1.00 22.22 201 GLU B CA 1
ATOM 5823 C C . GLU B 1 201 ? 4.115 8.808 -49.685 1.00 22.25 201 GLU B C 1
ATOM 5824 O O . GLU B 1 201 ? 3.744 7.794 -50.302 1.00 22.09 201 GLU B O 1
ATOM 5830 N N . GLN B 1 202 ? 5.266 8.873 -49.018 1.00 21.72 202 GLN B N 1
ATOM 5831 C CA . GLN B 1 202 ? 6.202 7.771 -49.019 1.00 22.06 202 GLN B CA 1
ATOM 5832 C C . GLN B 1 202 ? 5.674 6.617 -48.172 1.00 22.04 202 GLN B C 1
ATOM 5833 O O . GLN B 1 202 ? 5.899 5.460 -48.514 1.00 23.34 202 GLN B O 1
ATOM 5839 N N . ALA B 1 203 ? 4.970 6.931 -47.086 1.00 22.07 203 ALA B N 1
ATOM 5840 C CA . ALA B 1 203 ? 4.403 5.901 -46.212 1.00 22.54 203 ALA B CA 1
ATOM 5841 C C . ALA B 1 203 ? 3.361 5.042 -46.940 1.00 23.41 203 ALA B C 1
ATOM 5842 O O . ALA B 1 203 ? 3.269 3.834 -46.704 1.00 23.66 203 ALA B O 1
ATOM 5844 N N . ALA B 1 204 ? 2.567 5.676 -47.799 1.00 24.59 204 ALA B N 1
ATOM 5845 C CA . ALA B 1 204 ? 1.573 4.959 -48.608 1.00 26.30 204 ALA B CA 1
ATOM 5846 C C . ALA B 1 204 ? 2.199 3.978 -49.614 1.00 27.28 204 ALA B C 1
ATOM 5847 O O . ALA B 1 204 ? 1.562 2.981 -49.991 1.00 28.09 204 ALA B O 1
ATOM 5849 N N . LYS B 1 205 ? 3.435 4.250 -50.027 1.00 27.93 205 LYS B N 1
ATOM 5850 C CA . LYS B 1 205 ? 4.197 3.387 -50.939 1.00 28.90 205 LYS B CA 1
ATOM 5851 C C . LYS B 1 205 ? 4.845 2.165 -50.290 1.00 29.05 205 LYS B C 1
ATOM 5852 O O . LYS B 1 205 ? 5.288 1.247 -50.995 1.00 29.37 205 LYS B O 1
ATOM 5858 N N . TYR B 1 206 ? 4.924 2.166 -48.958 1.00 28.40 206 TYR B N 1
ATOM 5859 C CA . TYR B 1 206 ? 5.526 1.067 -48.215 1.00 27.57 206 TYR B CA 1
ATOM 5860 C C . TYR B 1 206 ? 4.536 0.502 -47.195 1.00 27.44 206 TYR B C 1
ATOM 5861 O O . TYR B 1 206 ? 4.712 0.662 -45.980 1.00 26.87 206 TYR B O 1
ATOM 5870 N N . PRO B 1 207 ? 3.476 -0.181 -47.686 1.00 27.17 207 PRO B N 1
ATOM 5871 C CA . PRO B 1 207 ? 2.408 -0.603 -46.760 1.00 26.45 207 PRO B CA 1
ATOM 5872 C C . PRO B 1 207 ? 2.806 -1.741 -45.802 1.00 25.36 207 PRO B C 1
ATOM 5873 O O . PRO B 1 207 ? 2.085 -2.010 -44.840 1.00 25.39 207 PRO B O 1
ATOM 5877 N N . GLY B 1 208 ? 3.945 -2.377 -46.055 1.00 24.33 208 GLY B N 1
ATOM 5878 C CA . GLY B 1 208 ? 4.450 -3.461 -45.195 1.00 24.31 208 GLY B CA 1
ATOM 5879 C C . GLY B 1 208 ? 5.020 -3.019 -43.856 1.00 24.01 208 GLY B C 1
ATOM 5880 O O . GLY B 1 208 ? 5.280 -3.847 -42.962 1.00 24.47 208 GLY B O 1
ATOM 5881 N N . THR B 1 209 ? 5.238 -1.711 -43.723 1.00 22.58 209 THR B N 1
ATOM 5882 C CA . THR B 1 209 ? 5.809 -1.128 -42.504 1.00 21.78 209 THR B CA 1
ATOM 5883 C C . THR B 1 209 ? 4.787 -0.244 -41.814 1.00 21.43 209 THR B C 1
ATOM 5884 O O . THR B 1 209 ? 4.077 0.519 -42.474 1.00 21.58 209 THR B O 1
ATOM 5888 N N . GLN B 1 210 ? 4.713 -0.356 -40.485 1.00 21.39 210 GLN B N 1
ATOM 5889 C CA . GLN B 1 210 ? 3.906 0.531 -39.651 1.00 21.22 210 GLN B CA 1
ATOM 5890 C C . GLN B 1 210 ? 4.699 1.804 -39.365 1.00 20.64 210 GLN B C 1
ATOM 5891 O O . GLN B 1 210 ? 5.583 1.794 -38.501 1.00 20.83 210 GLN B O 1
ATOM 5897 N N . TRP B 1 211 ? 4.381 2.880 -40.093 1.00 19.44 211 TRP B N 1
ATOM 5898 C CA . TRP B 1 211 ? 5.145 4.140 -40.034 1.00 18.99 211 TRP B CA 1
ATOM 5899 C C . TRP B 1 211 ? 4.606 5.070 -38.964 1.00 18.01 211 TRP B C 1
ATOM 5900 O O . TRP B 1 211 ? 3.387 5.168 -38.745 1.00 19.27 211 TRP B O 1
ATOM 5911 N N . ARG B 1 212 ? 5.526 5.734 -38.273 1.00 16.69 212 ARG B N 1
ATOM 5912 C CA . ARG B 1 212 ? 5.178 6.705 -37.262 1.00 16.05 212 ARG B CA 1
ATOM 5913 C C . ARG B 1 212 ? 6.078 7.897 -37.499 1.00 14.91 212 ARG B C 1
ATOM 5914 O O . ARG B 1 212 ? 7.136 7.771 -38.125 1.00 15.24 212 ARG B O 1
ATOM 5922 N N . PHE B 1 213 ? 5.651 9.054 -37.024 1.00 14.02 213 PHE B N 1
ATOM 5923 C CA . PHE B 1 213 ? 6.388 10.277 -37.328 1.00 13.53 213 PHE B CA 1
ATOM 5924 C C . PHE B 1 213 ? 6.792 11.050 -36.106 1.00 12.74 213 PHE B C 1
ATOM 5925 O O . PHE B 1 213 ? 6.096 11.033 -35.077 1.00 14.19 213 PHE B O 1
ATOM 5933 N N . GLU B 1 214 ? 7.917 11.744 -36.248 1.00 12.34 214 GLU B N 1
ATOM 5934 C CA . GLU B 1 214 ? 8.362 12.695 -35.241 1.00 11.31 214 GLU B CA 1
ATOM 5935 C C . GLU B 1 214 ? 8.806 13.946 -35.977 1.00 11.59 214 GLU B C 1
ATOM 5936 O O . GLU B 1 214 ? 9.573 13.855 -36.934 1.00 11.45 214 GLU B O 1
ATOM 5942 N N . TYR B 1 215 ? 8.328 15.103 -35.533 1.00 10.90 215 TYR B N 1
ATOM 5943 C CA . TYR B 1 215 ? 8.759 16.368 -36.116 1.00 11.03 215 TYR B CA 1
ATOM 5944 C C . TYR B 1 215 ? 9.466 17.202 -35.025 1.00 11.10 215 TYR B C 1
ATOM 5945 O O . TYR B 1 215 ? 8.946 17.318 -33.930 1.00 11.17 215 TYR B O 1
ATOM 5954 N N . SER B 1 216 ? 10.634 17.770 -35.332 1.00 11.65 216 SER B N 1
ATOM 5955 C CA . SER B 1 216 ? 11.284 18.716 -34.402 1.00 10.66 216 SER B CA 1
ATOM 5956 C C . SER B 1 216 ? 11.425 20.105 -35.037 1.00 10.80 216 SER B C 1
ATOM 5957 O O . SER B 1 216 ? 12.056 20.212 -36.093 1.00 10.87 216 SER B O 1
ATOM 5960 N N . PRO B 1 217 ? 10.876 21.163 -34.385 1.00 10.63 217 PRO B N 1
ATOM 5961 C CA . PRO B 1 217 ? 11.288 22.528 -34.748 1.00 11.12 217 PRO B CA 1
ATOM 5962 C C . PRO B 1 217 ? 12.691 22.745 -34.161 1.00 10.60 217 PRO B C 1
ATOM 5963 O O . PRO B 1 217 ? 12.840 22.965 -32.938 1.00 10.27 217 PRO B O 1
ATOM 5967 N N . GLU B 1 218 ? 13.707 22.553 -34.994 1.00 10.04 218 GLU B N 1
ATOM 5968 C CA . GLU B 1 218 ? 15.082 22.509 -34.521 1.00 10.15 218 GLU B CA 1
ATOM 5969 C C . GLU B 1 218 ? 15.477 23.909 -34.009 1.00 10.35 218 GLU B C 1
ATOM 5970 O O . GLU B 1 218 ? 15.028 24.926 -34.567 1.00 10.20 218 GLU B O 1
ATOM 5976 N N . SER B 1 219 ? 16.274 23.953 -32.936 1.00 9.52 219 SER B N 1
ATOM 5977 C CA . SER B 1 219 ? 16.603 25.226 -32.277 1.00 9.80 219 SER B CA 1
ATOM 5978 C C . SER B 1 219 ? 15.329 25.848 -31.693 1.00 9.30 219 SER B C 1
ATOM 5979 O O . SER B 1 219 ? 15.168 27.061 -31.638 1.00 9.79 219 SER B O 1
ATOM 5982 N N . TYR B 1 220 ? 14.458 24.971 -31.193 1.00 8.76 220 TYR B N 1
ATOM 5983 C CA . TYR B 1 220 ? 13.231 25.348 -30.489 1.00 9.13 220 TYR B CA 1
ATOM 5984 C C . TYR B 1 220 ? 13.459 26.364 -29.370 1.00 9.27 220 TYR B C 1
ATOM 5985 O O . TYR B 1 220 ? 12.689 27.300 -29.230 1.00 9.38 220 TYR B O 1
ATOM 5994 N N . THR B 1 221 ? 14.525 26.201 -28.582 1.00 8.75 221 THR B N 1
ATOM 5995 C CA . THR B 1 221 ? 14.744 27.133 -27.471 1.00 9.64 221 THR B CA 1
ATOM 5996 C C . THR B 1 221 ? 15.121 28.537 -27.971 1.00 10.78 221 THR B C 1
ATOM 5997 O O . THR B 1 221 ? 15.085 29.494 -27.202 1.00 13.02 221 THR B O 1
ATOM 6001 N N . GLY B 1 222 ? 15.437 28.665 -29.256 1.00 10.38 222 GLY B N 1
ATOM 6002 C CA . GLY B 1 222 ? 15.635 29.985 -29.856 1.00 10.07 222 GLY B CA 1
ATOM 6003 C C . GLY B 1 222 ? 14.485 30.453 -30.736 1.00 10.44 222 GLY B C 1
ATOM 6004 O O . GLY B 1 222 ? 14.642 31.410 -31.498 1.00 10.47 222 GLY B O 1
ATOM 6005 N N . THR B 1 223 ? 13.328 29.795 -30.599 1.00 10.25 223 THR B N 1
ATOM 6006 C CA . THR B 1 223 ? 12.135 30.014 -31.428 1.00 10.85 223 THR B CA 1
ATOM 6007 C C . THR B 1 223 ? 11.011 30.571 -30.560 1.00 11.01 223 THR B C 1
ATOM 6008 O O . THR B 1 223 ? 10.867 30.161 -29.395 1.00 10.27 223 THR B O 1
ATOM 6012 N N . GLU B 1 224 ? 10.180 31.455 -31.128 1.00 10.78 224 GLU B N 1
ATOM 6013 C CA . GLU B 1 224 ? 9.016 31.975 -30.388 1.00 11.51 224 GLU B CA 1
ATOM 6014 C C . GLU B 1 224 ? 8.051 30.799 -30.171 1.00 11.25 224 GLU B C 1
ATOM 6015 O O . GLU B 1 224 ? 7.813 30.024 -31.109 1.00 11.30 224 GLU B O 1
ATOM 6021 N N . LEU B 1 225 ? 7.505 30.657 -28.966 1.00 11.19 225 LEU B N 1
ATOM 6022 C CA . LEU B 1 225 ? 6.603 29.529 -28.692 1.00 11.71 225 LEU B CA 1
ATOM 6023 C C . LEU B 1 225 ? 5.387 29.567 -29.609 1.00 11.61 225 LEU B C 1
ATOM 6024 O O . LEU B 1 225 ? 4.967 28.516 -30.116 1.00 12.00 225 LEU B O 1
ATOM 6029 N N . GLU B 1 226 ? 4.823 30.758 -29.842 1.00 12.45 226 GLU B N 1
ATOM 6030 C CA . GLU B 1 226 ? 3.649 30.812 -30.729 1.00 13.35 226 GLU B CA 1
ATOM 6031 C C . GLU B 1 226 ? 4.004 30.305 -32.132 1.00 13.27 226 GLU B C 1
ATOM 6032 O O . GLU B 1 226 ? 3.201 29.610 -32.760 1.00 14.25 226 GLU B O 1
ATOM 6038 N N . TYR B 1 227 ? 5.221 30.597 -32.593 1.00 12.87 227 TYR B N 1
ATOM 6039 C CA . TYR B 1 227 ? 5.625 30.103 -33.902 1.00 12.49 227 TYR B CA 1
ATOM 6040 C C . TYR B 1 227 ? 5.858 28.583 -33.889 1.00 12.30 227 TYR B C 1
ATOM 6041 O O . TYR B 1 227 ? 5.439 27.867 -34.810 1.00 12.17 227 TYR B O 1
ATOM 6050 N N . ALA B 1 228 ? 6.538 28.099 -32.853 1.00 11.56 228 ALA B N 1
ATOM 6051 C CA . ALA B 1 228 ? 6.784 26.649 -32.715 1.00 11.48 228 ALA B CA 1
ATOM 6052 C C . ALA B 1 228 ? 5.445 25.906 -32.745 1.00 12.03 228 ALA B C 1
ATOM 6053 O O . ALA B 1 228 ? 5.309 24.909 -33.471 1.00 12.08 228 ALA B O 1
ATOM 6055 N N . LYS B 1 229 ? 4.460 26.412 -31.998 1.00 12.98 229 LYS B N 1
ATOM 6056 C CA . LYS B 1 229 ? 3.101 25.838 -32.012 1.00 13.53 229 LYS B CA 1
ATOM 6057 C C . LYS B 1 229 ? 2.488 25.907 -33.405 1.00 13.79 229 LYS B C 1
ATOM 6058 O O . LYS B 1 229 ? 1.894 24.929 -33.868 1.00 14.32 229 LYS B O 1
ATOM 6064 N N . GLN B 1 230 ? 2.608 27.060 -34.063 1.00 13.39 230 GLN B N 1
ATOM 6065 C CA . GLN B 1 230 ? 2.072 27.222 -35.418 1.00 13.87 230 GLN B CA 1
ATOM 6066 C C . GLN B 1 230 ? 2.612 26.160 -36.383 1.00 13.67 230 GLN B C 1
ATOM 6067 O O . GLN B 1 230 ? 1.836 25.509 -37.083 1.00 13.67 230 GLN B O 1
ATOM 6073 N N . VAL B 1 231 ? 3.940 25.992 -36.406 1.00 13.26 231 VAL B N 1
ATOM 6074 C CA . VAL B 1 231 ? 4.605 25.027 -37.296 1.00 12.66 231 VAL B CA 1
ATOM 6075 C C . VAL B 1 231 ? 4.226 23.589 -36.921 1.00 12.05 231 VAL B C 1
ATOM 6076 O O . VAL B 1 231 ? 3.874 22.792 -37.793 1.00 11.55 231 VAL B O 1
ATOM 6080 N N . CYS B 1 232 ? 4.299 23.246 -35.634 1.00 11.33 232 CYS B N 1
ATOM 6081 C CA . CYS B 1 232 ? 3.911 21.887 -35.220 1.00 11.97 232 CYS B CA 1
ATOM 6082 C C . CYS B 1 232 ? 2.459 21.591 -35.618 1.00 12.30 232 CYS B C 1
ATOM 6083 O O . CYS B 1 232 ? 2.180 20.531 -36.191 1.00 13.23 232 CYS B O 1
ATOM 6086 N N . ASP B 1 233 ? 1.541 22.500 -35.290 1.00 13.18 233 ASP B N 1
ATOM 6087 C CA . ASP B 1 233 ? 0.129 22.350 -35.665 1.00 14.97 233 ASP B CA 1
ATOM 6088 C C . ASP B 1 233 ? -0.009 22.103 -37.171 1.00 15.32 233 ASP B C 1
ATOM 6089 O O . ASP B 1 233 ? -0.762 21.201 -37.601 1.00 17.02 233 ASP B O 1
ATOM 6094 N N . ALA B 1 234 ? 0.693 22.899 -37.977 1.00 15.45 234 ALA B N 1
ATOM 6095 C CA . ALA B 1 234 ? 0.624 22.738 -39.454 1.00 15.90 234 ALA B CA 1
ATOM 6096 C C . ALA B 1 234 ? 1.132 21.375 -39.919 1.00 16.02 234 ALA B C 1
ATOM 6097 O O . ALA B 1 234 ? 0.527 20.734 -40.792 1.00 16.85 234 ALA B O 1
ATOM 6099 N N . VAL B 1 235 ? 2.227 20.908 -39.322 1.00 14.88 235 VAL B N 1
ATOM 6100 C CA . VAL B 1 235 ? 2.758 19.581 -39.635 1.00 13.88 235 VAL B CA 1
ATOM 6101 C C . VAL B 1 235 ? 1.752 18.506 -39.228 1.00 14.86 235 VAL B C 1
ATOM 6102 O O . VAL B 1 235 ? 1.546 17.521 -39.970 1.00 15.74 235 VAL B O 1
ATOM 6106 N N . GLY B 1 236 ? 1.138 18.672 -38.054 1.00 15.59 236 GLY B N 1
ATOM 6107 C CA . GLY B 1 236 ? 0.136 17.709 -37.546 1.00 16.45 236 GLY B CA 1
ATOM 6108 C C . GLY B 1 236 ? -1.107 17.602 -38.430 1.00 18.08 236 GLY B C 1
ATOM 6109 O O . GLY B 1 236 ? -1.660 16.512 -38.623 1.00 18.21 236 GLY B O 1
ATOM 6110 N N . GLU B 1 237 ? -1.547 18.724 -38.985 1.00 18.27 237 GLU B N 1
ATOM 6111 C CA A GLU B 1 237 ? -2.679 18.711 -39.918 0.50 19.14 237 GLU B CA 1
ATOM 6112 C CA B GLU B 1 237 ? -2.683 18.692 -39.908 0.50 19.12 237 GLU B CA 1
ATOM 6113 C C . GLU B 1 237 ? -2.369 17.874 -41.164 1.00 19.07 237 GLU B C 1
ATOM 6114 O O . GLU B 1 237 ? -3.249 17.194 -41.694 1.00 19.98 237 GLU B O 1
ATOM 6125 N N . VAL B 1 238 ? -1.120 17.929 -41.639 1.00 18.54 238 VAL B N 1
ATOM 6126 C CA . VAL B 1 238 ? -0.685 17.114 -42.792 1.00 17.45 238 VAL B CA 1
ATOM 6127 C C . VAL B 1 238 ? -0.638 15.624 -42.419 1.00 18.50 238 VAL B C 1
ATOM 6128 O O . VAL B 1 238 ? -1.177 14.781 -43.143 1.00 18.99 238 VAL B O 1
ATOM 6132 N N . ILE B 1 239 ? -0.017 15.312 -41.285 1.00 17.79 239 ILE B N 1
ATOM 6133 C CA . ILE B 1 239 ? 0.166 13.919 -40.854 1.00 19.05 239 ILE B CA 1
ATOM 6134 C C . ILE B 1 239 ? -1.143 13.284 -40.383 1.00 19.46 239 ILE B C 1
ATOM 6135 O O . ILE B 1 239 ? -1.343 12.064 -40.551 1.00 20.08 239 ILE B O 1
ATOM 6140 N N . ALA B 1 240 ? -2.026 14.107 -39.812 1.00 19.63 240 ALA B N 1
ATOM 6141 C CA . ALA B 1 240 ? -3.331 13.690 -39.296 1.00 20.18 240 ALA B CA 1
ATOM 6142 C C . ALA B 1 240 ? -3.262 12.568 -38.250 1.00 20.59 240 ALA B C 1
ATOM 6143 O O . ALA B 1 240 ? -3.891 11.510 -38.433 1.00 21.00 240 ALA B O 1
ATOM 6145 N N . PRO B 1 241 ? -2.508 12.786 -37.150 1.00 20.52 241 PRO B N 1
ATOM 6146 C CA . PRO B 1 241 ? -2.356 11.768 -36.110 1.00 20.29 241 PRO B CA 1
ATOM 6147 C C . PRO B 1 241 ? -3.658 11.556 -35.337 1.00 20.78 241 PRO B C 1
ATOM 6148 O O . PRO B 1 241 ? -4.557 12.403 -35.380 1.00 20.45 241 PRO B O 1
ATOM 6152 N N . THR B 1 242 ? -3.742 10.440 -34.620 1.00 20.87 242 THR B N 1
ATOM 6153 C CA . THR B 1 242 ? -4.901 10.138 -33.764 1.00 21.87 242 THR B CA 1
ATOM 6154 C C . THR B 1 242 ? -4.381 9.609 -32.420 1.00 21.75 242 THR B C 1
ATOM 6155 O O . THR B 1 242 ? -3.197 9.304 -32.310 1.00 22.12 242 THR B O 1
ATOM 6159 N N . PRO B 1 243 ? -5.238 9.497 -31.385 1.00 22.24 243 PRO B N 1
ATOM 6160 C CA . PRO B 1 243 ? -4.711 8.883 -30.140 1.00 22.57 243 PRO B CA 1
ATOM 6161 C C . PRO B 1 243 ? -4.118 7.481 -30.305 1.00 23.47 243 PRO B C 1
ATOM 6162 O O . PRO B 1 243 ? -3.230 7.104 -29.536 1.00 22.90 243 PRO B O 1
ATOM 6166 N N . GLU B 1 244 ? -4.598 6.733 -31.300 1.00 24.11 244 GLU B N 1
ATOM 6167 C CA . GLU B 1 244 ? -4.129 5.390 -31.568 1.00 25.09 244 GLU B CA 1
ATOM 6168 C C . GLU B 1 244 ? -2.838 5.426 -32.396 1.00 24.55 244 GLU B C 1
ATOM 6169 O O . GLU B 1 244 ? -1.979 4.535 -32.273 1.00 25.60 244 GLU B O 1
ATOM 6175 N N . ARG B 1 245 ? -2.705 6.460 -33.227 1.00 23.00 245 ARG B N 1
ATOM 6176 C CA . ARG B 1 245 ? -1.521 6.655 -34.054 1.00 21.57 245 ARG B CA 1
ATOM 6177 C C . ARG B 1 245 ? -0.961 8.072 -33.844 1.00 19.89 245 ARG B C 1
ATOM 6178 O O . ARG B 1 245 ? -1.057 8.921 -34.746 1.00 19.59 245 ARG B O 1
ATOM 6181 N N . PRO B 1 246 ? -0.403 8.344 -32.645 1.00 18.72 246 PRO B N 1
ATOM 6182 C CA . PRO B 1 246 ? -0.012 9.735 -32.372 1.00 17.35 246 PRO B CA 1
ATOM 6183 C C . PRO B 1 246 ? 1.252 10.166 -33.121 1.00 15.48 246 PRO B C 1
ATOM 6184 O O . PRO B 1 246 ? 2.002 9.317 -33.602 1.00 16.32 246 PRO B O 1
ATOM 6188 N N . ILE B 1 247 ? 1.439 11.480 -33.224 1.00 14.50 247 ILE B N 1
ATOM 6189 C CA . ILE B 1 247 ? 2.674 12.068 -33.766 1.00 13.02 247 ILE B CA 1
ATOM 6190 C C . ILE B 1 247 ? 3.531 12.448 -32.575 1.00 12.59 247 ILE B C 1
ATOM 6191 O O . ILE B 1 247 ? 3.014 12.785 -31.518 1.00 12.82 247 ILE B O 1
ATOM 6196 N N . ILE B 1 248 ? 4.845 12.375 -32.745 1.00 12.67 248 ILE B N 1
ATOM 6197 C CA . ILE B 1 248 ? 5.767 12.889 -31.720 1.00 11.13 248 ILE B CA 1
ATOM 6198 C C . ILE B 1 248 ? 6.203 14.292 -32.135 1.00 11.00 248 ILE B C 1
ATOM 6199 O O . ILE B 1 248 ? 6.709 14.466 -33.247 1.00 10.96 248 ILE B O 1
ATOM 6204 N N . PHE B 1 249 ? 6.018 15.271 -31.250 1.00 11.06 249 PHE B N 1
ATOM 6205 C CA . PHE B 1 249 ? 6.626 16.606 -31.442 1.00 9.78 249 PHE B CA 1
ATOM 6206 C C . PHE B 1 249 ? 7.749 16.659 -30.435 1.00 10.08 249 PHE B C 1
ATOM 6207 O O . PHE B 1 249 ? 7.514 16.576 -29.215 1.00 10.29 249 PHE B O 1
ATOM 6215 N N . ASN B 1 250 ? 8.958 16.752 -30.963 1.00 10.66 250 ASN B N 1
ATOM 6216 C CA . ASN B 1 250 ? 10.175 16.748 -30.165 1.00 10.14 250 ASN B CA 1
ATOM 6217 C C . ASN B 1 250 ? 10.657 18.206 -30.084 1.00 10.86 250 ASN B C 1
ATOM 6218 O O . ASN B 1 250 ? 10.818 18.867 -31.123 1.00 11.07 250 ASN B O 1
ATOM 6223 N N . LEU B 1 251 ? 10.870 18.700 -28.865 1.00 9.45 251 LEU B N 1
ATOM 6224 C CA . LEU B 1 251 ? 11.159 20.134 -28.665 1.00 9.39 251 LEU B CA 1
ATOM 6225 C C . LEU B 1 251 ? 12.561 20.251 -28.101 1.00 9.51 251 LEU B C 1
ATOM 6226 O O . LEU B 1 251 ? 12.728 20.145 -26.893 1.00 9.95 251 LEU B O 1
ATOM 6231 N N . PRO B 1 252 ? 13.570 20.428 -28.980 1.00 9.95 252 PRO B N 1
ATOM 6232 C CA . PRO B 1 252 ? 14.965 20.382 -28.515 1.00 8.78 252 PRO B CA 1
ATOM 6233 C C . PRO B 1 252 ? 15.509 21.682 -27.936 1.00 9.18 252 PRO B C 1
ATOM 6234 O O . PRO B 1 252 ? 15.221 22.779 -28.463 1.00 9.42 252 PRO B O 1
ATOM 6238 N N . ALA B 1 253 ? 16.273 21.549 -26.858 1.00 8.68 253 ALA B N 1
ATOM 6239 C CA . ALA B 1 253 ? 17.155 22.658 -26.468 1.00 8.48 253 ALA B CA 1
ATOM 6240 C C . ALA B 1 253 ? 18.433 22.381 -27.246 1.00 8.95 253 ALA B C 1
ATOM 6241 O O . ALA B 1 253 ? 19.415 21.856 -26.724 1.00 8.74 253 ALA B O 1
ATOM 6243 N N . THR B 1 254 ? 18.378 22.671 -28.545 1.00 9.01 254 THR B N 1
ATOM 6244 C CA . THR B 1 254 ? 19.487 22.403 -29.465 1.00 9.66 254 THR B CA 1
ATOM 6245 C C . THR B 1 254 ? 20.746 23.060 -28.932 1.00 10.05 254 THR B C 1
ATOM 6246 O O . THR B 1 254 ? 21.816 22.467 -28.965 1.00 10.12 254 THR B O 1
ATOM 6250 N N . VAL B 1 255 ? 20.585 24.294 -28.460 1.00 10.36 255 VAL B N 1
ATOM 6251 C CA . VAL B 1 255 ? 21.523 24.918 -27.542 1.00 9.89 255 VAL B CA 1
ATOM 6252 C C . VAL B 1 255 ? 20.719 25.134 -26.256 1.00 10.35 255 VAL B C 1
ATOM 6253 O O . VAL B 1 255 ? 19.578 25.568 -26.287 1.00 9.45 255 VAL B O 1
ATOM 6257 N N . GLU B 1 256 ? 21.307 24.770 -25.131 1.00 9.39 256 GLU B N 1
ATOM 6258 C CA . GLU B 1 256 ? 20.701 25.101 -23.838 1.00 8.96 256 GLU B CA 1
ATOM 6259 C C . GLU B 1 256 ? 20.951 26.598 -23.592 1.00 9.77 256 GLU B C 1
ATOM 6260 O O . GLU B 1 256 ? 22.112 27.017 -23.386 1.00 9.79 256 GLU B O 1
ATOM 6266 N N . MET B 1 257 ? 19.867 27.392 -23.633 1.00 9.35 257 MET B N 1
ATOM 6267 C CA A MET B 1 257 ? 19.931 28.868 -23.709 0.50 10.20 257 MET B CA 1
ATOM 6268 C CA B MET B 1 257 ? 20.023 28.855 -23.669 0.50 9.65 257 MET B CA 1
ATOM 6269 C C . MET B 1 257 ? 19.746 29.557 -22.361 1.00 10.63 257 MET B C 1
ATOM 6270 O O . MET B 1 257 ? 20.232 30.676 -22.145 1.00 11.60 257 MET B O 1
ATOM 6279 N N . THR B 1 258 ? 18.978 28.921 -21.481 1.00 9.24 258 THR B N 1
ATOM 6280 C CA . THR B 1 258 ? 18.655 29.543 -20.211 1.00 9.20 258 THR B CA 1
ATOM 6281 C C . THR B 1 258 ? 18.384 28.479 -19.134 1.00 9.24 258 THR B C 1
ATOM 6282 O O . THR B 1 258 ? 18.707 27.292 -19.333 1.00 8.64 258 THR B O 1
ATOM 6286 N N . THR B 1 259 ? 17.846 28.919 -17.995 1.00 8.26 259 THR B N 1
ATOM 6287 C CA . THR B 1 259 ? 17.674 28.062 -16.829 1.00 8.26 259 THR B CA 1
ATOM 6288 C C . THR B 1 259 ? 16.529 27.064 -17.071 1.00 8.28 259 THR B C 1
ATOM 6289 O O . THR B 1 259 ? 15.591 27.368 -17.844 1.00 8.25 259 THR B O 1
ATOM 6293 N N . PRO B 1 260 ? 16.615 25.874 -16.448 1.00 8.58 260 PRO B N 1
ATOM 6294 C CA . PRO B 1 260 ? 15.674 24.783 -16.748 1.00 8.00 260 PRO B CA 1
ATOM 6295 C C . PRO B 1 260 ? 14.210 25.069 -16.387 1.00 8.19 260 PRO B C 1
ATOM 6296 O O . PRO B 1 260 ? 13.306 24.454 -16.959 1.00 8.21 260 PRO B O 1
ATOM 6300 N N . ASN B 1 261 ? 13.976 25.983 -15.454 1.00 8.32 261 ASN B N 1
ATOM 6301 C CA . ASN B 1 261 ? 12.595 26.407 -15.150 1.00 9.40 261 ASN B CA 1
ATOM 6302 C C . ASN B 1 261 ? 11.943 27.112 -16.341 1.00 9.04 261 ASN B C 1
ATOM 6303 O O . ASN B 1 261 ? 10.732 26.983 -16.549 1.00 9.21 261 ASN B O 1
ATOM 6308 N N . VAL B 1 262 ? 12.733 27.848 -17.127 1.00 8.57 262 VAL B N 1
ATOM 6309 C CA . VAL B 1 262 ? 12.191 28.542 -18.310 1.00 9.32 262 VAL B CA 1
ATOM 6310 C C . VAL B 1 262 ? 11.865 27.540 -19.401 1.00 9.64 262 VAL B C 1
ATOM 6311 O O . VAL B 1 262 ? 10.798 27.610 -20.008 1.00 9.36 262 VAL B O 1
ATOM 6315 N N . TYR B 1 263 ? 12.776 26.584 -19.638 1.00 9.68 263 TYR B N 1
ATOM 6316 C CA . TYR B 1 263 ? 12.463 25.453 -20.515 1.00 9.17 263 TYR B CA 1
ATOM 6317 C C . TYR B 1 263 ? 11.159 24.752 -20.076 1.00 9.09 263 TYR B C 1
ATOM 6318 O O . TYR B 1 263 ? 10.269 24.489 -20.896 1.00 9.77 263 TYR B O 1
ATOM 6327 N N . ALA B 1 264 ? 11.064 24.464 -18.779 1.00 8.45 264 ALA B N 1
ATOM 6328 C CA . ALA B 1 264 ? 9.879 23.809 -18.217 1.00 8.36 264 ALA B CA 1
ATOM 6329 C C . ALA B 1 264 ? 8.612 24.635 -18.495 1.00 8.14 264 ALA B C 1
ATOM 6330 O O . ALA B 1 264 ? 7.599 24.089 -18.940 1.00 8.73 264 ALA B O 1
ATOM 6332 N N . ASP B 1 265 ? 8.674 25.951 -18.255 1.00 8.79 265 ASP B N 1
ATOM 6333 C CA . ASP B 1 265 ? 7.534 26.819 -18.575 1.00 8.80 265 ASP B CA 1
ATOM 6334 C C . ASP B 1 265 ? 7.141 26.660 -20.032 1.00 8.92 265 ASP B C 1
ATOM 6335 O O . ASP B 1 265 ? 5.942 26.582 -20.349 1.00 9.31 265 ASP B O 1
ATOM 6340 N N . SER B 1 266 ? 8.134 26.598 -20.921 1.00 9.61 266 SER B N 1
ATOM 6341 C CA . SER B 1 266 ? 7.872 26.531 -22.341 1.00 9.53 266 SER B CA 1
ATOM 6342 C C . SER B 1 266 ? 7.182 25.194 -22.690 1.00 10.20 266 SER B C 1
ATOM 6343 O O . SER B 1 266 ? 6.249 25.156 -23.478 1.00 10.52 266 SER B O 1
ATOM 6346 N N . ILE B 1 267 ? 7.625 24.110 -22.062 1.00 8.86 267 ILE B N 1
ATOM 6347 C CA . ILE B 1 267 ? 7.006 22.794 -22.284 1.00 9.48 267 ILE B CA 1
ATOM 6348 C C . ILE B 1 267 ? 5.560 22.757 -21.799 1.00 10.58 267 ILE B C 1
ATOM 6349 O O . ILE B 1 267 ? 4.684 22.238 -22.513 1.00 10.73 267 ILE B O 1
ATOM 6354 N N . GLU B 1 268 ? 5.299 23.318 -20.610 1.00 10.85 268 GLU B N 1
ATOM 6355 C CA . GLU B 1 268 ? 3.934 23.319 -20.091 1.00 11.12 268 GLU B CA 1
ATOM 6356 C C . GLU B 1 268 ? 3.031 24.132 -21.036 1.00 10.86 268 GLU B C 1
ATOM 6357 O O . GLU B 1 268 ? 1.903 23.727 -21.318 1.00 11.19 268 GLU B O 1
ATOM 6363 N N . TRP B 1 269 ? 3.542 25.269 -21.508 1.00 10.50 269 TRP B N 1
ATOM 6364 C CA . TRP B 1 269 ? 2.787 26.095 -22.480 1.00 11.45 269 TRP B CA 1
ATOM 6365 C C . TRP B 1 269 ? 2.458 25.317 -23.758 1.00 11.94 269 TRP B C 1
ATOM 6366 O O . TRP B 1 269 ? 1.307 25.318 -24.202 1.00 12.53 269 TRP B O 1
ATOM 6377 N N . MET B 1 270 ? 3.457 24.646 -24.342 1.00 11.85 270 MET B N 1
ATOM 6378 C CA . MET B 1 270 ? 3.250 23.838 -25.546 1.00 11.47 270 MET B CA 1
ATOM 6379 C C . MET B 1 270 ? 2.262 22.705 -25.273 1.00 11.23 270 MET B C 1
ATOM 6380 O O . MET B 1 270 ? 1.396 22.424 -26.100 1.00 11.84 270 MET B O 1
ATOM 6385 N N . SER B 1 271 ? 2.394 22.071 -24.107 1.00 11.21 271 SER B N 1
ATOM 6386 C CA . SER B 1 271 ? 1.547 20.930 -23.762 1.00 12.00 271 SER B CA 1
ATOM 6387 C C . SER B 1 271 ? 0.088 21.383 -23.676 1.00 13.38 271 SER B C 1
ATOM 6388 O O . SER B 1 271 ? -0.822 20.649 -24.094 1.00 13.39 271 SER B O 1
ATOM 6391 N N . ARG B 1 272 ? -0.135 22.589 -23.156 1.00 14.30 272 ARG B N 1
ATOM 6392 C CA . ARG B 1 272 ? -1.501 23.141 -23.036 1.00 16.11 272 ARG B CA 1
ATOM 6393 C C . ARG B 1 272 ? -2.077 23.679 -24.342 1.00 17.14 272 ARG B C 1
ATOM 6394 O O . ARG B 1 272 ? -3.294 23.658 -24.541 1.00 18.41 272 ARG B O 1
ATOM 6402 N N . ASN B 1 273 ? -1.206 24.189 -25.210 1.00 16.20 273 ASN B N 1
ATOM 6403 C CA . ASN B 1 273 ? -1.634 24.944 -26.384 1.00 16.04 273 ASN B CA 1
ATOM 6404 C C . ASN B 1 273 ? -1.569 24.224 -27.719 1.00 15.55 273 ASN B C 1
ATOM 6405 O O . ASN B 1 273 ? -2.286 24.625 -28.647 1.00 16.05 273 ASN B O 1
ATOM 6410 N N . LEU B 1 274 ? -0.753 23.174 -27.833 1.00 14.50 274 LEU B N 1
ATOM 6411 C CA . LEU B 1 274 ? -0.672 22.433 -29.090 1.00 14.67 274 LEU B CA 1
ATOM 6412 C C . LEU B 1 274 ? -2.055 21.894 -29.467 1.00 14.65 274 LEU B C 1
ATOM 6413 O O . LEU B 1 274 ? -2.820 21.430 -28.585 1.00 16.28 274 LEU B O 1
ATOM 6418 N N . ALA B 1 275 ? -2.381 21.984 -30.753 1.00 15.20 275 ALA B N 1
ATOM 6419 C CA . ALA B 1 275 ? -3.649 21.448 -31.251 1.00 16.40 275 ALA B CA 1
ATOM 6420 C C . ALA B 1 275 ? -3.624 19.941 -31.147 1.00 16.96 275 ALA B C 1
ATOM 6421 O O . ALA B 1 275 ? -2.566 19.342 -31.249 1.00 16.60 275 ALA B O 1
ATOM 6423 N N . ASN B 1 276 ? -4.798 19.335 -30.948 1.00 17.47 276 ASN B N 1
ATOM 6424 C CA . ASN B 1 276 ? -4.949 17.890 -31.043 1.00 17.99 276 ASN B CA 1
ATOM 6425 C C . ASN B 1 276 ? -3.989 17.180 -30.068 1.00 18.51 276 ASN B C 1
ATOM 6426 O O . ASN B 1 276 ? -3.327 16.183 -30.415 1.00 17.99 276 ASN B O 1
ATOM 6431 N N . ARG B 1 277 ? -3.929 17.708 -28.841 1.00 18.13 277 ARG B N 1
ATOM 6432 C CA . ARG B 1 277 ? -2.935 17.246 -27.844 1.00 18.55 277 ARG B CA 1
ATOM 6433 C C . ARG B 1 277 ? -3.034 15.753 -27.541 1.00 18.87 277 ARG B C 1
ATOM 6434 O O . ARG B 1 277 ? -2.019 15.101 -27.262 1.00 18.14 277 ARG B O 1
ATOM 6442 N N . GLU B 1 278 ? -4.253 15.207 -27.603 1.00 18.82 278 GLU B N 1
ATOM 6443 C CA . GLU B 1 278 ? -4.478 13.798 -27.329 1.00 19.22 278 GLU B CA 1
ATOM 6444 C C . GLU B 1 278 ? -3.832 12.888 -28.384 1.00 18.11 278 GLU B C 1
ATOM 6445 O O . GLU B 1 278 ? -3.683 11.694 -28.154 1.00 17.95 278 GLU B O 1
ATOM 6451 N N . SER B 1 279 ? -3.450 13.456 -29.533 1.00 17.11 279 SER B N 1
ATOM 6452 C CA . SER B 1 279 ? -2.805 12.705 -30.600 1.00 16.46 279 SER B CA 1
ATOM 6453 C C . SER B 1 279 ? -1.327 13.021 -30.689 1.00 15.67 279 SER B C 1
ATOM 6454 O O . SER B 1 279 ? -0.717 12.737 -31.715 1.00 15.65 279 SER B O 1
ATOM 6457 N N . VAL B 1 280 ? -0.790 13.611 -29.616 1.00 14.30 280 VAL B N 1
ATOM 6458 C CA . VAL B 1 280 ? 0.618 14.045 -29.548 1.00 13.19 280 VAL B CA 1
ATOM 6459 C C . VAL B 1 280 ? 1.362 13.349 -28.423 1.00 12.32 280 VAL B C 1
ATOM 6460 O O . VAL B 1 280 ? 0.857 13.260 -27.284 1.00 11.64 280 VAL B O 1
ATOM 6464 N N . ILE B 1 281 ? 2.535 12.814 -28.760 1.00 11.47 281 ILE B N 1
ATOM 6465 C CA . ILE B 1 281 ? 3.534 12.421 -27.764 1.00 11.36 281 ILE B CA 1
ATOM 6466 C C . ILE B 1 281 ? 4.539 13.587 -27.691 1.00 10.73 281 ILE B C 1
ATOM 6467 O O . ILE B 1 281 ? 5.232 13.853 -28.660 1.00 11.30 281 ILE B O 1
ATOM 6472 N N . LEU B 1 282 ? 4.560 14.307 -26.571 1.00 10.20 282 LEU B N 1
ATOM 6473 C CA . LEU B 1 282 ? 5.433 15.491 -26.464 1.00 9.86 282 LEU B CA 1
ATOM 6474 C C . LEU B 1 282 ? 6.807 15.047 -25.944 1.00 9.52 282 LEU B C 1
ATOM 6475 O O . LEU B 1 282 ? 6.920 14.467 -24.858 1.00 9.61 282 LEU B O 1
ATOM 6480 N N . SER B 1 283 ? 7.841 15.307 -26.738 1.00 9.34 283 SER B N 1
ATOM 6481 C CA . SER B 1 283 ? 9.185 14.769 -26.456 1.00 9.14 283 SER B CA 1
ATOM 6482 C C . SER B 1 283 ? 10.179 15.902 -26.160 1.00 9.82 283 SER B C 1
ATOM 6483 O O . SER B 1 283 ? 10.128 16.959 -26.786 1.00 10.07 283 SER B O 1
ATOM 6486 N N . LEU B 1 284 ? 11.085 15.643 -25.218 1.00 9.08 284 LEU B N 1
ATOM 6487 C CA . LEU B 1 284 ? 12.121 16.628 -24.834 1.00 9.36 284 LEU B CA 1
ATOM 6488 C C . LEU B 1 284 ? 13.460 16.158 -25.379 1.00 8.66 284 LEU B C 1
ATOM 6489 O O . LEU B 1 284 ? 13.747 14.958 -25.362 1.00 9.80 284 LEU B O 1
ATOM 6494 N N . HIS B 1 285 ? 14.317 17.106 -25.791 1.00 8.23 285 HIS B N 1
ATOM 6495 C CA . HIS B 1 285 ? 15.635 16.755 -26.309 1.00 7.91 285 HIS B CA 1
ATOM 6496 C C . HIS B 1 285 ? 16.593 17.871 -25.845 1.00 8.56 285 HIS B C 1
ATOM 6497 O O . HIS B 1 285 ? 16.908 18.768 -26.616 1.00 9.50 285 HIS B O 1
ATOM 6504 N N . PRO B 1 286 ? 17.003 17.841 -24.566 1.00 8.54 286 PRO B N 1
ATOM 6505 C CA . PRO B 1 286 ? 17.890 18.887 -24.024 1.00 8.22 286 PRO B CA 1
ATOM 6506 C C . PRO B 1 286 ? 19.371 18.633 -24.278 1.00 9.04 286 PRO B C 1
ATOM 6507 O O . PRO B 1 286 ? 19.840 17.517 -24.091 1.00 10.28 286 PRO B O 1
ATOM 6511 N N . HIS B 1 287 ? 20.094 19.669 -24.699 1.00 8.33 287 HIS B N 1
ATOM 6512 C CA . HIS B 1 287 ? 21.565 19.647 -24.623 1.00 8.11 287 HIS B CA 1
ATOM 6513 C C . HIS B 1 287 ? 22.015 20.346 -23.347 1.00 7.25 287 HIS B C 1
ATOM 6514 O O . HIS B 1 287 ? 21.190 20.875 -22.593 1.00 8.27 287 HIS B O 1
ATOM 6521 N N . ASN B 1 288 ? 23.317 20.333 -23.086 1.00 7.72 288 ASN B N 1
ATOM 6522 C CA . ASN B 1 288 ? 23.814 20.617 -21.754 1.00 7.15 288 ASN B CA 1
ATOM 6523 C C . ASN B 1 288 ? 24.743 21.846 -21.675 1.00 7.68 288 ASN B C 1
ATOM 6524 O O . ASN B 1 288 ? 25.638 21.869 -20.836 1.00 7.69 288 ASN B O 1
ATOM 6529 N N . ASP B 1 289 ? 24.538 22.843 -22.545 1.00 8.84 289 ASP B N 1
ATOM 6530 C CA . ASP B 1 289 ? 25.505 23.969 -22.669 1.00 9.18 289 ASP B CA 1
ATOM 6531 C C . ASP B 1 289 ? 25.635 24.826 -21.413 1.00 9.52 289 ASP B C 1
ATOM 6532 O O . ASP B 1 289 ? 26.640 25.494 -21.239 1.00 9.07 289 ASP B O 1
ATOM 6537 N N . ARG B 1 290 ? 24.613 24.796 -20.550 1.00 8.84 290 ARG B N 1
ATOM 6538 C CA . ARG B 1 290 ? 24.662 25.500 -19.265 1.00 8.33 290 ARG B CA 1
ATOM 6539 C C . ARG B 1 290 ? 24.813 24.525 -18.075 1.00 7.40 290 ARG B C 1
ATOM 6540 O O . ARG B 1 290 ? 24.729 24.913 -16.904 1.00 7.57 290 ARG B O 1
ATOM 6548 N N . GLY B 1 291 ? 25.057 23.256 -18.393 1.00 7.57 291 GLY B N 1
ATOM 6549 C CA . GLY B 1 291 ? 25.215 22.233 -17.389 1.00 6.18 291 GLY B CA 1
ATOM 6550 C C . GLY B 1 291 ? 23.914 21.810 -16.717 1.00 6.94 291 GLY B C 1
ATOM 6551 O O . GLY B 1 291 ? 23.952 21.194 -15.651 1.00 7.68 291 GLY B O 1
ATOM 6552 N N . THR B 1 292 ? 22.784 22.166 -17.327 1.00 6.68 292 THR B N 1
ATOM 6553 C CA . THR B 1 292 ? 21.473 21.920 -16.680 1.00 7.66 292 THR B CA 1
ATOM 6554 C C . THR B 1 292 ? 20.500 21.034 -17.452 1.00 7.56 292 THR B C 1
ATOM 6555 O O . THR B 1 292 ? 19.293 21.049 -17.158 1.00 8.00 292 THR B O 1
ATOM 6559 N N . ALA B 1 293 ? 21.024 20.203 -18.371 1.00 8.41 293 ALA B N 1
ATOM 6560 C CA . ALA B 1 293 ? 20.179 19.325 -19.202 1.00 8.12 293 ALA B CA 1
ATOM 6561 C C . ALA B 1 293 ? 19.319 18.360 -18.366 1.00 7.63 293 ALA B C 1
ATOM 6562 O O . ALA B 1 293 ? 18.116 18.221 -18.629 1.00 7.38 293 ALA B O 1
ATOM 6564 N N . VAL B 1 294 ? 19.931 17.704 -17.373 1.00 7.36 294 VAL B N 1
ATOM 6565 C CA . VAL B 1 294 ? 19.171 16.762 -16.518 1.00 8.52 294 VAL B CA 1
ATOM 6566 C C . VAL B 1 294 ? 18.006 17.514 -15.852 1.00 8.15 294 VAL B C 1
ATOM 6567 O O . VAL B 1 294 ? 16.845 17.038 -15.829 1.00 8.15 294 VAL B O 1
ATOM 6571 N N . ALA B 1 295 ? 18.301 18.692 -15.326 1.00 7.29 295 ALA B N 1
ATOM 6572 C CA . ALA B 1 295 ? 17.249 19.532 -14.714 1.00 7.29 295 ALA B CA 1
ATOM 6573 C C . ALA B 1 295 ? 16.166 19.958 -15.695 1.00 7.93 295 ALA B C 1
ATOM 6574 O O . ALA B 1 295 ? 15.002 19.927 -15.342 1.00 7.96 295 ALA B O 1
ATOM 6576 N N . ALA B 1 296 ? 16.547 20.346 -16.910 1.00 7.73 296 ALA B N 1
ATOM 6577 C CA . ALA B 1 296 ? 15.600 20.743 -17.930 1.00 8.13 296 ALA B CA 1
ATOM 6578 C C . ALA B 1 296 ? 14.674 19.569 -18.273 1.00 8.28 296 ALA B C 1
ATOM 6579 O O . ALA B 1 296 ? 13.475 19.749 -18.432 1.00 8.25 296 ALA B O 1
ATOM 6581 N N . ALA B 1 297 ? 15.249 18.359 -18.378 1.00 7.78 297 ALA B N 1
ATOM 6582 C CA . ALA B 1 297 ? 14.465 17.151 -18.641 1.00 7.75 297 ALA B CA 1
ATOM 6583 C C . ALA B 1 297 ? 13.486 16.830 -17.485 1.00 8.33 297 ALA B C 1
ATOM 6584 O O . ALA B 1 297 ? 12.314 16.514 -17.726 1.00 9.46 297 ALA B O 1
ATOM 6586 N N . GLU B 1 298 ? 13.967 16.894 -16.246 1.00 7.57 298 GLU B N 1
ATOM 6587 C CA . GLU B 1 298 ? 13.132 16.527 -15.093 1.00 6.79 298 GLU B CA 1
ATOM 6588 C C . GLU B 1 298 ? 12.021 17.548 -14.873 1.00 7.66 298 GLU B C 1
ATOM 6589 O O . GLU B 1 298 ? 10.844 17.171 -14.681 1.00 8.25 298 GLU B O 1
ATOM 6595 N N . LEU B 1 299 ? 12.336 18.835 -14.997 1.00 6.67 299 LEU B N 1
ATOM 6596 C CA . LEU B 1 299 ? 11.269 19.846 -14.829 1.00 7.95 299 LEU B CA 1
ATOM 6597 C C . LEU B 1 299 ? 10.314 19.855 -16.029 1.00 9.03 299 LEU B C 1
ATOM 6598 O O . LEU B 1 299 ? 9.102 20.004 -15.868 1.00 9.61 299 LEU B O 1
ATOM 6603 N N . GLY B 1 300 ? 10.867 19.681 -17.225 1.00 9.00 300 GLY B N 1
ATOM 6604 C CA . GLY B 1 300 ? 10.092 19.558 -18.453 1.00 9.30 300 GLY B CA 1
ATOM 6605 C C . GLY B 1 300 ? 9.129 18.368 -18.434 1.00 8.93 300 GLY B C 1
ATOM 6606 O O . GLY B 1 300 ? 8.013 18.443 -18.945 1.00 8.08 300 GLY B O 1
ATOM 6607 N N . PHE B 1 301 ? 9.548 17.254 -17.844 1.00 9.49 301 PHE B N 1
ATOM 6608 C CA . PHE B 1 301 ? 8.660 16.082 -17.734 1.00 10.02 301 PHE B CA 1
ATOM 6609 C C . PHE B 1 301 ? 7.516 16.393 -16.760 1.00 10.51 301 PHE B C 1
ATOM 6610 O O . PHE B 1 301 ? 6.348 16.115 -17.040 1.00 10.68 301 PHE B O 1
ATOM 6618 N N . ALA B 1 302 ? 7.847 17.023 -15.641 1.00 10.31 302 ALA B N 1
ATOM 6619 C CA . ALA B 1 302 ? 6.823 17.402 -14.676 1.00 10.94 302 ALA B CA 1
ATOM 6620 C C . ALA B 1 302 ? 5.866 18.402 -15.342 1.00 10.67 302 ALA B C 1
ATOM 6621 O O . ALA B 1 302 ? 4.706 18.454 -14.958 1.00 11.50 302 ALA B O 1
ATOM 6623 N N . ALA B 1 303 ? 6.345 19.138 -16.357 1.00 10.71 303 ALA B N 1
ATOM 6624 C CA . ALA B 1 303 ? 5.555 20.143 -17.093 1.00 10.78 303 ALA B CA 1
ATOM 6625 C C . ALA B 1 303 ? 4.545 19.558 -18.091 1.00 11.07 303 ALA B C 1
ATOM 6626 O O . ALA B 1 303 ? 3.736 20.301 -18.657 1.00 12.62 303 ALA B O 1
ATOM 6628 N N . GLY B 1 304 ? 4.587 18.245 -18.283 1.00 10.61 304 GLY B N 1
ATOM 6629 C CA . GLY B 1 304 ? 3.577 17.581 -19.079 1.00 10.78 304 GLY B CA 1
ATOM 6630 C C . GLY B 1 304 ? 4.129 16.861 -20.284 1.00 10.80 304 GLY B C 1
ATOM 6631 O O . GLY B 1 304 ? 3.351 16.294 -21.058 1.00 11.42 304 GLY B O 1
ATOM 6632 N N . ALA B 1 305 ? 5.456 16.830 -20.455 1.00 10.05 305 ALA B N 1
ATOM 6633 C CA . ALA B 1 305 ? 6.023 16.036 -21.564 1.00 9.67 305 ALA B CA 1
ATOM 6634 C C . ALA B 1 305 ? 5.768 14.544 -21.314 1.00 8.72 305 ALA B C 1
ATOM 6635 O O . ALA B 1 305 ? 5.533 14.120 -20.166 1.00 10.07 305 ALA B O 1
ATOM 6637 N N . ASP B 1 306 ? 5.830 13.761 -22.384 1.00 9.47 306 ASP B N 1
ATOM 6638 C CA . ASP B 1 306 ? 5.553 12.316 -22.348 1.00 9.35 306 ASP B CA 1
ATOM 6639 C C . ASP B 1 306 ? 6.821 11.478 -22.563 1.00 9.08 306 ASP B C 1
ATOM 6640 O O . ASP B 1 306 ? 6.882 10.291 -22.198 1.00 9.86 306 ASP B O 1
ATOM 6645 N N . ARG B 1 307 ? 7.817 12.097 -23.194 1.00 8.52 307 ARG B N 1
ATOM 6646 C CA . ARG B 1 307 ? 8.973 11.376 -23.722 1.00 7.48 307 ARG B CA 1
ATOM 6647 C C . ARG B 1 307 ? 10.246 12.191 -23.575 1.00 7.60 307 ARG B C 1
ATOM 6648 O O . ARG B 1 307 ? 10.203 13.411 -23.628 1.00 8.10 307 ARG B O 1
ATOM 6656 N N . ILE B 1 308 ? 11.376 11.504 -23.444 1.00 7.57 308 ILE B N 1
ATOM 6657 C CA . ILE B 1 308 ? 12.699 12.169 -23.356 1.00 7.72 308 ILE B CA 1
ATOM 6658 C C . ILE B 1 308 ? 13.726 11.442 -24.236 1.00 8.25 308 ILE B C 1
ATOM 6659 O O . ILE B 1 308 ? 13.913 10.214 -24.115 1.00 8.21 308 ILE B O 1
ATOM 6664 N N . GLU B 1 309 ? 14.363 12.199 -25.137 1.00 7.79 309 GLU B N 1
ATOM 6665 C CA . GLU B 1 309 ? 15.519 11.747 -25.926 1.00 8.56 309 GLU B CA 1
ATOM 6666 C C . GLU B 1 309 ? 16.832 12.106 -25.223 1.00 7.74 309 GLU B C 1
ATOM 6667 O O . GLU B 1 309 ? 17.027 13.248 -24.794 1.00 7.22 309 GLU B O 1
ATOM 6673 N N . GLY B 1 310 ? 17.756 11.155 -25.133 1.00 6.94 310 GLY B N 1
ATOM 6674 C CA . GLY B 1 310 ? 19.066 11.457 -24.558 1.00 7.14 310 GLY B CA 1
ATOM 6675 C C . GLY B 1 310 ? 20.076 10.385 -24.918 1.00 7.78 310 GLY B C 1
ATOM 6676 O O . GLY B 1 310 ? 19.783 9.480 -25.717 1.00 7.90 310 GLY B O 1
ATOM 6677 N N . CYS B 1 311 ? 21.254 10.470 -24.311 1.00 8.01 311 CYS B N 1
ATOM 6678 C CA . CYS B 1 311 ? 22.317 9.486 -24.531 1.00 8.47 311 CYS B CA 1
ATOM 6679 C C . CYS B 1 311 ? 22.814 8.921 -23.203 1.00 8.35 311 CYS B C 1
ATOM 6680 O O . CYS B 1 311 ? 22.750 9.586 -22.156 1.00 8.84 311 CYS B O 1
ATOM 6683 N N . LEU B 1 312 ? 23.308 7.685 -23.236 1.00 8.01 312 LEU B N 1
ATOM 6684 C CA . LEU B 1 312 ? 23.938 7.098 -22.049 1.00 7.22 312 LEU B CA 1
ATOM 6685 C C . LEU B 1 312 ? 25.178 7.929 -21.679 1.00 7.39 312 LEU B C 1
ATOM 6686 O O . LEU B 1 312 ? 26.036 8.192 -22.538 1.00 9.78 312 LEU B O 1
ATOM 6691 N N . PHE B 1 313 ? 25.268 8.332 -20.412 1.00 7.95 313 PHE B N 1
ATOM 6692 C CA . PHE B 1 313 ? 26.418 9.135 -19.905 1.00 7.93 313 PHE B CA 1
ATOM 6693 C C . PHE B 1 313 ? 26.629 10.473 -20.635 1.00 8.48 313 PHE B C 1
ATOM 6694 O O . PHE B 1 313 ? 27.730 11.017 -20.662 1.00 9.91 313 PHE B O 1
ATOM 6702 N N . GLY B 1 314 ? 25.553 11.019 -21.185 1.00 8.83 314 GLY B N 1
ATOM 6703 C CA . GLY B 1 314 ? 25.584 12.416 -21.638 1.00 9.47 314 GLY B CA 1
ATOM 6704 C C . GLY B 1 314 ? 26.455 12.678 -22.851 1.00 9.79 314 GLY B C 1
ATOM 6705 O O . GLY B 1 314 ? 26.902 13.822 -23.068 1.00 10.50 314 GLY B O 1
ATOM 6706 N N . ASN B 1 315 ? 26.713 11.647 -23.650 1.00 9.58 315 ASN B N 1
ATOM 6707 C CA . ASN B 1 315 ? 27.351 11.903 -24.945 1.00 10.08 315 ASN B CA 1
ATOM 6708 C C . ASN B 1 315 ? 26.449 12.756 -25.861 1.00 10.57 315 ASN B C 1
ATOM 6709 O O . ASN B 1 315 ? 25.219 12.775 -25.707 1.00 10.16 315 ASN B O 1
ATOM 6714 N N . GLY B 1 316 ? 27.054 13.457 -26.815 1.00 10.57 316 GLY B N 1
ATOM 6715 C CA . GLY B 1 316 ? 26.269 14.155 -27.859 1.00 11.61 316 GLY B CA 1
ATOM 6716 C C . GLY B 1 316 ? 26.959 15.479 -28.136 1.00 11.90 316 GLY B C 1
ATOM 6717 O O . GLY B 1 316 ? 28.017 15.766 -27.567 1.00 10.61 316 GLY B O 1
ATOM 6718 N N . GLU B 1 317 ? 26.340 16.286 -28.998 1.00 12.77 317 GLU B N 1
ATOM 6719 C CA . GLU B 1 317 ? 26.974 17.488 -29.523 1.00 13.76 317 GLU B CA 1
ATOM 6720 C C . GLU B 1 317 ? 27.454 18.429 -28.411 1.00 13.60 317 GLU B C 1
ATOM 6721 O O . GLU B 1 317 ? 26.686 18.757 -27.494 1.00 13.69 317 GLU B O 1
ATOM 6724 N N . ARG B 1 318 ? 28.713 18.873 -28.531 1.00 13.78 318 ARG B N 1
ATOM 6725 C CA . ARG B 1 318 ? 29.344 19.848 -27.611 1.00 12.86 318 ARG B CA 1
ATOM 6726 C C . ARG B 1 318 ? 29.348 19.336 -26.155 1.00 11.14 318 ARG B C 1
ATOM 6727 O O . ARG B 1 318 ? 30.147 18.468 -25.807 1.00 10.96 318 ARG B O 1
ATOM 6735 N N . THR B 1 319 ? 28.432 19.850 -25.324 1.00 10.10 319 THR B N 1
ATOM 6736 C CA . THR B 1 319 ? 28.310 19.437 -23.897 1.00 8.78 319 THR B CA 1
ATOM 6737 C C . THR B 1 319 ? 27.473 18.177 -23.722 1.00 9.66 319 THR B C 1
ATOM 6738 O O . THR B 1 319 ? 27.345 17.666 -22.611 1.00 9.72 319 THR B O 1
ATOM 6742 N N . GLY B 1 320 ? 26.889 17.697 -24.822 1.00 8.98 320 GLY B N 1
ATOM 6743 C CA . GLY B 1 320 ? 26.191 16.381 -24.812 1.00 8.67 320 GLY B CA 1
ATOM 6744 C C . GLY B 1 320 ? 24.681 16.490 -24.803 1.00 8.42 320 GLY B C 1
ATOM 6745 O O . GLY B 1 320 ? 24.117 17.569 -24.560 1.00 8.55 320 GLY B O 1
ATOM 6746 N N . ASN B 1 321 ? 24.023 15.371 -25.112 1.00 7.54 321 ASN B N 1
ATOM 6747 C CA . ASN B 1 321 ? 22.595 15.214 -24.874 1.00 7.58 321 ASN B CA 1
ATOM 6748 C C . ASN B 1 321 ? 22.372 14.916 -23.395 1.00 8.65 321 ASN B C 1
ATOM 6749 O O . ASN B 1 321 ? 23.285 14.525 -22.699 1.00 8.94 321 ASN B O 1
ATOM 6754 N N . VAL B 1 322 ? 21.148 15.089 -22.920 1.00 8.13 322 VAL B N 1
ATOM 675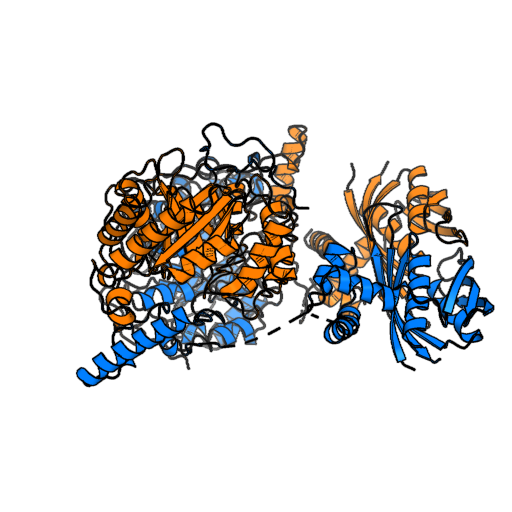5 C CA . VAL B 1 322 ? 20.855 14.759 -21.528 1.00 7.93 322 VAL B CA 1
ATOM 6756 C C . VAL B 1 322 ? 21.218 13.298 -21.209 1.00 7.47 322 VAL B C 1
ATOM 6757 O O . VAL B 1 322 ? 20.970 12.393 -22.026 1.00 6.49 322 VAL B O 1
ATOM 6761 N N . CYS B 1 323 ? 21.826 13.093 -20.044 1.00 7.59 323 CYS B N 1
ATOM 6762 C CA . CYS B 1 323 ? 22.249 11.745 -19.600 1.00 8.03 323 CYS B CA 1
ATOM 6763 C C . CYS B 1 323 ? 21.039 10.885 -19.180 1.00 8.17 323 CYS B C 1
ATOM 6764 O O . CYS B 1 323 ? 20.328 11.172 -18.176 1.00 9.06 323 CYS B O 1
ATOM 6767 N N . LEU B 1 324 ? 20.805 9.838 -19.967 1.00 8.25 324 LEU B N 1
ATOM 6768 C CA . LEU B 1 324 ? 19.746 8.857 -19.673 1.00 7.95 324 LEU B CA 1
ATOM 6769 C C . LEU B 1 324 ? 20.013 8.045 -18.412 1.00 8.56 324 LEU B C 1
ATOM 6770 O O . LEU B 1 324 ? 19.057 7.554 -17.779 1.00 9.28 324 LEU B O 1
ATOM 6775 N N . VAL B 1 325 ? 21.291 7.858 -18.063 1.00 8.29 325 VAL B N 1
ATOM 6776 C CA . VAL B 1 325 ? 21.668 7.086 -16.871 1.00 7.66 325 VAL B CA 1
ATOM 6777 C C . VAL B 1 325 ? 21.312 7.907 -15.623 1.00 7.97 325 VAL B C 1
ATOM 6778 O O . VAL B 1 325 ? 20.669 7.399 -14.718 1.00 8.41 325 VAL B O 1
ATOM 6782 N N . THR B 1 326 ? 21.692 9.189 -15.608 1.00 7.95 326 THR B N 1
ATOM 6783 C CA . THR B 1 326 ? 21.344 10.061 -14.509 1.00 8.30 326 THR B CA 1
ATOM 6784 C C . THR B 1 326 ? 19.816 10.194 -14.352 1.00 8.00 326 THR B C 1
ATOM 6785 O O . THR B 1 326 ? 19.295 10.092 -13.242 1.00 8.62 326 THR B O 1
ATOM 6789 N N . LEU B 1 327 ? 19.116 10.432 -15.450 1.00 8.01 327 LEU B N 1
ATOM 6790 C CA . LEU B 1 327 ? 17.645 10.548 -15.390 1.00 8.26 327 LEU B CA 1
ATOM 6791 C C . LEU B 1 327 ? 17.029 9.257 -14.859 1.00 8.38 327 LEU B C 1
ATOM 6792 O O . LEU B 1 327 ? 16.162 9.284 -13.990 1.00 8.01 327 LEU B O 1
ATOM 6797 N N . GLY B 1 328 ? 17.480 8.120 -15.377 1.00 7.88 328 GLY B N 1
ATOM 6798 C CA . GLY B 1 328 ? 16.933 6.829 -14.920 1.00 9.22 328 GLY B CA 1
ATOM 6799 C C . GLY B 1 328 ? 17.161 6.525 -13.460 1.00 9.02 328 GLY B C 1
ATOM 6800 O O . GLY B 1 328 ? 16.219 6.169 -12.736 1.00 9.75 328 GLY B O 1
ATOM 6801 N N . LEU B 1 329 ? 18.396 6.712 -12.998 1.00 7.91 329 LEU B N 1
ATOM 6802 C CA . LEU B 1 329 ? 18.727 6.400 -11.604 1.00 8.51 329 LEU B CA 1
ATOM 6803 C C . LEU B 1 329 ? 18.209 7.482 -10.654 1.00 8.47 329 LEU B C 1
ATOM 6804 O O . LEU B 1 329 ? 18.023 7.216 -9.476 1.00 8.19 329 LEU B O 1
ATOM 6809 N N . ASN B 1 330 ? 17.951 8.692 -11.172 1.00 7.18 330 ASN B N 1
ATOM 6810 C CA . ASN B 1 330 ? 17.284 9.739 -10.392 1.00 8.61 330 ASN B CA 1
ATOM 6811 C C . ASN B 1 330 ? 15.820 9.367 -10.077 1.00 9.33 330 ASN B C 1
ATOM 6812 O O . ASN B 1 330 ? 15.259 9.853 -9.098 1.00 11.09 330 ASN B O 1
ATOM 6817 N N . LEU B 1 331 ? 15.219 8.523 -10.922 1.00 8.93 331 LEU B N 1
ATOM 6818 C CA . LEU B 1 331 ? 13.896 7.953 -10.623 1.00 8.80 331 LEU B CA 1
ATOM 6819 C C . LEU B 1 331 ? 14.050 6.823 -9.590 1.00 8.86 331 LEU B C 1
ATOM 6820 O O . LEU B 1 331 ? 13.362 6.821 -8.546 1.00 9.30 331 LEU B O 1
ATOM 6825 N N . PHE B 1 332 ? 14.928 5.854 -9.896 1.00 9.03 332 PHE B N 1
ATOM 6826 C CA . PHE B 1 332 ? 15.151 4.684 -9.037 1.00 9.72 332 PHE B CA 1
ATOM 6827 C C . PHE B 1 332 ? 15.391 5.104 -7.579 1.00 10.10 332 PHE B C 1
ATOM 6828 O O . PHE B 1 332 ? 14.773 4.563 -6.624 1.00 9.74 332 PHE B O 1
ATOM 6836 N N . SER B 1 333 ? 16.292 6.085 -7.414 1.00 9.31 333 SER B N 1
ATOM 6837 C CA . SER B 1 333 ? 16.753 6.497 -6.083 1.00 9.45 333 SER B CA 1
ATOM 6838 C C . SER B 1 333 ? 15.683 7.247 -5.301 1.00 9.71 333 SER B C 1
ATOM 6839 O O . SER B 1 333 ? 15.847 7.495 -4.105 1.00 9.80 333 SER B O 1
ATOM 6842 N N . ARG B 1 334 ? 14.591 7.593 -5.986 1.00 9.99 334 ARG B N 1
ATOM 6843 C CA . ARG B 1 334 ? 13.423 8.205 -5.347 1.00 10.11 334 ARG B CA 1
ATOM 6844 C C . ARG B 1 334 ? 12.160 7.329 -5.402 1.00 10.28 334 ARG B C 1
ATOM 6845 O O . ARG B 1 334 ? 11.040 7.816 -5.220 1.00 10.18 334 ARG B O 1
ATOM 6853 N N . GLY B 1 335 ? 12.376 6.024 -5.599 1.00 10.20 335 GLY B N 1
ATOM 6854 C CA . GLY B 1 335 ? 11.279 5.068 -5.510 1.00 11.53 335 GLY B CA 1
ATOM 6855 C C . GLY B 1 335 ? 10.391 4.946 -6.748 1.00 11.69 335 GLY B C 1
ATOM 6856 O O . GLY B 1 335 ? 9.308 4.352 -6.655 1.00 12.87 335 GLY B O 1
ATOM 6857 N N . VAL B 1 336 ? 10.850 5.462 -7.897 1.00 11.24 336 VAL B N 1
ATOM 6858 C CA . VAL B 1 336 ? 10.147 5.291 -9.168 1.00 10.69 336 VAL B CA 1
ATOM 6859 C C . VAL B 1 336 ? 10.931 4.358 -10.135 1.00 10.91 336 VAL B C 1
ATOM 6860 O O . VAL B 1 336 ? 12.106 4.586 -10.402 1.00 11.17 336 VAL B O 1
ATOM 6864 N N . ASP B 1 337 ? 10.291 3.290 -10.625 1.00 10.66 337 ASP B N 1
ATOM 6865 C CA . ASP B 1 337 ? 10.982 2.350 -11.518 1.00 9.56 337 ASP B CA 1
ATOM 6866 C C . ASP B 1 337 ? 11.266 3.032 -12.862 1.00 9.53 337 ASP B C 1
ATOM 6867 O O . ASP B 1 337 ? 10.332 3.482 -13.497 1.00 9.14 337 ASP B O 1
ATOM 6872 N N . PRO B 1 338 ? 12.548 3.144 -13.269 1.00 9.69 338 PRO B N 1
ATOM 6873 C CA . PRO B 1 338 ? 12.848 3.759 -14.569 1.00 9.53 338 PRO B CA 1
ATOM 6874 C C . PRO B 1 338 ? 12.490 2.900 -15.780 1.00 9.83 338 PRO B C 1
ATOM 6875 O O . PRO B 1 338 ? 12.551 3.381 -16.925 1.00 9.71 338 PRO B O 1
ATOM 6879 N N . GLN B 1 339 ? 12.128 1.637 -15.530 1.00 10.37 339 GLN B N 1
ATOM 6880 C CA . GLN B 1 339 ? 11.819 0.655 -16.600 1.00 10.23 339 GLN B CA 1
ATOM 6881 C C . GLN B 1 339 ? 13.002 0.339 -17.539 1.00 10.10 339 GLN B C 1
ATOM 6882 O O . GLN B 1 339 ? 12.821 -0.115 -18.661 1.00 10.24 339 GLN B O 1
ATOM 6888 N N . ILE B 1 340 ? 14.209 0.539 -17.021 1.00 9.98 340 ILE B N 1
ATOM 6889 C CA . ILE B 1 340 ? 15.477 0.292 -17.682 1.00 10.41 340 ILE B CA 1
ATOM 6890 C C . ILE B 1 340 ? 16.387 -0.348 -16.621 1.00 10.68 340 ILE B C 1
ATOM 6891 O O . ILE B 1 340 ? 16.324 0.031 -15.435 1.00 10.87 340 ILE B O 1
ATOM 6896 N N . ASP B 1 341 ? 17.205 -1.328 -17.011 1.00 11.06 341 ASP B N 1
ATOM 6897 C CA . ASP B 1 341 ? 18.043 -2.030 -16.051 1.00 12.38 341 ASP B CA 1
ATOM 6898 C C . ASP B 1 341 ? 19.414 -1.369 -15.937 1.00 12.80 341 ASP B C 1
ATOM 6899 O O . ASP B 1 341 ? 20.156 -1.301 -16.926 1.00 14.34 341 ASP B O 1
ATOM 6904 N N . PHE B 1 342 ? 19.734 -0.890 -14.735 1.00 12.39 342 PHE B N 1
ATOM 6905 C CA . PHE B 1 342 ? 21.036 -0.311 -14.432 1.00 12.06 342 PHE B CA 1
ATOM 6906 C C . PHE B 1 342 ? 21.728 -1.138 -13.351 1.00 12.57 342 PHE B C 1
ATOM 6907 O O . PHE B 1 342 ? 22.597 -0.614 -12.643 1.00 12.13 342 PHE B O 1
ATOM 6915 N N . SER B 1 343 ? 21.354 -2.419 -13.206 1.00 12.68 343 SER B N 1
ATOM 6916 C CA . SER B 1 343 ? 21.856 -3.200 -12.074 1.00 13.47 343 SER B CA 1
ATOM 6917 C C . SER B 1 343 ? 23.350 -3.510 -12.194 1.00 13.31 343 SER B C 1
ATOM 6918 O O . SER B 1 343 ? 23.976 -3.928 -11.218 1.00 13.01 343 SER B O 1
ATOM 6921 N N . ASN B 1 344 ? 23.903 -3.306 -13.394 1.00 12.69 344 ASN B N 1
ATOM 6922 C CA . ASN B 1 344 ? 25.339 -3.455 -13.594 1.00 13.47 344 ASN B CA 1
ATOM 6923 C C . ASN B 1 344 ? 25.856 -2.235 -14.331 1.00 12.68 344 ASN B C 1
ATOM 6924 O O . ASN B 1 344 ? 26.111 -2.280 -15.545 1.00 12.22 344 ASN B O 1
ATOM 6929 N N . ILE B 1 345 ? 26.029 -1.147 -13.589 1.00 11.82 345 ILE B N 1
ATOM 6930 C CA . ILE B 1 345 ? 26.398 0.120 -14.227 1.00 12.05 345 ILE B CA 1
ATOM 6931 C C . ILE B 1 345 ? 27.798 0.077 -14.855 1.00 12.12 345 ILE B C 1
ATOM 6932 O O . ILE B 1 345 ? 28.054 0.758 -15.850 1.00 11.10 345 ILE B O 1
ATOM 6937 N N . ASP B 1 346 ? 28.696 -0.735 -14.298 1.00 12.10 346 ASP B N 1
ATOM 6938 C CA . ASP B 1 346 ? 30.039 -0.821 -14.865 1.00 14.08 346 ASP B CA 1
ATOM 6939 C C . ASP B 1 346 ? 30.053 -1.477 -16.240 1.00 13.22 346 ASP B C 1
ATOM 6940 O O . ASP B 1 346 ? 30.840 -1.080 -17.096 1.00 13.11 346 ASP B O 1
ATOM 6945 N N . GLU B 1 347 ? 29.179 -2.461 -16.454 1.00 12.43 347 GLU B N 1
ATOM 6946 C CA A GLU B 1 347 ? 29.033 -3.062 -17.771 0.50 13.19 347 GLU B CA 1
ATOM 6947 C CA B GLU B 1 347 ? 29.013 -3.066 -17.771 0.50 13.21 347 GLU B CA 1
ATOM 6948 C C . GLU B 1 347 ? 28.537 -2.020 -18.771 1.00 12.96 347 GLU B C 1
ATOM 6949 O O . GLU B 1 347 ? 29.038 -1.935 -19.896 1.00 12.89 347 GLU B O 1
ATOM 6960 N N . ILE B 1 348 ? 27.557 -1.217 -18.353 1.00 11.86 348 ILE B N 1
ATOM 6961 C CA . ILE B 1 348 ? 27.049 -0.137 -19.201 1.00 11.75 348 ILE B CA 1
ATOM 6962 C C . ILE B 1 348 ? 28.185 0.843 -19.524 1.00 11.57 348 ILE B C 1
ATOM 6963 O O . ILE B 1 348 ? 28.427 1.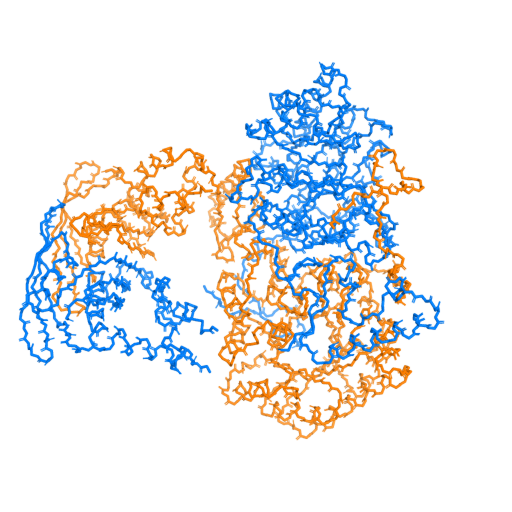151 -20.703 1.00 10.68 348 ILE B O 1
ATOM 6968 N N . ARG B 1 349 ? 28.913 1.262 -18.492 1.00 11.42 349 ARG B N 1
ATOM 6969 C CA . ARG B 1 349 ? 30.032 2.189 -18.633 1.00 12.82 349 ARG B CA 1
ATOM 6970 C C . ARG B 1 349 ? 31.105 1.676 -19.588 1.00 12.07 349 ARG B C 1
ATOM 6971 O O . ARG B 1 349 ? 31.492 2.392 -20.514 1.00 12.08 349 ARG B O 1
ATOM 6979 N N . ARG B 1 350 ? 31.579 0.443 -19.373 1.00 12.45 350 ARG B N 1
ATOM 6980 C CA . ARG B 1 350 ? 32.613 -0.145 -20.235 1.00 14.03 350 ARG B CA 1
ATOM 6981 C C . ARG B 1 350 ? 32.174 -0.199 -21.696 1.00 12.90 350 ARG B C 1
ATOM 6982 O O . ARG B 1 350 ? 32.957 0.096 -22.622 1.00 12.99 350 ARG B O 1
ATOM 6990 N N . THR B 1 351 ? 30.915 -0.582 -21.905 1.00 11.53 351 THR B N 1
ATOM 6991 C CA . THR B 1 351 ? 30.369 -0.656 -23.257 1.00 11.01 351 THR B CA 1
ATOM 6992 C C . THR B 1 351 ? 30.306 0.713 -23.916 1.00 10.85 351 THR B C 1
ATOM 6993 O O . THR B 1 351 ? 30.730 0.868 -25.061 1.00 9.97 351 THR B O 1
ATOM 6997 N N . VAL B 1 352 ? 29.789 1.696 -23.176 1.00 10.28 352 VAL B N 1
ATOM 6998 C CA . VAL B 1 352 ? 29.734 3.073 -23.643 1.00 10.37 352 VAL B CA 1
ATOM 6999 C C . VAL B 1 352 ? 31.140 3.598 -24.016 1.00 11.24 352 VAL B C 1
ATOM 7000 O O . VAL B 1 352 ? 31.305 4.177 -25.092 1.00 10.84 352 VAL B O 1
ATOM 7004 N N . GLU B 1 353 ? 32.131 3.368 -23.148 1.00 10.48 353 GLU B N 1
ATOM 7005 C CA . GLU B 1 353 ? 33.511 3.850 -23.384 1.00 12.17 353 GLU B CA 1
ATOM 7006 C C . GLU B 1 353 ? 34.132 3.171 -24.620 1.00 12.03 353 GLU B C 1
ATOM 7007 O O . GLU B 1 353 ? 34.828 3.828 -25.396 1.00 11.83 353 GLU B O 1
ATOM 7013 N N . TYR B 1 354 ? 33.816 1.891 -24.818 1.00 11.23 354 TYR B N 1
ATOM 7014 C CA . TYR B 1 354 ? 34.269 1.159 -26.009 1.00 11.82 354 TYR B CA 1
ATOM 7015 C C . TYR B 1 354 ? 33.639 1.776 -27.261 1.00 11.42 354 TYR B C 1
ATOM 7016 O O . TYR B 1 354 ? 34.338 2.081 -28.242 1.00 11.81 354 TYR B O 1
ATOM 7025 N N . CYS B 1 355 ? 32.321 1.977 -27.220 1.00 10.86 355 CYS B N 1
ATOM 7026 C CA . CYS B 1 355 ? 31.594 2.510 -28.391 1.00 10.79 355 CYS B CA 1
ATOM 7027 C C . CYS B 1 355 ? 31.972 3.949 -28.712 1.00 11.37 355 CYS B C 1
ATOM 7028 O O . CYS B 1 355 ? 32.205 4.281 -29.878 1.00 12.32 355 CYS B O 1
ATOM 7031 N N . ASN B 1 356 ? 32.033 4.800 -27.688 1.00 10.64 356 ASN B N 1
ATOM 7032 C CA . ASN B 1 356 ? 32.297 6.223 -27.909 1.00 11.11 356 ASN B CA 1
ATOM 7033 C C . ASN B 1 356 ? 33.771 6.584 -27.995 1.00 11.34 356 ASN B C 1
ATOM 7034 O O . ASN B 1 356 ? 34.132 7.628 -28.552 1.00 12.06 356 ASN B O 1
ATOM 7039 N N . GLN B 1 357 ? 34.604 5.744 -27.389 1.00 12.69 357 GLN B N 1
ATOM 7040 C CA . GLN B 1 357 ? 36.032 6.046 -27.209 1.00 13.41 357 GLN B CA 1
ATOM 7041 C C . GLN B 1 357 ? 36.235 7.384 -26.477 1.00 14.24 357 GLN B C 1
ATOM 7042 O O . GLN B 1 357 ? 37.145 8.180 -26.798 1.00 14.75 357 GLN B O 1
ATOM 7048 N N . LEU B 1 358 ? 35.322 7.645 -25.529 1.00 13.15 358 LEU B N 1
ATOM 7049 C CA . LEU B 1 358 ? 35.417 8.773 -24.626 1.00 12.49 358 LEU B CA 1
ATOM 7050 C C . LEU B 1 358 ? 35.092 8.247 -23.240 1.00 12.51 358 LEU B C 1
ATOM 7051 O O . LEU B 1 358 ? 34.151 7.464 -23.091 1.00 12.17 358 LEU B O 1
ATOM 7056 N N . PRO B 1 359 ? 35.847 8.696 -22.225 1.00 12.16 359 PRO B N 1
ATOM 7057 C CA . PRO B 1 359 ? 35.704 8.168 -20.876 1.00 12.43 359 PRO B CA 1
ATOM 7058 C C . PRO B 1 359 ? 34.446 8.736 -20.182 1.00 12.77 359 PRO B C 1
ATOM 7059 O O . PRO B 1 359 ? 34.010 9.856 -20.500 1.00 12.84 359 PRO B O 1
ATOM 7063 N N . VAL B 1 360 ? 33.891 7.973 -19.245 1.00 12.53 360 VAL B N 1
ATOM 7064 C CA . VAL B 1 360 ? 32.938 8.532 -18.278 1.00 11.87 360 VAL B CA 1
ATOM 7065 C C . VAL B 1 360 ? 33.766 9.195 -17.171 1.00 12.65 360 VAL B C 1
ATOM 7066 O O . VAL B 1 360 ? 34.647 8.551 -16.551 1.00 13.52 360 VAL B O 1
ATOM 7070 N N . HIS B 1 361 ? 33.471 10.463 -16.900 1.00 12.69 361 HIS B N 1
ATOM 7071 C CA . HIS B 1 361 ? 34.268 11.232 -15.944 1.00 13.25 361 HIS B CA 1
ATOM 7072 C C . HIS B 1 361 ? 34.186 10.644 -14.528 1.00 12.66 361 HIS B C 1
ATOM 7073 O O . HIS B 1 361 ? 33.160 10.074 -14.148 1.00 12.08 361 HIS B O 1
ATOM 7080 N N . GLU B 1 362 ? 35.269 10.793 -13.759 1.00 11.71 362 GLU B N 1
ATOM 7081 C CA . GLU B 1 362 ? 35.384 10.246 -12.396 1.00 11.56 362 GLU B CA 1
ATOM 7082 C C . GLU B 1 362 ? 34.203 10.640 -11.458 1.00 10.44 362 GLU B C 1
ATOM 7083 O O . GLU B 1 362 ? 33.861 9.883 -10.527 1.00 10.93 362 GLU B O 1
ATOM 7089 N N . ARG B 1 363 ? 33.607 11.800 -11.721 1.00 10.02 363 ARG B N 1
ATOM 7090 C CA . ARG B 1 363 ? 32.526 12.340 -10.866 1.00 9.76 363 ARG B CA 1
ATOM 7091 C C . ARG B 1 363 ? 31.132 12.235 -11.494 1.00 9.29 363 ARG B C 1
ATOM 7092 O O . ARG B 1 363 ? 30.167 12.806 -10.975 1.00 9.29 363 ARG B O 1
ATOM 7100 N N . HIS B 1 364 ? 31.018 11.505 -12.606 1.00 9.05 364 HIS B N 1
ATOM 7101 C CA . HIS B 1 364 ? 29.714 11.406 -13.287 1.00 8.92 364 HIS B CA 1
ATOM 7102 C C . HIS B 1 364 ? 28.685 10.727 -12.369 1.00 9.17 364 HIS B C 1
ATOM 7103 O O . HIS B 1 364 ? 28.968 9.655 -11.830 1.00 9.70 364 HIS B O 1
ATOM 7110 N N . PRO B 1 365 ? 27.509 11.361 -12.173 1.00 9.31 365 PRO B N 1
ATOM 7111 C CA . PRO B 1 365 ? 26.483 10.720 -11.325 1.00 9.05 365 PRO B CA 1
ATOM 7112 C C . PRO B 1 365 ? 26.306 9.233 -11.601 1.00 9.08 365 PRO B C 1
ATOM 7113 O O . PRO B 1 365 ? 26.282 8.814 -12.782 1.00 9.29 365 PRO B O 1
ATOM 7117 N N . TYR B 1 366 ? 26.251 8.464 -10.506 1.00 8.71 366 TYR B N 1
ATOM 7118 C CA . TYR B 1 366 ? 26.000 6.995 -10.502 1.00 9.57 366 TYR B CA 1
ATOM 7119 C C . TYR B 1 366 ? 27.109 6.098 -11.066 1.00 9.48 366 TYR B C 1
ATOM 7120 O O . TYR B 1 366 ? 27.315 4.988 -10.544 1.00 11.68 366 TYR B O 1
ATOM 7129 N N . GLY B 1 367 ? 27.793 6.552 -12.126 1.00 9.78 367 GLY B N 1
ATOM 7130 C CA . GLY B 1 367 ? 28.756 5.714 -12.861 1.00 10.51 367 GLY B CA 1
ATOM 7131 C C . GLY B 1 367 ? 30.229 6.059 -12.705 1.00 10.42 367 GLY B C 1
ATOM 7132 O O . GLY B 1 367 ? 31.092 5.222 -12.999 1.00 9.38 367 GLY B O 1
ATOM 7133 N N . GLY B 1 368 ? 30.528 7.286 -12.268 1.00 10.42 368 GLY B N 1
ATOM 7134 C CA . GLY B 1 368 ? 31.929 7.731 -12.148 1.00 10.82 368 GLY B CA 1
ATOM 7135 C C . GLY B 1 368 ? 32.721 6.912 -11.146 1.00 12.05 368 GLY B C 1
ATOM 7136 O O . GLY B 1 368 ? 32.164 6.420 -10.160 1.00 11.20 368 GLY B O 1
ATOM 7137 N N . ASP B 1 369 ? 34.017 6.760 -11.409 1.00 12.63 369 ASP B N 1
ATOM 7138 C CA . ASP B 1 369 ? 34.943 6.006 -10.527 1.00 14.19 369 ASP B CA 1
ATOM 7139 C C . ASP B 1 369 ? 34.842 6.328 -9.050 1.00 13.43 369 ASP B C 1
ATOM 7140 O O . ASP B 1 369 ? 34.960 5.438 -8.209 1.00 13.23 369 ASP B O 1
ATOM 7145 N N . LEU B 1 370 ? 34.625 7.604 -8.749 1.00 11.74 370 LEU B N 1
ATOM 7146 C CA . LEU B 1 370 ? 34.732 8.109 -7.383 1.00 12.31 370 LEU B CA 1
ATOM 7147 C C . LEU B 1 370 ? 33.391 8.255 -6.654 1.00 12.10 370 LEU B C 1
ATOM 7148 O O . LEU B 1 370 ? 33.358 8.730 -5.501 1.00 11.77 370 LEU B O 1
ATOM 7153 N N . VAL B 1 371 ? 32.288 7.899 -7.321 1.00 12.09 371 VAL B N 1
ATOM 7154 C CA . VAL B 1 371 ? 30.966 8.287 -6.761 1.00 12.04 371 VAL B CA 1
ATOM 7155 C C . VAL B 1 371 ? 30.475 7.441 -5.558 1.00 12.32 371 VAL B C 1
ATOM 7156 O O . VAL B 1 371 ? 29.554 7.869 -4.853 1.00 12.52 371 VAL B O 1
ATOM 7160 N N . TYR B 1 372 ? 31.075 6.270 -5.336 1.00 12.38 372 TYR B N 1
ATOM 7161 C CA . TYR B 1 372 ? 30.752 5.454 -4.137 1.00 12.26 372 TYR B CA 1
ATOM 7162 C C . TYR B 1 372 ? 31.913 5.426 -3.147 1.00 12.77 372 TYR B C 1
ATOM 7163 O O . TYR B 1 372 ? 31.994 4.519 -2.333 1.00 12.84 372 TYR B O 1
ATOM 7172 N N . THR B 1 373 ? 32.790 6.423 -3.233 1.00 12.32 373 THR B N 1
ATOM 7173 C CA . THR B 1 373 ? 33.927 6.546 -2.304 1.00 12.69 373 THR B CA 1
ATOM 7174 C C . THR B 1 373 ? 33.648 7.567 -1.192 1.00 13.05 373 THR B C 1
ATOM 7175 O O . THR B 1 373 ? 32.877 8.537 -1.374 1.00 13.56 373 THR B O 1
ATOM 7179 N N . ALA B 1 374 ? 34.305 7.359 -0.047 1.00 12.90 374 ALA B N 1
ATOM 7180 C CA . ALA B 1 374 ? 34.355 8.342 1.041 1.00 13.12 374 ALA B CA 1
ATOM 7181 C C . ALA B 1 374 ? 35.786 8.466 1.522 1.00 13.89 374 ALA B C 1
ATOM 7182 O O . ALA B 1 374 ? 36.393 7.478 1.955 1.00 13.43 374 ALA B O 1
ATOM 7184 N N . PHE B 1 375 ? 36.309 9.687 1.452 1.00 14.12 375 PHE B N 1
ATOM 7185 C CA . PHE B 1 375 ? 37.669 9.996 1.911 1.00 14.84 375 PHE B CA 1
ATOM 7186 C C . PHE B 1 375 ? 37.668 10.588 3.322 1.00 15.73 375 PHE B C 1
ATOM 7187 O O . PHE B 1 375 ? 38.693 10.590 4.013 1.00 16.13 375 PHE B O 1
ATOM 7195 N N . SER B 1 376 ? 36.527 11.151 3.728 1.00 15.92 376 SER B N 1
ATOM 7196 C CA . SER B 1 376 ? 36.413 11.810 5.027 1.00 16.47 376 SER B CA 1
ATOM 7197 C C . SER B 1 376 ? 36.246 10.793 6.142 1.00 16.14 376 SER B C 1
ATOM 7198 O O . SER B 1 376 ? 35.381 9.918 6.062 1.00 15.73 376 SER B O 1
ATOM 7201 N N . GLY B 1 377 ? 37.069 10.896 7.185 1.00 16.12 377 GLY B N 1
ATOM 7202 C CA . GLY B 1 377 ? 36.916 10.004 8.355 1.00 16.52 377 GLY B CA 1
ATOM 7203 C C . GLY B 1 377 ? 35.527 10.048 8.969 1.00 16.48 377 GLY B C 1
ATOM 7204 O O . GLY B 1 377 ? 34.925 9.011 9.267 1.00 16.40 377 GLY B O 1
ATOM 7205 N N . SER B 1 378 ? 34.996 11.254 9.127 1.00 16.67 378 SER B N 1
ATOM 7206 C CA . SER B 1 378 ? 33.693 11.405 9.767 1.00 16.93 378 SER B CA 1
ATOM 7207 C C . SER B 1 378 ? 32.576 10.843 8.872 1.00 16.16 378 SER B C 1
ATOM 7208 O O . SER B 1 378 ? 31.623 10.229 9.367 1.00 16.64 378 SER B O 1
ATOM 7211 N N . HIS B 1 379 ? 32.703 11.009 7.555 1.00 14.76 379 HIS B N 1
ATOM 7212 C CA . HIS B 1 379 ? 31.729 10.371 6.656 1.00 14.50 379 HIS B CA 1
ATOM 7213 C C . HIS B 1 379 ? 31.828 8.858 6.729 1.00 14.04 379 HIS B C 1
ATOM 7214 O O . HIS B 1 379 ? 30.810 8.167 6.746 1.00 13.52 379 HIS B O 1
ATOM 7221 N N . GLN B 1 380 ? 33.055 8.341 6.761 1.00 13.81 380 GLN B N 1
ATOM 7222 C CA . GLN B 1 380 ? 33.259 6.884 6.837 1.00 14.40 380 GLN B CA 1
ATOM 7223 C C . GLN B 1 380 ? 32.629 6.332 8.105 1.00 14.78 380 GLN B C 1
ATOM 7224 O O . GLN B 1 380 ? 31.965 5.298 8.053 1.00 15.35 380 GLN B O 1
ATOM 7230 N N . ASP B 1 381 ? 32.809 7.024 9.232 1.00 14.73 381 ASP B N 1
ATOM 7231 C CA A ASP B 1 381 ? 32.200 6.606 10.498 0.50 15.32 381 ASP B CA 1
ATOM 7232 C CA B ASP B 1 381 ? 32.206 6.579 10.486 0.50 15.26 381 ASP B CA 1
ATOM 7233 C C . ASP B 1 381 ? 30.666 6.592 10.422 1.00 14.71 381 ASP B C 1
ATOM 7234 O O . ASP B 1 381 ? 30.015 5.652 10.863 1.00 14.95 381 ASP B O 1
ATOM 7243 N N . ALA B 1 382 ? 30.087 7.654 9.854 1.00 14.11 382 ALA B N 1
ATOM 7244 C CA . ALA B 1 382 ? 28.643 7.800 9.729 1.00 13.92 382 ALA B CA 1
ATOM 7245 C C . ALA B 1 382 ? 28.051 6.727 8.832 1.00 13.74 382 ALA B C 1
ATOM 7246 O O . ALA B 1 382 ? 26.971 6.197 9.104 1.00 13.19 382 ALA B O 1
ATOM 7248 N N . ILE B 1 383 ? 28.782 6.407 7.764 1.00 13.41 383 ILE B N 1
ATOM 7249 C CA . ILE B 1 383 ? 28.369 5.351 6.848 1.00 13.22 383 ILE B CA 1
ATOM 7250 C C . ILE B 1 383 ? 28.330 4.016 7.588 1.00 14.02 383 ILE B C 1
ATOM 7251 O O . ILE B 1 383 ? 27.336 3.288 7.488 1.00 14.01 383 ILE B O 1
ATOM 7256 N N . ASN B 1 384 ? 29.400 3.697 8.323 1.00 14.78 384 ASN B N 1
ATOM 7257 C CA . ASN B 1 384 ? 29.445 2.474 9.146 1.00 15.87 384 ASN B CA 1
ATOM 7258 C C . ASN B 1 384 ? 28.281 2.384 10.110 1.00 15.85 384 ASN B C 1
ATOM 7259 O O . ASN B 1 384 ? 27.685 1.331 10.249 1.00 17.07 384 ASN B O 1
ATOM 7264 N N . LYS B 1 385 ? 27.941 3.496 10.752 1.00 16.14 385 LYS B N 1
ATOM 7265 C CA . LYS B 1 385 ? 26.822 3.510 11.694 1.00 15.50 385 LYS B CA 1
ATOM 7266 C C . LYS B 1 385 ? 25.507 3.277 10.992 1.00 15.38 385 LYS B C 1
ATOM 7267 O O . LYS B 1 385 ? 24.664 2.560 11.503 1.00 15.24 385 LYS B O 1
ATOM 7273 N N . GLY B 1 386 ? 25.353 3.850 9.799 1.00 14.73 386 GLY B N 1
ATOM 7274 C CA . GLY B 1 386 ? 24.152 3.651 9.010 1.00 14.57 386 GLY B CA 1
ATOM 7275 C C . GLY B 1 386 ? 24.006 2.188 8.649 1.00 14.29 386 GLY B C 1
ATOM 7276 O O . GLY B 1 386 ? 22.938 1.596 8.818 1.00 14.71 386 GLY B O 1
ATOM 7277 N N . LEU B 1 387 ? 25.090 1.610 8.152 1.00 14.59 387 LEU B N 1
ATOM 7278 C CA . LEU B 1 387 ? 25.084 0.218 7.731 1.00 16.24 387 LEU B CA 1
ATOM 7279 C C . LEU B 1 387 ? 24.785 -0.712 8.908 1.00 16.81 387 LEU B C 1
ATOM 7280 O O . LEU B 1 387 ? 23.966 -1.612 8.785 1.00 16.77 387 LEU B O 1
ATOM 7285 N N . ASP B 1 388 ? 25.460 -0.485 10.033 1.00 17.69 388 ASP B N 1
ATOM 7286 C CA . ASP B 1 388 ? 25.197 -1.253 11.259 1.00 19.00 388 ASP B CA 1
ATOM 7287 C C . ASP B 1 388 ? 23.740 -1.190 11.710 1.00 18.85 388 ASP B C 1
ATOM 7288 O O . ASP B 1 388 ? 23.160 -2.223 12.116 1.00 18.76 388 ASP B O 1
ATOM 7293 N N . ALA B 1 389 ? 23.162 0.014 11.688 1.00 18.21 389 ALA B N 1
ATOM 7294 C CA . ALA B 1 389 ? 21.789 0.209 12.147 1.00 18.59 389 ALA B CA 1
ATOM 7295 C C . ALA B 1 389 ? 20.815 -0.521 11.218 1.00 18.47 389 ALA B C 1
ATOM 7296 O O . ALA B 1 389 ? 19.819 -1.108 11.677 1.00 18.45 389 ALA B O 1
ATOM 7298 N N . MET B 1 390 ? 21.120 -0.538 9.915 1.00 17.99 390 MET B N 1
ATOM 7299 C CA . MET B 1 390 ? 20.308 -1.316 8.963 1.00 18.03 390 MET B CA 1
ATOM 7300 C C . MET B 1 390 ? 20.366 -2.813 9.266 1.00 18.51 390 MET B C 1
ATOM 7301 O O . MET B 1 390 ? 19.332 -3.476 9.299 1.00 18.75 390 MET B O 1
ATOM 7306 N N . LYS B 1 391 ? 21.575 -3.324 9.501 1.00 19.59 391 LYS B N 1
ATOM 7307 C CA . LYS B 1 391 ? 21.772 -4.734 9.842 1.00 20.71 391 LYS B CA 1
ATOM 7308 C C . LYS B 1 391 ? 21.014 -5.121 11.127 1.00 21.87 391 LYS B C 1
ATOM 7309 O O . LYS B 1 391 ? 20.360 -6.172 11.181 1.00 22.30 391 LYS B O 1
ATOM 7312 N N . LEU B 1 392 ? 21.091 -4.271 12.145 1.00 22.88 392 LEU B N 1
ATOM 7313 C CA . LEU B 1 392 ? 20.339 -4.486 13.395 1.00 24.56 392 LEU B CA 1
ATOM 7314 C C . LEU B 1 392 ? 18.823 -4.561 13.129 1.00 25.29 392 LEU B C 1
ATOM 7315 O O . LEU B 1 392 ? 18.143 -5.460 13.642 1.00 26.36 392 LEU B O 1
ATOM 7318 N N . ASP B 1 393 ? 18.301 -3.648 12.309 1.00 25.50 393 ASP B N 1
ATOM 7319 C CA . ASP B 1 393 ? 16.864 -3.639 11.952 1.00 26.44 393 ASP B CA 1
ATOM 7320 C C . ASP B 1 393 ? 16.439 -4.893 11.181 1.00 27.04 393 ASP B C 1
ATOM 7321 O O . ASP B 1 393 ? 15.364 -5.455 11.432 1.00 27.71 393 ASP B O 1
ATOM 7326 N N . ALA B 1 394 ? 17.299 -5.337 10.267 1.00 27.69 394 ALA B N 1
ATOM 7327 C CA . ALA B 1 394 ? 17.044 -6.526 9.457 1.00 28.39 394 ALA B CA 1
ATOM 7328 C C . ALA B 1 394 ? 17.010 -7.786 10.317 1.00 29.39 394 ALA B C 1
ATOM 7329 O O . ALA B 1 394 ? 16.156 -8.651 10.119 1.00 29.77 394 ALA B O 1
ATOM 7331 N N . ASP B 1 395 ? 17.937 -7.882 11.266 1.00 30.62 395 ASP B N 1
ATOM 7332 C CA . ASP B 1 395 ? 17.983 -9.014 12.195 1.00 32.16 395 ASP B CA 1
ATOM 7333 C C . ASP B 1 395 ? 16.748 -9.049 13.086 1.00 32.84 395 ASP B C 1
ATOM 7334 O O . ASP B 1 395 ? 16.223 -10.129 13.386 1.00 33.32 395 ASP B O 1
ATOM 7339 N N . ALA B 1 396 ? 16.279 -7.868 13.487 1.00 33.65 396 ALA B N 1
ATOM 7340 C CA . ALA B 1 396 ? 15.071 -7.754 14.299 1.00 34.41 396 ALA B CA 1
ATOM 7341 C C . ALA B 1 396 ? 13.840 -8.209 13.517 1.00 34.75 396 ALA B C 1
ATOM 7342 O O . ALA B 1 396 ? 12.964 -8.876 14.073 1.00 35.33 396 ALA B O 1
ATOM 7344 N N . ALA B 1 397 ? 13.790 -7.871 12.229 1.00 34.42 397 ALA B N 1
ATOM 7345 C CA . ALA B 1 397 ? 12.649 -8.206 11.386 1.00 34.14 397 ALA B CA 1
ATOM 7346 C C . ALA B 1 397 ? 12.769 -9.575 10.711 1.00 33.86 397 ALA B C 1
ATOM 7347 O O . ALA B 1 397 ? 11.860 -9.981 9.995 1.00 34.49 397 ALA B O 1
ATOM 7349 N N . ASP B 1 398 ? 13.870 -10.287 10.968 1.00 33.55 398 ASP B N 1
ATOM 7350 C CA . ASP B 1 398 ? 14.222 -11.523 10.243 1.00 33.77 398 ASP B CA 1
ATOM 7351 C C . ASP B 1 398 ? 14.096 -11.326 8.718 1.00 33.95 398 ASP B C 1
ATOM 7352 O O . ASP B 1 398 ? 13.449 -12.126 8.013 1.00 34.35 398 ASP B O 1
ATOM 7354 N N . CYS B 1 399 ? 14.704 -10.240 8.233 1.00 33.14 399 CYS B N 1
ATOM 7355 C CA . CYS B 1 399 ? 14.700 -9.885 6.817 1.00 32.64 399 CYS B CA 1
ATOM 7356 C C . CYS B 1 399 ? 16.116 -9.769 6.312 1.00 30.63 399 CYS B C 1
ATOM 7357 O O . CYS B 1 399 ? 17.051 -9.609 7.095 1.00 30.22 399 CYS B O 1
ATOM 7360 N N . ASP B 1 400 ? 16.264 -9.851 4.993 1.00 28.59 400 ASP B N 1
ATOM 7361 C CA . ASP B 1 400 ? 17.541 -9.619 4.341 1.00 26.58 400 ASP B CA 1
ATOM 7362 C C . ASP B 1 400 ? 17.743 -8.109 4.326 1.00 24.73 400 ASP B C 1
ATOM 7363 O O . ASP B 1 400 ? 16.894 -7.371 3.830 1.00 24.19 400 ASP B O 1
ATOM 7368 N N . VAL B 1 401 ? 18.852 -7.658 4.902 1.00 23.42 401 VAL B N 1
ATOM 7369 C CA . VAL B 1 401 ? 19.204 -6.244 4.912 1.00 22.00 401 VAL B CA 1
ATOM 7370 C C . VAL B 1 401 ? 19.199 -5.660 3.491 1.00 21.49 401 VAL B C 1
ATOM 7371 O O . VAL B 1 401 ? 18.857 -4.486 3.298 1.00 21.43 401 VAL B O 1
ATOM 7375 N N . ASP B 1 402 ? 19.554 -6.483 2.503 1.00 20.93 402 ASP B N 1
ATOM 7376 C CA . ASP B 1 402 ? 19.576 -6.041 1.098 1.00 21.40 402 ASP B CA 1
ATOM 7377 C C . ASP B 1 402 ? 18.192 -5.758 0.508 1.00 20.70 402 ASP B C 1
ATOM 7378 O O . ASP B 1 402 ? 18.094 -5.184 -0.576 1.00 20.56 402 ASP B O 1
ATOM 7383 N N . ASP B 1 403 ? 17.139 -6.160 1.212 1.00 20.51 403 ASP B N 1
ATOM 7384 C CA . ASP B 1 403 ? 15.772 -5.924 0.753 1.00 20.75 403 ASP B CA 1
ATOM 7385 C C . ASP B 1 403 ? 15.109 -4.766 1.464 1.00 20.24 403 ASP B C 1
ATOM 7386 O O . ASP B 1 403 ? 13.982 -4.401 1.131 1.00 20.69 403 ASP B O 1
ATOM 7391 N N . MET B 1 404 ? 15.798 -4.188 2.438 1.00 19.91 404 MET B N 1
ATOM 7392 C CA . MET B 1 404 ? 15.163 -3.153 3.262 1.00 19.58 404 MET B CA 1
ATOM 7393 C C . MET B 1 404 ? 15.487 -1.724 2.844 1.00 17.39 404 MET B C 1
ATOM 7394 O O . MET B 1 404 ? 16.448 -1.484 2.093 1.00 16.08 404 MET B O 1
ATOM 7399 N N . LEU B 1 405 ? 14.669 -0.795 3.336 1.00 15.12 405 LEU B N 1
ATOM 7400 C CA . LEU B 1 405 ? 14.863 0.640 3.078 1.00 15.31 405 LEU B CA 1
ATOM 7401 C C . LEU B 1 405 ? 16.315 1.065 3.317 1.00 13.82 405 LEU B C 1
ATOM 7402 O O . LEU B 1 405 ? 16.864 0.878 4.402 1.00 14.65 405 LEU B O 1
ATOM 7407 N N . TRP B 1 406 ? 16.944 1.630 2.291 1.00 12.50 406 TRP B N 1
ATOM 7408 C CA . TRP B 1 406 ? 18.325 2.065 2.396 1.00 12.27 406 TRP B CA 1
ATOM 7409 C C . TRP B 1 406 ? 18.373 3.342 3.229 1.00 11.93 406 TRP B C 1
ATOM 7410 O O . TRP B 1 406 ? 17.705 4.326 2.910 1.00 11.92 406 TRP B O 1
ATOM 7421 N N . GLN B 1 407 ? 19.140 3.291 4.312 1.00 12.13 407 GLN B N 1
ATOM 7422 C CA . GLN B 1 407 ? 19.237 4.392 5.257 1.00 12.19 407 GLN B CA 1
ATOM 7423 C C . GLN B 1 407 ? 20.682 4.599 5.651 1.00 12.43 407 GLN B C 1
ATOM 7424 O O . GLN B 1 407 ? 21.098 4.214 6.735 1.00 12.67 407 GLN B O 1
ATOM 7430 N N . VAL B 1 408 ? 21.457 5.228 4.772 1.00 12.17 408 VAL B N 1
ATOM 7431 C CA . VAL B 1 408 ? 22.888 5.347 5.003 1.00 12.50 408 VAL B CA 1
ATOM 7432 C C . VAL B 1 408 ? 23.329 6.766 4.640 1.00 13.10 408 VAL B C 1
ATOM 7433 O O . VAL B 1 408 ? 23.151 7.200 3.499 1.00 12.17 408 VAL B O 1
ATOM 7437 N N . PRO B 1 409 ? 23.896 7.505 5.617 1.00 12.41 409 PRO B N 1
ATOM 7438 C CA . PRO B 1 409 ? 24.371 8.864 5.364 1.00 12.64 409 PRO B CA 1
ATOM 7439 C C . PRO B 1 409 ? 25.357 8.903 4.208 1.00 11.57 409 PRO B C 1
ATOM 7440 O O . PRO B 1 409 ? 26.170 7.992 4.065 1.00 11.34 409 PRO B O 1
ATOM 7444 N N . TYR B 1 410 ? 25.277 9.954 3.393 1.00 11.84 410 TYR B N 1
ATOM 7445 C CA . TYR B 1 410 ? 26.252 10.230 2.307 1.00 12.13 410 TYR B CA 1
ATOM 7446 C C . TYR B 1 410 ? 26.121 9.371 1.064 1.00 12.90 410 TYR B C 1
ATOM 7447 O O . TYR B 1 410 ? 26.643 9.735 0.018 1.00 14.61 410 TYR B O 1
ATOM 7456 N N . LEU B 1 411 ? 25.418 8.253 1.156 1.00 12.08 411 LEU B N 1
ATOM 7457 C CA . LEU B 1 411 ? 25.253 7.396 -0.027 1.00 12.38 411 LEU B CA 1
ATOM 7458 C C . LEU B 1 411 ? 23.788 7.378 -0.447 1.00 12.14 411 LEU B C 1
ATOM 7459 O O . LEU B 1 411 ? 22.971 6.747 0.217 1.00 11.97 411 LEU B O 1
ATOM 7464 N N . PRO B 1 412 ? 23.437 8.112 -1.530 1.00 12.49 412 PRO B N 1
ATOM 7465 C CA . PRO B 1 412 ? 22.018 8.146 -1.905 1.00 12.69 412 PRO B CA 1
ATOM 7466 C C . PRO B 1 412 ? 21.455 6.762 -2.229 1.00 12.50 412 PRO B C 1
ATOM 7467 O O . PRO B 1 412 ? 20.290 6.509 -1.954 1.00 14.34 412 PRO B O 1
ATOM 7471 N N . ILE B 1 413 ? 22.270 5.875 -2.802 1.00 11.84 413 ILE B N 1
ATOM 7472 C CA . ILE B 1 413 ? 21.829 4.500 -3.066 1.00 11.32 413 ILE B CA 1
ATOM 7473 C C . ILE B 1 413 ? 22.817 3.453 -2.538 1.00 10.81 413 ILE B C 1
ATOM 7474 O O . ILE B 1 413 ? 24.015 3.724 -2.315 1.00 11.18 413 ILE B O 1
ATOM 7479 N N . ASP B 1 414 ? 22.307 2.250 -2.338 1.00 11.05 414 ASP B N 1
ATOM 7480 C CA . ASP B 1 414 ? 23.161 1.107 -2.090 1.00 11.33 414 ASP B CA 1
ATOM 7481 C C . ASP B 1 414 ? 24.037 0.890 -3.345 1.00 12.19 414 ASP B C 1
ATOM 7482 O O . ASP B 1 414 ? 23.490 0.611 -4.418 1.00 12.11 414 ASP B O 1
ATOM 7487 N N . PRO B 1 415 ? 25.376 1.028 -3.216 1.00 12.65 415 PRO B N 1
ATOM 7488 C CA . PRO B 1 415 ? 26.189 0.834 -4.429 1.00 12.83 415 PRO B CA 1
ATOM 7489 C C . PRO B 1 415 ? 25.924 -0.548 -5.041 1.00 13.11 415 PRO B C 1
ATOM 7490 O O . PRO B 1 415 ? 25.993 -0.715 -6.265 1.00 12.32 415 PRO B O 1
ATOM 7494 N N . ARG B 1 416 ? 25.596 -1.520 -4.195 1.00 12.80 416 ARG B N 1
ATOM 7495 C CA . ARG B 1 416 ? 25.305 -2.884 -4.686 1.00 13.71 416 ARG B CA 1
ATOM 7496 C C . ARG B 1 416 ? 24.119 -2.972 -5.652 1.00 13.48 416 ARG B C 1
ATOM 7497 O O . ARG B 1 416 ? 24.106 -3.846 -6.537 1.00 14.51 416 ARG B O 1
ATOM 7500 N N . ASP B 1 417 ? 23.167 -2.034 -5.546 1.00 12.78 417 ASP B N 1
ATOM 7501 C CA . ASP B 1 417 ? 22.002 -2.021 -6.434 1.00 12.44 417 ASP B CA 1
ATOM 7502 C C . ASP B 1 417 ? 22.365 -1.676 -7.889 1.00 12.66 417 ASP B C 1
ATOM 7503 O O . ASP B 1 417 ? 21.557 -1.855 -8.793 1.00 12.93 417 ASP B O 1
ATOM 7508 N N . VAL B 1 418 ? 23.580 -1.169 -8.093 1.00 12.77 418 VAL B N 1
ATOM 7509 C CA . VAL B 1 418 ? 24.076 -0.946 -9.462 1.00 12.27 418 VAL B CA 1
ATOM 7510 C C . VAL B 1 418 ? 25.351 -1.742 -9.697 1.00 13.02 418 VAL B C 1
ATOM 7511 O O . VAL B 1 418 ? 26.063 -1.497 -10.658 1.00 12.82 418 VAL B O 1
ATOM 7515 N N . GLY B 1 419 ? 25.636 -2.711 -8.827 1.00 12.39 419 GLY B N 1
ATOM 7516 C CA . GLY B 1 419 ? 26.778 -3.590 -9.063 1.00 12.80 419 GLY B CA 1
ATOM 7517 C C . GLY B 1 419 ? 28.112 -3.060 -8.578 1.00 13.60 419 GLY B C 1
ATOM 7518 O O . GLY B 1 419 ? 29.166 -3.638 -8.877 1.00 14.47 419 GLY B O 1
ATOM 7519 N N . ARG B 1 420 ? 28.071 -1.974 -7.805 1.00 13.88 420 ARG B N 1
ATOM 7520 C CA . ARG B 1 420 ? 29.267 -1.302 -7.333 1.00 13.76 420 ARG B CA 1
ATOM 7521 C C . ARG B 1 420 ? 29.461 -1.556 -5.838 1.00 14.12 420 ARG B C 1
ATOM 7522 O O . ARG B 1 420 ? 28.648 -2.255 -5.213 1.00 13.95 420 ARG B O 1
ATOM 7530 N N . THR B 1 421 ? 30.532 -1.001 -5.273 1.00 14.75 421 THR B N 1
ATOM 7531 C CA . THR B 1 421 ? 30.882 -1.246 -3.872 1.00 16.44 421 THR B CA 1
ATOM 7532 C C . THR B 1 421 ? 31.300 0.036 -3.161 1.00 15.98 421 THR B C 1
ATOM 7533 O O . THR B 1 421 ? 32.091 0.817 -3.701 1.00 16.40 421 THR B O 1
ATOM 7537 N N . TYR B 1 422 ? 30.740 0.264 -1.975 1.00 15.75 422 TYR B N 1
ATOM 7538 C CA . TYR B 1 422 ? 31.182 1.385 -1.132 1.00 15.94 422 TYR B CA 1
ATOM 7539 C C . TYR B 1 422 ? 32.651 1.191 -0.810 1.00 15.85 422 TYR B C 1
ATOM 7540 O O . TYR B 1 422 ? 33.069 0.097 -0.416 1.00 17.33 422 TYR B O 1
ATOM 7549 N N . GLU B 1 423 ? 33.432 2.246 -0.990 1.00 16.73 423 GLU B N 1
ATOM 7550 C CA . GLU B 1 423 ? 34.887 2.199 -0.787 1.00 17.89 423 GLU B CA 1
ATOM 7551 C C . GLU B 1 423 ? 35.333 3.325 0.167 1.00 17.65 423 GLU B C 1
ATOM 7552 O O . GLU B 1 423 ? 35.226 4.500 -0.178 1.00 16.06 423 GLU B O 1
ATOM 7558 N N . ALA B 1 424 ? 35.808 2.965 1.367 1.00 17.25 424 ALA B N 1
ATOM 7559 C CA . ALA B 1 424 ? 36.477 3.933 2.246 1.00 18.36 424 ALA B CA 1
ATOM 7560 C C . ALA B 1 424 ? 37.903 4.044 1.754 1.00 19.54 424 ALA B C 1
ATOM 7561 O O . ALA B 1 424 ? 38.632 3.052 1.733 1.00 19.66 424 ALA B O 1
ATOM 7563 N N . VAL B 1 425 ? 38.289 5.238 1.335 1.00 19.89 425 VAL B N 1
ATOM 7564 C CA . VAL B 1 425 ? 39.628 5.470 0.817 1.00 21.97 425 VAL B CA 1
ATOM 7565 C C . VAL B 1 425 ? 40.506 6.016 1.945 1.00 23.35 425 VAL B C 1
ATOM 7566 O O . VAL B 1 425 ? 40.139 6.978 2.626 1.00 23.15 425 VAL B O 1
ATOM 7570 N N . ILE B 1 426 ? 41.648 5.361 2.165 1.00 24.65 426 ILE B N 1
ATOM 7571 C CA . ILE B 1 426 ? 42.592 5.770 3.208 1.00 26.71 426 ILE B CA 1
ATOM 7572 C C . ILE B 1 426 ? 43.804 6.353 2.501 1.00 27.71 426 ILE B C 1
ATOM 7573 O O . ILE B 1 426 ? 44.267 5.797 1.506 1.00 28.86 426 ILE B O 1
ATOM 7578 N N . ARG B 1 427 ? 44.283 7.485 2.999 1.00 29.05 427 ARG B N 1
ATOM 7579 C CA . ARG B 1 427 ? 45.507 8.110 2.494 1.00 30.77 427 ARG B CA 1
ATOM 7580 C C . ARG B 1 427 ? 46.737 7.442 3.111 1.00 31.26 427 ARG B C 1
ATOM 7581 O O . ARG B 1 427 ? 46.782 7.211 4.324 1.00 30.46 427 ARG B O 1
ATOM 7589 N N . VAL B 1 428 ? 47.726 7.143 2.269 1.00 32.94 428 VAL B N 1
ATOM 7590 C CA . VAL B 1 428 ? 49.018 6.634 2.740 1.00 34.94 428 VAL B CA 1
ATOM 7591 C C . VAL B 1 428 ? 50.115 7.704 2.641 1.00 36.41 428 VAL B C 1
ATOM 7592 O O . VAL B 1 428 ? 50.388 8.215 1.557 1.00 37.12 428 VAL B O 1
ATOM 7596 N N . ASN B 1 429 ? 50.728 8.018 3.786 1.00 37.88 429 ASN B N 1
ATOM 7597 C CA . ASN B 1 429 ? 51.822 9.001 3.918 1.00 39.09 429 ASN B CA 1
ATOM 7598 C C . ASN B 1 429 ? 53.212 8.446 3.564 1.00 39.45 429 ASN B C 1
ATOM 7599 O O . ASN B 1 429 ? 53.554 8.253 2.384 1.00 40.53 429 ASN B O 1
ATOM 7601 N N . LYS B 1 434 ? 52.162 10.640 -5.008 1.00 42.21 434 LYS B N 1
ATOM 7602 C CA . LYS B 1 434 ? 52.956 9.410 -5.021 1.00 41.59 434 LYS B CA 1
ATOM 7603 C C . LYS B 1 434 ? 52.661 8.585 -3.770 1.00 41.03 434 LYS B C 1
ATOM 7604 O O . LYS B 1 434 ? 53.560 8.293 -2.965 1.00 41.58 434 LYS B O 1
ATOM 7606 N N . GLY B 1 435 ? 51.386 8.224 -3.614 1.00 39.98 435 GLY B N 1
ATOM 7607 C CA . GLY B 1 435 ? 50.911 7.427 -2.478 1.00 38.29 435 GLY B CA 1
ATOM 7608 C C . GLY B 1 435 ? 49.736 6.546 -2.873 1.00 36.88 435 GLY B C 1
ATOM 7609 O O . GLY B 1 435 ? 49.583 6.192 -4.050 1.00 37.60 435 GLY B O 1
ATOM 7610 N N . GLY B 1 436 ? 48.898 6.201 -1.898 1.00 35.33 436 GLY B N 1
ATOM 7611 C CA . GLY B 1 436 ? 47.738 5.339 -2.138 1.00 32.78 436 GLY B CA 1
ATOM 7612 C C . GLY B 1 436 ? 48.083 3.879 -1.904 1.00 31.47 436 GLY B C 1
ATOM 7613 O O . GLY B 1 436 ? 49.195 3.442 -2.215 1.00 30.62 436 GLY B O 1
ATOM 7614 N N . VAL B 1 437 ? 47.127 3.127 -1.354 1.00 29.99 437 VAL B N 1
ATOM 7615 C CA . VAL B 1 437 ? 47.354 1.724 -0.973 1.00 29.56 437 VAL B CA 1
ATOM 7616 C C . VAL B 1 437 ? 47.812 0.859 -2.150 1.00 29.32 437 VAL B C 1
ATOM 7617 O O . VAL B 1 437 ? 48.845 0.199 -2.062 1.00 29.33 437 VAL B O 1
ATOM 7621 N N . ALA B 1 438 ? 47.050 0.860 -3.240 1.00 29.62 438 ALA B N 1
ATOM 7622 C CA . ALA B 1 438 ? 47.401 0.051 -4.413 1.00 30.49 438 ALA B CA 1
ATOM 7623 C C . ALA B 1 438 ? 48.813 0.340 -4.897 1.00 31.14 438 ALA B C 1
ATOM 7624 O O . ALA B 1 438 ? 49.618 -0.578 -5.076 1.00 31.06 438 ALA B O 1
ATOM 7626 N N . TYR B 1 439 ? 49.122 1.622 -5.073 1.00 31.99 439 TYR B N 1
ATOM 7627 C CA . TYR B 1 439 ? 50.429 2.032 -5.579 1.00 32.67 439 TYR B CA 1
ATOM 7628 C C . TYR B 1 439 ? 51.603 1.645 -4.677 1.00 32.61 439 TYR B C 1
ATOM 7629 O O . TYR B 1 439 ? 52.631 1.164 -5.167 1.00 33.08 439 TYR B O 1
ATOM 7638 N N . ILE B 1 440 ? 51.466 1.858 -3.371 1.00 31.93 440 ILE B N 1
ATOM 7639 C CA . ILE B 1 440 ? 52.541 1.511 -2.436 1.00 32.09 440 ILE B CA 1
ATOM 7640 C C . ILE B 1 440 ? 52.735 -0.007 -2.299 1.00 31.96 440 ILE B C 1
ATOM 7641 O O . ILE B 1 440 ? 53.874 -0.497 -2.259 1.00 31.94 440 ILE B O 1
ATOM 7646 N N . MET B 1 441 ? 51.627 -0.746 -2.237 1.00 31.25 441 MET B N 1
ATOM 7647 C CA . MET B 1 441 ? 51.696 -2.208 -2.165 1.00 31.05 441 MET B CA 1
ATOM 7648 C C . MET B 1 441 ? 52.495 -2.766 -3.340 1.00 30.52 441 MET B C 1
ATOM 7649 O O . MET B 1 441 ? 53.340 -3.644 -3.152 1.00 30.36 441 MET B O 1
ATOM 7654 N N . LYS B 1 442 ? 52.245 -2.233 -4.535 1.00 30.28 442 LYS B N 1
ATOM 7655 C CA . LYS B 1 442 ? 52.960 -2.661 -5.744 1.00 30.51 442 LYS B CA 1
ATOM 7656 C C . LYS B 1 442 ? 54.438 -2.270 -5.695 1.00 30.71 442 LYS B C 1
ATOM 7657 O O . LYS B 1 442 ? 55.305 -3.114 -5.870 1.00 30.75 442 LYS B O 1
ATOM 7661 N N . THR B 1 443 ? 54.714 -0.995 -5.426 1.00 31.17 443 THR B N 1
ATOM 7662 C CA . THR B 1 443 ? 56.086 -0.475 -5.424 1.00 31.66 443 THR B CA 1
ATOM 7663 C C . THR B 1 443 ? 56.969 -1.024 -4.297 1.00 31.39 443 THR B C 1
ATOM 7664 O O . THR B 1 443 ? 58.127 -1.387 -4.539 1.00 32.13 443 THR B O 1
ATOM 7668 N N . ASP B 1 444 ? 56.438 -1.083 -3.078 1.00 30.37 444 ASP B N 1
ATOM 7669 C CA . ASP B 1 444 ? 57.239 -1.459 -1.918 1.00 29.95 444 ASP B CA 1
ATOM 7670 C C . ASP B 1 444 ? 57.207 -2.945 -1.586 1.00 29.29 444 ASP B C 1
ATOM 7671 O O . ASP B 1 444 ? 58.070 -3.431 -0.850 1.00 29.18 444 ASP B O 1
ATOM 7676 N N . HIS B 1 445 ? 56.213 -3.662 -2.113 1.00 28.08 445 HIS B N 1
ATOM 7677 C CA . HIS B 1 445 ? 56.031 -5.067 -1.743 1.00 27.03 445 HIS B CA 1
ATOM 7678 C C . HIS B 1 445 ? 55.789 -6.001 -2.916 1.00 26.11 445 HIS B C 1
ATOM 7679 O O . HIS B 1 445 ? 55.667 -7.211 -2.716 1.00 26.02 445 HIS B O 1
ATOM 7686 N N . GLY B 1 446 ? 55.707 -5.436 -4.118 1.00 25.44 446 GLY B N 1
ATOM 7687 C CA . GLY B 1 446 ? 55.588 -6.227 -5.348 1.00 25.06 446 GLY B CA 1
ATOM 7688 C C . GLY B 1 446 ? 54.227 -6.875 -5.563 1.00 24.66 446 GLY B C 1
ATOM 7689 O O . GLY B 1 446 ? 54.096 -7.778 -6.387 1.00 24.66 446 GLY B O 1
ATOM 7690 N N . LEU B 1 447 ? 53.215 -6.409 -4.836 1.00 24.15 447 LEU B N 1
ATOM 7691 C CA . LEU B 1 447 ? 51.870 -6.987 -4.926 1.00 23.76 447 LEU B CA 1
ATOM 7692 C C . LEU B 1 447 ? 50.928 -6.082 -5.700 1.00 23.87 447 LEU B C 1
ATOM 7693 O O . LEU B 1 447 ? 50.804 -4.891 -5.405 1.00 24.37 447 LEU B O 1
ATOM 7698 N N . SER B 1 448 ? 50.288 -6.648 -6.716 1.00 23.55 448 SER B N 1
ATOM 7699 C CA . SER B 1 448 ? 49.232 -5.977 -7.457 1.00 23.06 448 SER B CA 1
ATOM 7700 C C . SER B 1 448 ? 47.905 -6.510 -6.929 1.00 22.38 448 SER B C 1
ATOM 7701 O O . SER B 1 448 ? 47.440 -7.584 -7.339 1.00 21.62 448 SER B O 1
ATOM 7704 N N . LEU B 1 449 ? 47.314 -5.768 -5.992 1.00 21.35 449 LEU B N 1
ATOM 7705 C CA . LEU B 1 449 ? 46.085 -6.195 -5.337 1.00 20.67 449 LEU B CA 1
ATOM 7706 C C . LEU B 1 449 ? 44.901 -6.076 -6.283 1.00 20.51 449 LEU B C 1
ATOM 7707 O O . LEU B 1 449 ? 44.691 -5.015 -6.887 1.00 19.48 449 LEU B O 1
ATOM 7712 N N . PRO B 1 450 ? 44.129 -7.171 -6.442 1.00 19.85 450 PRO B N 1
ATOM 7713 C CA . PRO B 1 450 ? 42.857 -7.085 -7.133 1.00 20.12 450 PRO B CA 1
ATOM 7714 C C . PRO B 1 450 ? 42.015 -5.967 -6.510 1.00 20.63 450 PRO B C 1
ATOM 7715 O O . PRO B 1 450 ? 42.077 -5.758 -5.284 1.00 19.66 450 PRO B O 1
ATOM 7719 N N . ARG B 1 451 ? 41.243 -5.270 -7.337 1.00 21.45 451 ARG B N 1
ATOM 7720 C CA . ARG B 1 451 ? 40.468 -4.105 -6.883 1.00 21.59 451 ARG B CA 1
ATOM 7721 C C . ARG B 1 451 ? 39.595 -4.367 -5.652 1.00 21.56 451 ARG B C 1
ATOM 7722 O O . ARG B 1 451 ? 39.589 -3.566 -4.717 1.00 21.26 451 ARG B O 1
ATOM 7724 N N . ARG B 1 452 ? 38.863 -5.480 -5.650 1.00 21.09 452 ARG B N 1
ATOM 7725 C CA . ARG B 1 452 ? 37.988 -5.800 -4.534 1.00 20.88 452 ARG B CA 1
ATOM 7726 C C . ARG B 1 452 ? 38.772 -6.057 -3.258 1.00 19.70 452 ARG B C 1
ATOM 7727 O O . ARG B 1 452 ? 38.281 -5.789 -2.161 1.00 18.74 452 ARG B O 1
ATOM 7735 N N . LEU B 1 453 ? 39.986 -6.591 -3.399 1.00 19.60 453 LEU B N 1
ATOM 7736 C CA . LEU B 1 453 ? 40.859 -6.797 -2.235 1.00 20.02 453 LEU B CA 1
ATOM 7737 C C . LEU B 1 453 ? 41.327 -5.436 -1.687 1.00 20.59 453 LEU B C 1
ATOM 7738 O O . LEU B 1 453 ? 41.362 -5.223 -0.472 1.00 20.17 453 LEU B O 1
ATOM 7743 N N . GLN B 1 454 ? 41.673 -4.528 -2.600 1.00 21.30 454 GLN B N 1
ATOM 7744 C CA . GLN B 1 454 ? 42.051 -3.157 -2.240 1.00 22.58 454 GLN B CA 1
ATOM 7745 C C . GLN B 1 454 ? 40.951 -2.544 -1.377 1.00 21.92 454 GLN B C 1
ATOM 7746 O O . GLN B 1 454 ? 41.235 -1.955 -0.336 1.00 22.05 454 GLN B O 1
ATOM 7752 N N . ILE B 1 455 ? 39.699 -2.719 -1.800 1.00 21.79 455 ILE B N 1
ATOM 7753 C CA . ILE B 1 455 ? 38.557 -2.145 -1.074 1.00 21.85 455 ILE B CA 1
ATOM 7754 C C . ILE B 1 455 ? 38.392 -2.803 0.296 1.00 20.66 455 ILE B C 1
ATOM 7755 O O . ILE B 1 455 ? 38.210 -2.126 1.313 1.00 19.49 455 ILE B O 1
ATOM 7760 N N . GLU B 1 456 ? 38.473 -4.130 0.322 1.00 19.91 456 GLU B N 1
ATOM 7761 C CA . GLU B 1 456 ? 38.361 -4.874 1.569 1.00 19.63 456 GLU B CA 1
ATOM 7762 C C . GLU B 1 456 ? 39.413 -4.470 2.606 1.00 19.21 456 GLU B C 1
ATOM 7763 O O . GLU B 1 456 ? 39.115 -4.289 3.787 1.00 18.84 456 GLU B O 1
ATOM 7769 N N . PHE B 1 457 ? 40.658 -4.379 2.160 1.00 19.20 457 PHE B N 1
ATOM 7770 C CA . PHE B 1 457 ? 41.774 -4.099 3.054 1.00 19.55 457 PHE B CA 1
ATOM 7771 C C . PHE B 1 457 ? 41.721 -2.649 3.572 1.00 20.17 457 PHE B C 1
ATOM 7772 O O . PHE B 1 457 ? 41.991 -2.381 4.745 1.00 19.66 457 PHE B O 1
ATOM 7780 N N . SER B 1 458 ? 41.333 -1.727 2.701 1.00 21.30 458 SER B N 1
ATOM 7781 C CA . SER B 1 458 ? 41.122 -0.331 3.119 1.00 22.81 458 SER B CA 1
ATOM 7782 C C . SER B 1 458 ? 40.060 -0.209 4.225 1.00 23.30 458 SER B C 1
ATOM 7783 O O . SER B 1 458 ? 40.160 0.654 5.111 1.00 23.94 458 SER B O 1
ATOM 7786 N N . GLN B 1 459 ? 39.049 -1.074 4.170 1.00 23.93 459 GLN B N 1
ATOM 7787 C CA . GLN B 1 459 ? 38.029 -1.130 5.209 1.00 25.07 459 GLN B CA 1
ATOM 7788 C C . GLN B 1 459 ? 38.613 -1.630 6.532 1.00 25.30 459 GLN B C 1
ATOM 7789 O O . GLN B 1 459 ? 38.252 -1.136 7.595 1.00 25.52 459 GLN B O 1
ATOM 7795 N N . VAL B 1 460 ? 39.520 -2.602 6.454 1.00 25.66 460 VAL B N 1
ATOM 7796 C CA . VAL B 1 460 ? 40.283 -3.061 7.627 1.00 26.64 460 VAL B CA 1
ATOM 7797 C C . VAL B 1 460 ? 41.051 -1.901 8.257 1.00 26.94 460 VAL B C 1
ATOM 7798 O O . VAL B 1 460 ? 40.942 -1.658 9.459 1.00 27.17 460 VAL B O 1
ATOM 7802 N N . ILE B 1 461 ? 41.800 -1.172 7.437 1.00 27.55 461 ILE B N 1
ATOM 7803 C CA . ILE B 1 461 ? 42.570 -0.028 7.930 1.00 28.67 461 ILE B CA 1
ATOM 7804 C C . ILE B 1 461 ? 41.649 1.054 8.504 1.00 29.52 461 ILE B C 1
ATOM 7805 O O . ILE B 1 461 ? 41.990 1.694 9.504 1.00 30.24 461 ILE B O 1
ATOM 7810 N N . GLN B 1 462 ? 40.493 1.255 7.872 1.00 29.50 462 GLN B N 1
ATOM 7811 C CA . GLN B 1 462 ? 39.525 2.247 8.341 1.00 30.42 462 GLN B CA 1
ATOM 7812 C C . GLN B 1 462 ? 39.047 1.888 9.743 1.00 31.35 462 GLN B C 1
ATOM 7813 O O . GLN B 1 462 ? 38.907 2.773 10.590 1.00 31.93 462 GLN B O 1
ATOM 7819 N N . LYS B 1 463 ? 38.764 0.602 9.972 1.00 32.45 463 LYS B N 1
ATOM 7820 C CA . LYS B 1 463 ? 38.366 0.101 11.301 1.00 33.37 463 LYS B CA 1
ATOM 7821 C C . LYS B 1 463 ? 39.545 0.046 12.278 1.00 33.68 463 LYS B C 1
ATOM 7822 O O . LYS B 1 463 ? 40.584 0.678 12.050 1.00 34.88 463 LYS B O 1
ATOM 7825 N N . VAL B 1 475 ? 47.641 6.788 6.814 1.00 34.70 475 VAL B N 1
ATOM 7826 C CA . VAL B 1 475 ? 48.534 5.814 7.444 1.00 34.45 475 VAL B CA 1
ATOM 7827 C C . VAL B 1 475 ? 49.930 5.842 6.822 1.00 34.01 475 VAL B C 1
ATOM 7828 O O . VAL B 1 475 ? 50.099 6.225 5.661 1.00 34.31 475 VAL B O 1
ATOM 7832 N N . SER B 1 476 ? 50.936 5.446 7.592 1.00 33.63 476 SER B N 1
ATOM 7833 C CA . SER B 1 476 ? 52.280 5.350 7.048 1.00 33.48 476 SER B CA 1
ATOM 7834 C C . SER B 1 476 ? 52.399 4.049 6.245 1.00 33.28 476 SER B C 1
ATOM 7835 O O . SER B 1 476 ? 51.667 3.087 6.523 1.00 32.79 476 SER B O 1
ATOM 7838 N N . PRO B 1 477 ? 53.302 4.026 5.239 1.00 32.99 477 PRO B N 1
ATOM 7839 C CA . PRO B 1 477 ? 53.600 2.788 4.512 1.00 32.84 477 PRO B CA 1
ATOM 7840 C C . PRO B 1 477 ? 53.880 1.602 5.447 1.00 32.84 477 PRO B C 1
ATOM 7841 O O . PRO B 1 477 ? 53.362 0.505 5.200 1.00 32.62 477 PRO B O 1
ATOM 7845 N N . LYS B 1 478 ? 54.665 1.817 6.513 1.00 32.68 478 LYS B N 1
ATOM 7846 C CA . LYS B 1 478 ? 54.938 0.757 7.492 1.00 32.25 478 LYS B CA 1
ATOM 7847 C C . LYS B 1 478 ? 53.676 0.285 8.206 1.00 31.55 478 LYS B C 1
ATOM 7848 O O . LYS B 1 478 ? 53.450 -0.918 8.338 1.00 31.37 478 LYS B O 1
ATOM 7854 N N . GLU B 1 479 ? 52.859 1.225 8.674 1.00 30.54 479 GLU B N 1
ATOM 7855 C CA . GLU B 1 479 ? 51.602 0.877 9.333 1.00 29.94 479 GLU B CA 1
ATOM 7856 C C . GLU B 1 479 ? 50.733 0.041 8.396 1.00 29.00 479 GLU B C 1
ATOM 7857 O O . GLU B 1 479 ? 50.172 -0.978 8.801 1.00 29.41 479 GLU B O 1
ATOM 7863 N N . MET B 1 480 ? 50.647 0.481 7.146 1.00 28.30 480 MET B N 1
ATOM 7864 C CA . MET B 1 480 ? 49.863 -0.204 6.125 1.00 27.28 480 MET B CA 1
ATOM 7865 C C . MET B 1 480 ? 50.339 -1.654 5.937 1.00 26.73 480 MET B C 1
ATOM 7866 O O . MET B 1 480 ? 49.534 -2.588 5.974 1.00 25.87 480 MET B O 1
ATOM 7871 N N . TRP B 1 481 ? 51.644 -1.829 5.740 1.00 26.09 481 TRP B N 1
ATOM 7872 C CA . TRP B 1 481 ? 52.197 -3.165 5.504 1.00 26.23 481 TRP B CA 1
ATOM 7873 C C . TRP B 1 481 ? 52.034 -4.077 6.715 1.00 25.58 481 TRP B C 1
ATOM 7874 O O . TRP B 1 481 ? 51.628 -5.228 6.583 1.00 24.87 481 TRP B O 1
ATOM 7885 N N . ASP B 1 482 ? 52.369 -3.559 7.898 1.00 25.21 482 ASP B N 1
ATOM 7886 C CA . ASP B 1 482 ? 52.116 -4.286 9.132 1.00 25.08 482 ASP B CA 1
ATOM 7887 C C . ASP B 1 482 ? 50.655 -4.739 9.266 1.00 24.23 482 ASP B C 1
ATOM 7888 O O . ASP B 1 482 ? 50.398 -5.875 9.652 1.00 24.32 482 ASP B O 1
ATOM 7893 N N . ALA B 1 483 ? 49.705 -3.858 8.933 1.00 23.44 483 ALA B N 1
ATOM 7894 C CA . ALA B 1 483 ? 48.283 -4.221 8.974 1.00 22.65 483 ALA B CA 1
ATOM 7895 C C . ALA B 1 483 ? 47.943 -5.332 7.955 1.00 22.08 483 ALA B C 1
ATOM 7896 O O . ALA B 1 483 ? 47.184 -6.257 8.253 1.00 21.64 483 ALA B O 1
ATOM 7898 N N . PHE B 1 484 ? 48.534 -5.229 6.770 1.00 21.86 484 PHE B N 1
ATOM 7899 C CA . PHE B 1 484 ? 48.325 -6.211 5.707 1.00 21.76 484 PHE B CA 1
ATOM 7900 C C . PHE B 1 484 ? 48.851 -7.590 6.111 1.00 21.89 484 PHE B C 1
ATOM 7901 O O . PHE B 1 484 ? 48.140 -8.600 5.975 1.00 21.26 484 PHE B O 1
ATOM 7909 N N . ALA B 1 485 ? 50.087 -7.630 6.621 1.00 22.27 485 ALA B N 1
ATOM 7910 C CA . ALA B 1 485 ? 50.692 -8.900 7.050 1.00 22.53 485 ALA B CA 1
ATOM 7911 C C . ALA B 1 485 ? 49.877 -9.561 8.157 1.00 22.69 485 ALA B C 1
ATOM 7912 O O . ALA B 1 485 ? 49.629 -10.771 8.113 1.00 22.46 485 ALA B O 1
ATOM 7914 N N . GLU B 1 486 ? 49.447 -8.764 9.137 1.00 23.14 486 GLU B N 1
ATOM 7915 C CA . GLU B 1 486 ? 48.675 -9.270 10.271 1.00 23.62 486 GLU B CA 1
ATOM 7916 C C . GLU B 1 486 ? 47.325 -9.851 9.842 1.00 23.53 486 GLU B C 1
ATOM 7917 O O . GLU B 1 486 ? 46.837 -10.807 10.447 1.00 24.12 486 GLU B O 1
ATOM 7920 N N . GLU B 1 487 ? 46.729 -9.268 8.808 1.00 23.07 487 GLU B N 1
ATOM 7921 C CA . GLU B 1 487 ? 45.420 -9.677 8.332 1.00 22.67 487 GLU B CA 1
ATOM 7922 C C . GLU B 1 487 ? 45.459 -10.933 7.477 1.00 21.77 487 GLU B C 1
ATOM 7923 O O . GLU B 1 487 ? 44.690 -11.861 7.698 1.00 21.25 487 GLU B O 1
ATOM 7929 N N . TYR B 1 488 ? 46.359 -10.938 6.494 1.00 21.51 488 TYR B N 1
ATOM 7930 C CA . TYR B 1 488 ? 46.321 -11.898 5.392 1.00 21.04 488 TYR B CA 1
ATOM 7931 C C . TYR B 1 488 ? 47.441 -12.932 5.427 1.00 21.41 488 TYR B C 1
ATOM 7932 O O . TYR B 1 488 ? 47.304 -14.011 4.854 1.00 21.73 488 TYR B O 1
ATOM 7941 N N . LEU B 1 489 ? 48.562 -12.597 6.068 1.00 20.98 489 LEU B N 1
ATOM 7942 C CA . LEU B 1 489 ? 49.780 -13.421 5.939 1.00 21.46 489 LEU B CA 1
ATOM 7943 C C . LEU B 1 489 ? 50.152 -14.195 7.205 1.00 22.19 489 LEU B C 1
ATOM 7944 O O . LEU B 1 489 ? 50.565 -15.368 7.122 1.00 22.62 489 LEU B O 1
ATOM 7949 N N . ALA B 1 490 ? 49.986 -13.552 8.362 1.00 22.75 490 ALA B N 1
ATOM 7950 C CA . ALA B 1 490 ? 50.432 -14.110 9.648 1.00 24.05 490 ALA B CA 1
ATOM 7951 C C . ALA B 1 490 ? 49.548 -15.190 10.300 1.00 24.50 490 ALA B C 1
ATOM 7952 O O . ALA B 1 490 ? 50.091 -16.126 10.899 1.00 24.69 490 ALA B O 1
ATOM 7954 N N . PRO B 1 491 ? 48.203 -15.067 10.226 1.00 24.87 491 PRO B N 1
ATOM 7955 C CA . PRO B 1 491 ? 47.389 -16.023 10.991 1.00 25.52 491 PRO B CA 1
ATOM 7956 C C . PRO B 1 491 ? 47.606 -17.502 10.667 1.00 26.38 491 PRO B C 1
ATOM 7957 O O . PRO B 1 491 ? 47.677 -17.899 9.498 1.00 26.21 491 PRO B O 1
ATOM 7961 N N . VAL B 1 492 ? 47.719 -18.290 11.733 1.00 27.37 492 VAL B N 1
ATOM 7962 C CA . VAL B 1 492 ? 47.870 -19.741 11.650 1.00 28.03 492 VAL B CA 1
ATOM 7963 C C . VAL B 1 492 ? 46.741 -20.432 12.432 1.00 28.85 492 VAL B C 1
ATOM 7964 O O . VAL B 1 492 ? 46.739 -21.659 12.607 1.00 29.08 492 VAL B O 1
ATOM 7968 N N . ARG B 1 493 ? 45.771 -19.633 12.873 1.00 28.96 493 ARG B N 1
ATOM 7969 C CA . ARG B 1 493 ? 44.568 -20.136 13.531 1.00 29.57 493 ARG B CA 1
ATOM 7970 C C . ARG B 1 493 ? 43.320 -19.487 12.930 1.00 29.66 493 ARG B C 1
ATOM 7971 O O . ARG B 1 493 ? 43.335 -18.290 12.655 1.00 29.94 493 ARG B O 1
ATOM 7975 N N . PRO B 1 494 ? 42.225 -20.261 12.768 1.00 29.74 494 PRO B N 1
ATOM 7976 C CA . PRO B 1 494 ? 42.074 -21.663 13.182 1.00 29.70 494 PRO B CA 1
ATOM 7977 C C . PRO B 1 494 ? 42.861 -22.656 12.326 1.00 29.77 494 PRO B C 1
ATOM 7978 O O . PRO B 1 494 ? 43.203 -23.741 12.803 1.00 30.39 494 PRO B O 1
ATOM 7982 N N . LEU B 1 495 ? 43.167 -22.287 11.085 1.00 29.04 495 LEU B N 1
ATOM 7983 C CA . LEU B 1 495 ? 43.742 -23.244 10.138 1.00 28.72 495 LEU B CA 1
ATOM 7984 C C . LEU B 1 495 ? 45.212 -22.977 9.833 1.00 28.97 495 LEU B C 1
ATOM 7985 O O . LEU B 1 495 ? 45.600 -21.844 9.560 1.00 28.67 495 LEU B O 1
ATOM 7990 N N . GLU B 1 496 ? 46.021 -24.032 9.882 1.00 29.46 496 GLU B N 1
ATOM 7991 C CA . GLU B 1 496 ? 47.408 -23.961 9.444 1.00 30.41 496 GLU B CA 1
ATOM 7992 C C . GLU B 1 496 ? 47.733 -25.159 8.566 1.00 30.85 496 GLU B C 1
ATOM 7993 O O . GLU B 1 496 ? 47.416 -26.295 8.921 1.00 31.59 496 GLU B O 1
ATOM 7999 N N . ARG B 1 497 ? 48.362 -24.892 7.425 1.00 31.43 497 ARG B N 1
ATOM 8000 C CA . ARG B 1 497 ? 48.729 -25.913 6.455 1.00 32.42 497 ARG B CA 1
ATOM 8001 C C . ARG B 1 497 ? 50.198 -26.265 6.672 1.00 33.45 497 ARG B C 1
ATOM 8002 O O . ARG B 1 497 ? 51.077 -25.399 6.610 1.00 33.54 497 ARG B O 1
ATOM 8010 N N . ILE B 1 498 ? 50.454 -27.537 6.960 1.00 34.05 498 ILE B N 1
ATOM 8011 C CA . ILE B 1 498 ? 51.808 -28.001 7.264 1.00 34.84 498 ILE B CA 1
ATOM 8012 C C . ILE B 1 498 ? 52.503 -28.471 5.985 1.00 35.42 498 ILE B C 1
ATOM 8013 O O . ILE B 1 498 ? 53.539 -27.929 5.583 1.00 35.57 498 ILE B O 1
ATOM 8018 N N . ARG B 1 499 ? 51.913 -29.482 5.355 1.00 35.88 499 ARG B N 1
ATOM 8019 C CA . ARG B 1 499 ? 52.379 -30.001 4.078 1.00 36.26 499 ARG B CA 1
ATOM 8020 C C . ARG B 1 499 ? 51.189 -30.648 3.375 1.00 35.75 499 ARG B C 1
ATOM 8021 O O . ARG B 1 499 ? 50.117 -30.816 3.977 1.00 35.52 499 ARG B O 1
ATOM 8029 N N . GLN B 1 500 ? 51.379 -30.989 2.101 1.00 35.32 500 GLN B N 1
ATOM 8030 C CA . GLN B 1 500 ? 50.365 -31.693 1.332 1.00 34.67 500 GLN B CA 1
ATOM 8031 C C . GLN B 1 500 ? 50.999 -32.477 0.203 1.00 34.76 500 GLN B C 1
ATOM 8032 O O . GLN B 1 500 ? 52.017 -32.059 -0.350 1.00 34.88 500 GLN B O 1
ATOM 8038 N N . HIS B 1 501 ? 50.392 -33.611 -0.137 1.00 34.05 501 HIS B N 1
ATOM 8039 C CA . HIS B 1 501 ? 50.800 -34.367 -1.318 1.00 33.62 501 HIS B CA 1
ATOM 8040 C C . HIS B 1 501 ? 49.777 -34.201 -2.451 1.00 32.92 501 HIS B C 1
ATOM 8041 O O . HIS B 1 501 ? 48.610 -34.569 -2.307 1.00 32.97 501 HIS B O 1
ATOM 8048 N N . VAL B 1 502 ? 50.231 -33.633 -3.566 1.00 31.95 502 VAL B N 1
ATOM 8049 C CA . VAL B 1 502 ? 49.382 -33.375 -4.732 1.00 31.30 502 VAL B CA 1
ATOM 8050 C C . VAL B 1 502 ? 49.599 -34.426 -5.829 1.00 31.21 502 VAL B C 1
ATOM 8051 O O . VAL B 1 502 ? 50.699 -34.546 -6.386 1.00 31.14 502 VAL B O 1
ATOM 8055 N N . ASP B 1 503 ? 48.536 -35.179 -6.118 1.00 30.68 503 ASP B N 1
ATOM 8056 C CA . ASP B 1 503 ? 48.520 -36.220 -7.151 1.00 30.54 503 ASP B CA 1
ATOM 8057 C C . ASP B 1 503 ? 47.722 -35.686 -8.341 1.00 30.02 503 ASP B C 1
ATOM 8058 O O . ASP B 1 503 ? 46.491 -35.819 -8.391 1.00 29.62 503 ASP B O 1
ATOM 8063 N N . ALA B 1 504 ? 48.433 -35.056 -9.277 1.00 29.18 504 ALA B N 1
ATOM 8064 C CA . ALA B 1 504 ? 47.825 -34.416 -10.444 1.00 29.07 504 ALA B CA 1
ATOM 8065 C C . ALA B 1 504 ? 47.724 -35.405 -11.592 1.00 28.71 504 ALA B C 1
ATOM 8066 O O . ALA B 1 504 ? 48.708 -36.074 -11.911 1.00 28.77 504 ALA B O 1
ATOM 8068 N N . ALA B 1 505 ? 46.555 -35.498 -12.227 1.00 28.28 505 ALA B N 1
ATOM 8069 C CA . ALA B 1 505 ? 46.421 -36.368 -13.388 1.00 27.55 505 ALA B CA 1
ATOM 8070 C C . ALA B 1 505 ? 47.340 -35.869 -14.500 1.00 27.00 505 ALA B C 1
ATOM 8071 O O . ALA B 1 505 ? 47.478 -34.657 -14.706 1.00 26.66 505 ALA B O 1
ATOM 8073 N N . ASP B 1 506 ? 47.988 -36.804 -15.189 1.00 26.24 506 ASP B N 1
ATOM 8074 C CA . ASP B 1 506 ? 48.908 -36.462 -16.273 1.00 25.98 506 ASP B CA 1
ATOM 8075 C C . ASP B 1 506 ? 48.220 -35.875 -17.503 1.00 25.32 506 ASP B C 1
ATOM 8076 O O . ASP B 1 506 ? 48.788 -35.021 -18.199 1.00 24.48 506 ASP B O 1
ATOM 8081 N N . ASP B 1 507 ? 47.010 -36.356 -17.773 1.00 24.75 507 ASP B N 1
ATOM 8082 C CA . ASP B 1 507 ? 46.317 -35.994 -18.984 1.00 25.17 507 ASP B CA 1
ATOM 8083 C C . ASP B 1 507 ? 45.416 -34.805 -18.771 1.00 25.39 507 ASP B C 1
ATOM 8084 O O . ASP B 1 507 ? 44.794 -34.656 -17.717 1.00 24.96 507 ASP B O 1
ATOM 8089 N N . ASP B 1 508 ? 45.350 -33.967 -19.793 1.00 25.51 508 ASP B N 1
ATOM 8090 C CA . ASP B 1 508 ? 44.509 -32.781 -19.755 1.00 25.88 508 ASP B CA 1
ATOM 8091 C C . ASP B 1 508 ? 43.074 -33.169 -19.387 1.00 26.37 508 ASP B C 1
ATOM 8092 O O . ASP B 1 508 ? 42.527 -34.157 -19.906 1.00 25.92 508 ASP B O 1
ATOM 8097 N N . GLY B 1 509 ? 42.495 -32.414 -18.460 1.00 26.75 509 GLY B N 1
ATOM 8098 C CA . GLY B 1 509 ? 41.117 -32.632 -18.049 1.00 27.20 509 GLY B CA 1
ATOM 8099 C C . GLY B 1 509 ? 40.934 -33.712 -17.002 1.00 27.94 509 GLY B C 1
ATOM 8100 O O . GLY B 1 509 ? 39.797 -33.986 -16.590 1.00 28.85 509 GLY B O 1
ATOM 8101 N N . GLY B 1 510 ? 42.030 -34.349 -16.579 1.00 27.21 510 GLY B N 1
ATOM 8102 C CA . GLY B 1 510 ? 41.965 -35.369 -15.518 1.00 27.19 510 GLY B CA 1
ATOM 8103 C C . GLY B 1 510 ? 41.828 -34.777 -14.118 1.00 27.05 510 GLY B C 1
ATOM 8104 O O . GLY B 1 510 ? 42.028 -33.585 -13.928 1.00 27.16 510 GLY B O 1
ATOM 8105 N N . THR B 1 511 ? 41.508 -35.619 -13.133 1.00 26.51 511 THR B N 1
ATOM 8106 C CA . THR B 1 511 ? 41.273 -35.160 -11.756 1.00 25.96 511 THR B CA 1
ATOM 8107 C C . THR B 1 511 ? 42.573 -35.051 -10.951 1.00 26.02 511 THR B C 1
ATOM 8108 O O . THR B 1 511 ? 43.485 -35.869 -11.126 1.00 26.33 511 THR B O 1
ATOM 8112 N N . THR B 1 512 ? 42.662 -34.037 -10.082 1.00 25.40 512 THR B N 1
ATOM 8113 C CA . THR B 1 512 ? 43.746 -33.938 -9.114 1.00 25.28 512 THR B CA 1
ATOM 8114 C C . THR B 1 512 ? 43.217 -34.307 -7.743 1.00 25.75 512 THR B C 1
ATOM 8115 O O . THR B 1 512 ? 42.118 -33.907 -7.373 1.00 25.58 512 THR B O 1
ATOM 8119 N N . SER B 1 513 ? 43.996 -35.089 -7.002 1.00 25.83 513 SER B N 1
ATOM 8120 C CA . SER B 1 513 ? 43.655 -35.410 -5.630 1.00 26.47 513 SER B CA 1
ATOM 8121 C C . SER B 1 513 ? 44.751 -34.886 -4.723 1.00 26.89 513 SER B C 1
ATOM 8122 O O . SER B 1 513 ? 45.891 -34.663 -5.161 1.00 26.24 513 SER B O 1
ATOM 8125 N N . ILE B 1 514 ? 44.395 -34.671 -3.462 1.00 27.39 514 ILE B N 1
ATOM 8126 C CA . ILE B 1 514 ? 45.334 -34.146 -2.481 1.00 28.65 514 ILE B CA 1
ATOM 8127 C C . ILE B 1 514 ? 45.091 -34.789 -1.113 1.00 29.33 514 ILE B C 1
ATOM 8128 O O . ILE B 1 514 ? 43.948 -35.097 -0.752 1.00 29.38 514 ILE B O 1
ATOM 8133 N N . THR B 1 515 ? 46.175 -35.026 -0.381 1.00 29.67 515 THR B N 1
ATOM 8134 C CA . THR B 1 515 ? 46.110 -35.256 1.056 1.00 30.68 515 THR B CA 1
ATOM 8135 C C . THR B 1 515 ? 46.962 -34.161 1.689 1.00 30.44 515 THR B C 1
ATOM 8136 O O . THR B 1 515 ? 48.033 -33.827 1.176 1.00 30.43 515 THR B O 1
ATOM 8140 N N . ALA B 1 516 ? 46.474 -33.587 2.781 1.00 30.39 516 ALA B N 1
ATOM 8141 C CA . ALA B 1 516 ? 47.181 -32.503 3.448 1.00 30.41 516 ALA B CA 1
ATOM 8142 C C . ALA B 1 516 ? 47.188 -32.705 4.948 1.00 30.46 516 ALA B C 1
ATOM 8143 O O . ALA B 1 516 ? 46.201 -33.147 5.534 1.00 30.33 516 ALA B O 1
ATOM 8145 N N . THR B 1 517 ? 48.322 -32.390 5.560 1.00 30.80 517 THR B N 1
ATOM 8146 C CA . THR B 1 517 ? 48.424 -32.339 7.006 1.00 31.11 517 THR B CA 1
ATOM 8147 C C . THR B 1 517 ? 48.142 -30.909 7.425 1.00 30.79 517 THR B C 1
ATOM 8148 O O . THR B 1 517 ? 48.851 -29.991 7.015 1.00 30.20 517 THR B O 1
ATOM 8152 N N . VAL B 1 518 ? 47.099 -30.732 8.229 1.00 30.65 518 VAL B N 1
ATOM 8153 C CA . VAL B 1 518 ? 46.703 -29.402 8.688 1.00 31.04 518 VAL B CA 1
ATOM 8154 C C . VAL B 1 518 ? 46.528 -29.379 10.202 1.00 31.65 518 VAL B C 1
ATOM 8155 O O . VAL B 1 518 ? 46.212 -30.403 10.808 1.00 32.04 518 VAL B O 1
ATOM 8159 N N . LYS B 1 519 ? 46.742 -28.213 10.806 1.00 32.04 519 LYS B N 1
ATOM 8160 C CA . LYS B 1 519 ? 46.382 -27.992 12.203 1.00 32.29 519 LYS B CA 1
ATOM 8161 C C . LYS B 1 519 ? 45.100 -27.180 12.234 1.00 32.89 519 LYS B C 1
ATOM 8162 O O . LYS B 1 519 ? 45.001 -26.122 11.586 1.00 32.62 519 LYS B O 1
ATOM 8165 N N . ILE B 1 520 ? 44.120 -27.685 12.970 1.00 33.18 520 ILE B N 1
ATOM 8166 C CA . ILE B 1 520 ? 42.875 -26.971 13.193 1.00 34.10 520 ILE B CA 1
ATOM 8167 C C . ILE B 1 520 ? 42.840 -26.594 14.668 1.00 34.89 520 ILE B C 1
ATOM 8168 O O . ILE B 1 520 ? 42.809 -27.472 15.542 1.00 34.53 520 ILE B O 1
ATOM 8173 N N . ASN B 1 521 ? 42.866 -25.288 14.932 1.00 35.36 521 ASN B N 1
ATOM 8174 C CA . ASN B 1 521 ? 43.080 -24.770 16.285 1.00 36.21 521 ASN B CA 1
ATOM 8175 C C . ASN B 1 521 ? 44.174 -25.559 17.021 1.00 36.13 521 ASN B C 1
ATOM 8176 O O . ASN B 1 521 ? 43.977 -26.018 18.149 1.00 36.48 521 ASN B O 1
ATOM 8181 N N . GLY B 1 522 ? 45.310 -25.748 16.350 1.00 36.09 522 GLY B N 1
ATOM 8182 C CA . GLY B 1 522 ? 46.463 -26.437 16.936 1.00 36.14 522 GLY B CA 1
ATOM 8183 C C . GLY B 1 522 ? 46.499 -27.961 16.860 1.00 36.15 522 GLY B C 1
ATOM 8184 O O . GLY B 1 522 ? 47.556 -28.564 17.032 1.00 36.21 522 GLY B O 1
ATOM 8185 N N . VAL B 1 523 ? 45.354 -28.589 16.603 1.00 36.20 523 VAL B N 1
ATOM 8186 C CA . VAL B 1 523 ? 45.280 -30.050 16.534 1.00 35.98 523 VAL B CA 1
ATOM 8187 C C . VAL B 1 523 ? 45.544 -30.572 15.117 1.00 35.80 523 VAL B C 1
ATOM 8188 O O . VAL B 1 523 ? 44.777 -30.292 14.193 1.00 35.91 523 VAL B O 1
ATOM 8190 N N . GLU B 1 524 ? 46.638 -31.314 14.953 1.00 35.28 524 GLU B N 1
ATOM 8191 C CA . GLU B 1 524 ? 47.012 -31.880 13.656 1.00 34.95 524 GLU B CA 1
ATOM 8192 C C . GLU B 1 524 ? 46.007 -32.915 13.172 1.00 34.86 524 GLU B C 1
ATOM 8193 O O . GLU B 1 524 ? 45.597 -33.804 13.927 1.00 35.04 524 GLU B O 1
ATOM 8195 N N . THR B 1 525 ? 45.607 -32.783 11.908 1.00 34.20 525 THR B N 1
ATOM 8196 C CA . THR B 1 525 ? 44.674 -33.703 11.268 1.00 33.56 525 THR B CA 1
ATOM 8197 C C . THR B 1 525 ? 45.069 -33.895 9.804 1.00 32.89 525 THR B C 1
ATOM 8198 O O . THR B 1 525 ? 45.774 -33.061 9.231 1.00 32.82 525 THR B O 1
ATOM 8200 N N . GLU B 1 526 ? 44.638 -35.007 9.215 1.00 32.09 526 GLU B N 1
ATOM 8201 C CA . GLU B 1 526 ? 44.840 -35.268 7.798 1.00 31.07 526 GLU B CA 1
ATOM 8202 C C . GLU B 1 526 ? 43.517 -35.092 7.057 1.00 30.41 526 GLU B C 1
ATOM 8203 O O . GLU B 1 526 ? 42.460 -35.503 7.545 1.00 30.32 526 GLU B O 1
ATOM 8205 N N . ILE B 1 527 ? 43.585 -34.467 5.886 1.00 29.03 527 ILE B N 1
ATOM 8206 C CA . ILE B 1 527 ? 42.391 -34.201 5.084 1.00 28.36 527 ILE B CA 1
ATOM 8207 C C . ILE B 1 527 ? 42.578 -34.702 3.647 1.00 27.72 527 ILE B C 1
ATOM 8208 O O . ILE B 1 527 ? 43.704 -34.842 3.184 1.00 27.80 527 ILE B O 1
ATOM 8213 N N . SER B 1 528 ? 41.476 -34.960 2.946 1.00 27.33 528 SER B N 1
ATOM 8214 C CA . SER B 1 528 ? 41.546 -35.491 1.576 1.00 27.42 528 SER B CA 1
ATOM 8215 C C . SER B 1 528 ? 40.471 -34.945 0.656 1.00 26.30 528 SER B C 1
ATOM 8216 O O . SER B 1 528 ? 39.322 -34.788 1.059 1.00 25.96 528 SER B O 1
ATOM 8219 N N . GLY B 1 529 ? 40.845 -34.671 -0.591 1.00 25.08 529 GLY B N 1
ATOM 8220 C CA . GLY B 1 529 ? 39.881 -34.131 -1.547 1.00 23.28 529 GLY B CA 1
ATOM 8221 C C . GLY B 1 529 ? 40.358 -34.248 -2.979 1.00 22.09 529 GLY B C 1
ATOM 8222 O O . GLY B 1 529 ? 41.543 -34.468 -3.226 1.00 21.08 529 GLY B O 1
ATOM 8223 N N . SER B 1 530 ? 39.420 -34.081 -3.907 1.00 21.03 530 SER B N 1
ATOM 8224 C CA . SER B 1 530 ? 39.695 -34.140 -5.339 1.00 20.86 530 SER B CA 1
ATOM 8225 C C . SER B 1 530 ? 39.039 -32.949 -6.022 1.00 20.92 530 SER B C 1
ATOM 8226 O O . SER B 1 530 ? 38.051 -32.400 -5.520 1.00 20.16 530 SER B O 1
ATOM 8229 N N . GLY B 1 531 ? 39.583 -32.578 -7.179 1.00 20.98 531 GLY B N 1
ATOM 8230 C CA . GLY B 1 531 ? 39.112 -31.430 -7.943 1.00 21.89 531 GLY B CA 1
ATOM 8231 C C . GLY B 1 531 ? 39.843 -31.377 -9.274 1.00 22.97 531 GLY B C 1
ATOM 8232 O O . GLY B 1 531 ? 40.667 -32.251 -9.585 1.00 22.33 531 GLY B O 1
ATOM 8233 N N . ASN B 1 532 ? 39.549 -30.344 -10.062 1.00 23.56 532 ASN B N 1
ATOM 8234 C CA . ASN B 1 532 ? 40.140 -30.218 -11.397 1.00 25.02 532 ASN B CA 1
ATOM 8235 C C . ASN B 1 532 ? 41.562 -29.700 -11.380 1.00 24.76 532 ASN B C 1
ATOM 8236 O O . ASN B 1 532 ? 42.181 -29.567 -12.437 1.00 25.51 532 ASN B O 1
ATOM 8241 N N . GLY B 1 533 ? 42.067 -29.420 -10.180 1.00 24.53 533 GLY B N 1
ATOM 8242 C CA . GLY B 1 533 ? 43.448 -29.002 -9.960 1.00 24.51 533 GLY B CA 1
ATOM 8243 C C . GLY B 1 533 ? 43.725 -28.993 -8.467 1.00 24.84 533 GLY B C 1
ATOM 8244 O O . GLY B 1 533 ? 42.827 -29.288 -7.669 1.00 24.13 533 GLY B O 1
ATOM 8245 N N . PRO B 1 534 ? 44.960 -28.642 -8.064 1.00 24.58 534 PRO B N 1
ATOM 8246 C CA . PRO B 1 534 ? 45.315 -28.670 -6.638 1.00 24.11 534 PRO B CA 1
ATOM 8247 C C . PRO B 1 534 ? 44.520 -27.682 -5.771 1.00 23.47 534 PRO B C 1
ATOM 8248 O O . PRO B 1 534 ? 44.181 -28.010 -4.637 1.00 22.51 534 PRO B O 1
ATOM 8252 N N . LEU B 1 535 ? 44.244 -26.488 -6.300 1.00 23.12 535 LEU B N 1
ATOM 8253 C CA . LEU B 1 535 ? 43.444 -25.485 -5.589 1.00 23.26 535 LEU B CA 1
ATOM 8254 C C . LEU B 1 535 ? 42.081 -26.075 -5.217 1.00 22.42 535 LEU B C 1
ATOM 8255 O O . LEU B 1 535 ? 41.723 -26.122 -4.034 1.00 22.44 535 LEU B O 1
ATOM 8260 N N . ALA B 1 536 ? 41.352 -26.556 -6.221 1.00 21.59 536 ALA B N 1
ATOM 8261 C CA . ALA B 1 536 ? 40.036 -27.147 -6.017 1.00 20.92 536 ALA B CA 1
ATOM 8262 C C . ALA B 1 536 ? 40.064 -28.381 -5.110 1.00 20.59 536 ALA B C 1
ATOM 8263 O O . ALA B 1 536 ? 39.206 -28.548 -4.240 1.00 19.85 536 ALA B O 1
ATOM 8265 N N . ALA B 1 537 ? 41.038 -29.259 -5.326 1.00 20.01 537 ALA B N 1
ATOM 8266 C CA . ALA B 1 537 ? 41.195 -30.413 -4.448 1.00 19.99 537 ALA B CA 1
ATOM 8267 C C . ALA B 1 537 ? 41.356 -30.013 -2.973 1.00 20.25 537 ALA B C 1
ATOM 8268 O O . ALA B 1 537 ? 40.731 -30.609 -2.096 1.00 20.09 537 ALA B O 1
ATOM 8270 N N . PHE B 1 538 ? 42.195 -29.004 -2.718 1.00 19.95 538 PHE B N 1
ATOM 8271 C CA . PHE B 1 538 ? 42.460 -28.500 -1.367 1.00 20.30 538 PHE B CA 1
ATOM 8272 C C . PHE B 1 538 ? 41.209 -27.897 -0.745 1.00 20.22 538 PHE B C 1
ATOM 8273 O O . PHE B 1 538 ? 40.877 -28.181 0.408 1.00 20.05 538 PHE B O 1
ATOM 8281 N N . VAL B 1 539 ? 40.519 -27.075 -1.527 1.00 20.20 539 VAL B N 1
ATOM 8282 C CA . VAL B 1 539 ? 39.257 -26.466 -1.102 1.00 20.60 539 VAL B CA 1
ATOM 8283 C C . VAL B 1 539 ? 38.260 -27.563 -0.702 1.00 21.13 539 VAL B C 1
ATOM 8284 O O . VAL B 1 539 ? 37.624 -27.494 0.363 1.00 21.30 539 VAL B O 1
ATOM 8288 N N . HIS B 1 540 ? 38.165 -28.608 -1.527 1.00 21.06 540 HIS B N 1
ATOM 8289 C CA . HIS B 1 540 ? 37.228 -29.698 -1.244 1.00 21.31 540 HIS B CA 1
ATOM 8290 C C . HIS B 1 540 ? 37.645 -30.535 -0.035 1.00 21.62 540 HIS B C 1
ATOM 8291 O O . HIS B 1 540 ? 36.785 -31.013 0.719 1.00 22.09 540 HIS B O 1
ATOM 8298 N N . ALA B 1 541 ? 38.955 -30.691 0.157 1.00 20.94 541 ALA B N 1
ATOM 8299 C CA . ALA B 1 541 ? 39.491 -31.378 1.324 1.00 21.34 541 ALA B CA 1
ATOM 8300 C C . ALA B 1 541 ? 39.076 -30.694 2.619 1.00 21.38 541 ALA B C 1
ATOM 8301 O O . ALA B 1 541 ? 38.810 -31.361 3.626 1.00 20.94 541 ALA B O 1
ATOM 8303 N N . LEU B 1 542 ? 39.025 -29.360 2.585 1.00 21.66 542 LEU B N 1
ATOM 8304 C CA . LEU B 1 542 ? 38.696 -28.564 3.768 1.00 22.67 542 LEU B CA 1
ATOM 8305 C C . LEU B 1 542 ? 37.251 -28.714 4.230 1.00 23.35 542 LEU B C 1
ATOM 8306 O O . LEU B 1 542 ? 36.957 -28.505 5.402 1.00 23.26 542 LEU B O 1
ATOM 8311 N N . ALA B 1 543 ? 36.360 -29.088 3.316 1.00 24.65 543 ALA B N 1
ATOM 8312 C CA . ALA B 1 543 ? 34.950 -29.294 3.657 1.00 26.89 543 ALA B CA 1
ATOM 8313 C C . ALA B 1 543 ? 34.749 -30.351 4.748 1.00 28.62 543 ALA B C 1
ATOM 8314 O O . ALA B 1 543 ? 33.801 -30.267 5.538 1.00 29.28 543 ALA B O 1
ATOM 8316 N N . ASP B 1 544 ? 35.639 -31.339 4.801 1.00 30.34 544 ASP B N 1
ATOM 8317 C CA . ASP B 1 544 ? 35.490 -32.424 5.776 1.00 31.99 544 ASP B CA 1
ATOM 8318 C C . ASP B 1 544 ? 35.927 -32.039 7.185 1.00 32.26 544 ASP B C 1
ATOM 8319 O O . ASP B 1 544 ? 35.591 -32.746 8.144 1.00 33.15 544 ASP B O 1
ATOM 8324 N N . VAL B 1 545 ? 36.673 -30.935 7.308 1.00 31.61 545 VAL B N 1
ATOM 8325 C CA . VAL B 1 545 ? 37.009 -30.366 8.614 1.00 31.28 545 VAL B CA 1
ATOM 8326 C C . VAL B 1 545 ? 36.178 -29.121 8.978 1.00 30.53 545 VAL B C 1
ATOM 8327 O O . VAL B 1 545 ? 36.578 -28.339 9.845 1.00 30.84 545 VAL B O 1
ATOM 8331 N N . GLY B 1 546 ? 35.029 -28.955 8.312 1.00 29.17 546 GLY B N 1
ATOM 8332 C CA . GLY B 1 546 ? 34.063 -27.915 8.653 1.00 28.39 546 GLY B CA 1
ATOM 8333 C C . GLY B 1 546 ? 34.305 -26.523 8.094 1.00 27.97 546 GLY B C 1
ATOM 8334 O O . GLY B 1 546 ? 33.730 -25.545 8.587 1.00 27.29 546 GLY B O 1
ATOM 8335 N N . PHE B 1 547 ? 35.154 -26.420 7.074 1.00 27.39 547 PHE B N 1
ATOM 8336 C CA . PHE B 1 547 ? 35.314 -25.163 6.329 1.00 26.97 547 PHE B CA 1
ATOM 8337 C C . PHE B 1 547 ? 34.698 -25.317 4.950 1.00 26.85 547 PHE B C 1
ATOM 8338 O O . PHE B 1 547 ? 35.191 -26.093 4.131 1.00 27.42 547 PHE B O 1
ATOM 8346 N N . ASP B 1 548 ? 33.617 -24.588 4.698 1.00 26.40 548 ASP B N 1
ATOM 8347 C CA . ASP B 1 548 ? 33.014 -24.553 3.372 1.00 25.70 548 ASP B CA 1
ATOM 8348 C C . ASP B 1 548 ? 33.589 -23.340 2.631 1.00 25.07 548 ASP B C 1
ATOM 8349 O O . ASP B 1 548 ? 33.244 -22.206 2.928 1.00 24.26 548 ASP B O 1
ATOM 8354 N N . VAL B 1 549 ? 34.488 -23.589 1.685 1.00 23.64 549 VAL B N 1
ATOM 8355 C CA . VAL B 1 549 ? 35.111 -22.500 0.940 1.00 23.18 549 VAL B CA 1
ATOM 8356 C C . VAL B 1 549 ? 34.590 -22.507 -0.492 1.00 22.95 549 VAL B C 1
ATOM 8357 O O . VAL B 1 549 ? 34.884 -23.419 -1.266 1.00 23.11 549 VAL B O 1
ATOM 8361 N N . ALA B 1 550 ? 33.796 -21.506 -0.843 1.00 22.48 550 ALA B N 1
ATOM 8362 C CA . ALA B 1 550 ? 33.244 -21.429 -2.180 1.00 22.67 550 ALA B CA 1
ATOM 8363 C C . ALA B 1 550 ? 33.984 -20.342 -2.950 1.00 22.89 550 ALA B C 1
ATOM 8364 O O . ALA B 1 550 ? 33.713 -19.144 -2.776 1.00 22.36 550 ALA B O 1
ATOM 8366 N N . VAL B 1 551 ? 34.914 -20.780 -3.794 1.00 22.40 551 VAL B N 1
ATOM 8367 C CA . VAL B 1 551 ? 35.765 -19.880 -4.572 1.00 21.93 551 VAL B CA 1
ATOM 8368 C C . VAL B 1 551 ? 34.957 -19.053 -5.575 1.00 21.76 551 VAL B C 1
ATOM 8369 O O . VAL B 1 551 ? 34.224 -19.604 -6.399 1.00 22.99 551 VAL B O 1
ATOM 8373 N N . LEU B 1 552 ? 35.088 -17.729 -5.465 1.00 20.68 552 LEU B N 1
ATOM 8374 C CA . LEU B 1 552 ? 34.391 -16.763 -6.317 1.00 19.93 552 LEU B CA 1
ATOM 8375 C C . LEU B 1 552 ? 35.294 -16.184 -7.390 1.00 19.46 552 LEU B C 1
ATOM 8376 O O . LEU B 1 552 ? 34.841 -15.862 -8.493 1.00 19.67 552 LEU B O 1
ATOM 8381 N N . ASP B 1 553 ? 36.571 -16.009 -7.059 1.00 18.73 553 ASP B N 1
ATOM 8382 C CA . ASP B 1 553 ? 37.511 -15.430 -8.013 1.00 18.13 553 ASP B CA 1
ATOM 8383 C C . ASP B 1 553 ? 38.917 -15.785 -7.577 1.00 17.83 553 ASP B C 1
ATOM 8384 O O . ASP B 1 553 ? 39.133 -16.180 -6.434 1.00 16.81 553 ASP B O 1
ATOM 8389 N N . TYR B 1 554 ? 39.866 -15.635 -8.489 1.00 16.92 554 TYR B N 1
ATOM 8390 C CA . TYR B 1 554 ? 41.241 -16.037 -8.224 1.00 17.28 554 TYR B CA 1
ATOM 8391 C C . TYR B 1 554 ? 42.152 -15.295 -9.202 1.00 16.74 554 TYR B C 1
ATOM 8392 O O . TYR B 1 554 ? 41.808 -15.119 -10.369 1.00 15.28 554 TYR B O 1
ATOM 8401 N N . TYR B 1 555 ? 43.284 -14.820 -8.695 1.00 16.60 555 TYR B N 1
ATOM 8402 C CA . TYR B 1 555 ? 44.295 -14.118 -9.502 1.00 17.06 555 TYR B CA 1
ATOM 8403 C C . TYR B 1 555 ? 45.664 -14.534 -9.019 1.00 17.29 555 TYR B C 1
ATOM 8404 O O . TYR B 1 555 ? 45.837 -14.830 -7.845 1.00 16.93 555 TYR B O 1
ATOM 8413 N N . GLU B 1 556 ? 46.632 -14.555 -9.929 1.00 16.89 556 GLU B N 1
ATOM 8414 C CA . GLU B 1 556 ? 48.012 -14.818 -9.556 1.00 17.04 556 GLU B CA 1
ATOM 8415 C C . GLU B 1 556 ? 48.927 -13.995 -10.448 1.00 16.28 556 GLU B C 1
ATOM 8416 O O . GLU B 1 556 ? 48.603 -13.760 -11.615 1.00 15.45 556 GLU B O 1
ATOM 8422 N N . HIS B 1 557 ? 50.057 -13.532 -9.898 1.00 16.55 557 HIS B N 1
ATOM 8423 C CA . HIS B 1 557 ? 51.093 -12.852 -10.682 1.00 17.26 557 HIS B CA 1
ATOM 8424 C C . HIS B 1 557 ? 52.521 -13.152 -10.170 1.00 17.82 557 HIS B C 1
ATOM 8425 O O . HIS B 1 557 ? 52.723 -13.501 -9.005 1.00 18.16 557 HIS B O 1
ATOM 8432 N N . ALA B 1 558 ? 53.494 -13.035 -11.065 1.00 19.17 558 ALA B N 1
ATOM 8433 C CA . ALA B 1 558 ? 54.901 -13.140 -10.702 1.00 20.59 558 ALA B CA 1
ATOM 8434 C C . ALA B 1 558 ? 55.320 -11.991 -9.784 1.00 22.11 558 ALA B C 1
ATOM 8435 O O . ALA B 1 558 ? 54.801 -10.875 -9.873 1.00 22.04 558 ALA B O 1
ATOM 8437 N N . MET B 1 559 ? 56.256 -12.317 -8.902 1.00 24.51 559 MET B N 1
ATOM 8438 C CA . MET B 1 559 ? 57.074 -11.364 -8.152 1.00 27.05 559 MET B CA 1
ATOM 8439 C C . MET B 1 559 ? 58.524 -11.726 -8.483 1.00 27.88 559 MET B C 1
ATOM 8440 O O . MET B 1 559 ? 58.942 -12.867 -8.287 1.00 28.16 559 MET B O 1
ATOM 8445 N N . SER B 1 560 ? 59.287 -10.770 -9.006 1.00 30.28 560 SER B N 1
ATOM 8446 C CA . SER B 1 560 ? 60.691 -11.018 -9.399 1.00 31.77 560 SER B CA 1
ATOM 8447 C C . SER B 1 560 ? 60.858 -12.155 -10.436 1.00 33.07 560 SER B C 1
ATOM 8448 O O . SER B 1 560 ? 59.879 -12.583 -11.070 1.00 33.61 560 SER B O 1
ATOM 8450 N N . ALA B 1 561 ? 62.090 -12.633 -10.621 1.00 34.09 561 ALA B N 1
ATOM 8451 C CA . ALA B 1 561 ? 62.385 -13.648 -11.648 1.00 35.16 561 ALA B CA 1
ATOM 8452 C C . ALA B 1 561 ? 63.602 -14.496 -11.291 1.00 35.86 561 ALA B C 1
ATOM 8453 O O . ALA B 1 561 ? 64.312 -14.196 -10.330 1.00 36.66 561 ALA B O 1
ATOM 8455 N N . GLY B 1 562 ? 63.837 -15.554 -12.065 1.00 36.51 562 GLY B N 1
ATOM 8456 C CA . GLY B 1 562 ? 64.992 -16.425 -11.852 1.00 36.81 562 GLY B CA 1
ATOM 8457 C C . GLY B 1 562 ? 64.843 -17.259 -10.597 1.00 37.00 562 GLY B C 1
ATOM 8458 O O . GLY B 1 562 ? 63.744 -17.713 -10.273 1.00 36.97 562 GLY B O 1
ATOM 8459 N N . ASP B 1 563 ? 65.946 -17.467 -9.882 1.00 37.05 563 ASP B N 1
ATOM 8460 C CA . ASP B 1 563 ? 65.909 -18.310 -8.685 1.00 36.92 563 ASP B CA 1
ATOM 8461 C C . ASP B 1 563 ? 65.160 -17.630 -7.530 1.00 36.39 563 ASP B C 1
ATOM 8462 O O . ASP B 1 563 ? 64.641 -18.300 -6.630 1.00 36.83 563 ASP B O 1
ATOM 8464 N N . ASP B 1 564 ? 65.087 -16.300 -7.575 1.00 35.33 564 ASP B N 1
ATOM 8465 C CA . ASP B 1 564 ? 64.388 -15.524 -6.549 1.00 34.19 564 ASP B CA 1
ATOM 8466 C C . ASP B 1 564 ? 62.891 -15.330 -6.863 1.00 32.85 564 ASP B C 1
ATOM 8467 O O . ASP B 1 564 ? 62.176 -14.677 -6.103 1.00 33.02 564 ASP B O 1
ATOM 8469 N N . ALA B 1 565 ? 62.432 -15.901 -7.975 1.00 30.96 565 ALA B N 1
ATOM 8470 C CA . ALA B 1 565 ? 61.035 -15.770 -8.407 1.00 28.99 565 ALA B CA 1
ATOM 8471 C C . ALA B 1 565 ? 60.043 -16.302 -7.387 1.00 27.47 565 ALA B C 1
ATOM 8472 O O . ALA B 1 565 ? 60.239 -17.364 -6.787 1.00 27.31 565 ALA B O 1
ATOM 8474 N N . GLN B 1 566 ? 58.972 -15.544 -7.194 1.00 25.31 566 GLN B N 1
ATOM 8475 C CA . GLN B 1 566 ? 57.890 -15.950 -6.315 1.00 23.84 566 GLN B CA 1
ATOM 8476 C C . GLN B 1 566 ? 56.568 -15.720 -7.041 1.00 21.68 566 GLN B C 1
ATOM 8477 O O . GLN B 1 566 ? 56.550 -15.074 -8.082 1.00 20.96 566 GLN B O 1
ATOM 8483 N N . ALA B 1 567 ? 55.487 -16.270 -6.497 1.00 19.88 567 ALA B N 1
ATOM 8484 C CA . ALA B 1 567 ? 54.150 -16.046 -7.034 1.00 18.73 567 ALA B CA 1
ATOM 8485 C C . ALA B 1 567 ? 53.275 -15.478 -5.923 1.00 17.79 567 ALA B C 1
ATOM 8486 O O . ALA B 1 567 ? 53.338 -15.945 -4.791 1.00 17.26 567 ALA B O 1
ATOM 8488 N N . ALA B 1 568 ? 52.505 -14.438 -6.220 1.00 17.40 568 ALA B N 1
ATOM 8489 C CA . ALA B 1 568 ? 51.476 -13.962 -5.270 1.00 16.41 568 ALA B CA 1
ATOM 8490 C C . ALA B 1 568 ? 50.144 -14.429 -5.815 1.00 16.57 568 ALA B C 1
ATOM 8491 O O . ALA B 1 568 ? 49.878 -14.224 -6.996 1.00 16.05 568 ALA B O 1
ATOM 8493 N N . ALA B 1 569 ? 49.349 -15.079 -4.961 1.00 16.28 569 ALA B N 1
ATOM 8494 C CA . ALA B 1 569 ? 48.028 -15.604 -5.312 1.00 16.52 569 ALA B CA 1
ATOM 8495 C C . ALA B 1 569 ? 46.978 -14.913 -4.470 1.00 16.01 569 ALA B C 1
ATOM 8496 O O . ALA B 1 569 ? 47.208 -14.641 -3.293 1.00 16.02 569 ALA B O 1
ATOM 8498 N N . TYR B 1 570 ? 45.825 -14.648 -5.077 1.00 15.61 570 TYR B N 1
ATOM 8499 C CA . TYR B 1 570 ? 44.710 -13.985 -4.384 1.00 16.06 570 TYR B CA 1
ATOM 8500 C C . TYR B 1 570 ? 43.464 -14.807 -4.675 1.00 16.03 570 TYR B C 1
ATOM 8501 O O . TYR B 1 570 ? 43.183 -15.115 -5.835 1.00 16.33 570 TYR B O 1
ATOM 8510 N N . VAL B 1 571 ? 42.730 -15.158 -3.629 1.00 16.05 571 VAL B N 1
ATOM 8511 C CA . VAL B 1 571 ? 41.516 -15.953 -3.764 1.00 16.19 571 VAL B CA 1
ATOM 8512 C C . VAL B 1 571 ? 40.408 -15.204 -3.055 1.00 16.58 571 VAL B C 1
ATOM 8513 O O . VAL B 1 571 ? 40.580 -14.769 -1.911 1.00 15.65 571 VAL B O 1
ATOM 8517 N N . GLU B 1 572 ? 39.282 -15.056 -3.750 1.00 16.04 572 GLU B N 1
ATOM 8518 C CA . GLU B 1 572 ? 38.064 -14.497 -3.165 1.00 17.05 572 GLU B CA 1
ATOM 8519 C C . GLU B 1 572 ? 37.111 -15.662 -2.985 1.00 17.68 572 GLU B C 1
ATOM 8520 O O . GLU B 1 572 ? 36.889 -16.438 -3.918 1.00 17.62 572 GLU B O 1
ATOM 8526 N N . ALA B 1 573 ? 36.594 -15.825 -1.774 1.00 18.10 573 ALA B N 1
ATOM 8527 C CA . ALA B 1 573 ? 35.755 -16.982 -1.504 1.00 18.72 573 ALA B CA 1
ATOM 8528 C C . ALA B 1 573 ? 34.661 -16.608 -0.536 1.00 19.71 573 ALA B C 1
ATOM 8529 O O . ALA B 1 573 ? 34.848 -15.729 0.320 1.00 19.38 573 ALA B O 1
ATOM 8531 N N . SER B 1 574 ? 33.523 -17.281 -0.681 1.00 20.80 574 SER B N 1
ATOM 8532 C CA . SER B 1 574 ? 32.466 -17.197 0.315 1.00 22.43 574 SER B CA 1
ATOM 8533 C C . SER B 1 574 ? 32.710 -18.319 1.313 1.00 22.59 574 SER B C 1
ATOM 8534 O O . SER B 1 574 ? 32.632 -19.502 0.942 1.00 23.56 574 SER B O 1
ATOM 8537 N N . VAL B 1 575 ? 33.030 -17.954 2.556 1.00 22.79 575 VAL B N 1
ATOM 8538 C CA . VAL B 1 575 ? 33.475 -18.931 3.554 1.00 23.37 575 VAL B CA 1
ATOM 8539 C C . VAL B 1 575 ? 32.448 -19.101 4.670 1.00 23.99 575 VAL B C 1
ATOM 8540 O O . VAL B 1 575 ? 31.954 -18.121 5.232 1.00 22.71 575 VAL B O 1
ATOM 8544 N N . THR B 1 576 ? 32.132 -20.362 4.964 1.00 25.06 576 THR B N 1
ATOM 8545 C CA . THR B 1 576 ? 31.279 -20.732 6.093 1.00 26.39 576 THR B CA 1
ATOM 8546 C C . THR B 1 576 ? 32.074 -21.685 6.994 1.00 27.46 576 THR B C 1
ATOM 8547 O O . THR B 1 576 ? 32.736 -22.611 6.506 1.00 27.51 576 THR B O 1
ATOM 8551 N N . ILE B 1 577 ? 32.041 -21.433 8.303 1.00 28.79 577 ILE B N 1
ATOM 8552 C CA . ILE B 1 577 ? 32.807 -22.237 9.261 1.00 30.46 577 ILE B CA 1
ATOM 8553 C C . ILE B 1 577 ? 31.888 -22.855 10.313 1.00 31.03 577 ILE B C 1
ATOM 8554 O O . ILE B 1 577 ? 31.022 -22.176 10.873 1.00 31.10 577 ILE B O 1
ATOM 8559 N N . ALA B 1 578 ? 32.089 -24.152 10.558 1.00 31.69 578 ALA B N 1
ATOM 8560 C CA . ALA B 1 578 ? 31.322 -24.908 11.542 1.00 32.29 578 ALA B CA 1
ATOM 8561 C C . ALA B 1 578 ? 31.552 -24.361 12.951 1.00 32.67 578 ALA B C 1
ATOM 8562 O O . ALA B 1 578 ? 32.669 -23.940 13.283 1.00 33.21 578 ALA B O 1
ATOM 8564 N N . THR B 1 614 ? 27.071 -18.181 9.730 1.00 37.38 614 THR B N 1
ATOM 8565 C CA . THR B 1 614 ? 26.823 -17.419 8.502 1.00 37.33 614 THR B CA 1
ATOM 8566 C C . THR B 1 614 ? 28.014 -17.517 7.542 1.00 36.33 614 THR B C 1
ATOM 8567 O O . THR B 1 614 ? 29.092 -17.971 7.932 1.00 36.67 614 THR B O 1
ATOM 8571 N N . SER B 1 615 ? 27.810 -17.107 6.293 1.00 35.50 615 SER B N 1
ATOM 8572 C CA . SER B 1 615 ? 28.897 -17.058 5.319 1.00 34.23 615 SER B CA 1
ATOM 8573 C C . SER B 1 615 ? 29.385 -15.627 5.075 1.00 33.10 615 SER B C 1
ATOM 8574 O O . SER B 1 615 ? 28.587 -14.682 5.017 1.00 33.54 615 SER B O 1
ATOM 8577 N N . LYS B 1 616 ? 30.698 -15.482 4.938 1.00 30.61 616 LYS B N 1
ATOM 8578 C CA . LYS B 1 616 ? 31.323 -14.185 4.724 1.00 28.68 616 LYS B CA 1
ATOM 8579 C C . LYS B 1 616 ? 32.192 -14.267 3.482 1.00 26.87 616 LYS B C 1
ATOM 8580 O O . LYS B 1 616 ? 32.918 -15.241 3.295 1.00 26.23 616 LYS B O 1
ATOM 8582 N N . THR B 1 617 ? 32.081 -13.257 2.632 1.00 24.96 617 THR B N 1
ATOM 8583 C CA . THR B 1 617 ? 32.936 -13.135 1.454 1.00 24.25 617 THR B CA 1
ATOM 8584 C C . THR B 1 617 ? 34.210 -12.442 1.867 1.00 22.91 617 THR B C 1
ATOM 8585 O O . THR B 1 617 ? 34.182 -11.343 2.424 1.00 22.68 617 THR B O 1
ATOM 8589 N N . VAL B 1 618 ? 35.329 -13.123 1.635 1.00 21.85 618 VAL B N 1
ATOM 8590 C CA . VAL B 1 618 ? 36.630 -12.646 2.071 1.00 20.51 618 VAL B CA 1
ATOM 8591 C C . VAL B 1 618 ? 37.667 -12.956 1.003 1.00 20.29 618 VAL B C 1
ATOM 8592 O O . VAL B 1 618 ? 37.503 -13.911 0.226 1.00 19.93 618 VAL B O 1
ATOM 8596 N N . TRP B 1 619 ? 38.723 -12.141 0.985 1.00 18.22 619 TRP B N 1
ATOM 8597 C CA . TRP B 1 619 ? 39.931 -12.440 0.237 1.00 17.78 619 TRP B CA 1
ATOM 8598 C C . TRP B 1 619 ? 40.991 -13.132 1.095 1.00 17.49 619 TRP B C 1
ATOM 8599 O O . TRP B 1 619 ? 41.091 -12.909 2.314 1.00 17.04 619 TRP B O 1
ATOM 8610 N N . GLY B 1 620 ? 41.797 -13.955 0.439 1.00 16.75 620 GLY B N 1
ATOM 8611 C CA . GLY B 1 620 ? 43.038 -14.435 1.039 1.00 15.98 620 GLY B CA 1
ATOM 8612 C C . GLY B 1 620 ? 44.195 -14.171 0.107 1.00 15.75 620 GLY B C 1
ATOM 8613 O O . GLY B 1 620 ? 44.002 -14.057 -1.110 1.00 15.98 620 GLY B O 1
ATOM 8614 N N . VAL B 1 621 ? 45.392 -14.064 0.680 1.00 15.52 621 VAL B N 1
ATOM 8615 C CA . VAL B 1 621 ? 46.603 -13.785 -0.076 1.00 15.97 621 VAL B CA 1
ATOM 8616 C C . VAL B 1 621 ? 47.639 -14.840 0.261 1.00 16.49 621 VAL B C 1
ATOM 8617 O O . VAL B 1 621 ? 47.809 -15.189 1.431 1.00 16.76 621 VAL B O 1
ATOM 8621 N N . GLY B 1 622 ? 48.354 -15.323 -0.745 1.00 16.68 622 GLY B N 1
ATOM 8622 C CA . GLY B 1 622 ? 49.413 -16.296 -0.496 1.00 16.41 622 GLY B CA 1
ATOM 8623 C C . GLY B 1 622 ? 50.618 -15.973 -1.344 1.00 16.68 622 GLY B C 1
ATOM 8624 O O . GLY B 1 622 ? 50.492 -15.579 -2.505 1.00 16.06 622 GLY B O 1
ATOM 8625 N N . ILE B 1 623 ? 51.801 -16.124 -0.758 1.00 16.91 623 ILE B N 1
ATOM 8626 C CA . ILE B 1 623 ? 53.035 -15.823 -1.460 1.00 17.21 623 ILE B CA 1
ATOM 8627 C C . ILE B 1 623 ? 53.952 -17.032 -1.314 1.00 17.86 623 ILE B C 1
ATOM 8628 O O . ILE B 1 623 ? 54.157 -17.507 -0.194 1.00 17.72 623 ILE B O 1
ATOM 8633 N N . ALA B 1 624 ? 54.492 -17.526 -2.429 1.00 18.41 624 ALA B N 1
ATOM 8634 C CA . ALA B 1 624 ? 55.387 -18.692 -2.385 1.00 19.20 624 ALA B CA 1
ATOM 8635 C C . ALA B 1 624 ? 56.182 -18.831 -3.677 1.00 19.64 624 ALA B C 1
ATOM 8636 O O . ALA B 1 624 ? 55.767 -18.305 -4.702 1.00 20.42 624 ALA B O 1
ATOM 8638 N N . PRO B 1 625 ? 57.320 -19.562 -3.641 1.00 20.51 625 PRO B N 1
ATOM 8639 C CA . PRO B 1 625 ? 58.046 -19.814 -4.895 1.00 20.44 625 PRO B CA 1
ATOM 8640 C C . PRO B 1 625 ? 57.231 -20.606 -5.929 1.00 19.90 625 PRO B C 1
ATOM 8641 O O . PRO B 1 625 ? 57.361 -20.344 -7.103 1.00 20.48 625 PRO B O 1
ATOM 8645 N N . SER B 1 626 ? 56.408 -21.558 -5.495 1.00 19.33 626 SER B N 1
ATOM 8646 C CA . SER B 1 626 ? 55.603 -22.359 -6.427 1.00 18.55 626 SER B CA 1
ATOM 8647 C C . SER B 1 626 ? 54.260 -21.669 -6.713 1.00 18.02 626 SER B C 1
ATOM 8648 O O . SER B 1 626 ? 53.602 -21.230 -5.781 1.00 17.87 626 SER B O 1
ATOM 8651 N N . ILE B 1 627 ? 53.852 -21.583 -7.984 1.00 17.61 627 ILE B N 1
ATOM 8652 C CA . ILE B 1 627 ? 52.481 -21.118 -8.295 1.00 17.94 627 ILE B CA 1
ATOM 8653 C C . ILE B 1 627 ? 51.378 -21.919 -7.581 1.00 17.83 627 ILE B C 1
ATOM 8654 O O . ILE B 1 627 ? 50.339 -21.372 -7.187 1.00 16.95 627 ILE B O 1
ATOM 8659 N N . THR B 1 628 ? 51.611 -23.212 -7.401 1.00 17.92 628 THR B N 1
ATOM 8660 C CA . THR B 1 628 ? 50.653 -24.065 -6.722 1.00 18.78 628 THR B CA 1
ATOM 8661 C C . THR B 1 628 ? 50.611 -23.714 -5.237 1.00 19.15 628 THR B C 1
ATOM 8662 O O . THR B 1 628 ? 49.536 -23.450 -4.692 1.00 19.35 628 THR B O 1
ATOM 8666 N N . THR B 1 629 ? 51.779 -23.680 -4.597 1.00 18.96 629 THR B N 1
ATOM 8667 C CA . THR B 1 629 ? 51.832 -23.428 -3.151 1.00 19.53 629 THR B CA 1
ATOM 8668 C C . THR B 1 629 ? 51.289 -22.042 -2.802 1.00 19.01 629 THR B C 1
ATOM 8669 O O . THR B 1 629 ? 50.653 -21.885 -1.767 1.00 18.68 629 THR B O 1
ATOM 8673 N N . ALA B 1 630 ? 51.533 -21.053 -3.664 1.00 18.16 630 ALA B N 1
ATOM 8674 C CA . ALA B 1 630 ? 51.002 -19.712 -3.433 1.00 18.17 630 ALA B CA 1
ATOM 8675 C C . ALA B 1 630 ? 49.477 -19.779 -3.357 1.00 18.12 630 ALA B C 1
ATOM 8676 O O . ALA B 1 630 ? 48.860 -19.182 -2.467 1.00 17.39 630 ALA B O 1
ATOM 8678 N N . SER B 1 631 ? 48.883 -20.530 -4.291 1.00 17.61 631 SER B N 1
ATOM 8679 C CA . SER B 1 631 ? 47.427 -20.652 -4.361 1.00 17.52 631 SER B CA 1
ATOM 8680 C C . SER B 1 631 ? 46.847 -21.306 -3.109 1.00 17.66 631 SER B C 1
ATOM 8681 O O . SER B 1 631 ? 45.782 -20.910 -2.654 1.00 17.39 631 SER B O 1
ATOM 8684 N N . LEU B 1 632 ? 47.545 -22.308 -2.559 1.00 17.44 632 LEU B N 1
ATOM 8685 C CA . LEU B 1 632 ? 47.086 -22.979 -1.345 1.00 17.69 632 LEU B CA 1
ATOM 8686 C C . LEU B 1 632 ? 47.204 -22.061 -0.141 1.00 17.12 632 LEU B C 1
ATOM 8687 O O . LEU B 1 632 ? 46.318 -22.036 0.714 1.00 16.89 632 LEU B O 1
ATOM 8692 N N . ARG B 1 633 ? 48.304 -21.327 -0.072 1.00 17.81 633 ARG B N 1
ATOM 8693 C CA . ARG B 1 633 ? 48.474 -20.329 0.983 1.00 17.78 633 ARG B CA 1
ATOM 8694 C C . ARG B 1 633 ? 47.332 -19.312 0.979 1.00 17.75 633 ARG B C 1
ATOM 8695 O O . ARG B 1 633 ? 46.844 -18.912 2.046 1.00 17.47 633 ARG B O 1
ATOM 8703 N N . ALA B 1 634 ? 46.890 -18.924 -0.217 1.00 17.37 634 ALA B N 1
ATOM 8704 C CA . ALA B 1 634 ? 45.795 -17.950 -0.363 1.00 17.52 634 ALA B CA 1
ATOM 8705 C C . ALA B 1 634 ? 44.482 -18.499 0.191 1.00 17.56 634 ALA B C 1
ATOM 8706 O O . ALA B 1 634 ? 43.692 -17.766 0.790 1.00 18.29 634 ALA B O 1
ATOM 8708 N N . VAL B 1 635 ? 44.249 -19.800 0.012 1.00 17.82 635 VAL B N 1
ATOM 8709 C CA . VAL B 1 635 ? 43.036 -20.411 0.556 1.00 17.83 635 VAL B CA 1
ATOM 8710 C C . VAL B 1 635 ? 43.056 -20.383 2.082 1.00 17.51 635 VAL B C 1
ATOM 8711 O O . VAL B 1 635 ? 42.078 -19.982 2.707 1.00 17.50 635 VAL B O 1
ATOM 8715 N N . VAL B 1 636 ? 44.172 -20.798 2.670 1.00 16.75 636 VAL B N 1
ATOM 8716 C CA . VAL B 1 636 ? 44.329 -20.755 4.123 1.00 17.43 636 VAL B CA 1
ATOM 8717 C C . VAL B 1 636 ? 44.104 -19.324 4.648 1.00 17.32 636 VAL B C 1
ATOM 8718 O O . VAL B 1 636 ? 43.372 -19.121 5.627 1.00 18.39 636 VAL B O 1
ATOM 8722 N N . SER B 1 637 ? 44.704 -18.351 3.967 1.00 16.92 637 SER B N 1
ATOM 8723 C CA . SER B 1 637 ? 44.600 -16.928 4.328 1.00 17.84 637 SER B CA 1
ATOM 8724 C C . SER B 1 637 ? 43.136 -16.477 4.382 1.00 18.43 637 SER B C 1
ATOM 8725 O O . SER B 1 637 ? 42.721 -15.761 5.303 1.00 19.94 637 SER B O 1
ATOM 8728 N N . ALA B 1 638 ? 42.364 -16.900 3.387 1.00 18.31 638 ALA B N 1
ATOM 8729 C CA . ALA B 1 638 ? 40.941 -16.550 3.291 1.00 19.15 638 ALA B CA 1
ATOM 8730 C C . ALA B 1 638 ? 40.133 -17.164 4.437 1.00 19.59 638 ALA B C 1
ATOM 8731 O O . ALA B 1 638 ? 39.303 -16.487 5.063 1.00 19.98 638 ALA B O 1
ATOM 8733 N N . VAL B 1 639 ? 40.403 -18.438 4.737 1.00 20.10 639 VAL B N 1
ATOM 8734 C CA . VAL B 1 639 ? 39.722 -19.141 5.834 1.00 21.19 639 VAL B CA 1
ATOM 8735 C C . VAL B 1 639 ? 39.974 -18.412 7.161 1.00 22.09 639 VAL B C 1
ATOM 8736 O O . VAL B 1 639 ? 39.036 -18.141 7.929 1.00 23.15 639 VAL B O 1
ATOM 8740 N N . ASN B 1 640 ? 41.239 -18.098 7.419 1.00 23.56 640 ASN B N 1
ATOM 8741 C CA . ASN B 1 640 ? 41.619 -17.427 8.661 1.00 25.42 640 ASN B CA 1
ATOM 8742 C C . ASN B 1 640 ? 41.099 -15.987 8.755 1.00 27.04 640 ASN B C 1
ATOM 8743 O O . ASN B 1 640 ? 40.773 -15.529 9.849 1.00 28.40 640 ASN B O 1
ATOM 8748 N N . ARG B 1 641 ? 41.022 -15.281 7.624 1.00 28.64 641 ARG B N 1
ATOM 8749 C CA . ARG B 1 641 ? 40.376 -13.951 7.560 1.00 29.72 641 ARG B CA 1
ATOM 8750 C C . ARG B 1 641 ? 38.891 -14.041 7.929 1.00 30.48 641 ARG B C 1
ATOM 8751 O O . ARG B 1 641 ? 38.401 -13.255 8.740 1.00 31.16 641 ARG B O 1
ATOM 8759 N N . ALA B 1 642 ? 38.186 -15.018 7.353 1.00 30.99 642 ALA B N 1
ATOM 8760 C CA . ALA B 1 642 ? 36.769 -15.258 7.647 1.00 31.93 642 ALA B CA 1
ATOM 8761 C C . ALA B 1 642 ? 36.507 -15.506 9.135 1.00 32.82 642 ALA B C 1
ATOM 8762 O O . ALA B 1 642 ? 35.407 -15.240 9.624 1.00 33.26 642 ALA B O 1
ATOM 8764 N N . ALA B 1 643 ? 37.514 -16.024 9.839 1.00 33.47 643 ALA B N 1
ATOM 8765 C CA . ALA B 1 643 ? 37.438 -16.260 11.281 1.00 34.26 643 ALA B CA 1
ATOM 8766 C C . ALA B 1 643 ? 38.104 -15.113 12.036 1.00 34.67 643 ALA B C 1
ATOM 8767 O O . ALA B 1 643 ? 37.633 -14.681 13.094 1.00 35.20 643 ALA B O 1
#

GO terms:
  GO:0000287 magnesium ion binding (F, IDA)
  GO:0003852 2-isopropylmalate synthase activity (F, IDA)
  GO:0030145 manganese ion binding (F, IDA)
  GO:0030955 potassium ion binding (F, IDA)
  GO:0008270 zinc ion binding (F, IDA)
  GO:0009098 L-leucine biosynthetic process (P, IDA)
  GO:0005576 extracellular region (C, HDA)
  GO:0005515 protein binding (F, IPI)
  GO:0003852 2-isopropylmalate synthase activity (F, EXP)